Protein AF-0000000074022820 (afdb_homodimer)

Foldseek 3Di:
DDFFAAAAPVCVVCVVVLVVLVVVLVVLVVVLVVCVVVPDDQPQPQDPVRDRPQRDDPNSVSVVVSVVSVVVNVVSVVCLQVVLLPDPPRRRTLNSVLSNQLVVLVVVLVVVLVVLQVCLVPPPLSSLLNVDPLQSLLVSLQSSLVVLLCCCVPVVGSAQDDQLDAAPPFALNAARAARDPPDDPSGDGGLSLGAYRRRGRLRNLLSNQSNVLVVFLLVLLVLLLLLLLVQQLCCQQVPDPSVVVLLVVLVVLLPDDLVVVLVVLLDPVNVVVVVLLVLLLVSLCSVLVSQLLLLCLVCVVPVVVSVVSNCVPNVVSVLVSLLASQDPPDPSNDDDPVSNPDYDPPLSSSLSSSLSSNSNSVSNVLSSVQSNVQCPDPVNVVCVVVVRDPSCCRNVPRVVVCVLVNVLVSLLSSLVSLVVQLCCLLVPSGDHLSRSHLNSQLNSCVVCCVPRVSSNPSSVVSSVSNSSSSNSSSVSSNVSVVVD/DDFFAAAAPVCVVCVVVLVVLVVVLVVLVVVLVVCVVVPDPQPQPQDPVRDRPQRPDDNSVSVVVSVVSVVVNVVSVVCLQVVLCPDPPRRRTLNSVLSNQLVVLVVVLVVVLVVLQVCLVPPPLSSLLNVDPLQSLLVSLQSSLVVLLCCCVPVVGSAQDDQLDAAPPQALNAARAAGDPPDPPSGDGGLSLGAYRRRGRLRNLLSNQSNVLVVFLLVLLVLLLLLLLVQQLCCQQVPDVSVVVLLVVLVVLLPDDLVVVLVVLLDPVNVVVVVLLVLLLVSLCSVLVSQLLLLCLVCVVPVVVSVVSNCVPNVVSVLVSLLASQDPPDPSNDDDPVSNPDYDPPLSSSLSSSLSSNSNSVSNVLSSVQSNVQCPDPVNVVCVVVVRDPSCCRNPPRVVVCVLVNVLVSLLSSLVSLVVQLCCLLVPSGDHLSRSHLNSQLNSCVVVCVPRVSSNPSSVVSSVSNSSSSNSSSVSSNVSVVVD

pLDDT: mean 86.39, std 11.57, range [39.5, 98.5]

Radius of gyration: 30.37 Å; Cα contacts (8 Å, |Δi|>4): 1416; chains: 2; bounding box: 72×75×75 Å

Organism: NCBI:txid1655543

Structure (mmCIF, N/CA/C/O backbone):
data_AF-0000000074022820-model_v1
#
loop_
_entity.id
_entity.type
_entity.pdbx_description
1 polymer 'Glutathione transport system permease protein GsiD'
#
loop_
_atom_site.group_PDB
_atom_site.id
_atom_site.type_symbol
_atom_site.label_atom_id
_atom_site.label_alt_id
_atom_site.label_comp_id
_atom_site.label_asym_id
_atom_site.label_entity_id
_atom_site.label_seq_id
_atom_site.pdbx_PDB_ins_code
_atom_site.Cartn_x
_atom_site.Cartn_y
_atom_site.Cartn_z
_atom_site.occupancy
_atom_site.B_iso_or_equiv
_atom_site.auth_seq_id
_atom_site.auth_comp_id
_atom_site.auth_asym_id
_atom_site.auth_atom_id
_atom_site.pdbx_PDB_model_num
ATOM 1 N N . MET A 1 1 ? 23.984 32.781 24.828 1 78.06 1 MET A N 1
ATOM 2 C CA . MET A 1 1 ? 22.656 32.375 25.266 1 78.06 1 MET A CA 1
ATOM 3 C C . MET A 1 1 ? 22.672 30.922 25.766 1 78.06 1 MET A C 1
ATOM 5 O O . MET A 1 1 ? 23.5 30.125 25.312 1 78.06 1 MET A O 1
ATOM 9 N N . GLU A 1 2 ? 21.859 30.625 26.75 1 86.69 2 GLU A N 1
ATOM 10 C CA . GLU A 1 2 ? 21.797 29.297 27.359 1 86.69 2 GLU A CA 1
ATOM 11 C C . GLU A 1 2 ? 20.891 28.359 26.562 1 86.69 2 GLU A C 1
ATOM 13 O O . GLU A 1 2 ? 19.953 28.812 25.922 1 86.69 2 GLU A O 1
ATOM 18 N N . PRO A 1 3 ? 21.266 27.109 26.547 1 92.31 3 PRO A N 1
ATOM 19 C CA . PRO A 1 3 ? 20.391 26.141 25.891 1 92.31 3 PRO A CA 1
ATOM 20 C C . PRO A 1 3 ? 19 26.094 26.531 1 92.31 3 PRO A C 1
ATOM 22 O O . PRO A 1 3 ? 18.859 26.328 27.734 1 92.31 3 PRO A O 1
ATOM 25 N N . LEU A 1 4 ? 18.062 25.859 25.734 1 92 4 LEU A N 1
ATOM 26 C CA . LEU A 1 4 ? 16.688 25.766 26.219 1 92 4 LEU A CA 1
ATOM 27 C C . LEU A 1 4 ? 16.391 24.359 26.734 1 92 4 LEU A C 1
ATOM 29 O O . LEU A 1 4 ? 16.859 23.375 26.172 1 92 4 LEU A O 1
ATOM 33 N N . SER A 1 5 ? 15.547 24.359 27.797 1 88.88 5 SER A N 1
ATOM 34 C CA . SER A 1 5 ? 15 23.078 28.234 1 88.88 5 SER A CA 1
ATOM 35 C C . SER A 1 5 ? 13.727 22.734 27.469 1 88.88 5 SER A C 1
ATOM 37 O O . SER A 1 5 ? 13.156 23.578 26.781 1 88.88 5 SER A O 1
ATOM 39 N N . TRP A 1 6 ? 13.297 21.531 27.547 1 87.88 6 TRP A N 1
ATOM 40 C CA . TRP A 1 6 ? 12.141 21.094 26.766 1 87.88 6 TRP A CA 1
ATOM 41 C C . TRP A 1 6 ? 10.867 21.797 27.219 1 87.88 6 TRP A C 1
ATOM 43 O O . TRP A 1 6 ? 10.062 22.234 26.406 1 87.88 6 TRP A O 1
ATOM 53 N N . THR A 1 7 ? 10.656 21.938 28.562 1 84.38 7 THR A N 1
ATOM 54 C CA . THR A 1 7 ? 9.375 22.453 29.031 1 84.38 7 THR A CA 1
ATOM 55 C C . THR A 1 7 ? 9.57 23.766 29.812 1 84.38 7 THR A C 1
ATOM 57 O O . THR A 1 7 ? 8.609 24.328 30.312 1 84.38 7 THR A O 1
ATOM 60 N N . GLY A 1 8 ? 10.766 24.203 29.766 1 83.12 8 GLY A N 1
ATOM 61 C CA . GLY A 1 8 ? 11.031 25.484 30.422 1 83.12 8 GLY A CA 1
ATOM 62 C C . GLY A 1 8 ? 10.742 25.484 31.906 1 83.12 8 GLY A C 1
ATOM 63 O O . GLY A 1 8 ? 10.703 24.422 32.531 1 83.12 8 GLY A O 1
ATOM 64 N N . SER A 1 9 ? 10.617 26.562 32.438 1 76.81 9 SER A N 1
ATOM 65 C CA . SER A 1 9 ? 10.422 26.734 33.875 1 76.81 9 SER A CA 1
ATOM 66 C C . SER A 1 9 ? 9.055 26.219 34.312 1 76.81 9 SER A C 1
ATOM 68 O O . SER A 1 9 ? 8.93 25.578 35.344 1 76.81 9 SER A O 1
ATOM 70 N N . PHE A 1 10 ? 8.047 26.375 33.5 1 72 10 PHE A N 1
ATOM 71 C CA . PHE A 1 10 ? 6.688 25.953 33.844 1 72 10 PHE A CA 1
ATOM 72 C C . PHE A 1 10 ? 6.516 24.453 33.625 1 72 10 PHE A C 1
ATOM 74 O O . PHE A 1 10 ? 5.859 23.781 34.406 1 72 10 PHE A O 1
ATOM 81 N N . GLY A 1 11 ? 7.172 23.875 32.688 1 70.06 11 GLY A N 1
ATOM 82 C CA . GLY A 1 11 ? 7.027 22.469 32.312 1 70.06 11 GLY A CA 1
ATOM 83 C C . GLY A 1 11 ? 7.73 21.531 33.281 1 70.06 11 GLY A C 1
ATOM 84 O O . GLY A 1 11 ? 7.289 20.406 33.469 1 70.06 11 GLY A O 1
ATOM 85 N N . SER A 1 12 ? 8.68 22.094 33.906 1 72.12 12 SER A N 1
ATOM 86 C CA . SER A 1 12 ? 9.414 21.234 34.812 1 72.12 12 SER A CA 1
ATOM 87 C C . SER A 1 12 ? 8.547 20.828 36 1 72.12 12 SER A C 1
ATOM 89 O O . SER A 1 12 ? 8.719 19.75 36.562 1 72.12 12 SER A O 1
ATOM 91 N N . THR A 1 13 ? 7.535 21.609 36.188 1 73.88 13 THR A N 1
ATOM 92 C CA . THR A 1 13 ? 6.652 21.281 37.281 1 73.88 13 THR A CA 1
ATOM 93 C C . THR A 1 13 ? 5.527 20.359 36.844 1 73.88 13 THR A C 1
ATOM 95 O O . THR A 1 13 ? 5.109 19.469 37.594 1 73.88 13 THR A O 1
ATOM 98 N N . LEU A 1 14 ? 5.172 20.531 35.656 1 79.88 14 LEU A N 1
ATOM 99 C CA . LEU A 1 14 ? 3.984 19.828 35.188 1 79.88 14 LEU A CA 1
ATOM 100 C C . LEU A 1 14 ? 4.367 18.547 34.469 1 79.88 14 LEU A C 1
ATOM 102 O O . LEU A 1 14 ? 3.533 17.656 34.281 1 79.88 14 LEU A O 1
ATOM 106 N N . THR A 1 15 ? 5.617 18.375 34.094 1 80.12 15 THR A N 1
ATOM 107 C CA . THR A 1 15 ? 6.047 17.25 33.281 1 80.12 15 THR A CA 1
ATOM 108 C C . THR A 1 15 ? 5.934 15.945 34.062 1 80.12 15 THR A C 1
ATOM 110 O O . THR A 1 15 ? 5.441 14.945 33.531 1 80.12 15 THR A O 1
ATOM 113 N N . PRO A 1 16 ? 6.363 16.031 35.312 1 81 16 PRO A N 1
ATOM 114 C CA . PRO A 1 16 ? 6.203 14.781 36.062 1 81 16 PRO A CA 1
ATOM 115 C C . PRO A 1 16 ? 4.742 14.359 36.188 1 81 16 PRO A C 1
ATOM 117 O O . PRO A 1 16 ? 4.43 13.164 36.125 1 81 16 PRO A O 1
ATOM 120 N N . ALA A 1 17 ? 3.893 15.352 36.375 1 82.31 17 ALA A N 1
ATOM 121 C CA . ALA A 1 17 ? 2.467 15.047 36.469 1 82.31 17 ALA A CA 1
ATOM 122 C C . ALA A 1 17 ? 1.951 14.461 35.156 1 82.31 17 ALA A C 1
ATOM 124 O O . ALA A 1 17 ? 1.127 13.547 35.156 1 82.31 17 ALA A O 1
ATOM 125 N N . LEU A 1 18 ? 2.461 14.938 34.125 1 83.88 18 LEU A N 1
ATOM 126 C CA . LEU A 1 18 ? 2.055 14.461 32.812 1 83.88 18 LEU A CA 1
ATOM 127 C C . LEU A 1 18 ? 2.529 13.031 32.594 1 83.88 18 LEU A C 1
ATOM 129 O O . LEU A 1 18 ? 1.794 12.203 32.031 1 83.88 18 LEU A O 1
ATOM 133 N N . VAL A 1 19 ? 3.684 12.75 33 1 84.75 19 VAL A N 1
ATOM 134 C CA . VAL A 1 19 ? 4.246 11.422 32.812 1 84.75 19 VAL A CA 1
ATOM 135 C C . VAL A 1 19 ? 3.479 10.406 33.656 1 84.75 19 VAL A C 1
ATOM 137 O O . VAL A 1 19 ? 3.176 9.305 33.188 1 84.75 19 VAL A O 1
ATOM 140 N N . ILE A 1 20 ? 3.172 10.82 34.812 1 86.12 20 ILE A N 1
ATOM 141 C CA . ILE A 1 20 ? 2.426 9.938 35.719 1 86.12 20 ILE A CA 1
ATOM 142 C C . ILE A 1 20 ? 1.027 9.695 35.125 1 86.12 20 ILE A C 1
ATOM 144 O O . ILE A 1 20 ? 0.563 8.555 35.062 1 86.12 20 ILE A O 1
ATOM 148 N N . ALA A 1 21 ? 0.435 10.797 34.75 1 86.81 21 ALA A N 1
ATOM 149 C CA . ALA A 1 21 ? -0.905 10.68 34.156 1 86.81 21 ALA A CA 1
ATOM 150 C C . ALA A 1 21 ? -0.894 9.812 32.906 1 86.81 21 ALA A C 1
ATOM 152 O O . ALA A 1 21 ? -1.797 9 32.688 1 86.81 21 ALA A O 1
ATOM 153 N N . ALA A 1 22 ? 0.105 9.93 32.125 1 87.12 22 ALA A N 1
ATOM 154 C CA . ALA A 1 22 ? 0.21 9.156 30.891 1 87.12 22 ALA A CA 1
ATOM 155 C C . ALA A 1 22 ? 0.442 7.68 31.188 1 87.12 22 ALA A C 1
ATOM 157 O O . ALA A 1 22 ? -0.118 6.809 30.516 1 87.12 22 ALA A O 1
ATOM 158 N N . SER A 1 23 ? 1.219 7.426 32.188 1 88.56 23 SER A N 1
ATOM 159 C CA . SER A 1 23 ? 1.5 6.043 32.562 1 88.56 23 SER A CA 1
ATOM 160 C C . SER A 1 23 ? 0.258 5.355 33.125 1 88.56 23 SER A C 1
ATOM 162 O O . SER A 1 23 ? -0.018 4.199 32.781 1 88.56 23 SER A O 1
ATOM 164 N N . VAL A 1 24 ? -0.406 6.086 33.875 1 87.25 24 VAL A N 1
ATOM 165 C CA . VAL A 1 24 ? -1.632 5.547 34.469 1 87.25 24 VAL A CA 1
ATOM 166 C C . VAL A 1 24 ? -2.67 5.328 33.375 1 87.25 24 VAL A C 1
ATOM 168 O O . VAL A 1 24 ? -3.398 4.332 33.375 1 87.25 24 VAL A O 1
ATOM 171 N N . PHE A 1 25 ? -2.699 6.258 32.5 1 86.75 25 PHE A N 1
ATOM 172 C CA . PHE A 1 25 ? -3.625 6.145 31.359 1 86.75 25 PHE A CA 1
ATOM 173 C C . PHE A 1 25 ? -3.311 4.91 30.531 1 86.75 25 PHE A C 1
ATOM 175 O O . PHE A 1 25 ? -4.215 4.156 30.156 1 86.75 25 PHE A O 1
ATOM 182 N N . LEU A 1 26 ? -2.07 4.734 30.266 1 86.81 26 LEU A N 1
ATOM 183 C CA . LEU A 1 26 ? -1.658 3.588 29.453 1 86.81 26 LEU A CA 1
ATOM 184 C C . LEU A 1 26 ? -1.99 2.281 30.172 1 86.81 26 LEU A C 1
ATOM 186 O O . LEU A 1 26 ? -2.48 1.337 29.547 1 86.81 26 LEU A O 1
ATOM 190 N N . ALA A 1 27 ? -1.71 2.217 31.406 1 87.25 27 ALA A N 1
ATOM 191 C CA . ALA A 1 27 ? -2.041 1.038 32.219 1 87.25 27 ALA A CA 1
ATOM 192 C C . ALA A 1 27 ? -3.549 0.802 32.25 1 87.25 27 ALA A C 1
ATOM 194 O O . ALA A 1 27 ? -4.008 -0.341 32.156 1 87.25 27 ALA A O 1
ATOM 195 N N . GLY A 1 28 ? -4.246 1.897 32.375 1 83.5 28 GLY A N 1
ATOM 196 C CA . GLY A 1 28 ? -5.699 1.809 32.375 1 83.5 28 GLY A CA 1
ATOM 197 C C . GLY A 1 28 ? -6.246 1.283 31.047 1 83.5 28 GLY A C 1
ATOM 198 O O . GLY A 1 28 ? -7.176 0.473 31.047 1 83.5 28 GLY A O 1
ATOM 199 N N . VAL A 1 29 ? -5.629 1.701 30 1 83.56 29 VAL A N 1
ATOM 200 C CA . VAL A 1 29 ? -6.059 1.257 28.672 1 83.56 29 VAL A CA 1
ATOM 201 C C . VAL A 1 29 ? -5.789 -0.237 28.516 1 83.56 29 VAL A C 1
ATOM 203 O O . VAL A 1 29 ? -6.621 -0.974 27.984 1 83.56 29 VAL A O 1
ATOM 206 N N . ILE A 1 30 ? -4.688 -0.667 28.953 1 84.06 30 ILE A N 1
ATOM 207 C CA . ILE A 1 30 ? -4.324 -2.078 28.859 1 84.06 30 ILE A CA 1
ATOM 208 C C . ILE A 1 30 ? -5.301 -2.914 29.688 1 84.06 30 ILE A C 1
ATOM 210 O O . ILE A 1 30 ? -5.781 -3.951 29.219 1 84.06 30 ILE A O 1
ATOM 214 N N . LEU A 1 31 ? -5.566 -2.439 30.844 1 82 31 LEU A N 1
ATOM 215 C CA . LEU A 1 31 ? -6.512 -3.141 31.703 1 82 31 LEU A CA 1
ATOM 216 C C . LEU A 1 31 ? -7.902 -3.176 31.078 1 82 31 LEU A C 1
ATOM 218 O O . LEU A 1 31 ? -8.594 -4.195 31.141 1 82 31 LEU A O 1
ATOM 222 N N . GLN A 1 32 ? -8.258 -2.104 30.531 1 79.44 32 GLN A N 1
ATOM 223 C CA . GLN A 1 32 ? -9.547 -2.023 29.859 1 79.44 32 GLN A CA 1
ATOM 224 C C . GLN A 1 32 ? -9.625 -3 28.688 1 79.44 32 GLN A C 1
ATOM 226 O O . GLN A 1 32 ? -10.664 -3.611 28.453 1 79.44 32 GLN A O 1
ATOM 231 N N . LEU A 1 33 ? -8.594 -3.119 27.984 1 79 33 LEU A N 1
ATOM 232 C CA . LEU A 1 33 ? -8.547 -4.039 26.859 1 79 33 LEU A CA 1
ATOM 233 C C . LEU A 1 33 ? -8.672 -5.484 27.328 1 79 33 LEU A C 1
ATOM 235 O O . LEU A 1 33 ? -9.422 -6.273 26.734 1 79 33 LEU A O 1
ATOM 239 N N . ILE A 1 34 ? -8.023 -5.758 28.344 1 77.56 34 ILE A N 1
ATOM 240 C CA . ILE A 1 34 ? -8.039 -7.113 28.875 1 77.56 34 ILE A CA 1
ATOM 241 C C . ILE A 1 34 ? -9.438 -7.453 29.391 1 77.56 34 ILE A C 1
ATOM 243 O O . ILE A 1 34 ? -9.984 -8.508 29.062 1 77.56 34 ILE A O 1
ATOM 247 N N . VAL A 1 35 ? -10 -6.551 30.141 1 75 35 VAL A N 1
ATOM 248 C CA . VAL A 1 35 ? -11.32 -6.793 30.719 1 75 35 VAL A CA 1
ATOM 249 C C . VAL A 1 35 ? -12.375 -6.789 29.609 1 75 35 VAL A C 1
ATOM 251 O O . VAL A 1 35 ? -13.344 -7.547 29.672 1 75 35 VAL A O 1
ATOM 254 N N . GLY A 1 36 ? -12.188 -5.953 28.641 1 71.19 36 GLY A N 1
ATOM 255 C CA . GLY A 1 36 ? -13.125 -5.871 27.531 1 71.19 36 GLY A CA 1
ATOM 256 C C . GLY A 1 36 ? -13.25 -7.172 26.766 1 71.19 36 GLY A C 1
ATOM 257 O O . GLY A 1 36 ? -14.328 -7.496 26.25 1 71.19 36 GLY A O 1
ATOM 258 N N . PHE A 1 37 ? -12.148 -7.898 26.703 1 71.81 37 PHE A N 1
ATOM 259 C CA . PHE A 1 37 ? -12.148 -9.164 25.969 1 71.81 37 PHE A CA 1
ATOM 260 C C . PHE A 1 37 ? -12.945 -10.219 26.734 1 71.81 37 PHE A C 1
ATOM 262 O O . PHE A 1 37 ? -13.508 -11.133 26.125 1 71.81 37 PHE A O 1
ATOM 269 N N . PHE A 1 38 ? -12.984 -10.062 28.047 1 64.81 38 PHE A N 1
ATOM 270 C CA . PHE A 1 38 ? -13.594 -11.117 28.844 1 64.81 38 PHE A CA 1
ATOM 271 C C . PHE A 1 38 ? -14.914 -10.641 29.438 1 64.81 38 PHE A C 1
ATOM 273 O O . PHE A 1 38 ? -15.625 -11.422 30.078 1 64.81 38 PHE A O 1
ATOM 280 N N . ALA A 1 39 ? -15.227 -9.359 29.344 1 59.06 39 ALA A N 1
ATOM 281 C CA . ALA A 1 39 ? -16.391 -8.82 30.031 1 59.06 39 ALA A CA 1
ATOM 282 C C . ALA A 1 39 ? -17.688 -9.328 29.406 1 59.06 39 ALA A C 1
ATOM 284 O O . ALA A 1 39 ? -17.781 -9.453 28.188 1 59.06 39 ALA A O 1
ATOM 285 N N . PRO A 1 40 ? -18.516 -9.898 30.281 1 54.66 40 PRO A N 1
ATOM 286 C CA . PRO A 1 40 ? -19.844 -10.344 29.859 1 54.66 40 PRO A CA 1
ATOM 287 C C . PRO A 1 40 ? -20.641 -9.227 29.188 1 54.66 40 PRO A C 1
ATOM 289 O O . PRO A 1 40 ? -20.391 -8.047 29.422 1 54.66 40 PRO A O 1
ATOM 292 N N . GLU A 1 41 ? -21.344 -9.523 28.062 1 51.72 41 GLU A N 1
ATOM 293 C CA . GLU A 1 41 ? -22.25 -8.68 27.281 1 51.72 41 GLU A CA 1
ATOM 294 C C . GLU A 1 41 ? -23.078 -7.777 28.188 1 51.72 41 GLU A C 1
ATOM 296 O O . GLU A 1 41 ? -23.766 -8.258 29.094 1 51.72 41 GLU A O 1
ATOM 301 N N . VAL A 1 42 ? -22.641 -6.805 28.625 1 45.94 42 VAL A N 1
ATOM 302 C CA . VAL A 1 42 ? -23.625 -6.031 29.375 1 45.94 42 VAL A CA 1
ATOM 303 C C . VAL A 1 42 ? -24.781 -5.66 28.453 1 45.94 42 VAL A C 1
ATOM 305 O O . VAL A 1 42 ? -24.578 -5.043 27.406 1 45.94 42 VAL A O 1
ATOM 308 N N . LYS A 1 43 ? -25.906 -6.344 28.531 1 45.81 43 LYS A N 1
ATOM 309 C CA . LYS A 1 43 ? -27.141 -5.906 27.891 1 45.81 43 LYS A CA 1
ATOM 310 C C . LYS A 1 43 ? -27.359 -4.41 28.094 1 45.81 43 LYS A C 1
ATOM 312 O O . LYS A 1 43 ? -27.5 -3.936 29.219 1 45.81 43 LYS A O 1
ATOM 317 N N . LEU A 1 44 ? -26.75 -3.746 27.109 1 44.78 44 LEU A N 1
ATOM 318 C CA . LEU A 1 44 ? -27.078 -2.324 27.094 1 44.78 44 LEU A CA 1
ATOM 319 C C . LEU A 1 44 ? -28.578 -2.107 27.266 1 44.78 44 LEU A C 1
ATOM 321 O O . LEU A 1 44 ? -29.375 -2.631 26.484 1 44.78 44 LEU A O 1
ATOM 325 N N . GLN A 1 45 ? -29.203 -2.172 28.375 1 44.69 45 GLN A N 1
ATOM 326 C CA . GLN A 1 45 ? -30.594 -1.816 28.562 1 44.69 45 GLN A CA 1
ATOM 327 C C . GLN A 1 45 ? -30.844 -0.352 28.219 1 44.69 45 GLN A C 1
ATOM 329 O O . GLN A 1 45 ? -30.188 0.541 28.75 1 44.69 45 GLN A O 1
ATOM 334 N N . ALA A 1 46 ? -31.359 -0.221 27.062 1 43.22 46 ALA A N 1
ATOM 335 C CA . ALA A 1 46 ? -31.844 1.114 26.719 1 43.22 46 ALA A CA 1
ATOM 336 C C . ALA A 1 46 ? -32.812 1.635 27.781 1 43.22 46 ALA A C 1
ATOM 338 O O . ALA A 1 46 ? -33.781 0.942 28.141 1 43.22 46 ALA A O 1
ATOM 339 N N . ASN A 1 47 ? -32.438 2.584 28.438 1 41.97 47 ASN A N 1
ATOM 340 C CA . ASN A 1 47 ? -33.438 3.221 29.281 1 41.97 47 ASN A CA 1
ATOM 341 C C . ASN A 1 47 ? -34.594 3.752 28.453 1 41.97 47 ASN A C 1
ATOM 343 O O . ASN A 1 47 ? -34.469 3.93 27.234 1 41.97 47 ASN A O 1
ATOM 347 N N . ALA A 1 48 ? -35.719 3.908 29.031 1 46.34 48 ALA A N 1
ATOM 348 C CA . ALA A 1 48 ? -36.938 4.438 28.406 1 46.34 48 ALA A CA 1
ATOM 349 C C . ALA A 1 48 ? -36.656 5.742 27.672 1 46.34 48 ALA A C 1
ATOM 351 O O . ALA A 1 48 ? -37.375 6.133 26.781 1 46.34 48 ALA A O 1
ATOM 352 N N . ASP A 1 49 ? -35.719 6.516 28.141 1 39.5 49 ASP A N 1
ATOM 353 C CA . ASP A 1 49 ? -35.5 7.855 27.594 1 39.5 49 ASP A CA 1
ATOM 354 C C . ASP A 1 49 ? -34.469 7.824 26.453 1 39.5 49 ASP A C 1
ATOM 356 O O . ASP A 1 49 ? -34.031 8.875 25.984 1 39.5 49 ASP A O 1
ATOM 360 N N . GLY A 1 50 ? -34 6.781 25.828 1 44.03 50 GLY A N 1
ATOM 361 C CA . GLY A 1 50 ? -33.156 6.645 24.641 1 44.03 50 GLY A CA 1
ATOM 362 C C . GLY A 1 50 ? -31.672 6.629 24.969 1 44.03 50 GLY A C 1
ATOM 363 O O . GLY A 1 50 ? -30.844 6.496 24.078 1 44.03 50 GLY A O 1
ATOM 364 N N . THR A 1 51 ? -31.375 7.133 26.172 1 44.09 51 THR A N 1
ATOM 365 C CA . THR A 1 51 ? -29.969 7.191 26.516 1 44.09 51 THR A CA 1
ATOM 366 C C . THR A 1 51 ? -29.438 5.805 26.859 1 44.09 51 THR A C 1
ATOM 368 O O . THR A 1 51 ? -30.188 4.938 27.312 1 44.09 51 THR A O 1
ATOM 371 N N . ILE A 1 52 ? -28.359 5.41 26.188 1 46.56 52 ILE A N 1
ATOM 372 C CA . ILE A 1 52 ? -27.734 4.121 26.469 1 46.56 52 ILE A CA 1
ATOM 373 C C . ILE A 1 52 ? -27.094 4.145 27.859 1 46.56 52 ILE A C 1
ATOM 375 O O . ILE A 1 52 ? -26.328 5.062 28.172 1 46.56 52 ILE A O 1
ATOM 379 N N . GLN A 1 53 ? -27.625 3.568 28.797 1 46.34 53 GLN A N 1
ATOM 380 C CA . GLN A 1 53 ? -27.094 3.422 30.141 1 46.34 53 GLN A CA 1
ATOM 381 C C . GLN A 1 53 ? -25.656 2.922 30.125 1 46.34 53 GLN A C 1
ATOM 383 O O . GLN A 1 53 ? -25.312 2.012 29.375 1 46.34 53 GLN A O 1
ATOM 388 N N . SER A 1 54 ? -24.781 3.809 30.594 1 51.12 54 SER A N 1
ATOM 389 C CA . SER A 1 54 ? -23.391 3.457 30.797 1 51.12 54 SER A CA 1
ATOM 390 C C . SER A 1 54 ? -23.25 2.039 31.344 1 51.12 54 SER A C 1
ATOM 392 O O . SER A 1 54 ? -24.125 1.553 32.062 1 51.12 54 SER A O 1
ATOM 394 N N . ARG A 1 55 ? -22.422 1.299 30.719 1 55.69 55 ARG A N 1
ATOM 395 C CA . ARG A 1 55 ? -22.172 -0.076 31.141 1 55.69 55 ARG A CA 1
ATOM 396 C C . ARG A 1 55 ? -21.938 -0.154 32.656 1 55.69 55 ARG A C 1
ATOM 398 O O . ARG A 1 55 ? -21.156 0.611 33.188 1 55.69 55 ARG A O 1
ATOM 405 N N . GLY A 1 56 ? -22.812 -0.459 33.406 1 61.38 56 GLY A N 1
ATOM 406 C CA . GLY A 1 56 ? -22.609 -0.786 34.812 1 61.38 56 GLY A CA 1
ATOM 407 C C . GLY A 1 56 ? -21.531 -1.837 35.031 1 61.38 56 GLY A C 1
ATOM 408 O O . GLY A 1 56 ? -20.938 -2.322 34.062 1 61.38 56 GLY A O 1
ATOM 409 N N . GLY A 1 57 ? -20.672 -1.789 36.094 1 67.75 57 GLY A N 1
ATOM 410 C CA . GLY A 1 57 ? -19.703 -2.799 36.5 1 67.75 57 GLY A CA 1
ATOM 411 C C . GLY A 1 57 ? -18.281 -2.305 36.438 1 67.75 57 GLY A C 1
ATOM 412 O O . GLY A 1 57 ? -18.031 -1.098 36.375 1 67.75 57 GLY A O 1
ATOM 413 N N . LEU A 1 58 ? -17.375 -3.115 36.562 1 74.38 58 LEU A N 1
ATOM 414 C CA . LEU A 1 58 ? -15.953 -2.828 36.625 1 74.38 58 LEU A CA 1
ATOM 415 C C . LEU A 1 58 ? -15.477 -2.188 35.312 1 74.38 58 LEU A C 1
ATOM 417 O O . LEU A 1 58 ? -14.688 -1.24 35.344 1 74.38 58 LEU A O 1
ATOM 421 N N . LEU A 1 59 ? -16.047 -2.553 34.25 1 76.44 59 LEU A N 1
ATOM 422 C CA . LEU A 1 59 ? -15.617 -2.014 32.969 1 76.44 59 LEU A CA 1
ATOM 423 C C . LEU A 1 59 ? -16.125 -0.587 32.781 1 76.44 59 LEU A C 1
ATOM 425 O O . LEU A 1 59 ? -15.406 0.26 32.219 1 76.44 59 LEU A O 1
ATOM 429 N N . GLY A 1 60 ? -17.25 -0.36 33.25 1 77 60 GLY A N 1
ATOM 430 C CA . GLY A 1 60 ? -17.781 0.987 33.156 1 77 60 GLY A CA 1
ATOM 431 C C . GLY A 1 60 ? -17.016 1.995 34 1 77 60 GLY A C 1
ATOM 432 O O . GLY A 1 60 ? -16.75 3.109 33.531 1 77 60 GLY A O 1
ATOM 433 N N . GLN A 1 61 ? -16.641 1.525 35.156 1 80 61 GLN A N 1
ATOM 434 C CA . GLN A 1 61 ? -15.852 2.398 36.031 1 80 61 GLN A CA 1
ATOM 435 C C . GLN A 1 61 ? -14.469 2.652 35.469 1 80 61 GLN A C 1
ATOM 437 O O . GLN A 1 61 ? -13.953 3.773 35.531 1 80 61 GLN A O 1
ATOM 442 N N . LEU A 1 62 ? -13.969 1.66 34.875 1 82.06 62 LEU A N 1
ATOM 443 C CA . LEU A 1 62 ? -12.648 1.799 34.281 1 82.06 62 LEU A CA 1
ATOM 444 C C . LEU A 1 62 ? -12.703 2.74 33.062 1 82.06 62 LEU A C 1
ATOM 446 O O . LEU A 1 62 ? -11.789 3.537 32.875 1 82.06 62 LEU A O 1
ATOM 450 N N . GLU A 1 63 ? -13.773 2.617 32.438 1 80.19 63 GLU A N 1
ATOM 451 C CA . GLU A 1 63 ? -13.922 3.488 31.281 1 80.19 63 GLU A CA 1
ATOM 452 C C . GLU A 1 63 ? -14.078 4.945 31.703 1 80.19 63 GLU A C 1
ATOM 454 O O . GLU A 1 63 ? -13.523 5.844 31.062 1 80.19 63 GLU A O 1
ATOM 459 N N . ARG A 1 64 ? -14.758 5.152 32.781 1 80.12 64 ARG A N 1
ATOM 460 C CA . ARG A 1 64 ? -14.93 6.508 33.281 1 80.12 64 ARG A CA 1
ATOM 461 C C . ARG A 1 64 ? -13.617 7.07 33.812 1 80.12 64 ARG A C 1
ATOM 463 O O . ARG A 1 64 ? -13.273 8.227 33.562 1 80.12 64 ARG A O 1
ATOM 470 N N . LEU A 1 65 ? -12.93 6.27 34.438 1 84.56 65 LEU A N 1
ATOM 471 C CA . LEU A 1 65 ? -11.664 6.703 35.031 1 84.56 65 LEU A CA 1
ATOM 472 C C . LEU A 1 65 ? -10.641 6.996 33.938 1 84.56 65 LEU A C 1
ATOM 474 O O . LEU A 1 65 ? -9.938 8.008 34 1 84.56 65 LEU A O 1
ATOM 478 N N . ASN A 1 66 ? -10.578 6.141 33 1 85.81 66 ASN A N 1
ATOM 479 C CA . ASN A 1 66 ? -9.641 6.352 31.906 1 85.81 66 ASN A CA 1
ATOM 480 C C . ASN A 1 66 ? -10 7.59 31.078 1 85.81 66 ASN A C 1
ATOM 482 O O . ASN A 1 66 ? -9.125 8.297 30.594 1 85.81 66 ASN A O 1
ATOM 486 N N . GLY A 1 67 ? -11.25 7.82 31.016 1 82.5 67 GLY A N 1
ATOM 487 C CA . GLY A 1 67 ? -11.688 9.023 30.328 1 82.5 67 GLY A CA 1
ATOM 488 C C . GLY A 1 67 ? -11.305 10.297 31.062 1 82.5 67 GLY A C 1
ATOM 489 O O . GLY A 1 67 ? -10.867 11.273 30.438 1 82.5 67 GLY A O 1
ATOM 490 N N . GLN A 1 68 ? -11.422 10.242 32.344 1 86.31 68 GLN A N 1
ATOM 491 C CA . GLN A 1 68 ? -11.07 11.406 33.156 1 86.31 68 GLN A CA 1
ATOM 492 C C . GLN A 1 68 ? -9.562 11.648 33.125 1 86.31 68 GLN A C 1
ATOM 494 O O . GLN A 1 68 ? -9.117 12.797 33.062 1 86.31 68 GLN A O 1
ATOM 499 N N . ILE A 1 69 ? -8.867 10.594 33.188 1 87.88 69 ILE A N 1
ATOM 500 C CA . ILE A 1 69 ? -7.418 10.734 33.156 1 87.88 69 ILE A CA 1
ATOM 501 C C . ILE A 1 69 ? -6.969 11.273 31.797 1 87.88 69 ILE A C 1
ATOM 503 O O . ILE A 1 69 ? -6.055 12.102 31.734 1 87.88 69 ILE A O 1
ATOM 507 N N . PHE A 1 70 ? -7.586 10.805 30.828 1 85.25 70 PHE A N 1
ATOM 508 C CA . PHE A 1 70 ? -7.266 11.305 29.5 1 85.25 70 PHE A CA 1
ATOM 509 C C . PHE A 1 70 ? -7.559 12.797 29.391 1 85.25 70 PHE A C 1
ATOM 511 O O . PHE A 1 70 ? -6.758 13.555 28.844 1 85.25 70 PHE A O 1
ATOM 518 N N . MET A 1 71 ? -8.68 13.18 29.953 1 84.69 71 MET A N 1
ATOM 519 C CA . MET A 1 71 ? -9.039 14.602 29.922 1 84.69 71 MET A CA 1
ATOM 520 C C . MET A 1 71 ? -8.047 15.43 30.734 1 84.69 71 MET A C 1
ATOM 522 O O . MET A 1 71 ? -7.723 16.562 30.359 1 84.69 71 MET A O 1
ATOM 526 N N . LEU A 1 72 ? -7.617 14.852 31.75 1 86.19 72 LEU A N 1
ATOM 527 C CA . LEU A 1 72 ? -6.613 15.523 32.562 1 86.19 72 LEU A CA 1
ATOM 528 C C . LEU A 1 72 ? -5.316 15.711 31.781 1 86.19 72 LEU A C 1
ATOM 530 O O . LEU A 1 72 ? -4.695 16.781 31.859 1 86.19 72 LEU A O 1
ATOM 534 N N . ILE A 1 73 ? -4.957 14.742 31.078 1 86.75 73 ILE A N 1
ATOM 535 C CA . ILE A 1 73 ? -3.748 14.812 30.266 1 86.75 73 ILE A CA 1
ATOM 536 C C . ILE A 1 73 ? -3.898 15.906 29.203 1 86.75 73 ILE A C 1
ATOM 538 O O . ILE A 1 73 ? -2.994 16.719 29.016 1 86.75 73 ILE A O 1
ATOM 542 N N . VAL A 1 74 ? -5.039 15.938 28.641 1 83.19 74 VAL A N 1
ATOM 543 C CA . VAL A 1 74 ? -5.297 16.922 27.578 1 83.19 74 VAL A CA 1
ATOM 544 C C . VAL A 1 74 ? -5.285 18.328 28.172 1 83.19 74 VAL A C 1
ATOM 546 O O . VAL A 1 74 ? -4.73 19.25 27.578 1 83.19 74 VAL A O 1
ATOM 549 N N . LEU A 1 75 ? -5.824 18.422 29.328 1 84.94 75 LEU A N 1
ATOM 550 C CA . LEU A 1 75 ? -5.887 19.719 29.984 1 84.94 75 LEU A CA 1
ATOM 551 C C . LEU A 1 75 ? -4.496 20.188 30.391 1 84.94 75 LEU A C 1
ATOM 553 O O . LEU A 1 75 ? -4.168 21.375 30.234 1 84.94 75 LEU A O 1
ATOM 557 N N . ILE A 1 76 ? -3.715 19.297 30.906 1 82.25 76 ILE A N 1
ATOM 558 C CA . ILE A 1 76 ? -2.357 19.656 31.297 1 82.25 76 ILE A CA 1
ATOM 559 C C . ILE A 1 76 ? -1.545 20.062 30.078 1 82.25 76 ILE A C 1
ATOM 561 O O . ILE A 1 76 ? -0.824 21.062 30.109 1 82.25 76 ILE A O 1
ATOM 565 N N . PHE A 1 77 ? -1.71 19.328 29.047 1 81.88 77 PHE A N 1
ATOM 566 C CA . PHE A 1 77 ? -0.983 19.625 27.828 1 81.88 77 PHE A CA 1
ATOM 567 C C . PHE A 1 77 ? -1.436 20.953 27.234 1 81.88 77 PHE A C 1
ATOM 569 O O . PHE A 1 77 ? -0.612 21.734 26.766 1 81.88 77 PHE A O 1
ATOM 576 N N . ALA A 1 78 ? -2.711 21.203 27.25 1 82.75 78 ALA A N 1
ATOM 577 C CA . ALA A 1 78 ? -3.254 22.453 26.75 1 82.75 78 ALA A CA 1
ATOM 578 C C . ALA A 1 78 ? -2.77 23.641 27.594 1 82.75 78 ALA A C 1
ATOM 580 O O . ALA A 1 78 ? -2.479 24.703 27.062 1 82.75 78 ALA A O 1
ATOM 581 N N . ALA A 1 79 ? -2.668 23.391 28.812 1 81.94 79 ALA A N 1
ATOM 582 C CA . ALA A 1 79 ? -2.186 24.438 29.703 1 81.94 79 ALA A CA 1
ATOM 583 C C . ALA A 1 79 ? -0.724 24.781 29.422 1 81.94 79 ALA A C 1
ATOM 585 O O . ALA A 1 79 ? -0.34 25.953 29.391 1 81.94 79 ALA A O 1
ATOM 586 N N . ILE A 1 80 ? -0.003 23.797 29.219 1 78.25 80 ILE A N 1
ATOM 587 C CA . ILE A 1 80 ? 1.408 24 28.906 1 78.25 80 ILE A CA 1
ATOM 588 C C . ILE A 1 80 ? 1.546 24.797 27.609 1 78.25 80 ILE A C 1
ATOM 590 O O . ILE A 1 80 ? 2.357 25.719 27.531 1 78.25 80 ILE A O 1
ATOM 594 N N . ILE A 1 81 ? 0.696 24.5 26.703 1 81.88 81 ILE A N 1
ATOM 595 C CA . ILE A 1 81 ? 0.759 25.141 25.391 1 81.88 81 ILE A CA 1
ATOM 596 C C . ILE A 1 81 ? 0.264 26.578 25.5 1 81.88 81 ILE A C 1
ATOM 598 O O . ILE A 1 81 ? 0.937 27.516 25.047 1 81.88 81 ILE A O 1
ATOM 602 N N . VAL A 1 82 ? -0.795 26.828 26.203 1 85.94 82 VAL A N 1
ATOM 603 C CA . VAL A 1 82 ? -1.43 28.141 26.234 1 85.94 82 VAL A CA 1
ATOM 604 C C . VAL A 1 82 ? -0.616 29.094 27.109 1 85.94 82 VAL A C 1
ATOM 606 O O . VAL A 1 82 ? -0.411 30.25 26.766 1 85.94 82 VAL A O 1
ATOM 609 N N . VAL A 1 83 ? -0.123 28.594 28.156 1 85 83 VAL A N 1
ATOM 610 C CA . VAL A 1 83 ? 0.65 29.422 29.078 1 85 83 VAL A CA 1
ATOM 611 C C . VAL A 1 83 ? 1.943 29.875 28.391 1 85 83 VAL A C 1
ATOM 613 O O . VAL A 1 83 ? 2.412 31 28.609 1 85 83 VAL A O 1
ATOM 616 N N . SER A 1 84 ? 2.443 29.047 27.578 1 85.38 84 SER A N 1
ATOM 617 C CA . SER A 1 84 ? 3.699 29.344 26.891 1 85.38 84 SER A CA 1
ATOM 618 C C . SER A 1 84 ? 3.547 30.516 25.938 1 85.38 84 SER A C 1
ATOM 620 O O . SER A 1 84 ? 4.527 31.203 25.625 1 85.38 84 SER A O 1
ATOM 622 N N . TRP A 1 85 ? 2.342 30.75 25.469 1 88.06 85 TRP A N 1
ATOM 623 C CA . TRP A 1 85 ? 2.092 31.828 24.531 1 88.06 85 TRP A CA 1
ATOM 624 C C . TRP A 1 85 ? 2.361 33.188 25.172 1 88.06 85 TRP A C 1
ATOM 626 O O . TRP A 1 85 ? 2.67 34.156 24.469 1 88.06 85 TRP A O 1
ATOM 636 N N . PHE A 1 86 ? 2.336 33.25 26.484 1 88.25 86 PHE A N 1
ATOM 637 C CA . PHE A 1 86 ? 2.426 34.562 27.156 1 88.25 86 PHE A CA 1
ATOM 638 C C . PHE A 1 86 ? 3.73 34.656 27.938 1 88.25 86 PHE A C 1
ATOM 640 O O . PHE A 1 86 ? 3.984 35.656 28.594 1 88.25 86 PHE A O 1
ATOM 647 N N . MET A 1 87 ? 4.523 33.781 27.828 1 87.44 87 MET A N 1
ATOM 648 C CA . MET A 1 87 ? 5.801 33.812 28.531 1 87.44 87 MET A CA 1
ATOM 649 C C . MET A 1 87 ? 6.887 34.438 27.656 1 87.44 87 MET A C 1
ATOM 651 O O . MET A 1 87 ? 6.816 34.375 26.438 1 87.44 87 MET A O 1
ATOM 655 N N . PRO A 1 88 ? 7.844 35.125 28.297 1 88.5 88 PRO A N 1
ATOM 656 C CA . PRO A 1 88 ? 8.977 35.656 27.516 1 88.5 88 PRO A CA 1
ATOM 657 C C . PRO A 1 88 ? 9.773 34.531 26.828 1 88.5 88 PRO A C 1
ATOM 659 O O . PRO A 1 88 ? 9.703 33.375 27.234 1 88.5 88 PRO A O 1
ATOM 662 N N . TYR A 1 89 ? 10.391 34.938 25.812 1 88.38 89 TYR A N 1
ATOM 663 C CA . TYR A 1 89 ? 11.156 33.969 25.031 1 88.38 89 TYR A CA 1
ATOM 664 C C . TYR A 1 89 ? 12.164 33.219 25.906 1 88.38 89 TYR A C 1
ATOM 666 O O . TYR A 1 89 ? 12.812 33.844 26.75 1 88.38 89 TYR A O 1
ATOM 674 N N . GLY A 1 90 ? 12.234 31.953 25.719 1 86.5 90 GLY A N 1
ATOM 675 C CA . GLY A 1 90 ? 13.203 31.156 26.438 1 86.5 90 GLY A CA 1
ATOM 676 C C . GLY A 1 90 ? 12.625 30.469 27.656 1 86.5 90 GLY A C 1
ATOM 677 O O . GLY A 1 90 ? 13.031 29.359 28.016 1 86.5 90 GLY A O 1
ATOM 678 N N . LYS A 1 91 ? 11.703 31.094 28.266 1 86.44 91 LYS A N 1
ATOM 679 C CA . LYS A 1 91 ? 11.148 30.562 29.516 1 86.44 91 LYS A CA 1
ATOM 680 C C . LYS A 1 91 ? 10.133 29.469 29.25 1 86.44 91 LYS A C 1
ATOM 682 O O . LYS A 1 91 ? 9.844 28.641 30.125 1 86.44 91 LYS A O 1
ATOM 687 N N . ALA A 1 92 ? 9.609 29.484 28.125 1 86.25 92 ALA A N 1
ATOM 688 C CA . ALA A 1 92 ? 8.578 28.5 27.781 1 86.25 92 ALA A CA 1
ATOM 689 C C . ALA A 1 92 ? 9.203 27.188 27.344 1 86.25 92 ALA A C 1
ATOM 691 O O . ALA A 1 92 ? 8.508 26.188 27.203 1 86.25 92 ALA A O 1
ATOM 692 N N . GLY A 1 93 ? 10.516 27.203 27.203 1 89.81 93 GLY A N 1
ATOM 693 C CA . GLY A 1 93 ? 11.188 26 26.75 1 89.81 93 GLY A CA 1
ATOM 694 C C . GLY A 1 93 ? 10.984 25.719 25.281 1 89.81 93 GLY A C 1
ATOM 695 O O . GLY A 1 93 ? 10.398 26.531 24.562 1 89.81 93 GLY A O 1
ATOM 696 N N . ILE A 1 94 ? 11.461 24.656 24.812 1 92.5 94 ILE A N 1
ATOM 697 C CA . ILE A 1 94 ? 11.422 24.281 23.391 1 92.5 94 ILE A CA 1
ATOM 698 C C . ILE A 1 94 ? 9.969 24.094 22.953 1 92.5 94 ILE A C 1
ATOM 700 O O . ILE A 1 94 ? 9.547 24.656 21.938 1 92.5 94 ILE A O 1
ATOM 704 N N . VAL A 1 95 ? 9.188 23.359 23.75 1 90.25 95 VAL A N 1
ATOM 705 C CA . VAL A 1 95 ? 7.805 23.031 23.406 1 90.25 95 VAL A CA 1
ATOM 706 C C . VAL A 1 95 ? 6.977 24.312 23.359 1 90.25 95 VAL A C 1
ATOM 708 O O . VAL A 1 95 ? 6.164 24.5 22.453 1 90.25 95 VAL A O 1
ATOM 711 N N . GLY A 1 96 ? 7.203 25.125 24.297 1 89.38 96 GLY A N 1
ATOM 712 C CA . GLY A 1 96 ? 6.492 26.391 24.344 1 89.38 96 GLY A CA 1
ATOM 713 C C . GLY A 1 96 ? 6.844 27.312 23.188 1 89.38 96 GLY A C 1
ATOM 714 O O . GLY A 1 96 ? 5.961 27.953 22.594 1 89.38 96 GLY A O 1
ATOM 715 N N . GLU A 1 97 ? 8.109 27.438 22.906 1 92.44 97 GLU A N 1
ATOM 716 C CA . GLU A 1 97 ? 8.555 28.312 21.828 1 92.44 97 GLU A CA 1
ATOM 717 C C . GLU A 1 97 ? 8.055 27.812 20.469 1 92.44 97 GLU A C 1
ATOM 719 O O . GLU A 1 97 ? 7.727 28.594 19.578 1 92.44 97 GLU A O 1
ATOM 724 N N . ILE A 1 98 ? 8.062 26.5 20.328 1 94.56 98 ILE A N 1
ATOM 725 C CA . ILE A 1 98 ? 7.516 25.906 19.109 1 94.56 98 ILE A CA 1
ATOM 726 C C . ILE A 1 98 ? 6.027 26.234 19 1 94.56 98 ILE A C 1
ATOM 728 O O . ILE A 1 98 ? 5.543 26.609 17.938 1 94.56 98 ILE A O 1
ATOM 732 N N . SER A 1 99 ? 5.336 26.094 20.109 1 92.94 99 SER A N 1
ATOM 733 C CA . SER A 1 99 ? 3.904 26.375 20.125 1 92.94 99 SER A CA 1
ATOM 734 C C . SER A 1 99 ? 3.623 27.828 19.734 1 92.94 99 SER A C 1
ATOM 736 O O . SER A 1 99 ? 2.633 28.109 19.062 1 92.94 99 SER A O 1
ATOM 738 N N . LYS A 1 100 ? 4.484 28.688 20.141 1 93 100 LYS A N 1
ATOM 739 C CA . LYS A 1 100 ? 4.34 30.109 19.812 1 93 100 LYS A CA 1
ATOM 740 C C . LYS A 1 100 ? 4.496 30.344 18.312 1 93 100 LYS A C 1
ATOM 742 O O . LYS A 1 100 ? 3.783 31.156 17.734 1 93 100 LYS A O 1
ATOM 747 N N . ARG A 1 101 ? 5.402 29.625 17.75 1 93.88 101 ARG A N 1
ATOM 748 C CA . ARG A 1 101 ? 5.633 29.766 16.328 1 93.88 101 ARG A CA 1
ATOM 749 C C . ARG A 1 101 ? 4.406 29.328 15.531 1 93.88 101 ARG A C 1
ATOM 751 O O . ARG A 1 101 ? 4.168 29.828 14.422 1 93.88 101 ARG A O 1
ATOM 758 N N . PHE A 1 102 ? 3.576 28.484 16.141 1 96.62 102 PHE A N 1
ATOM 759 C CA . PHE A 1 102 ? 2.424 27.938 15.438 1 96.62 102 PHE A CA 1
ATOM 760 C C . PHE A 1 102 ? 1.16 28.719 15.773 1 96.62 102 PHE A C 1
ATOM 762 O O . PHE A 1 102 ? 0.05 28.266 15.492 1 96.62 102 PHE A O 1
ATOM 769 N N . ILE A 1 103 ? 1.219 29.828 16.375 1 95.06 103 ILE A N 1
ATOM 770 C CA . ILE A 1 103 ? 0.062 30.625 16.781 1 95.06 103 ILE A CA 1
ATOM 771 C C . ILE A 1 103 ? -0.856 30.859 15.586 1 95.06 103 ILE A C 1
ATOM 773 O O . ILE A 1 103 ? -2.072 30.672 15.688 1 95.06 103 ILE A O 1
ATOM 777 N N . PRO A 1 104 ? -0.294 31.25 14.406 1 96.69 104 PRO A N 1
ATOM 778 C CA . PRO A 1 104 ? -1.201 31.422 13.266 1 96.69 104 PRO A CA 1
ATOM 779 C C . PRO A 1 104 ? -1.96 30.141 12.922 1 96.69 104 PRO A C 1
ATOM 781 O O . PRO A 1 104 ? -3.121 30.188 12.508 1 96.69 104 PRO A O 1
ATOM 784 N N . VAL A 1 105 ? -1.351 29 13.039 1 97.25 105 VAL A N 1
ATOM 785 C CA . VAL A 1 105 ? -1.981 27.703 12.75 1 97.25 105 VAL A CA 1
ATOM 786 C C . VAL A 1 105 ? -3.068 27.422 13.781 1 97.25 105 VAL A C 1
ATOM 788 O O . VAL A 1 105 ? -4.164 26.984 13.43 1 97.25 105 VAL A O 1
ATOM 791 N N . TRP A 1 106 ? -2.775 27.719 15.109 1 94.94 106 TRP A N 1
ATOM 792 C CA . TRP A 1 106 ? -3.76 27.5 16.172 1 94.94 106 TRP A CA 1
ATOM 793 C C . TRP A 1 106 ? -4.992 28.375 15.938 1 94.94 106 TRP A C 1
ATOM 795 O O . TRP A 1 106 ? -6.125 27.906 16.094 1 94.94 106 TRP A O 1
ATOM 805 N N . ILE A 1 107 ? -4.773 29.594 15.594 1 95.81 107 ILE A N 1
ATOM 806 C CA . ILE A 1 107 ? -5.871 30.516 15.344 1 95.81 107 ILE A CA 1
ATOM 807 C C . ILE A 1 107 ? -6.707 30.016 14.164 1 95.81 107 ILE A C 1
ATOM 809 O O . ILE A 1 107 ? -7.938 29.984 14.242 1 95.81 107 ILE A O 1
ATOM 813 N N . ALA A 1 108 ? -6.031 29.625 13.117 1 97.69 108 ALA A N 1
ATOM 814 C CA . ALA A 1 108 ? -6.734 29.125 11.945 1 97.69 108 ALA A CA 1
ATOM 815 C C . ALA A 1 108 ? -7.547 27.875 12.289 1 97.69 108 ALA A C 1
ATOM 817 O O . ALA A 1 108 ? -8.664 27.703 11.797 1 97.69 108 ALA A O 1
ATOM 818 N N . LEU A 1 109 ? -6.996 27.016 13.086 1 96.75 109 LEU A N 1
ATOM 819 C CA . LEU A 1 109 ? -7.695 25.812 13.492 1 96.75 109 LEU A CA 1
ATOM 820 C C . LEU A 1 109 ? -8.938 26.141 14.312 1 96.75 109 LEU A C 1
ATOM 822 O O . LEU A 1 109 ? -10.016 25.594 14.078 1 96.75 109 LEU A O 1
ATOM 826 N N . ILE A 1 110 ? -8.789 27.031 15.281 1 94.88 110 ILE A N 1
ATOM 827 C CA . ILE A 1 110 ? -9.906 27.422 16.141 1 94.88 110 ILE A CA 1
ATOM 828 C C . ILE A 1 110 ? -11.016 28.047 15.305 1 94.88 110 ILE A C 1
ATOM 830 O O . ILE A 1 110 ? -12.188 27.719 15.477 1 94.88 110 ILE A O 1
ATOM 834 N N . VAL A 1 111 ? -10.664 28.906 14.391 1 97 111 VAL A N 1
ATOM 835 C CA . VAL A 1 111 ? -11.633 29.562 13.523 1 97 111 VAL A CA 1
ATOM 836 C C . VAL A 1 111 ? -12.344 28.531 12.656 1 97 111 VAL A C 1
ATOM 838 O O . VAL A 1 111 ? -13.57 28.547 12.531 1 97 111 VAL A O 1
ATOM 841 N N . THR A 1 112 ? -11.555 27.625 12.062 1 96.56 112 THR A N 1
ATOM 842 C CA . THR A 1 112 ? -12.125 26.609 11.18 1 96.56 112 THR A CA 1
ATOM 843 C C . THR A 1 112 ? -13.07 25.703 11.953 1 96.56 112 THR A C 1
ATOM 845 O O . THR A 1 112 ? -14.164 25.375 11.477 1 96.56 112 THR A O 1
ATOM 848 N N . PHE A 1 113 ? -12.664 25.281 13.125 1 95.38 113 PHE A N 1
ATOM 849 C CA . PHE A 1 113 ? -13.5 24.406 13.93 1 95.38 113 PHE A CA 1
ATOM 850 C C . PHE A 1 113 ? -14.766 25.125 14.383 1 95.38 113 PHE A C 1
ATOM 852 O O . PHE A 1 113 ? -15.859 24.547 14.336 1 95.38 113 PHE A O 1
ATOM 859 N N . THR A 1 114 ? -14.641 26.391 14.852 1 95.44 114 THR A N 1
ATOM 860 C CA . THR A 1 114 ? -15.789 27.156 15.312 1 95.44 114 THR A CA 1
ATOM 861 C C . THR A 1 114 ? -16.797 27.359 14.188 1 95.44 114 THR A C 1
ATOM 863 O O . THR A 1 114 ? -18 27.156 14.375 1 95.44 114 THR A O 1
ATOM 866 N N . LEU A 1 115 ? -16.297 27.672 13.016 1 95.12 115 LEU A N 1
ATOM 867 C CA . LEU A 1 115 ? -17.172 27.875 11.867 1 95.12 115 LEU A CA 1
ATOM 868 C C . LEU A 1 115 ? -17.812 26.562 11.43 1 95.12 115 LEU A C 1
ATOM 870 O O . LEU A 1 115 ? -18.984 26.531 11.062 1 95.12 115 LEU A O 1
ATOM 874 N N . SER A 1 116 ? -17.047 25.531 11.43 1 94.56 116 SER A N 1
ATOM 875 C CA . SER A 1 116 ? -17.547 24.234 11.008 1 94.56 116 SER A CA 1
ATOM 876 C C . SER A 1 116 ? -18.609 23.703 11.961 1 94.56 116 SER A C 1
ATOM 878 O O . SER A 1 116 ? -19.609 23.141 11.531 1 94.56 116 SER A O 1
ATOM 880 N N . ILE A 1 117 ? -18.422 23.906 13.266 1 92.88 117 ILE A N 1
ATOM 881 C CA . ILE A 1 117 ? -19.375 23.422 14.266 1 92.88 117 ILE A CA 1
ATOM 882 C C . ILE A 1 117 ? -20.625 24.281 14.234 1 92.88 117 ILE A C 1
ATOM 884 O O . ILE A 1 117 ? -21.75 23.766 14.367 1 92.88 117 ILE A O 1
ATOM 888 N N . THR A 1 118 ? -20.484 25.578 14.008 1 92.81 118 THR A N 1
ATOM 889 C CA . THR A 1 118 ? -21.609 26.5 13.977 1 92.81 118 THR A CA 1
ATOM 890 C C . THR A 1 118 ? -22.5 26.219 12.758 1 92.81 118 THR A C 1
ATOM 892 O O . THR A 1 118 ? -23.719 26.281 12.852 1 92.81 118 THR A O 1
ATOM 895 N N . PHE A 1 119 ? -21.891 25.812 11.648 1 92.75 119 PHE A N 1
ATOM 896 C CA . PHE A 1 119 ? -22.656 25.641 10.414 1 92.75 119 PHE A CA 1
ATOM 897 C C . PHE A 1 119 ? -22.75 24.156 10.047 1 92.75 119 PHE A C 1
ATOM 899 O O . PHE A 1 119 ? -22.984 23.828 8.883 1 92.75 119 PHE A O 1
ATOM 906 N N . LYS A 1 120 ? -22.469 23.266 10.93 1 89.81 120 LYS A N 1
ATOM 907 C CA . LYS A 1 120 ? -22.344 21.844 10.617 1 89.81 120 LYS A CA 1
ATOM 908 C C . LYS A 1 120 ? -23.656 21.297 10.031 1 89.81 120 LYS A C 1
ATOM 910 O O . LYS A 1 120 ? -23.625 20.422 9.164 1 89.81 120 LYS A O 1
ATOM 915 N N . ARG A 1 121 ? -24.828 21.797 10.32 1 88.69 121 ARG A N 1
ATOM 916 C CA . ARG A 1 121 ? -26.109 21.297 9.859 1 88.69 121 ARG A CA 1
ATOM 917 C C . ARG A 1 121 ? -26.312 21.594 8.375 1 88.69 121 ARG A C 1
ATOM 919 O O . ARG A 1 121 ? -27.062 20.875 7.695 1 88.69 121 ARG A O 1
ATOM 926 N N . LYS A 1 122 ? -25.516 22.562 7.879 1 90.25 122 LYS A N 1
ATOM 927 C CA . LYS A 1 122 ? -25.703 22.984 6.492 1 90.25 122 LYS A CA 1
ATOM 928 C C . LYS A 1 122 ? -24.609 22.406 5.598 1 90.25 122 LYS A C 1
ATOM 930 O O . LYS A 1 122 ? -24.609 22.641 4.383 1 90.25 122 LYS A O 1
ATOM 935 N N . LEU A 1 123 ? -23.75 21.672 6.113 1 88.62 123 LEU A N 1
ATOM 936 C CA . LEU A 1 123 ? -22.562 21.312 5.352 1 88.62 123 LEU A CA 1
ATOM 937 C C . LEU A 1 123 ? -22.594 19.828 4.965 1 88.62 123 LEU A C 1
ATOM 939 O O . LEU A 1 123 ? -21.562 19.266 4.59 1 88.62 123 LEU A O 1
ATOM 943 N N . GLY A 1 124 ? -23.672 19.188 5.078 1 83.06 124 GLY A N 1
ATOM 944 C CA . GLY A 1 124 ? -23.844 17.812 4.617 1 83.06 124 GLY A CA 1
ATOM 945 C C . GLY A 1 124 ? -22.891 16.828 5.289 1 83.06 124 GLY A C 1
ATOM 946 O O . GLY A 1 124 ? -22.812 16.797 6.516 1 83.06 124 GLY A O 1
ATOM 947 N N . LEU A 1 125 ? -22.156 16.125 4.504 1 82.06 125 LEU A N 1
ATOM 948 C CA . LEU A 1 125 ? -21.25 15.086 5 1 82.06 125 LEU A CA 1
ATOM 949 C C . LEU A 1 125 ? -20.094 15.703 5.789 1 82.06 125 LEU A C 1
ATOM 951 O O . LEU A 1 125 ? -19.656 15.133 6.789 1 82.06 125 LEU A O 1
ATOM 955 N N . TYR A 1 126 ? -19.625 16.859 5.336 1 88.12 126 TYR A N 1
ATOM 956 C CA . TYR A 1 126 ? -18.578 17.562 6.059 1 88.12 126 TYR A CA 1
ATOM 957 C C . TYR A 1 126 ? -19.031 17.953 7.461 1 88.12 126 TYR A C 1
ATOM 959 O O . TYR A 1 126 ? -18.281 17.844 8.422 1 88.12 126 TYR A O 1
ATOM 967 N N . GLY A 1 127 ? -20.234 18.359 7.516 1 89.38 127 GLY A N 1
ATOM 968 C CA . GLY A 1 127 ? -20.797 18.734 8.805 1 89.38 127 GLY A CA 1
ATOM 969 C C . GLY A 1 127 ? -20.922 17.578 9.766 1 89.38 127 GLY A C 1
ATOM 970 O O . GLY A 1 127 ? -20.703 17.734 10.969 1 89.38 127 GLY A O 1
ATOM 971 N N . LYS A 1 128 ? -21.203 16.422 9.234 1 88 128 LYS A N 1
ATOM 972 C CA . LYS A 1 128 ? -21.406 15.234 10.055 1 88 128 LYS A CA 1
ATOM 973 C C . LYS A 1 128 ? -20.094 14.758 10.664 1 88 128 LYS A C 1
ATOM 975 O O . LYS A 1 128 ? -20.078 14.047 11.672 1 88 128 LYS A O 1
ATOM 980 N N . LEU A 1 129 ? -19.047 15.125 10.078 1 89.44 129 LEU A N 1
ATOM 981 C CA . LEU A 1 129 ? -17.734 14.789 10.594 1 89.44 129 LEU A CA 1
ATOM 982 C C . LEU A 1 129 ? -17.547 15.312 12.016 1 89.44 129 LEU A C 1
ATOM 984 O O . LEU A 1 129 ? -16.859 14.688 12.82 1 89.44 129 LEU A O 1
ATOM 988 N N . PHE A 1 130 ? -18.203 16.406 12.359 1 90.94 130 PHE A N 1
ATOM 989 C CA . PHE A 1 130 ? -18 17.078 13.633 1 90.94 130 PHE A CA 1
ATOM 990 C C . PHE A 1 130 ? -18.922 16.484 14.703 1 90.94 130 PHE A C 1
ATOM 992 O O . PHE A 1 130 ? -18.953 16.969 15.836 1 90.94 130 PHE A O 1
ATOM 999 N N . ASP A 1 131 ? -19.547 15.391 14.305 1 86.69 131 ASP A N 1
ATOM 1000 C CA . ASP A 1 131 ? -20.297 14.602 15.281 1 86.69 131 ASP A CA 1
ATOM 1001 C C . ASP A 1 131 ? -19.469 13.398 15.758 1 86.69 131 ASP A C 1
ATOM 1003 O O . ASP A 1 131 ? -19.844 12.734 16.734 1 86.69 131 ASP A O 1
ATOM 1007 N N . SER A 1 132 ? -18.375 13.18 15.109 1 86.44 132 SER A N 1
ATOM 1008 C CA . SER A 1 132 ? -17.484 12.062 15.445 1 86.44 132 SER A CA 1
ATOM 1009 C C . SER A 1 132 ? -16.188 12.562 16.094 1 86.44 132 SER A C 1
ATOM 1011 O O . SER A 1 132 ? -15.453 13.336 15.484 1 86.44 132 SER A O 1
ATOM 1013 N N . THR A 1 133 ? -15.906 12.109 17.281 1 85.25 133 THR A N 1
ATOM 1014 C CA . THR A 1 133 ? -14.688 12.516 17.969 1 85.25 133 THR A CA 1
ATOM 1015 C C . THR A 1 133 ? -13.453 12.086 17.188 1 85.25 133 THR A C 1
ATOM 1017 O O . THR A 1 133 ? -12.484 12.836 17.078 1 85.25 133 THR A O 1
ATOM 1020 N N . VAL A 1 134 ? -13.539 10.867 16.641 1 87.69 134 VAL A N 1
ATOM 1021 C CA . VAL A 1 134 ? -12.43 10.344 15.852 1 87.69 134 VAL A CA 1
ATOM 1022 C C . VAL A 1 134 ? -12.227 11.188 14.602 1 87.69 134 VAL A C 1
ATOM 1024 O O . VAL A 1 134 ? -11.102 11.508 14.234 1 87.69 134 VAL A O 1
ATOM 1027 N N . GLY A 1 135 ? -13.336 11.539 13.977 1 91.06 135 GLY A N 1
ATOM 1028 C CA . GLY A 1 135 ? -13.266 12.383 12.797 1 91.06 135 GLY A CA 1
ATOM 1029 C C . GLY A 1 135 ? -12.711 13.766 13.086 1 91.06 135 GLY A C 1
ATOM 1030 O O . GLY A 1 135 ? -11.93 14.305 12.297 1 91.06 135 GLY A O 1
ATOM 1031 N N . MET A 1 136 ? -13.031 14.305 14.242 1 93.69 136 MET A N 1
ATOM 1032 C CA . MET A 1 136 ? -12.57 15.648 14.609 1 93.69 136 MET A CA 1
ATOM 1033 C C . MET A 1 136 ? -11.07 15.648 14.891 1 93.69 136 MET A C 1
ATOM 1035 O O . MET A 1 136 ? -10.367 16.594 14.508 1 93.69 136 MET A O 1
ATOM 1039 N N . ILE A 1 137 ? -10.633 14.617 15.547 1 92.38 137 ILE A N 1
ATOM 1040 C CA . ILE A 1 137 ? -9.203 14.508 15.82 1 92.38 137 ILE A CA 1
ATOM 1041 C C . ILE A 1 137 ? -8.43 14.391 14.508 1 92.38 137 ILE A C 1
ATOM 1043 O O . ILE A 1 137 ? -7.402 15.047 14.32 1 92.38 137 ILE A O 1
ATOM 1047 N N . GLY A 1 138 ? -8.945 13.5 13.648 1 95.75 138 GLY A N 1
ATOM 1048 C CA . GLY A 1 138 ? -8.328 13.367 12.336 1 95.75 138 GLY A CA 1
ATOM 1049 C C . GLY A 1 138 ? -8.312 14.664 11.547 1 95.75 138 GLY A C 1
ATOM 1050 O O . GLY A 1 138 ? -7.293 15.023 10.961 1 95.75 138 GLY A O 1
ATOM 1051 N N . PHE A 1 139 ? -9.422 15.367 11.609 1 96.44 139 PHE A N 1
ATOM 1052 C CA . PHE A 1 139 ? -9.531 16.641 10.914 1 96.44 139 PHE A CA 1
ATOM 1053 C C . PHE A 1 139 ? -8.539 17.656 11.477 1 96.44 139 PHE A C 1
ATOM 1055 O O . PHE A 1 139 ? -7.898 18.391 10.727 1 96.44 139 PHE A O 1
ATOM 1062 N N . ALA A 1 140 ? -8.398 17.703 12.727 1 96.81 140 ALA A N 1
ATOM 1063 C CA . ALA A 1 140 ? -7.484 18.625 13.383 1 96.81 140 ALA A CA 1
ATOM 1064 C C . ALA A 1 140 ? -6.039 18.359 12.969 1 96.81 140 ALA A C 1
ATOM 1066 O O . ALA A 1 140 ? -5.285 19.297 12.68 1 96.81 140 ALA A O 1
ATOM 1067 N N . LEU A 1 141 ? -5.66 17.094 12.984 1 97.19 141 LEU A N 1
ATOM 1068 C CA . LEU A 1 141 ? -4.293 16.719 12.633 1 97.19 141 LEU A CA 1
ATOM 1069 C C . LEU A 1 141 ? -3.988 17.078 11.18 1 97.19 141 LEU A C 1
ATOM 1071 O O . LEU A 1 141 ? -2.916 17.609 10.875 1 97.19 141 LEU A O 1
ATOM 1075 N N . VAL A 1 142 ? -4.91 16.781 10.289 1 97.94 142 VAL A N 1
ATOM 1076 C CA . VAL A 1 142 ? -4.723 17.047 8.875 1 97.94 142 VAL A CA 1
ATOM 1077 C C . VAL A 1 142 ? -4.648 18.562 8.641 1 97.94 142 VAL A C 1
ATOM 1079 O O . VAL A 1 142 ? -3.732 19.047 7.977 1 97.94 142 VAL A O 1
ATOM 1082 N N . MET A 1 143 ? -5.609 19.328 9.25 1 98.06 143 MET A N 1
ATOM 1083 C CA . MET A 1 143 ? -5.664 20.766 9.031 1 98.06 143 MET A CA 1
ATOM 1084 C C . MET A 1 143 ? -4.469 21.469 9.672 1 98.06 143 MET A C 1
ATOM 1086 O O . MET A 1 143 ? -4.02 22.516 9.203 1 98.06 143 MET A O 1
ATOM 1090 N N . PHE A 1 144 ? -3.957 20.859 10.734 1 98 144 PHE A N 1
ATOM 1091 C CA . PHE A 1 144 ? -2.742 21.406 11.328 1 98 144 PHE A CA 1
ATOM 1092 C C . PHE A 1 144 ? -1.625 21.5 10.297 1 98 144 PHE A C 1
ATOM 1094 O O . PHE A 1 144 ? -0.984 22.547 10.164 1 98 144 PHE A O 1
ATOM 1101 N N . TRP A 1 145 ? -1.419 20.453 9.555 1 98.38 145 TRP A N 1
ATOM 1102 C CA . TRP A 1 145 ? -0.318 20.422 8.602 1 98.38 145 TRP A CA 1
ATOM 1103 C C . TRP A 1 145 ? -0.673 21.203 7.336 1 98.38 145 TRP A C 1
ATOM 1105 O O . TRP A 1 145 ? 0.2 21.797 6.699 1 98.38 145 TRP A O 1
ATOM 1115 N N . VAL A 1 146 ? -1.943 21.219 6.957 1 98.06 146 VAL A N 1
ATOM 1116 C CA . VAL A 1 146 ? -2.373 22.031 5.82 1 98.06 146 VAL A CA 1
ATOM 1117 C C . VAL A 1 146 ? -2.098 23.5 6.105 1 98.06 146 VAL A C 1
ATOM 1119 O O . VAL A 1 146 ? -1.497 24.203 5.285 1 98.06 146 VAL A O 1
ATOM 1122 N N . PHE A 1 147 ? -2.525 23.984 7.289 1 98.44 147 PHE A N 1
ATOM 1123 C CA . PHE A 1 147 ? -2.312 25.375 7.652 1 98.44 147 PHE A CA 1
ATOM 1124 C C . PHE A 1 147 ? -0.827 25.672 7.828 1 98.44 147 PHE A C 1
ATOM 1126 O O . PHE A 1 147 ? -0.356 26.75 7.473 1 98.44 147 PHE A O 1
ATOM 1133 N N . THR A 1 148 ? -0.092 24.703 8.438 1 98.44 148 THR A N 1
ATOM 1134 C CA . THR A 1 148 ? 1.352 24.875 8.547 1 98.44 148 THR A CA 1
ATOM 1135 C C . THR A 1 148 ? 1.978 25.109 7.172 1 98.44 148 THR A C 1
ATOM 1137 O O . THR A 1 148 ? 2.777 26.031 6.992 1 98.44 148 THR A O 1
ATOM 1140 N N . SER A 1 149 ? 1.586 24.266 6.242 1 97.94 149 SER A N 1
ATOM 1141 C CA . SER A 1 149 ? 2.113 24.391 4.887 1 97.94 149 SER A CA 1
ATOM 1142 C C . SER A 1 149 ? 1.771 25.734 4.27 1 97.94 149 SER A C 1
ATOM 1144 O O . SER A 1 149 ? 2.602 26.344 3.586 1 97.94 149 SER A O 1
ATOM 1146 N N . ILE A 1 150 ? 0.604 26.266 4.48 1 97.5 150 ILE A N 1
ATOM 1147 C CA . ILE A 1 150 ? 0.159 27.531 3.908 1 97.5 150 ILE A CA 1
ATOM 1148 C C . ILE A 1 150 ? 0.926 28.688 4.547 1 97.5 150 ILE A C 1
ATOM 1150 O O . ILE A 1 150 ? 1.446 29.562 3.848 1 97.5 150 ILE A O 1
ATOM 1154 N N . PHE A 1 151 ? 1.046 28.703 5.871 1 98.12 151 PHE A N 1
ATOM 1155 C CA . PHE A 1 151 ? 1.673 29.812 6.566 1 98.12 151 PHE A CA 1
ATOM 1156 C C . PHE A 1 151 ? 3.18 29.812 6.332 1 98.12 151 PHE A C 1
ATOM 1158 O O . PHE A 1 151 ? 3.805 30.875 6.316 1 98.12 151 PHE A O 1
ATOM 1165 N N . VAL A 1 152 ? 3.783 28.656 6.16 1 97.19 152 VAL A N 1
ATOM 1166 C CA . VAL A 1 152 ? 5.207 28.578 5.848 1 97.19 152 VAL A CA 1
ATOM 1167 C C . VAL A 1 152 ? 5.43 28.922 4.375 1 97.19 152 VAL A C 1
ATOM 1169 O O . VAL A 1 152 ? 6.266 29.766 4.051 1 97.19 152 VAL A O 1
ATOM 1172 N N . GLY A 1 153 ? 4.688 28.297 3.506 1 94.94 153 GLY A N 1
ATOM 1173 C CA . GLY A 1 153 ? 4.902 28.391 2.07 1 94.94 153 GLY A CA 1
ATOM 1174 C C . GLY A 1 153 ? 4.441 29.703 1.473 1 94.94 153 GLY A C 1
ATOM 1175 O O . GLY A 1 153 ? 5.098 30.25 0.583 1 94.94 153 GLY A O 1
ATOM 1176 N N . VAL A 1 154 ? 3.375 30.266 1.945 1 94.38 154 VAL A N 1
ATOM 1177 C CA . VAL A 1 154 ? 2.775 31.438 1.314 1 94.38 154 VAL A CA 1
ATOM 1178 C C . VAL A 1 154 ? 3.156 32.688 2.094 1 94.38 154 VAL A C 1
ATOM 1180 O O . VAL A 1 154 ? 3.492 33.719 1.5 1 94.38 154 VAL A O 1
ATOM 1183 N N . PHE A 1 155 ? 3.234 32.625 3.43 1 95.5 155 PHE A N 1
ATOM 1184 C CA . PHE A 1 155 ? 3.383 33.844 4.23 1 95.5 155 PHE A CA 1
ATOM 1185 C C . PHE A 1 155 ? 4.766 33.906 4.871 1 95.5 155 PHE A C 1
ATOM 1187 O O . PHE A 1 155 ? 5.094 34.875 5.57 1 95.5 155 PHE A O 1
ATOM 1194 N N . ASP A 1 156 ? 5.586 32.844 4.66 1 93.81 156 ASP A N 1
ATOM 1195 C CA . ASP A 1 156 ? 6.934 32.781 5.219 1 93.81 156 ASP A CA 1
ATOM 1196 C C . ASP A 1 156 ? 6.914 33.031 6.727 1 93.81 156 ASP A C 1
ATOM 1198 O O . ASP A 1 156 ? 7.668 33.875 7.238 1 93.81 156 ASP A O 1
ATOM 1202 N N . MET A 1 157 ? 5.938 32.344 7.297 1 94.31 157 MET A N 1
ATOM 1203 C CA . MET A 1 157 ? 5.797 32.406 8.75 1 94.31 157 MET A CA 1
ATOM 1204 C C . MET A 1 157 ? 6.172 31.094 9.398 1 94.31 157 MET A C 1
ATOM 1206 O O . MET A 1 157 ? 6.367 30.094 8.703 1 94.31 157 MET A O 1
ATOM 1210 N N . ILE A 1 158 ? 6.5 30.984 10.719 1 95.81 158 ILE A N 1
ATOM 1211 C CA . ILE A 1 158 ? 6.641 29.812 11.57 1 95.81 158 ILE A CA 1
ATOM 1212 C C . ILE A 1 158 ? 8.094 29.344 11.578 1 95.81 158 ILE A C 1
ATOM 1214 O O . ILE A 1 158 ? 8.672 29.094 12.641 1 95.81 158 ILE A O 1
ATOM 1218 N N . ALA A 1 159 ? 8.672 29.188 10.219 1 96.44 159 ALA A N 1
ATOM 1219 C CA . ALA A 1 159 ? 10.055 28.719 10.148 1 96.44 159 ALA A CA 1
ATOM 1220 C C . ALA A 1 159 ? 11 29.703 10.812 1 96.44 159 ALA A C 1
ATOM 1222 O O . ALA A 1 159 ? 10.82 30.922 10.695 1 96.44 159 ALA A O 1
ATOM 1223 N N . THR A 1 160 ? 11.969 29.234 11.445 1 94.81 160 THR A N 1
ATOM 1224 C CA . THR A 1 160 ? 12.883 30.078 12.195 1 94.81 160 THR A CA 1
ATOM 1225 C C . THR A 1 160 ? 14.109 30.438 11.352 1 94.81 160 THR A C 1
ATOM 1227 O O . THR A 1 160 ? 14.727 31.484 11.547 1 94.81 160 THR A O 1
ATOM 1230 N N . HIS A 1 161 ? 14.516 29.547 10.516 1 94.12 161 HIS A N 1
ATOM 1231 C CA . HIS A 1 161 ? 15.688 29.719 9.664 1 94.12 161 HIS A CA 1
ATOM 1232 C C . HIS A 1 161 ? 15.414 29.234 8.242 1 94.12 161 HIS A C 1
ATOM 1234 O O . HIS A 1 161 ? 14.383 28.609 7.98 1 94.12 161 HIS A O 1
ATOM 1240 N N . ASP A 1 162 ? 16.281 29.641 7.391 1 93.56 162 ASP A N 1
ATOM 1241 C CA . ASP A 1 162 ? 16.234 29.047 6.055 1 93.56 162 ASP A CA 1
ATOM 1242 C C . ASP A 1 162 ? 16.562 27.562 6.102 1 93.56 162 ASP A C 1
ATOM 1244 O O . ASP A 1 162 ? 17.547 27.156 6.719 1 93.56 162 ASP A O 1
ATOM 1248 N N . PRO A 1 163 ? 15.711 26.766 5.488 1 94.19 163 PRO A N 1
ATOM 1249 C CA . PRO A 1 163 ? 15.891 25.312 5.602 1 94.19 163 PRO A CA 1
ATOM 1250 C C . PRO A 1 163 ? 17.203 24.828 4.992 1 94.19 163 PRO A C 1
ATOM 1252 O O . PRO A 1 163 ? 17.641 23.703 5.273 1 94.19 163 PRO A O 1
ATOM 1255 N N . LEU A 1 164 ? 17.906 25.641 4.223 1 93.44 164 LEU A N 1
ATOM 1256 C CA . LEU A 1 164 ? 19.141 25.234 3.578 1 93.44 164 LEU A CA 1
ATOM 1257 C C . LEU A 1 164 ? 20.344 25.922 4.23 1 93.44 164 LEU A C 1
ATOM 1259 O O . LEU A 1 164 ? 21.5 25.594 3.924 1 93.44 164 LEU A O 1
ATOM 1263 N N . GLN A 1 165 ? 20.047 26.781 5.094 1 92.06 165 GLN A N 1
ATOM 1264 C CA . GLN A 1 165 ? 21.125 27.547 5.723 1 92.06 165 GLN A CA 1
ATOM 1265 C C . GLN A 1 165 ? 21.953 26.656 6.641 1 92.06 165 GLN A C 1
ATOM 1267 O O . GLN A 1 165 ? 21.406 25.891 7.445 1 92.06 165 GLN A O 1
ATOM 1272 N N . GLN A 1 166 ? 23.234 26.734 6.469 1 93.12 166 GLN A N 1
ATOM 1273 C CA . GLN A 1 166 ? 24.188 25.969 7.277 1 93.12 166 GLN A CA 1
ATOM 1274 C C . GLN A 1 166 ? 24.984 26.891 8.195 1 93.12 166 GLN A C 1
ATOM 1276 O O . GLN A 1 166 ? 25.672 27.797 7.723 1 93.12 166 GLN A O 1
ATOM 1281 N N . ILE A 1 167 ? 24.844 26.781 9.43 1 90.88 167 ILE A N 1
ATOM 1282 C CA . ILE A 1 167 ? 25.562 27.609 10.383 1 90.88 167 ILE A CA 1
ATOM 1283 C C . ILE A 1 167 ? 26.703 26.812 11.016 1 90.88 167 ILE A C 1
ATOM 1285 O O . ILE A 1 167 ? 26.469 25.812 11.688 1 90.88 167 ILE A O 1
ATOM 1289 N N . SER A 1 168 ? 27.859 27.312 10.859 1 89.88 168 SER A N 1
ATOM 1290 C CA . SER A 1 168 ? 29.062 26.625 11.352 1 89.88 168 SER A CA 1
ATOM 1291 C C . SER A 1 168 ? 28.969 26.391 12.852 1 89.88 168 SER A C 1
ATOM 1293 O O . SER A 1 168 ? 28.547 27.266 13.602 1 89.88 168 SER A O 1
ATOM 1295 N N . GLY A 1 169 ? 29.266 25.125 13.281 1 90.81 169 GLY A N 1
ATOM 1296 C CA . GLY A 1 169 ? 29.312 24.812 14.695 1 90.81 169 GLY A CA 1
ATOM 1297 C C . GLY A 1 169 ? 28.047 24.141 15.203 1 90.81 169 GLY A C 1
ATOM 1298 O O . GLY A 1 169 ? 27.984 23.703 16.359 1 90.81 169 GLY A O 1
ATOM 1299 N N . LEU A 1 170 ? 27.109 24.047 14.375 1 93.44 170 LEU A N 1
ATOM 1300 C CA . LEU A 1 170 ? 25.828 23.516 14.844 1 93.44 170 LEU A CA 1
ATOM 1301 C C . LEU A 1 170 ? 25.547 22.156 14.227 1 93.44 170 LEU A C 1
ATOM 1303 O O . LEU A 1 170 ? 24.391 21.734 14.156 1 93.44 170 LEU A O 1
ATOM 1307 N N . LYS A 1 171 ? 26.594 21.422 13.852 1 93.94 171 LYS A N 1
ATOM 1308 C CA . LYS A 1 171 ? 26.453 20.078 13.289 1 93.94 171 LYS A CA 1
ATOM 1309 C C . LYS A 1 171 ? 26 19.078 14.344 1 93.94 171 LYS A C 1
ATOM 1311 O O . LYS A 1 171 ? 26.625 18.969 15.406 1 93.94 171 LYS A O 1
ATOM 1316 N N . ILE A 1 172 ? 24.891 18.422 14.109 1 94.06 172 ILE A N 1
ATOM 1317 C CA . ILE A 1 172 ? 24.359 17.344 14.938 1 94.06 172 ILE A CA 1
ATOM 1318 C C . ILE A 1 172 ? 24.172 17.828 16.375 1 94.06 172 ILE A C 1
ATOM 1320 O O . ILE A 1 172 ? 24.484 17.109 17.328 1 94.06 172 ILE A O 1
ATOM 1324 N N . LYS A 1 173 ? 23.891 19.078 16.484 1 94.06 173 LYS A N 1
ATOM 1325 C CA . LYS A 1 173 ? 23.672 19.625 17.828 1 94.06 173 LYS A CA 1
ATOM 1326 C C . LYS A 1 173 ? 22.266 19.312 18.328 1 94.06 173 LYS A C 1
ATOM 1328 O O . LYS A 1 173 ? 21.312 19.25 17.531 1 94.06 173 LYS A O 1
ATOM 1333 N N . VAL A 1 174 ? 22.078 19.188 19.578 1 93.88 174 VAL A N 1
ATOM 1334 C CA . VAL A 1 174 ? 20.844 18.766 20.219 1 93.88 174 VAL A CA 1
ATOM 1335 C C . VAL A 1 174 ? 19.844 19.906 20.203 1 93.88 174 VAL A C 1
ATOM 1337 O O . VAL A 1 174 ? 20.203 21.062 19.969 1 93.88 174 VAL A O 1
ATOM 1340 N N . PRO A 1 175 ? 18.609 19.656 20.5 1 95.88 175 PRO A N 1
ATOM 1341 C CA . PRO A 1 175 ? 17.562 20.672 20.516 1 95.88 175 PRO A CA 1
ATOM 1342 C C . PRO A 1 175 ? 17.797 21.75 21.578 1 95.88 175 PRO A C 1
ATOM 1344 O O . PRO A 1 175 ? 18.234 21.438 22.688 1 95.88 175 PRO A O 1
ATOM 1347 N N . GLY A 1 176 ? 17.469 22.922 21.25 1 95.25 176 GLY A N 1
ATOM 1348 C CA . GLY A 1 176 ? 17.516 24.031 22.203 1 95.25 176 GLY A CA 1
ATOM 1349 C C . GLY A 1 176 ? 18.875 24.703 22.266 1 95.25 176 GLY A C 1
ATOM 1350 O O . GLY A 1 176 ? 19.125 25.516 23.156 1 95.25 176 GLY A O 1
ATOM 1351 N N . ILE A 1 177 ? 19.688 24.438 21.297 1 94.31 177 ILE A N 1
ATOM 1352 C CA . ILE A 1 177 ? 21.031 25 21.312 1 94.31 177 ILE A CA 1
ATOM 1353 C C . ILE A 1 177 ? 21.016 26.406 20.75 1 94.31 177 ILE A C 1
ATOM 1355 O O . ILE A 1 177 ? 20.281 26.688 19.797 1 94.31 177 ILE A O 1
ATOM 1359 N N . PRO A 1 178 ? 21.766 27.266 21.375 1 93.25 178 PRO A N 1
ATOM 1360 C CA . PRO A 1 178 ? 21.812 28.641 20.875 1 93.25 178 PRO A CA 1
ATOM 1361 C C . PRO A 1 178 ? 22.641 28.781 19.609 1 93.25 178 PRO A C 1
ATOM 1363 O O . PRO A 1 178 ? 23.672 28.109 19.453 1 93.25 178 PRO A O 1
ATOM 1366 N N . VAL A 1 179 ? 22.188 29.625 18.75 1 91.81 179 VAL A N 1
ATOM 1367 C CA . VAL A 1 179 ? 22.938 29.984 17.562 1 91.81 179 VAL A CA 1
ATOM 1368 C C . VAL A 1 179 ? 24.125 30.875 17.922 1 91.81 179 VAL A C 1
ATOM 1370 O O . VAL A 1 179 ? 23.984 31.781 18.75 1 91.81 179 VAL A O 1
ATOM 1373 N N . PRO A 1 180 ? 25.234 30.469 17.391 1 86.5 180 PRO A N 1
ATOM 1374 C CA . PRO A 1 180 ? 26.422 31.25 17.734 1 86.5 180 PRO A CA 1
ATOM 1375 C C . PRO A 1 180 ? 26.266 32.75 17.406 1 86.5 180 PRO A C 1
ATOM 1377 O O . PRO A 1 180 ? 25.547 33.094 16.469 1 86.5 180 PRO A O 1
ATOM 1380 N N . ASP A 1 181 ? 27.016 33.5 18.203 1 73.88 181 ASP A N 1
ATOM 1381 C CA . ASP A 1 181 ? 27 34.938 18.109 1 73.88 181 ASP A CA 1
ATOM 1382 C C . ASP A 1 181 ? 27.547 35.406 16.75 1 73.88 181 ASP A C 1
ATOM 1384 O O . ASP A 1 181 ? 28.344 34.719 16.125 1 73.88 181 ASP A O 1
ATOM 1388 N N . GLY A 1 182 ? 27.141 36.531 16.125 1 65.25 182 GLY A N 1
ATOM 1389 C CA . GLY A 1 182 ? 27.656 37.062 14.875 1 65.25 182 GLY A CA 1
ATOM 1390 C C . GLY A 1 182 ? 26.734 36.844 13.695 1 65.25 182 GLY A C 1
ATOM 1391 O O . GLY A 1 182 ? 27.047 37.25 12.578 1 65.25 182 GLY A O 1
ATOM 1392 N N . GLN A 1 183 ? 25.828 36.031 13.992 1 63.78 183 GLN A N 1
ATOM 1393 C CA . GLN A 1 183 ? 24.922 35.844 12.875 1 63.78 183 GLN A CA 1
ATOM 1394 C C . GLN A 1 183 ? 23.984 37.031 12.711 1 63.78 183 GLN A C 1
ATOM 1396 O O . GLN A 1 183 ? 23.922 37.906 13.578 1 63.78 183 GLN A O 1
ATOM 1401 N N . ASP A 1 184 ? 23.469 37.281 11.594 1 61.72 184 ASP A N 1
ATOM 1402 C CA . ASP A 1 184 ? 22.609 38.406 11.281 1 61.72 184 ASP A CA 1
ATOM 1403 C C . ASP A 1 184 ? 21.516 38.562 12.336 1 61.72 184 ASP A C 1
ATOM 1405 O O . ASP A 1 184 ? 21.094 37.562 12.953 1 61.72 184 ASP A O 1
ATOM 1409 N N . ALA A 1 185 ? 21.297 39.812 12.844 1 56.56 185 ALA A N 1
ATOM 1410 C CA . ALA A 1 185 ? 20.344 40.219 13.875 1 56.56 185 ALA A CA 1
ATOM 1411 C C . ALA A 1 185 ? 18.984 39.562 13.672 1 56.56 185 ALA A C 1
ATOM 1413 O O . ALA A 1 185 ? 18.219 39.406 14.617 1 56.56 185 ALA A O 1
ATOM 1414 N N . ASP A 1 186 ? 18.734 38.938 12.484 1 66.88 186 ASP A N 1
ATOM 1415 C CA . ASP A 1 186 ? 17.406 38.469 12.133 1 66.88 186 ASP A CA 1
ATOM 1416 C C . ASP A 1 186 ? 17.266 36.938 12.344 1 66.88 186 ASP A C 1
ATOM 1418 O O . ASP A 1 186 ? 16.203 36.375 12.125 1 66.88 186 ASP A O 1
ATOM 1422 N N . PHE A 1 187 ? 18.281 36.469 12.992 1 76.25 187 PHE A N 1
ATOM 1423 C CA . PHE A 1 187 ? 18.25 35.031 13.18 1 76.25 187 PHE A CA 1
ATOM 1424 C C . PHE A 1 187 ? 17.5 34.656 14.453 1 76.25 187 PHE A C 1
ATOM 1426 O O . PHE A 1 187 ? 17.547 35.406 15.445 1 76.25 187 PHE A O 1
ATOM 1433 N N . PHE A 1 188 ? 16.719 33.719 14.383 1 89.38 188 PHE A N 1
ATOM 1434 C CA . PHE A 1 188 ? 16.125 33.125 15.586 1 89.38 188 PHE A CA 1
ATOM 1435 C C . PHE A 1 188 ? 17.203 32.625 16.547 1 89.38 188 PHE A C 1
ATOM 1437 O O . PHE A 1 188 ? 18.188 32.031 16.109 1 89.38 188 PHE A O 1
ATOM 1444 N N . PRO A 1 189 ? 17.156 32.906 17.656 1 91.44 189 PRO A N 1
ATOM 1445 C CA . PRO A 1 189 ? 18.266 32.75 18.609 1 91.44 189 PRO A CA 1
ATOM 1446 C C . PRO A 1 189 ? 18.625 31.297 18.844 1 91.44 189 PRO A C 1
ATOM 1448 O O . PRO A 1 189 ? 19.75 31 19.266 1 91.44 189 PRO A O 1
ATOM 1451 N N . HIS A 1 190 ? 17.734 30.328 18.688 1 94.88 190 HIS A N 1
ATOM 1452 C CA . HIS A 1 190 ? 18.016 28.922 18.984 1 94.88 190 HIS A CA 1
ATOM 1453 C C . HIS A 1 190 ? 17.578 28.031 17.828 1 94.88 190 HIS A C 1
ATOM 1455 O O . HIS A 1 190 ? 16.688 28.391 17.062 1 94.88 190 HIS A O 1
ATOM 1461 N N . TYR A 1 191 ? 18.297 26.891 17.656 1 95.94 191 TYR A N 1
ATOM 1462 C CA . TYR A 1 191 ? 17.75 25.75 16.938 1 95.94 191 TYR A CA 1
ATOM 1463 C C . TYR A 1 191 ? 16.781 24.969 17.812 1 95.94 191 TYR A C 1
ATOM 1465 O O . TYR A 1 191 ? 17.203 24.188 18.672 1 95.94 191 TYR A O 1
ATOM 1473 N N . LEU A 1 192 ? 15.578 25.078 17.594 1 96.06 192 LEU A N 1
ATOM 1474 C CA . LEU A 1 192 ? 14.562 24.547 18.484 1 96.06 192 LEU A CA 1
ATOM 1475 C C . LEU A 1 192 ? 14.617 23.016 18.531 1 96.06 192 LEU A C 1
ATOM 1477 O O . LEU A 1 192 ? 14.484 22.406 19.594 1 96.06 192 LEU A O 1
ATOM 1481 N N . LEU A 1 193 ? 14.82 22.406 17.359 1 96.81 193 LEU A N 1
ATOM 1482 C CA . LEU A 1 193 ? 14.852 20.953 17.312 1 96.81 193 LEU A CA 1
ATOM 1483 C C . LEU A 1 193 ? 16.25 20.453 16.953 1 96.81 193 LEU A C 1
ATOM 1485 O O . LEU A 1 193 ? 16.422 19.297 16.547 1 96.81 193 LEU A O 1
ATOM 1489 N N . GLY A 1 194 ? 17.219 21.406 16.984 1 95.5 194 GLY A N 1
ATOM 1490 C CA . GLY A 1 194 ? 18.609 21 16.797 1 95.5 194 GLY A CA 1
ATOM 1491 C C . GLY A 1 194 ? 19.078 21.141 15.352 1 95.5 194 GLY A C 1
ATOM 1492 O O . GLY A 1 194 ? 18.344 21.656 14.508 1 95.5 194 GLY A O 1
ATOM 1493 N N . GLY A 1 195 ? 20.375 20.766 15.195 1 94.62 195 GLY A N 1
ATOM 1494 C CA . GLY A 1 195 ? 21.016 20.828 13.891 1 94.62 195 GLY A CA 1
ATOM 1495 C C . GLY A 1 195 ? 21.281 19.453 13.289 1 94.62 195 GLY A C 1
ATOM 1496 O O . GLY A 1 195 ? 21.594 18.516 14.008 1 94.62 195 GLY A O 1
ATOM 1497 N N . ASP A 1 196 ? 21.109 19.391 12 1 93.06 196 ASP A N 1
ATOM 1498 C CA . ASP A 1 196 ? 21.328 18.109 11.344 1 93.06 196 ASP A CA 1
ATOM 1499 C C . ASP A 1 196 ? 22.797 17.922 10.961 1 93.06 196 ASP A C 1
ATOM 1501 O O . ASP A 1 196 ? 23.656 18.641 11.469 1 93.06 196 ASP A O 1
ATOM 1505 N N . ASN A 1 197 ? 23.156 16.953 10.164 1 91.25 197 ASN A N 1
ATOM 1506 C CA . ASN A 1 197 ? 24.531 16.578 9.82 1 91.25 197 ASN A CA 1
ATOM 1507 C C . ASN A 1 197 ? 25.234 17.688 9.039 1 91.25 197 ASN A C 1
ATOM 1509 O O . ASN A 1 197 ? 26.453 17.719 8.961 1 91.25 197 ASN A O 1
ATOM 1513 N N . LEU A 1 198 ? 24.484 18.609 8.461 1 92.69 198 LEU A N 1
ATOM 1514 C CA . LEU A 1 198 ? 25.047 19.719 7.703 1 92.69 198 LEU A CA 1
ATOM 1515 C C . LEU A 1 198 ? 24.875 21.031 8.453 1 92.69 198 LEU A C 1
ATOM 1517 O O . LEU A 1 198 ? 25.031 22.109 7.871 1 92.69 198 LEU A O 1
ATOM 1521 N N . ALA A 1 199 ? 24.391 20.953 9.664 1 94.31 199 ALA A N 1
ATOM 1522 C CA . ALA A 1 199 ? 24.203 22.109 10.531 1 94.31 199 ALA A CA 1
ATOM 1523 C C . ALA A 1 199 ? 23 22.938 10.078 1 94.31 199 ALA A C 1
ATOM 1525 O O . ALA A 1 199 ? 23.016 24.172 10.172 1 94.31 199 ALA A O 1
ATOM 1526 N N . ARG A 1 200 ? 22.031 22.297 9.539 1 95.06 200 ARG A N 1
ATOM 1527 C CA . ARG A 1 200 ? 20.781 22.953 9.172 1 95.06 200 ARG A CA 1
ATOM 1528 C C . ARG A 1 200 ? 19.734 22.812 10.273 1 95.06 200 ARG A C 1
ATOM 1530 O O . ARG A 1 200 ? 19.766 21.859 11.047 1 95.06 200 ARG A O 1
ATOM 1537 N N . ASP A 1 201 ? 18.859 23.75 10.375 1 95.62 201 ASP A N 1
ATOM 1538 C CA . ASP A 1 201 ? 17.844 23.766 11.414 1 95.62 201 ASP A CA 1
ATOM 1539 C C . ASP A 1 201 ? 16.75 22.734 11.133 1 95.62 201 ASP A C 1
ATOM 1541 O O . ASP A 1 201 ? 15.992 22.859 10.172 1 95.62 201 ASP A O 1
ATOM 1545 N N . ILE A 1 202 ? 16.594 21.781 12.008 1 96 202 ILE A N 1
ATOM 1546 C CA . ILE A 1 202 ? 15.68 20.672 11.797 1 96 202 ILE A CA 1
ATOM 1547 C C . ILE A 1 202 ? 14.242 21.172 11.852 1 96 202 ILE A C 1
ATOM 1549 O O . ILE A 1 202 ? 13.391 20.734 11.078 1 96 202 ILE A O 1
ATOM 1553 N N . PHE A 1 203 ? 13.938 22.094 12.758 1 97.06 203 PHE A N 1
ATOM 1554 C CA . PHE A 1 203 ? 12.586 22.625 12.891 1 97.06 203 PHE A CA 1
ATOM 1555 C C . PHE A 1 203 ? 12.109 23.234 11.578 1 97.06 203 PHE A C 1
ATOM 1557 O O . PHE A 1 203 ? 11.016 22.922 11.102 1 97.06 203 PHE A O 1
ATOM 1564 N N . SER A 1 204 ? 12.906 24.062 11.023 1 96.94 204 SER A N 1
ATOM 1565 C CA . SER A 1 204 ? 12.57 24.734 9.766 1 96.94 204 SER A CA 1
ATOM 1566 C C . SER A 1 204 ? 12.422 23.734 8.625 1 96.94 204 SER A C 1
ATOM 1568 O O . SER A 1 204 ? 11.539 23.891 7.777 1 96.94 204 SER A O 1
ATOM 1570 N N . ARG A 1 205 ? 13.219 22.734 8.641 1 96.06 205 ARG A N 1
ATOM 1571 C CA . ARG A 1 205 ? 13.133 21.719 7.594 1 96.06 205 ARG A CA 1
ATOM 1572 C C . ARG A 1 205 ? 11.859 20.891 7.727 1 96.06 205 ARG A C 1
ATOM 1574 O O . ARG A 1 205 ? 11.234 20.547 6.723 1 96.06 205 ARG A O 1
ATOM 1581 N N . VAL A 1 206 ? 11.445 20.641 8.914 1 97.12 206 VAL A N 1
ATOM 1582 C CA . VAL A 1 206 ? 10.234 19.859 9.148 1 97.12 206 VAL A CA 1
ATOM 1583 C C . VAL A 1 206 ? 9.016 20.641 8.664 1 97.12 206 VAL A C 1
ATOM 1585 O O . VAL A 1 206 ? 8.164 20.094 7.957 1 97.12 206 VAL A O 1
ATOM 1588 N N . VAL A 1 207 ? 8.945 21.906 9.008 1 98.06 207 VAL A N 1
ATOM 1589 C CA . VAL A 1 207 ? 7.766 22.688 8.641 1 98.06 207 VAL A CA 1
ATOM 1590 C C . VAL A 1 207 ? 7.766 22.938 7.133 1 98.06 207 VAL A C 1
ATOM 1592 O O . VAL A 1 207 ? 6.707 22.938 6.496 1 98.06 207 VAL A O 1
ATOM 1595 N N . HIS A 1 208 ? 8.953 23.125 6.539 1 97.06 208 HIS A N 1
ATOM 1596 C CA . HIS A 1 208 ? 9.023 23.281 5.09 1 97.06 208 HIS A CA 1
ATOM 1597 C C . HIS A 1 208 ? 8.695 21.969 4.383 1 97.06 208 HIS A C 1
ATOM 1599 O O . HIS A 1 208 ? 8.219 21.984 3.246 1 97.06 208 HIS A O 1
ATOM 1605 N N . GLY A 1 209 ? 8.969 20.859 5.008 1 96.25 209 GLY A N 1
ATOM 1606 C CA . GLY A 1 209 ? 8.602 19.562 4.465 1 96.25 209 GLY A CA 1
ATOM 1607 C C . GLY A 1 209 ? 7.109 19.406 4.238 1 96.25 209 GLY A C 1
ATOM 1608 O O . GLY A 1 209 ? 6.684 18.734 3.301 1 96.25 209 GLY A O 1
ATOM 1609 N N . SER A 1 210 ? 6.32 20.047 5.066 1 97.12 210 SER A N 1
ATOM 1610 C CA . SER A 1 210 ? 4.871 20 4.91 1 97.12 210 SER A CA 1
ATOM 1611 C C . SER A 1 210 ? 4.43 20.641 3.602 1 97.12 210 SER A C 1
ATOM 1613 O O . SER A 1 210 ? 3.449 20.219 2.99 1 97.12 210 SER A O 1
ATOM 1615 N N . VAL A 1 211 ? 5.148 21.641 3.18 1 95.81 211 VAL A N 1
ATOM 1616 C CA . VAL A 1 211 ? 4.832 22.328 1.932 1 95.81 211 VAL A CA 1
ATOM 1617 C C . VAL A 1 211 ? 5.016 21.375 0.754 1 95.81 211 VAL A C 1
ATOM 1619 O O . VAL A 1 211 ? 4.16 21.297 -0.132 1 95.81 211 VAL A O 1
ATOM 1622 N N . ILE A 1 212 ? 6.059 20.641 0.801 1 92.44 212 ILE A N 1
ATOM 1623 C CA . ILE A 1 212 ? 6.371 19.703 -0.274 1 92.44 212 ILE A CA 1
ATOM 1624 C C . ILE A 1 212 ? 5.289 18.625 -0.351 1 92.44 212 ILE A C 1
ATOM 16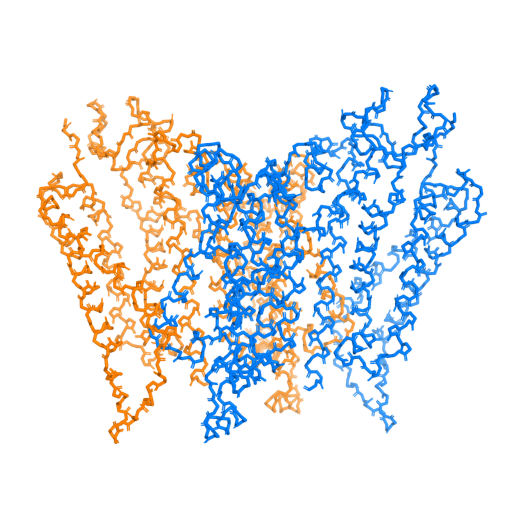26 O O . ILE A 1 212 ? 4.805 18.297 -1.437 1 92.44 212 ILE A O 1
ATOM 1630 N N . VAL A 1 213 ? 4.914 18.078 0.762 1 94.06 213 VAL A N 1
ATOM 1631 C CA . VAL A 1 213 ? 3.908 17.031 0.816 1 94.06 213 VAL A CA 1
ATOM 1632 C C . VAL A 1 213 ? 2.57 17.562 0.314 1 94.06 213 VAL A C 1
ATOM 1634 O O . VAL A 1 213 ? 1.885 16.906 -0.469 1 94.06 213 VAL A O 1
ATOM 1637 N N . MET A 1 214 ? 2.248 18.797 0.718 1 94.31 214 MET A N 1
ATOM 1638 C CA . MET A 1 214 ? 0.938 19.344 0.39 1 94.31 214 MET A CA 1
ATOM 1639 C C . MET A 1 214 ? 0.857 19.719 -1.088 1 94.31 214 MET A C 1
ATOM 1641 O O . MET A 1 214 ? -0.229 19.719 -1.671 1 94.31 214 MET A O 1
ATOM 1645 N N . ILE A 1 215 ? 1.925 19.969 -1.716 1 90.12 215 ILE A N 1
ATOM 1646 C CA . ILE A 1 215 ? 1.927 20.328 -3.127 1 90.12 215 ILE A CA 1
ATOM 1647 C C . ILE A 1 215 ? 1.818 19.078 -3.988 1 90.12 215 ILE A C 1
ATOM 1649 O O . ILE A 1 215 ? 1.178 19.094 -5.043 1 90.12 215 ILE A O 1
ATOM 1653 N N . ILE A 1 216 ? 2.289 17.969 -3.531 1 92.12 216 ILE A N 1
ATOM 1654 C CA . ILE A 1 216 ? 2.412 16.797 -4.387 1 92.12 216 ILE A CA 1
ATOM 1655 C C . ILE A 1 216 ? 1.277 15.82 -4.086 1 92.12 216 ILE A C 1
ATOM 1657 O O . ILE A 1 216 ? 0.511 15.453 -4.98 1 92.12 216 ILE A O 1
ATOM 1661 N N . ALA A 1 217 ? 1.114 15.438 -2.834 1 95.56 217 ALA A N 1
ATOM 1662 C CA . ALA A 1 217 ? 0.272 14.297 -2.471 1 95.56 217 ALA A CA 1
ATOM 1663 C C . ALA A 1 217 ? -1.189 14.562 -2.82 1 95.56 217 ALA A C 1
ATOM 1665 O O . ALA A 1 217 ? -1.813 13.789 -3.545 1 95.56 217 ALA A O 1
ATOM 1666 N N . PRO A 1 218 ? -1.82 15.727 -2.35 1 96.19 218 PRO A N 1
ATOM 1667 C CA . PRO A 1 218 ? -3.227 15.953 -2.693 1 96.19 218 PRO A CA 1
ATOM 1668 C C . PRO A 1 218 ? -3.438 16.188 -4.188 1 96.19 218 PRO A C 1
ATOM 1670 O O . PRO A 1 218 ? -4.418 15.703 -4.762 1 96.19 218 PRO A O 1
ATOM 1673 N N . VAL A 1 219 ? -2.545 16.891 -4.848 1 93.69 219 VAL A N 1
ATOM 1674 C CA . VAL A 1 219 ? -2.695 17.219 -6.258 1 93.69 219 VAL A CA 1
ATOM 1675 C C . VAL A 1 219 ? -2.566 15.961 -7.105 1 93.69 219 VAL A C 1
ATOM 1677 O O . VAL A 1 219 ? -3.367 15.727 -8.016 1 93.69 219 VAL A O 1
ATOM 1680 N N . ALA A 1 220 ? -1.557 15.188 -6.832 1 94.88 220 ALA A N 1
ATOM 1681 C CA . ALA A 1 220 ? -1.382 13.938 -7.562 1 94.88 220 ALA A CA 1
ATOM 1682 C C . ALA A 1 220 ? -2.59 13.023 -7.379 1 94.88 220 ALA A C 1
ATOM 1684 O O . ALA A 1 220 ? -2.996 12.32 -8.312 1 94.88 220 ALA A O 1
ATOM 1685 N N . THR A 1 221 ? -3.123 12.992 -6.18 1 96.56 221 THR A N 1
ATOM 1686 C CA . THR A 1 221 ? -4.297 12.18 -5.902 1 96.56 221 THR A CA 1
ATOM 1687 C C . THR A 1 221 ? -5.492 12.648 -6.727 1 96.56 221 THR A C 1
ATOM 1689 O O . THR A 1 221 ? -6.258 11.828 -7.242 1 96.56 221 THR A O 1
ATOM 1692 N N . VAL A 1 222 ? -5.656 13.969 -6.883 1 96.5 222 VAL A N 1
ATOM 1693 C CA . VAL A 1 222 ? -6.738 14.516 -7.695 1 96.5 222 VAL A CA 1
ATOM 1694 C C . VAL A 1 222 ? -6.59 14.047 -9.141 1 96.5 222 VAL A C 1
ATOM 1696 O O . VAL A 1 222 ? -7.57 13.633 -9.773 1 96.5 222 VAL A O 1
ATOM 1699 N N . PHE A 1 223 ? -5.402 14.078 -9.633 1 95.94 223 PHE A N 1
ATOM 1700 C CA . PHE A 1 223 ? -5.152 13.609 -10.992 1 95.94 223 PHE A CA 1
ATOM 1701 C C . PHE A 1 223 ? -5.488 12.125 -11.125 1 95.94 223 PHE A C 1
ATOM 1703 O O . PHE A 1 223 ? -6.109 11.711 -12.109 1 95.94 223 PHE A O 1
ATOM 1710 N N . ALA A 1 224 ? -5.074 11.375 -10.164 1 97.25 224 ALA A N 1
ATOM 1711 C CA . ALA A 1 224 ? -5.355 9.938 -10.18 1 97.25 224 ALA A CA 1
ATOM 1712 C C . ALA A 1 224 ? -6.859 9.68 -10.156 1 97.25 224 ALA A C 1
ATOM 1714 O O . ALA A 1 224 ? -7.344 8.758 -10.812 1 97.25 224 ALA A O 1
ATOM 1715 N N . PHE A 1 225 ? -7.566 10.469 -9.375 1 97.5 225 PHE A N 1
ATOM 1716 C CA . PHE A 1 225 ? -9.016 10.328 -9.297 1 97.5 225 PHE A CA 1
ATOM 1717 C C . PHE A 1 225 ? -9.664 10.664 -10.641 1 97.5 225 PHE A C 1
ATOM 1719 O O . PHE A 1 225 ? -10.586 9.977 -11.078 1 97.5 225 PHE A O 1
ATOM 1726 N N . MET A 1 226 ? -9.203 11.695 -11.266 1 97.06 226 MET A N 1
ATOM 1727 C CA . MET A 1 226 ? -9.766 12.07 -12.562 1 97.06 226 MET A CA 1
ATOM 1728 C C . MET A 1 226 ? -9.531 10.969 -13.594 1 97.06 226 MET A C 1
ATOM 1730 O O . MET A 1 226 ? -10.43 10.633 -14.359 1 97.06 226 MET A O 1
ATOM 1734 N N . LEU A 1 227 ? -8.359 10.406 -13.539 1 97 227 LEU A N 1
ATOM 1735 C CA . LEU A 1 227 ? -8.039 9.305 -14.445 1 97 227 LEU A CA 1
ATOM 1736 C C . LEU A 1 227 ? -8.852 8.062 -14.094 1 97 227 LEU A C 1
ATOM 1738 O O . LEU A 1 227 ? -9.469 7.453 -14.977 1 97 227 LEU A O 1
ATOM 1742 N N . GLY A 1 228 ? -8.898 7.715 -12.852 1 97.12 228 GLY A N 1
ATOM 1743 C CA . GLY A 1 228 ? -9.625 6.535 -12.406 1 97.12 228 GLY A CA 1
ATOM 1744 C C . GLY A 1 228 ? -11.117 6.621 -12.656 1 97.12 228 GLY A C 1
ATOM 1745 O O . GLY A 1 228 ? -11.742 5.629 -13.031 1 97.12 228 GLY A O 1
ATOM 1746 N N . ILE A 1 229 ? -11.68 7.785 -12.43 1 97 229 ILE A N 1
ATOM 1747 C CA . ILE A 1 229 ? -13.102 7.996 -12.656 1 97 229 ILE A CA 1
ATOM 1748 C C . ILE A 1 229 ? -13.406 7.906 -14.148 1 97 229 ILE A C 1
ATOM 1750 O O . ILE A 1 229 ? -14.367 7.25 -14.555 1 97 229 ILE A O 1
ATOM 1754 N N . THR A 1 230 ? -12.594 8.531 -14.961 1 95.56 230 THR A N 1
ATOM 1755 C CA . THR A 1 230 ? -12.805 8.578 -16.406 1 95.56 230 THR A CA 1
ATOM 1756 C C . THR A 1 230 ? -12.773 7.176 -17 1 95.56 230 THR A C 1
ATOM 1758 O O . THR A 1 230 ? -13.531 6.871 -17.922 1 95.56 230 THR A O 1
ATOM 1761 N N . LEU A 1 231 ? -11.984 6.312 -16.484 1 95.25 231 LEU A N 1
ATOM 1762 C CA . LEU A 1 231 ? -11.859 4.969 -17.031 1 95.25 231 LEU A CA 1
ATOM 1763 C C . LEU A 1 231 ? -12.711 3.977 -16.266 1 95.25 231 LEU A C 1
ATOM 1765 O O . LEU A 1 231 ? -13.203 2.996 -16.828 1 95.25 231 LEU A O 1
ATOM 1769 N N . GLY A 1 232 ? -12.859 4.227 -14.984 1 95.94 232 GLY A N 1
ATOM 1770 C CA . GLY A 1 232 ? -13.555 3.283 -14.125 1 95.94 232 GLY A CA 1
ATOM 1771 C C . GLY A 1 232 ? -15.062 3.295 -14.32 1 95.94 232 GLY A C 1
ATOM 1772 O O . GLY A 1 232 ? -15.711 2.248 -14.258 1 95.94 232 GLY A O 1
ATOM 1773 N N . LEU A 1 233 ? -15.648 4.445 -14.516 1 95.5 233 LEU A N 1
ATOM 1774 C CA . LEU A 1 233 ? -17.094 4.555 -14.68 1 95.5 233 LEU A CA 1
ATOM 1775 C C . LEU A 1 233 ? -17.562 3.773 -15.906 1 95.5 233 LEU A C 1
ATOM 1777 O O . LEU A 1 233 ? -18.453 2.924 -15.812 1 95.5 233 LEU A O 1
ATOM 1781 N N . PRO A 1 234 ? -16.969 4.012 -17.078 1 92.94 234 PRO A N 1
ATOM 1782 C CA . PRO A 1 234 ? -17.406 3.258 -18.266 1 92.94 234 PRO A CA 1
ATOM 1783 C C . PRO A 1 234 ? -17.141 1.761 -18.141 1 92.94 234 PRO A C 1
ATOM 1785 O O . PRO A 1 234 ? -17.906 0.946 -18.641 1 92.94 234 PRO A O 1
ATOM 1788 N N . ALA A 1 235 ? -16.078 1.421 -17.531 1 93.25 235 ALA A N 1
ATOM 1789 C CA . ALA A 1 235 ? -15.781 0.002 -17.344 1 93.25 235 ALA A CA 1
ATOM 1790 C C . ALA A 1 235 ? -16.859 -0.678 -16.516 1 93.25 235 ALA A C 1
ATOM 1792 O O . ALA A 1 235 ? -17.312 -1.78 -16.844 1 93.25 235 ALA A O 1
ATOM 1793 N N . GLY A 1 236 ? -17.281 0.009 -15.438 1 91.62 236 GLY A N 1
ATOM 1794 C CA . GLY A 1 236 ? -18.328 -0.537 -14.602 1 91.62 236 GLY A CA 1
ATOM 1795 C C . GLY A 1 236 ? -19.703 -0.464 -15.242 1 91.62 236 GLY A C 1
ATOM 1796 O O . GLY A 1 236 ? -20.516 -1.379 -15.094 1 91.62 236 GLY A O 1
ATOM 1797 N N . TYR A 1 237 ? -19.938 0.581 -15.977 1 92.25 237 TYR A N 1
ATOM 1798 C CA . TYR A 1 237 ? -21.25 0.843 -16.531 1 92.25 237 TYR A CA 1
ATOM 1799 C C . TYR A 1 237 ? -21.516 -0.053 -17.734 1 92.25 237 TYR A C 1
ATOM 1801 O O . TYR A 1 237 ? -22.578 -0.673 -17.844 1 92.25 237 TYR A O 1
ATOM 1809 N N . TYR A 1 238 ? -20.547 -0.116 -18.672 1 86.88 238 TYR A N 1
ATOM 1810 C CA . TYR A 1 238 ? -20.734 -0.891 -19.906 1 86.88 238 TYR A CA 1
ATOM 1811 C C . TYR A 1 238 ? -20.438 -2.367 -19.656 1 86.88 238 TYR A C 1
ATOM 1813 O O . TYR A 1 238 ? -21.094 -3.24 -20.219 1 86.88 238 TYR A O 1
ATOM 1821 N N . GLY A 1 239 ? -19.438 -2.576 -18.859 1 85.88 239 GLY A N 1
ATOM 1822 C CA . GLY A 1 239 ? -19.016 -3.953 -18.672 1 85.88 239 GLY A CA 1
ATOM 1823 C C . GLY A 1 239 ? -18.391 -4.57 -19.906 1 85.88 239 GLY A C 1
ATOM 1824 O O . GLY A 1 239 ? -17.688 -3.889 -20.656 1 85.88 239 GLY A O 1
ATOM 1825 N N . GLY A 1 240 ? -18.406 -5.883 -20.047 1 80.81 240 GLY A N 1
ATOM 1826 C CA . GLY A 1 240 ? -17.969 -6.598 -21.234 1 80.81 240 GLY A CA 1
ATOM 1827 C C . GLY A 1 240 ? -16.469 -6.578 -21.438 1 80.81 240 GLY A C 1
ATOM 1828 O O . GLY A 1 240 ? -15.711 -6.695 -20.469 1 80.81 240 GLY A O 1
ATOM 1829 N N . LYS A 1 241 ? -16.062 -6.426 -22.672 1 81.94 241 LYS A N 1
ATOM 1830 C CA . LYS A 1 241 ? -14.641 -6.535 -23.016 1 81.94 241 LYS A CA 1
ATOM 1831 C C . LYS A 1 241 ? -13.875 -5.285 -22.594 1 81.94 241 LYS A C 1
ATOM 1833 O O . LYS A 1 241 ? -12.703 -5.363 -22.219 1 81.94 241 LYS A O 1
ATOM 1838 N N . LEU A 1 242 ? -14.594 -4.195 -22.641 1 83.62 242 LEU A N 1
ATOM 1839 C CA . LEU A 1 242 ? -13.953 -2.975 -22.172 1 83.62 242 LEU A CA 1
ATOM 1840 C C . LEU A 1 242 ? -13.531 -3.115 -20.703 1 83.62 242 LEU A C 1
ATOM 1842 O O . LEU A 1 242 ? -12.406 -2.781 -20.344 1 83.62 242 LEU A O 1
ATOM 1846 N N . ASP A 1 243 ? -14.406 -3.619 -20 1 89 243 ASP A N 1
ATOM 1847 C CA . ASP A 1 243 ? -14.148 -3.844 -18.578 1 89 243 ASP A CA 1
ATOM 1848 C C . ASP A 1 243 ? -13 -4.832 -18.391 1 89 243 ASP A C 1
ATOM 1850 O O . ASP A 1 243 ? -12.102 -4.59 -17.578 1 89 243 ASP A O 1
ATOM 1854 N N . THR A 1 244 ? -13.031 -5.836 -19.219 1 85.56 244 THR A N 1
ATOM 1855 C CA . THR A 1 244 ? -12.047 -6.898 -19.078 1 85.56 244 THR A CA 1
ATOM 1856 C C . THR A 1 244 ? -10.648 -6.379 -19.391 1 85.56 244 THR A C 1
ATOM 1858 O O . THR A 1 244 ? -9.695 -6.656 -18.656 1 85.56 244 THR A O 1
ATOM 1861 N N . ILE A 1 245 ? -10.5 -5.629 -20.375 1 86.88 245 ILE A N 1
ATOM 1862 C CA . ILE A 1 245 ? -9.203 -5.125 -20.812 1 86.88 245 ILE A CA 1
ATOM 1863 C C . ILE A 1 245 ? -8.688 -4.098 -19.812 1 86.88 245 ILE A C 1
ATOM 1865 O O . ILE A 1 245 ? -7.531 -4.168 -19.375 1 86.88 245 ILE A O 1
ATOM 1869 N N . LEU A 1 246 ? -9.547 -3.172 -19.453 1 92.12 246 LEU A N 1
ATOM 1870 C CA . LEU A 1 246 ? -9.125 -2.127 -18.516 1 92.12 246 LEU A CA 1
ATOM 1871 C C . LEU A 1 246 ? -8.773 -2.719 -17.156 1 92.12 246 LEU A C 1
ATOM 1873 O O . LEU A 1 246 ? -7.812 -2.283 -16.516 1 92.12 246 LEU A O 1
ATOM 1877 N N . SER A 1 247 ? -9.531 -3.715 -16.766 1 92.12 247 SER A N 1
ATOM 1878 C CA . SER A 1 247 ? -9.25 -4.375 -15.492 1 92.12 247 SER A CA 1
ATOM 1879 C C . SER A 1 247 ? -7.93 -5.133 -15.539 1 92.12 247 SER A C 1
ATOM 1881 O O . SER A 1 247 ? -7.176 -5.145 -14.562 1 92.12 247 SER A O 1
ATOM 1883 N N . PHE A 1 248 ? -7.703 -5.699 -16.703 1 89.31 248 PHE A N 1
ATOM 1884 C CA . PHE A 1 248 ? -6.438 -6.41 -16.859 1 89.31 248 PHE A CA 1
ATOM 1885 C C . PHE A 1 248 ? -5.262 -5.445 -16.781 1 89.31 248 PHE A C 1
ATOM 1887 O O . PHE A 1 248 ? -4.266 -5.727 -16.109 1 89.31 248 PHE A O 1
ATOM 1894 N N . VAL A 1 249 ? -5.363 -4.387 -17.438 1 90.88 249 VAL A N 1
ATOM 1895 C CA . VAL A 1 249 ? -4.301 -3.389 -17.438 1 90.88 249 VAL A CA 1
ATOM 1896 C C . VAL A 1 249 ? -4.094 -2.859 -16.016 1 90.88 249 VAL A C 1
ATOM 1898 O O . VAL A 1 249 ? -2.957 -2.699 -15.57 1 90.88 249 VAL A O 1
ATOM 1901 N N . ALA A 1 250 ? -5.172 -2.572 -15.359 1 94.44 250 ALA A N 1
ATOM 1902 C CA . ALA A 1 250 ? -5.09 -2.094 -13.984 1 94.44 250 ALA A CA 1
ATOM 1903 C C . ALA A 1 250 ? -4.395 -3.115 -13.086 1 94.44 250 ALA A C 1
ATOM 1905 O O . ALA A 1 250 ? -3.533 -2.758 -12.281 1 94.44 250 ALA A O 1
ATOM 1906 N N . ASN A 1 251 ? -4.684 -4.367 -13.266 1 92.81 251 ASN A N 1
ATOM 1907 C CA . ASN A 1 251 ? -4.082 -5.426 -12.461 1 92.81 251 ASN A CA 1
ATOM 1908 C C . ASN A 1 251 ? -2.598 -5.594 -12.781 1 92.81 251 ASN A C 1
ATOM 1910 O O . ASN A 1 251 ? -1.802 -5.918 -11.898 1 92.81 251 ASN A O 1
ATOM 1914 N N . LEU A 1 252 ? -2.322 -5.41 -14.008 1 91.06 252 LEU A N 1
ATOM 1915 C CA . LEU A 1 252 ? -0.924 -5.488 -14.414 1 91.06 252 LEU A CA 1
ATOM 1916 C C . LEU A 1 252 ? -0.099 -4.398 -13.734 1 91.06 252 LEU A C 1
ATOM 1918 O O . LEU A 1 252 ? 1.005 -4.66 -13.258 1 91.06 252 LEU A O 1
ATOM 1922 N N . ILE A 1 253 ? -0.608 -3.229 -13.703 1 92.31 253 ILE A N 1
ATOM 1923 C CA . ILE A 1 253 ? 0.088 -2.107 -13.086 1 92.31 253 ILE A CA 1
ATOM 1924 C C . ILE A 1 253 ? 0.208 -2.342 -11.578 1 92.31 253 ILE A C 1
ATOM 1926 O O . ILE A 1 253 ? 1.265 -2.104 -10.992 1 92.31 253 ILE A O 1
ATOM 1930 N N . LEU A 1 254 ? -0.818 -2.812 -10.977 1 91.5 254 LEU A N 1
ATOM 1931 C CA . LEU A 1 254 ? -0.839 -3.029 -9.539 1 91.5 254 LEU A CA 1
ATOM 1932 C C . LEU A 1 254 ? 0.1 -4.168 -9.148 1 91.5 254 LEU A C 1
ATOM 1934 O O . LEU A 1 254 ? 0.518 -4.262 -7.988 1 91.5 254 LEU A O 1
ATOM 1938 N N . ALA A 1 255 ? 0.378 -5.008 -10.125 1 90.62 255 ALA A N 1
ATOM 1939 C CA . ALA A 1 255 ? 1.26 -6.145 -9.867 1 90.62 255 ALA A CA 1
ATOM 1940 C C . ALA A 1 255 ? 2.725 -5.719 -9.891 1 90.62 255 ALA A C 1
ATOM 1942 O O . ALA A 1 255 ? 3.592 -6.426 -9.375 1 90.62 255 ALA A O 1
ATOM 1943 N N . PHE A 1 256 ? 2.934 -4.637 -10.469 1 85.94 256 PHE A N 1
ATOM 1944 C CA . PHE A 1 256 ? 4.297 -4.137 -10.594 1 85.94 256 PHE A CA 1
ATOM 1945 C C . PHE A 1 256 ? 4.762 -3.484 -9.305 1 85.94 256 PHE A C 1
ATOM 1947 O O . PHE A 1 256 ? 4.039 -2.676 -8.711 1 85.94 256 PHE A O 1
ATOM 1954 N N . PRO A 1 257 ? 5.91 -3.816 -8.828 1 82.44 257 PRO A N 1
ATOM 1955 C CA . PRO A 1 257 ? 6.426 -3.158 -7.625 1 82.44 257 PRO A CA 1
ATOM 1956 C C . PRO A 1 257 ? 6.676 -1.665 -7.828 1 82.44 257 PRO A C 1
ATOM 1958 O O . PRO A 1 257 ? 7.492 -1.281 -8.672 1 82.44 257 PRO A O 1
ATOM 1961 N N . VAL A 1 258 ? 6.023 -0.92 -7.035 1 83.19 258 VAL A N 1
ATOM 1962 C CA . VAL A 1 258 ? 6.012 0.532 -7.184 1 83.19 258 VAL A CA 1
ATOM 1963 C C . VAL A 1 258 ? 7.426 1.08 -7.031 1 83.19 258 VAL A C 1
ATOM 1965 O O . VAL A 1 258 ? 7.836 1.974 -7.773 1 83.19 258 VAL A O 1
ATOM 1968 N N . ILE A 1 259 ? 8.164 0.562 -6.176 1 78.38 259 ILE A N 1
ATOM 1969 C CA . ILE A 1 259 ? 9.5 1.08 -5.887 1 78.38 259 ILE A CA 1
ATOM 1970 C C . ILE A 1 259 ? 10.414 0.838 -7.082 1 78.38 259 ILE A C 1
ATOM 1972 O O . ILE A 1 259 ? 11.297 1.651 -7.367 1 78.38 259 ILE A O 1
ATOM 1976 N N . LEU A 1 260 ? 10.242 -0.337 -7.703 1 79.19 260 LEU A N 1
ATOM 1977 C CA . LEU A 1 260 ? 11.031 -0.623 -8.898 1 79.19 260 LEU A CA 1
ATOM 1978 C C . LEU A 1 260 ? 10.688 0.353 -10.023 1 79.19 260 LEU A C 1
ATOM 1980 O O . LEU A 1 260 ? 11.57 0.785 -10.766 1 79.19 260 LEU A O 1
ATOM 1984 N N . LEU A 1 261 ? 9.445 0.594 -10.094 1 82.31 261 LEU A N 1
ATOM 1985 C CA . LEU A 1 261 ? 9.016 1.568 -11.094 1 82.31 261 LEU A CA 1
ATOM 1986 C C . LEU A 1 261 ? 9.688 2.918 -10.852 1 82.31 261 LEU A C 1
ATOM 1988 O O . LEU A 1 261 ? 10.188 3.541 -11.797 1 82.31 261 LEU A O 1
ATOM 1992 N N . PHE A 1 262 ? 9.727 3.383 -9.609 1 80.81 262 PHE A N 1
ATOM 1993 C CA . PHE A 1 262 ? 10.344 4.66 -9.273 1 80.81 262 PHE A CA 1
ATOM 1994 C C . PHE A 1 262 ? 11.836 4.641 -9.602 1 80.81 262 PHE A C 1
ATOM 1996 O O . PHE A 1 262 ? 12.367 5.605 -10.148 1 80.81 262 PHE A O 1
ATOM 2003 N N . PHE A 1 263 ? 12.445 3.592 -9.266 1 78.62 263 PHE A N 1
ATOM 2004 C CA . PHE A 1 263 ? 13.875 3.473 -9.531 1 78.62 263 PHE A CA 1
ATOM 2005 C C . PHE A 1 263 ? 14.156 3.586 -11.023 1 78.62 263 PHE A C 1
ATOM 2007 O O . PHE A 1 263 ? 15.094 4.277 -11.43 1 78.62 263 PHE A O 1
ATOM 2014 N N . LEU A 1 264 ? 13.312 2.895 -11.781 1 79 264 LEU A N 1
ATOM 2015 C CA . LEU A 1 264 ? 13.492 2.918 -13.227 1 79 264 LEU A CA 1
ATOM 2016 C C . LEU A 1 264 ? 13.281 4.324 -13.781 1 79 264 LEU A C 1
ATOM 2018 O O . LEU A 1 264 ? 14.031 4.773 -14.648 1 79 264 LEU A O 1
ATOM 2022 N N . LEU A 1 265 ? 12.391 5.02 -13.242 1 83.12 265 LEU A N 1
ATOM 2023 C CA . LEU A 1 265 ? 12.016 6.32 -13.781 1 83.12 265 LEU A CA 1
ATOM 2024 C C . LEU A 1 265 ? 13.016 7.391 -13.367 1 83.12 265 LEU A C 1
ATOM 2026 O O . LEU A 1 265 ? 13.086 8.453 -13.984 1 83.12 265 LEU A O 1
ATOM 2030 N N . VAL A 1 266 ? 13.812 7.137 -12.281 1 79.38 266 VAL A N 1
ATOM 2031 C CA . VAL A 1 266 ? 14.789 8.125 -11.812 1 79.38 266 VAL A CA 1
ATOM 2032 C C . VAL A 1 266 ? 16.156 7.824 -12.43 1 79.38 266 VAL A C 1
ATOM 2034 O O . VAL A 1 266 ? 17.078 8.633 -12.305 1 79.38 266 VAL A O 1
ATOM 2037 N N . THR A 1 267 ? 16.281 6.691 -13.086 1 78.19 267 THR A N 1
ATOM 2038 C CA . THR A 1 267 ? 17.547 6.367 -13.75 1 78.19 267 THR A CA 1
ATOM 2039 C C . THR A 1 267 ? 17.859 7.383 -14.836 1 78.19 267 THR A C 1
ATOM 2041 O O . THR A 1 267 ? 17 7.715 -15.656 1 78.19 267 THR A O 1
ATOM 2044 N N . PRO A 1 268 ? 19.062 7.844 -14.844 1 76.81 268 PRO A N 1
ATOM 2045 C CA . PRO A 1 268 ? 19.453 8.883 -15.805 1 76.81 268 PRO A CA 1
ATOM 2046 C C . PRO A 1 268 ? 19.188 8.477 -17.25 1 76.81 268 PRO A C 1
ATOM 2048 O O . PRO A 1 268 ? 18.781 9.32 -18.062 1 76.81 268 PRO A O 1
ATOM 2051 N N . GLU A 1 269 ? 19.344 7.23 -17.594 1 76.25 269 GLU A N 1
ATOM 2052 C CA . GLU A 1 269 ? 19.125 6.766 -18.953 1 76.25 269 GLU A CA 1
ATOM 2053 C C . GLU A 1 269 ? 17.672 6.941 -19.375 1 76.25 269 GLU A C 1
ATOM 2055 O O . GLU A 1 269 ? 17.391 7.371 -20.5 1 76.25 269 GLU A O 1
ATOM 2060 N N . LEU A 1 270 ? 16.797 6.641 -18.5 1 78.5 270 LEU A N 1
ATOM 2061 C CA . LEU A 1 270 ? 15.383 6.75 -18.812 1 78.5 270 LEU A CA 1
ATOM 2062 C C . LEU A 1 270 ? 14.938 8.211 -18.812 1 78.5 270 LEU A C 1
ATOM 2064 O O . LEU A 1 270 ? 14.055 8.602 -19.578 1 78.5 270 LEU A O 1
ATOM 2068 N N . ILE A 1 271 ? 15.539 8.961 -17.953 1 78.75 271 ILE A N 1
ATOM 2069 C CA . ILE A 1 271 ? 15.258 10.391 -17.953 1 78.75 271 ILE A CA 1
ATOM 2070 C C . ILE A 1 271 ? 15.695 11.016 -19.266 1 78.75 271 ILE A C 1
ATOM 2072 O O . ILE A 1 271 ? 14.969 11.812 -19.859 1 78.75 271 ILE A O 1
ATOM 2076 N N . ASP A 1 272 ? 16.828 10.539 -19.734 1 78.19 272 ASP A N 1
ATOM 2077 C CA . ASP A 1 272 ? 17.375 11.07 -20.969 1 78.19 272 ASP A CA 1
ATOM 2078 C C . ASP A 1 272 ? 16.516 10.648 -22.172 1 78.19 272 ASP A C 1
ATOM 2080 O O . ASP A 1 272 ? 16.391 11.398 -23.141 1 78.19 272 ASP A O 1
ATOM 2084 N N . LEU A 1 273 ? 15.891 9.461 -22.078 1 78.88 273 LEU A N 1
ATOM 2085 C CA . LEU A 1 273 ? 15.008 8.977 -23.125 1 78.88 273 LEU A CA 1
ATOM 2086 C C . LEU A 1 273 ? 13.672 9.711 -23.094 1 78.88 273 LEU A C 1
ATOM 2088 O O . LEU A 1 273 ? 12.891 9.633 -24.047 1 78.88 273 LEU A O 1
ATOM 2092 N N . GLY A 1 274 ? 13.398 10.438 -22.016 1 80.56 274 GLY A N 1
ATOM 2093 C CA . GLY A 1 274 ? 12.188 11.227 -21.891 1 80.56 274 GLY A CA 1
ATOM 2094 C C . GLY A 1 274 ? 10.992 10.414 -21.438 1 80.56 274 GLY A C 1
ATOM 2095 O O . GLY A 1 274 ? 9.844 10.812 -21.656 1 80.56 274 GLY A O 1
ATOM 2096 N N . VAL A 1 275 ? 11.195 9.32 -20.828 1 84.25 275 VAL A N 1
ATOM 2097 C CA . VAL A 1 275 ? 10.109 8.422 -20.453 1 84.25 275 VAL A CA 1
ATOM 2098 C C . VAL A 1 275 ? 9.172 9.133 -19.469 1 84.25 275 VAL A C 1
ATOM 2100 O O . VAL A 1 275 ? 7.953 9.102 -19.641 1 84.25 275 VAL A O 1
ATOM 2103 N N . PRO A 1 276 ? 9.68 9.844 -18.453 1 85.06 276 PRO A N 1
ATOM 2104 C CA . PRO A 1 276 ? 8.766 10.555 -17.562 1 85.06 276 PRO A CA 1
ATOM 2105 C C . PRO A 1 276 ? 7.93 11.609 -18.281 1 85.06 276 PRO A C 1
ATOM 2107 O O . PRO A 1 276 ? 6.762 11.812 -17.938 1 85.06 276 PRO A O 1
ATOM 2110 N N . ASN A 1 277 ? 8.5 12.203 -19.25 1 84.19 277 ASN A N 1
ATOM 2111 C CA . ASN A 1 277 ? 7.781 13.227 -20 1 84.19 277 ASN A CA 1
ATOM 2112 C C . ASN A 1 277 ? 6.668 12.617 -20.859 1 84.19 277 ASN A C 1
ATOM 2114 O O . ASN A 1 277 ? 5.582 13.195 -20.969 1 84.19 277 ASN A O 1
ATOM 2118 N N . TYR A 1 278 ? 6.969 11.516 -21.438 1 86.44 278 TYR A N 1
ATOM 2119 C CA . TYR A 1 278 ? 5.945 10.836 -22.219 1 86.44 278 TYR A CA 1
ATOM 2120 C C . TYR A 1 278 ? 4.809 10.352 -21.328 1 86.44 278 TYR A C 1
ATOM 2122 O O . TYR A 1 278 ? 3.637 10.43 -21.703 1 86.44 278 TYR A O 1
ATOM 2130 N N . MET A 1 279 ? 5.176 9.875 -20.203 1 88.56 279 MET A N 1
ATOM 2131 C CA . MET A 1 279 ? 4.152 9.453 -19.25 1 88.56 279 MET A CA 1
ATOM 2132 C C . MET A 1 279 ? 3.297 10.633 -18.812 1 88.56 279 MET A C 1
ATOM 2134 O O . MET A 1 279 ? 2.076 10.516 -18.703 1 88.56 279 MET A O 1
ATOM 2138 N N . ALA A 1 280 ? 3.945 11.711 -18.516 1 88.88 280 ALA A N 1
ATOM 2139 C CA . ALA A 1 280 ? 3.223 12.922 -18.125 1 88.88 280 ALA A CA 1
ATOM 2140 C C . ALA A 1 280 ? 2.254 13.367 -19.219 1 88.88 280 ALA A C 1
ATOM 2142 O O . ALA A 1 280 ? 1.121 13.758 -18.922 1 88.88 280 ALA A O 1
ATOM 2143 N N . ALA A 1 281 ? 2.729 13.289 -20.453 1 88 281 ALA A N 1
ATOM 2144 C CA . ALA A 1 281 ? 1.899 13.695 -21.594 1 88 281 ALA A CA 1
ATOM 2145 C C . ALA A 1 281 ? 0.615 12.867 -21.641 1 88 281 ALA A C 1
ATOM 2147 O O . ALA A 1 281 ? -0.46 13.406 -21.922 1 88 281 ALA A O 1
ATOM 2148 N N . VAL A 1 282 ? 0.703 11.664 -21.312 1 89.44 282 VAL A N 1
ATOM 2149 C CA . VAL A 1 282 ? -0.454 10.773 -21.375 1 89.44 282 VAL A CA 1
ATOM 2150 C C . VAL A 1 282 ? -1.324 10.953 -20.141 1 89.44 282 VAL A C 1
ATOM 2152 O O . VAL A 1 282 ? -2.537 11.148 -20.25 1 89.44 282 VAL A O 1
ATOM 2155 N N . LEU A 1 283 ? -0.748 10.969 -19 1 91.69 283 LEU A N 1
ATOM 2156 C CA . LEU A 1 283 ? -1.476 10.984 -17.734 1 91.69 283 LEU A CA 1
ATOM 2157 C C . LEU A 1 283 ? -2.143 12.336 -17.5 1 91.69 283 LEU A C 1
ATOM 2159 O O . LEU A 1 283 ? -3.254 12.398 -16.969 1 91.69 283 LEU A O 1
ATOM 2163 N N . PHE A 1 284 ? -1.462 13.391 -17.922 1 90.12 284 PHE A N 1
ATOM 2164 C CA . PHE A 1 284 ? -1.975 14.727 -17.641 1 90.12 284 PHE A CA 1
ATOM 2165 C C . PHE A 1 284 ? -3.035 15.117 -18.656 1 90.12 284 PHE A C 1
ATOM 2167 O O . PHE A 1 284 ? -3.668 16.172 -18.531 1 90.12 284 PHE A O 1
ATOM 2174 N N . LEU A 1 285 ? -3.27 14.281 -19.641 1 91.56 285 LEU A N 1
ATOM 2175 C CA . LEU A 1 285 ? -4.355 14.492 -20.594 1 91.56 285 LEU A CA 1
ATOM 2176 C C . LEU A 1 285 ? -5.707 14.18 -19.953 1 91.56 285 LEU A C 1
ATOM 2178 O O . LEU A 1 285 ? -6.738 14.68 -20.406 1 91.56 285 LEU A O 1
ATOM 2182 N N . PHE A 1 286 ? -5.691 13.453 -18.922 1 92.19 286 PHE A N 1
ATOM 2183 C CA . PHE A 1 286 ? -6.926 12.914 -18.375 1 92.19 286 PHE A CA 1
ATOM 2184 C C . PHE A 1 286 ? -7.715 14.008 -17.656 1 92.19 286 PHE A C 1
ATOM 2186 O O . PHE A 1 286 ? -8.945 14.023 -17.703 1 92.19 286 PHE A O 1
ATOM 2193 N N . PRO A 1 287 ? -7.043 14.922 -16.984 1 93.62 287 PRO A N 1
ATOM 2194 C CA . PRO A 1 287 ? -7.832 16.031 -16.453 1 93.62 287 PRO A CA 1
ATOM 2195 C C . PRO A 1 287 ? -8.586 16.797 -17.531 1 93.62 287 PRO A C 1
ATOM 2197 O O . PRO A 1 287 ? -9.734 17.203 -17.328 1 93.62 287 PRO A O 1
ATOM 2200 N N . LEU A 1 288 ? -7.984 16.953 -18.672 1 93.19 288 LEU A N 1
ATOM 2201 C CA . LEU A 1 288 ? -8.641 17.625 -19.797 1 93.19 288 LEU A CA 1
ATOM 2202 C C . LEU A 1 288 ? -9.836 16.812 -20.281 1 93.19 288 LEU A C 1
ATOM 2204 O O . LEU A 1 288 ? -10.914 17.359 -20.5 1 93.19 288 LEU A O 1
ATOM 2208 N N . ILE A 1 289 ? -9.602 15.578 -20.406 1 92.44 289 ILE A N 1
ATOM 2209 C CA . ILE A 1 289 ? -10.672 14.688 -20.844 1 92.44 289 ILE A CA 1
ATOM 2210 C C . ILE A 1 289 ? -11.797 14.672 -19.812 1 92.44 289 ILE A C 1
ATOM 2212 O O . ILE A 1 289 ? -12.969 14.773 -20.172 1 92.44 289 ILE A O 1
ATOM 2216 N N . PHE A 1 290 ? -11.43 14.602 -18.594 1 94.81 290 PHE A N 1
ATOM 2217 C CA . PHE A 1 290 ? -12.406 14.516 -17.516 1 94.81 290 PHE A CA 1
ATOM 2218 C C . PHE A 1 290 ? -13.297 15.75 -17.5 1 94.81 290 PHE A C 1
ATOM 2220 O O . PHE A 1 290 ? -14.523 15.633 -17.516 1 94.81 290 PHE A O 1
ATOM 2227 N N . PHE A 1 291 ? -12.703 16.906 -17.5 1 94.88 291 PHE A N 1
ATOM 2228 C CA . PHE A 1 291 ? -13.484 18.141 -17.438 1 94.88 291 PHE A CA 1
ATOM 2229 C C . PHE A 1 291 ? -14.258 18.344 -18.734 1 94.88 291 PHE A C 1
ATOM 2231 O O . PHE A 1 291 ? -15.367 18.891 -18.719 1 94.88 291 PHE A O 1
ATOM 2238 N N . GLY A 1 292 ? -13.695 17.984 -19.844 1 93.44 292 GLY A N 1
ATOM 2239 C CA . GLY A 1 292 ? -14.406 18.062 -21.109 1 93.44 292 GLY A CA 1
ATOM 2240 C C . GLY A 1 292 ? -15.672 17.234 -21.141 1 93.44 292 GLY A C 1
ATOM 2241 O O . GLY A 1 292 ? -16.75 17.734 -21.5 1 93.44 292 GLY A O 1
ATOM 2242 N N . VAL A 1 293 ? -15.555 16 -20.703 1 91.81 293 VAL A N 1
ATOM 2243 C CA . VAL A 1 293 ? -16.688 15.086 -20.703 1 91.81 293 VAL A CA 1
ATOM 2244 C C . VAL A 1 293 ? -17.703 15.516 -19.641 1 91.81 293 VAL A C 1
ATOM 2246 O O . VAL A 1 293 ? -18.922 15.43 -19.875 1 91.81 293 VAL A O 1
ATOM 2249 N N . LEU A 1 294 ? -17.203 15.961 -18.531 1 93.25 294 LEU A N 1
ATOM 2250 C CA . LEU A 1 294 ? -18.078 16.406 -17.438 1 93.25 294 LEU A CA 1
ATOM 2251 C C . LEU A 1 294 ? -18.969 17.562 -17.891 1 93.25 294 LEU A C 1
ATOM 2253 O O . LEU A 1 294 ? -20.172 17.531 -17.672 1 93.25 294 LEU A O 1
ATOM 2257 N N . ILE A 1 295 ? -18.422 18.531 -18.578 1 93.75 295 ILE A N 1
ATOM 2258 C CA . ILE A 1 295 ? -19.141 19.719 -18.984 1 93.75 295 ILE A CA 1
ATOM 2259 C C . ILE A 1 295 ? -20.016 19.406 -20.203 1 93.75 295 ILE A C 1
ATOM 2261 O O . ILE A 1 295 ? -21.203 19.766 -20.234 1 93.75 295 ILE A O 1
ATOM 2265 N N . ASN A 1 296 ? -19.5 18.672 -21.125 1 91.25 296 ASN A N 1
ATOM 2266 C CA . ASN A 1 296 ? -20.234 18.359 -22.344 1 91.25 296 ASN A CA 1
ATOM 2267 C C . ASN A 1 296 ? -21.438 17.469 -22.062 1 91.25 296 ASN A C 1
ATOM 2269 O O . ASN A 1 296 ? -22.453 17.562 -22.734 1 91.25 296 ASN A O 1
ATOM 2273 N N . SER A 1 297 ? -21.312 16.594 -21.109 1 91.25 297 SER A N 1
ATOM 2274 C CA . SER A 1 297 ? -22.406 15.688 -20.812 1 91.25 297 SER A CA 1
ATOM 2275 C C . SER A 1 297 ? -23.594 16.422 -20.188 1 91.25 297 SER A C 1
ATOM 2277 O O . SER A 1 297 ? -24.75 16.031 -20.375 1 91.25 297 SER A O 1
ATOM 2279 N N . ARG A 1 298 ? -23.281 17.453 -19.516 1 90.5 298 ARG A N 1
ATOM 2280 C CA . ARG A 1 298 ? -24.344 18.203 -18.844 1 90.5 298 ARG A CA 1
ATOM 2281 C C . ARG A 1 298 ? -24.969 19.234 -19.781 1 90.5 298 ARG A C 1
ATOM 2283 O O . ARG A 1 298 ? -26.188 19.422 -19.766 1 90.5 298 ARG A O 1
ATOM 2290 N N . TYR A 1 299 ? -24.203 19.906 -20.656 1 90.62 299 TYR A N 1
ATOM 2291 C CA . TYR A 1 299 ? -24.688 21.094 -21.359 1 90.62 299 TYR A CA 1
ATOM 2292 C C . TYR A 1 299 ? -24.734 20.859 -22.859 1 90.62 299 TYR A C 1
ATOM 2294 O O . TYR A 1 299 ? -24.859 21.812 -23.641 1 90.62 299 TYR A O 1
ATOM 2302 N N . HIS A 1 300 ? -24.562 19.656 -23.281 1 86.94 300 HIS A N 1
ATOM 2303 C CA . HIS A 1 300 ? -24.516 19.375 -24.703 1 86.94 300 HIS A CA 1
ATOM 2304 C C . HIS A 1 300 ? -25.781 19.859 -25.406 1 86.94 300 HIS A C 1
ATOM 2306 O O . HIS A 1 300 ? -25.75 20.172 -26.609 1 86.94 300 HIS A O 1
ATOM 2312 N N . THR A 1 301 ? -26.875 19.984 -24.672 1 86.31 301 THR A N 1
ATOM 2313 C CA . THR A 1 301 ? -28.141 20.406 -25.25 1 86.31 301 THR A CA 1
ATOM 2314 C C . THR A 1 301 ? -28.203 21.938 -25.375 1 86.31 301 THR A C 1
ATOM 2316 O O . THR A 1 301 ? -29.078 22.484 -26.031 1 86.31 301 THR A O 1
ATOM 2319 N N . GLN A 1 302 ? -27.312 22.656 -24.703 1 92.69 302 GLN A N 1
ATOM 2320 C CA . GLN A 1 302 ? -27.188 24.109 -24.797 1 92.69 302 GLN A CA 1
ATOM 2321 C C . GLN A 1 302 ? -25.828 24.5 -25.375 1 92.69 302 GLN A C 1
ATOM 2323 O O . GLN A 1 302 ? -24.906 24.828 -24.625 1 92.69 302 GLN A O 1
ATOM 2328 N N . PRO A 1 303 ? -25.719 24.562 -26.625 1 90.12 303 PRO A N 1
ATOM 2329 C CA . PRO A 1 303 ? -24.422 24.672 -27.281 1 90.12 303 PRO A CA 1
ATOM 2330 C C . PRO A 1 303 ? -23.656 25.938 -26.875 1 90.12 303 PRO A C 1
ATOM 2332 O O . PRO A 1 303 ? -22.438 25.891 -26.703 1 90.12 303 PRO A O 1
ATOM 2335 N N . SER A 1 304 ? -24.391 27.062 -26.766 1 92.12 304 SER A N 1
ATOM 2336 C CA . SER A 1 304 ? -23.688 28.297 -26.391 1 92.12 304 SER A CA 1
ATOM 2337 C C . SER A 1 304 ? -23.094 28.188 -25 1 92.12 304 SER A C 1
ATOM 2339 O O . SER A 1 304 ? -21.953 28.578 -24.781 1 92.12 304 SER A O 1
ATOM 2341 N N . LYS A 1 305 ? -23.844 27.75 -24.062 1 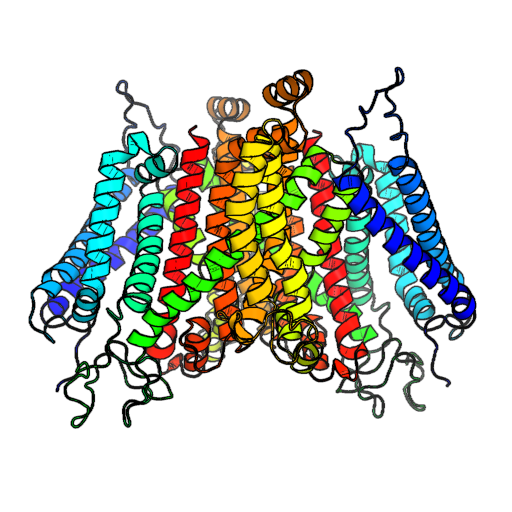92.44 305 LYS A N 1
ATOM 2342 C CA . LYS A 1 305 ? -23.375 27.594 -22.703 1 92.44 305 LYS A CA 1
ATOM 2343 C C . LYS A 1 305 ? -22.281 26.516 -22.625 1 92.44 305 LYS A C 1
ATOM 2345 O O . LYS A 1 305 ? -21.312 26.656 -21.875 1 92.44 305 LYS A O 1
ATOM 2350 N N . ASN A 1 306 ? -22.484 25.484 -23.359 1 93.31 306 ASN A N 1
ATOM 2351 C CA . ASN A 1 306 ? -21.516 24.406 -23.406 1 93.31 306 ASN A CA 1
ATOM 2352 C C . ASN A 1 306 ? -20.156 24.891 -23.891 1 93.31 306 ASN A C 1
ATOM 2354 O O . ASN A 1 306 ? -19.125 24.609 -23.266 1 93.31 306 ASN A O 1
ATOM 2358 N N . ALA A 1 307 ? -20.203 25.672 -24.953 1 92.62 307 ALA A N 1
ATOM 2359 C CA . ALA A 1 307 ? -18.953 26.188 -25.516 1 92.62 307 ALA A CA 1
ATOM 2360 C C . ALA A 1 307 ? -18.266 27.141 -24.562 1 92.62 307 ALA A C 1
ATOM 2362 O O . ALA A 1 307 ? -17.031 27.141 -24.453 1 92.62 307 ALA A O 1
ATOM 2363 N N . LEU A 1 308 ? -19.047 27.938 -23.922 1 92.94 308 LEU A N 1
ATOM 2364 C CA . LEU A 1 308 ? -18.5 28.906 -22.984 1 92.94 308 LEU A CA 1
ATOM 2365 C C . LEU A 1 308 ? -17.844 28.203 -21.797 1 92.94 308 LEU A C 1
ATOM 2367 O O . LEU A 1 308 ? -16.734 28.547 -21.406 1 92.94 308 LEU A O 1
ATOM 2371 N N . TYR A 1 309 ? -18.578 27.281 -21.25 1 93.62 309 TYR A N 1
ATOM 2372 C CA . TYR A 1 309 ? -18.047 26.562 -20.094 1 93.62 309 TYR A CA 1
ATOM 2373 C C . TYR A 1 309 ? -16.844 25.719 -20.469 1 93.62 309 TYR A C 1
ATOM 2375 O O . TYR A 1 309 ? -15.875 25.625 -19.703 1 93.62 309 TYR A O 1
ATOM 2383 N N . LEU A 1 310 ? -16.891 25.094 -21.562 1 93.56 310 LEU A N 1
ATOM 2384 C CA . LEU A 1 310 ? -15.75 24.312 -22.031 1 93.56 310 LEU A CA 1
ATOM 2385 C C . LEU A 1 310 ? -14.523 25.203 -22.219 1 93.56 310 LEU A C 1
ATOM 2387 O O . LEU A 1 310 ? -13.422 24.844 -21.781 1 93.56 310 LEU A O 1
ATOM 2391 N N . ALA A 1 311 ? -14.734 26.344 -22.844 1 93.62 311 ALA A N 1
ATOM 2392 C CA . ALA A 1 311 ? -13.609 27.25 -23.078 1 93.62 311 ALA A CA 1
ATOM 2393 C C . ALA A 1 311 ? -13.055 27.766 -21.75 1 93.62 311 ALA A C 1
ATOM 2395 O O . ALA A 1 311 ? -11.836 27.859 -21.578 1 93.62 311 ALA A O 1
ATOM 2396 N N . PHE A 1 312 ? -13.891 28.094 -20.875 1 93.12 312 PHE A N 1
ATOM 2397 C CA . PHE A 1 312 ? -13.492 28.688 -19.609 1 93.12 312 PHE A CA 1
ATOM 2398 C C . PHE A 1 312 ? -12.688 27.688 -18.781 1 93.12 312 PHE A C 1
ATOM 2400 O O . PHE A 1 312 ? -11.766 28.078 -18.047 1 93.12 312 PHE A O 1
ATOM 2407 N N . VAL A 1 313 ? -12.984 26.438 -18.891 1 92.5 313 VAL A N 1
ATOM 2408 C CA . VAL A 1 313 ? -12.328 25.453 -18.031 1 92.5 313 VAL A CA 1
ATOM 2409 C C . VAL A 1 313 ? -11.18 24.797 -18.797 1 92.5 313 VAL A C 1
ATOM 2411 O O . VAL A 1 313 ? -10.078 24.641 -18.25 1 92.5 313 VAL A O 1
ATOM 2414 N N . LEU A 1 314 ? -11.328 24.469 -20.047 1 92.69 314 LEU A N 1
ATOM 2415 C CA . LEU A 1 314 ? -10.344 23.688 -20.797 1 92.69 314 LEU A CA 1
ATOM 2416 C C . LEU A 1 314 ? -9.172 24.547 -21.234 1 92.69 314 LEU A C 1
ATOM 2418 O O . LEU A 1 314 ? -8.055 24.047 -21.406 1 92.69 314 LEU A O 1
ATOM 2422 N N . ILE A 1 315 ? -9.398 25.797 -21.406 1 91 315 ILE A N 1
ATOM 2423 C CA . ILE A 1 315 ? -8.305 26.656 -21.844 1 91 315 ILE A CA 1
ATOM 2424 C C . ILE A 1 315 ? -7.262 26.766 -20.734 1 91 315 ILE A C 1
ATOM 2426 O O . ILE A 1 315 ? -6.078 26.484 -20.953 1 91 315 ILE A O 1
ATOM 2430 N N . PRO A 1 316 ? -7.676 27.141 -19.547 1 90 316 PRO A N 1
ATOM 2431 C CA . PRO A 1 316 ? -6.668 27.172 -18.5 1 90 316 PRO A CA 1
ATOM 2432 C C . PRO A 1 316 ? -6.062 25.797 -18.203 1 90 316 PRO A C 1
ATOM 2434 O O . PRO A 1 316 ? -4.859 25.703 -17.953 1 90 316 PRO A O 1
ATOM 2437 N N . VAL A 1 317 ? -6.812 24.766 -18.172 1 89.38 317 VAL A N 1
ATOM 2438 C CA . VAL A 1 317 ? -6.32 23.422 -17.906 1 89.38 317 VAL A CA 1
ATOM 2439 C C . VAL A 1 317 ? -5.406 22.969 -19.047 1 89.38 317 VAL A C 1
ATOM 2441 O O . VAL A 1 317 ? -4.387 22.312 -18.812 1 89.38 317 VAL A O 1
ATOM 2444 N N . GLY A 1 318 ? -5.832 23.312 -20.25 1 88.38 318 GLY A N 1
ATOM 2445 C CA . GLY A 1 318 ? -4.992 23.031 -21.406 1 88.38 318 GLY A CA 1
ATOM 2446 C C . GLY A 1 318 ? -3.654 23.734 -21.375 1 88.38 318 GLY A C 1
ATOM 2447 O O . GLY A 1 318 ? -2.621 23.156 -21.703 1 88.38 318 GLY A O 1
ATOM 2448 N N . TYR A 1 319 ? -3.691 24.938 -20.953 1 85.06 319 TYR A N 1
ATOM 2449 C CA . TYR A 1 319 ? -2.455 25.688 -20.797 1 85.06 319 TYR A CA 1
ATOM 2450 C C . TYR A 1 319 ? -1.554 25.047 -19.75 1 85.06 319 TYR A C 1
ATOM 2452 O O . TYR A 1 319 ? -0.347 24.906 -19.953 1 85.06 319 TYR A O 1
ATOM 2460 N N . ALA A 1 320 ? -2.15 24.688 -18.625 1 82.81 320 ALA A N 1
ATOM 2461 C CA . ALA A 1 320 ? -1.391 24.031 -17.562 1 82.81 320 ALA A CA 1
ATOM 2462 C C . ALA A 1 320 ? -0.783 22.719 -18.062 1 82.81 320 ALA A C 1
ATOM 2464 O O . ALA A 1 320 ? 0.33 22.359 -17.672 1 82.81 320 ALA A O 1
ATOM 2465 N N . TYR A 1 321 ? -1.52 22.016 -18.875 1 83.94 321 TYR A N 1
ATOM 2466 C CA . TYR A 1 321 ? -1.065 20.766 -19.469 1 83.94 321 TYR A CA 1
ATOM 2467 C C . TYR A 1 321 ? 0.162 20.984 -20.344 1 83.94 321 TYR A C 1
ATOM 2469 O O . TYR A 1 321 ? 1.186 20.312 -20.156 1 83.94 321 TYR A O 1
ATOM 2477 N N . VAL A 1 322 ? 0.081 21.953 -21.188 1 80.44 322 VAL A N 1
ATOM 2478 C CA . VAL A 1 322 ? 1.17 22.203 -22.125 1 80.44 322 VAL A CA 1
ATOM 2479 C C . VAL A 1 322 ? 2.379 22.75 -21.375 1 80.44 322 VAL A C 1
ATOM 2481 O O . VAL A 1 322 ? 3.52 22.375 -21.656 1 80.44 322 VAL A O 1
ATOM 2484 N N . ALA A 1 323 ? 2.135 23.562 -20.422 1 76.31 323 ALA A N 1
ATOM 2485 C CA . ALA A 1 323 ? 3.215 24.125 -19.625 1 76.31 323 ALA A CA 1
ATOM 2486 C C . ALA A 1 323 ? 3.9 23.062 -18.781 1 76.31 323 ALA A C 1
ATOM 2488 O O . ALA A 1 323 ? 5.105 23.125 -18.547 1 76.31 323 ALA A O 1
ATOM 2489 N N . GLY A 1 324 ? 3.16 22.156 -18.297 1 74.75 324 GLY A N 1
ATOM 2490 C CA . GLY A 1 324 ? 3.695 21.109 -17.438 1 74.75 324 GLY A CA 1
ATOM 2491 C C . GLY A 1 324 ? 4.562 20.109 -18.188 1 74.75 324 GLY A C 1
ATOM 2492 O O . GLY A 1 324 ? 5.547 19.609 -17.641 1 74.75 324 GLY A O 1
ATOM 2493 N N . ILE A 1 325 ? 4.242 19.891 -19.453 1 73.94 325 ILE A N 1
ATOM 2494 C CA . ILE A 1 325 ? 4.934 18.828 -20.172 1 73.94 325 ILE A CA 1
ATOM 2495 C C . ILE A 1 325 ? 6.059 19.438 -21.016 1 73.94 325 ILE A C 1
ATOM 2497 O O . ILE A 1 325 ? 6.98 18.734 -21.438 1 73.94 325 ILE A O 1
ATOM 2501 N N . SER A 1 326 ? 5.961 20.75 -21.219 1 71.38 326 SER A N 1
ATOM 2502 C CA . SER A 1 326 ? 6.922 21.391 -22.094 1 71.38 326 SER A CA 1
ATOM 2503 C C . SER A 1 326 ? 8.289 21.531 -21.422 1 71.38 326 SER A C 1
ATOM 2505 O O . SER A 1 326 ? 8.398 22.109 -20.344 1 71.38 326 SER A O 1
ATOM 2507 N N . GLU A 1 327 ? 9.133 20.734 -21.734 1 69.38 327 GLU A N 1
ATOM 2508 C CA . GLU A 1 327 ? 10.508 20.812 -21.234 1 69.38 327 GLU A CA 1
ATOM 2509 C C . GLU A 1 327 ? 11.484 21.172 -22.359 1 69.38 327 GLU A C 1
ATOM 2511 O O . GLU A 1 327 ? 11.438 20.594 -23.438 1 69.38 327 GLU A O 1
ATOM 2516 N N . LYS A 1 328 ? 12.336 22.156 -21.828 1 61.22 328 LYS A N 1
ATOM 2517 C CA . LYS A 1 328 ? 13.359 22.562 -22.781 1 61.22 328 LYS A CA 1
ATOM 2518 C C . LYS A 1 328 ? 14.289 21.406 -23.141 1 61.22 328 LYS A C 1
ATOM 2520 O O . LYS A 1 328 ? 14.625 20.594 -22.281 1 61.22 328 LYS A O 1
ATOM 2525 N N . ASP A 1 329 ? 14.453 21.125 -24.266 1 60.22 329 ASP A N 1
ATOM 2526 C CA . ASP A 1 329 ? 15.453 20.188 -24.781 1 60.22 329 ASP A CA 1
ATOM 2527 C C . ASP A 1 329 ? 14.836 18.812 -25.016 1 60.22 329 ASP A C 1
ATOM 2529 O O . ASP A 1 329 ? 15.555 17.812 -25.141 1 60.22 329 ASP A O 1
ATOM 2533 N N . THR A 1 330 ? 13.516 18.797 -24.688 1 61.81 330 THR A N 1
ATOM 2534 C CA . THR A 1 330 ? 12.891 17.516 -25.016 1 61.81 330 THR A CA 1
ATOM 2535 C C . THR A 1 330 ? 12.039 17.641 -26.281 1 61.81 330 THR A C 1
ATOM 2537 O O . THR A 1 330 ? 11.766 18.75 -26.75 1 61.81 330 THR A O 1
ATOM 2540 N N . VAL A 1 331 ? 11.703 16.562 -26.828 1 60.12 331 VAL A N 1
ATOM 2541 C CA . VAL A 1 331 ? 10.898 16.5 -28.047 1 60.12 331 VAL A CA 1
ATOM 2542 C C . VAL A 1 331 ? 9.523 17.094 -27.781 1 60.12 331 VAL A C 1
ATOM 2544 O O . VAL A 1 331 ? 8.812 17.469 -28.719 1 60.12 331 VAL A O 1
ATOM 2547 N N . LEU A 1 332 ? 9.273 17.359 -26.531 1 62.47 332 LEU A N 1
ATOM 2548 C CA . LEU A 1 332 ? 7.938 17.859 -26.203 1 62.47 332 LEU A CA 1
ATOM 2549 C C . LEU A 1 332 ? 7.957 19.359 -25.953 1 62.47 332 LEU A C 1
ATOM 2551 O O . LEU A 1 332 ? 7.109 19.875 -25.234 1 62.47 332 LEU A O 1
ATOM 2555 N N . TYR A 1 333 ? 8.859 20.031 -26.422 1 60.5 333 TYR A N 1
ATOM 2556 C CA . TYR A 1 333 ? 8.938 21.469 -26.219 1 60.5 333 TYR A CA 1
ATOM 2557 C C . TYR A 1 333 ? 8 22.203 -27.172 1 60.5 333 TYR A C 1
ATOM 2559 O O . TYR A 1 333 ? 8.289 22.328 -28.359 1 60.5 333 TYR A O 1
ATOM 2567 N N . PHE A 1 334 ? 6.77 22.453 -26.656 1 63.53 334 PHE A N 1
ATOM 2568 C CA . PHE A 1 334 ? 5.746 23.047 -27.516 1 63.53 334 PHE A CA 1
ATOM 2569 C C . PHE A 1 334 ? 5.574 24.531 -27.203 1 63.53 334 PHE A C 1
ATOM 2571 O O . PHE A 1 334 ? 5.16 25.297 -28.078 1 63.53 334 PHE A O 1
ATOM 2578 N N . LEU A 1 335 ? 5.863 24.891 -25.953 1 63.81 335 LEU A N 1
ATOM 2579 C CA . LEU A 1 335 ? 5.453 26.234 -25.562 1 63.81 335 LEU A CA 1
ATOM 2580 C C . LEU A 1 335 ? 6.602 27.219 -25.719 1 63.81 335 LEU A C 1
ATOM 2582 O O . LEU A 1 335 ? 7.738 26.922 -25.344 1 63.81 335 LEU A O 1
ATOM 2586 N N . PRO A 1 336 ? 6.273 28.297 -26.484 1 62.47 336 PRO A N 1
ATOM 2587 C CA . PRO A 1 336 ? 7.273 29.359 -26.531 1 62.47 336 PRO A CA 1
ATOM 2588 C C . PRO A 1 336 ? 7.688 29.828 -25.141 1 62.47 336 PRO A C 1
ATOM 2590 O O . PRO A 1 336 ? 6.93 29.672 -24.172 1 62.47 336 PRO A O 1
ATOM 2593 N N . GLU A 1 337 ? 8.961 30.172 -25 1 61.09 337 GLU A N 1
ATOM 2594 C CA . GLU A 1 337 ? 9.594 30.594 -23.75 1 61.09 337 GLU A CA 1
ATOM 2595 C C . GLU A 1 337 ? 8.719 31.594 -23 1 61.09 337 GLU A C 1
ATOM 2597 O O . GLU A 1 337 ? 8.648 31.562 -21.766 1 61.09 337 GLU A O 1
ATOM 2602 N N . ALA A 1 338 ? 8.031 32.438 -23.781 1 59.28 338 ALA A N 1
ATOM 2603 C CA . ALA A 1 338 ? 7.23 33.5 -23.156 1 59.28 338 ALA A CA 1
ATOM 2604 C C . ALA A 1 338 ? 6.039 32.906 -22.406 1 59.28 338 ALA A C 1
ATOM 2606 O O . ALA A 1 338 ? 5.555 33.5 -21.438 1 59.28 338 ALA A O 1
ATOM 2607 N N . LEU A 1 339 ? 5.641 31.766 -22.766 1 62.44 339 LEU A N 1
ATOM 2608 C CA . LEU A 1 339 ? 4.445 31.172 -22.188 1 62.44 339 LEU A CA 1
ATOM 2609 C C . LEU A 1 339 ? 4.816 30.078 -21.203 1 62.44 339 LEU A C 1
ATOM 2611 O O . LEU A 1 339 ? 3.957 29.578 -20.469 1 62.44 339 LEU A O 1
ATOM 2615 N N . ASP A 1 340 ? 5.996 29.766 -21.172 1 62.03 340 ASP A N 1
ATOM 2616 C CA . ASP A 1 340 ? 6.465 28.703 -20.297 1 62.03 340 ASP A CA 1
ATOM 2617 C C . ASP A 1 340 ? 6.723 29.219 -18.875 1 62.03 340 ASP A C 1
ATOM 2619 O O . ASP A 1 340 ? 7.875 29.328 -18.453 1 62.03 340 ASP A O 1
ATOM 2623 N N . LYS A 1 341 ? 5.785 29.734 -18.266 1 61.28 341 LYS A N 1
ATOM 2624 C CA . LYS A 1 341 ? 5.879 30.375 -16.953 1 61.28 341 LYS A CA 1
ATOM 2625 C C . LYS A 1 341 ? 5.957 29.344 -15.836 1 61.28 341 LYS A C 1
ATOM 2627 O O . LYS A 1 341 ? 6.289 29.688 -14.703 1 61.28 341 LYS A O 1
ATOM 2632 N N . PHE A 1 342 ? 5.648 28.188 -16.156 1 64.81 342 PHE A N 1
ATOM 2633 C CA . PHE A 1 342 ? 5.609 27.188 -15.078 1 64.81 342 PHE A CA 1
ATOM 2634 C C . PHE A 1 342 ? 6.434 25.969 -15.453 1 64.81 342 PHE A C 1
ATOM 2636 O O . PHE A 1 342 ? 6.242 25.375 -16.516 1 64.81 342 PHE A O 1
ATOM 2643 N N . THR A 1 343 ? 7.664 25.953 -14.914 1 64.25 343 THR A N 1
ATOM 2644 C CA . THR A 1 343 ? 8.445 24.75 -15.164 1 64.25 343 THR A CA 1
ATOM 2645 C C . THR A 1 343 ? 8.523 23.891 -13.906 1 64.25 343 THR A C 1
ATOM 2647 O O . THR A 1 343 ? 8.891 24.375 -12.828 1 64.25 343 THR A O 1
ATOM 2650 N N . LEU A 1 344 ? 8.016 22.75 -14.039 1 72.5 344 LEU A N 1
ATOM 2651 C CA . LEU A 1 344 ? 8.156 21.781 -12.953 1 72.5 344 LEU A CA 1
ATOM 2652 C C . LEU A 1 344 ? 9.547 21.156 -12.953 1 72.5 344 LEU A C 1
ATOM 2654 O O . LEU A 1 344 ? 10 20.641 -13.977 1 72.5 344 LEU A O 1
ATOM 2658 N N . PRO A 1 345 ? 10.211 21.359 -11.828 1 77.31 345 PRO A N 1
ATOM 2659 C CA . PRO A 1 345 ? 11.508 20.672 -11.773 1 77.31 345 PRO A CA 1
ATOM 2660 C C . PRO A 1 345 ? 11.406 19.188 -12.125 1 77.31 345 PRO A C 1
ATOM 2662 O O . PRO A 1 345 ? 10.414 18.531 -11.789 1 77.31 345 PRO A O 1
ATOM 2665 N N . LYS A 1 346 ? 12.406 18.703 -12.805 1 77.75 346 LYS A N 1
ATOM 2666 C CA . LYS A 1 346 ? 12.438 17.344 -13.344 1 77.75 346 LYS A CA 1
ATOM 2667 C C . LYS A 1 346 ? 12.203 16.312 -12.242 1 77.75 346 LYS A C 1
ATOM 2669 O O . LYS A 1 346 ? 11.484 15.328 -12.445 1 77.75 346 LYS A O 1
ATOM 2674 N N . GLU A 1 347 ? 12.766 16.547 -11.055 1 80.19 347 GLU A N 1
ATOM 2675 C CA . GLU A 1 347 ? 12.648 15.609 -9.945 1 80.19 347 GLU A CA 1
ATOM 2676 C C . GLU A 1 347 ? 11.211 15.523 -9.445 1 80.19 347 GLU A C 1
ATOM 2678 O O . GLU A 1 347 ? 10.727 14.438 -9.102 1 80.19 347 GLU A O 1
ATOM 2683 N N . ILE A 1 348 ? 10.57 16.672 -9.492 1 82.94 348 ILE A N 1
ATOM 2684 C CA . ILE A 1 348 ? 9.188 16.719 -9.031 1 82.94 348 ILE A CA 1
ATOM 2685 C C . ILE A 1 348 ? 8.281 16.031 -10.055 1 82.94 348 ILE A C 1
ATOM 2687 O O . ILE A 1 348 ? 7.336 15.336 -9.688 1 82.94 348 ILE A O 1
ATOM 2691 N N . LEU A 1 349 ? 8.609 16.234 -11.328 1 84.5 349 LEU A N 1
ATOM 2692 C CA . LEU A 1 349 ? 7.812 15.633 -12.391 1 84.5 349 LEU A CA 1
ATOM 2693 C C . LEU A 1 349 ? 7.84 14.109 -12.305 1 84.5 349 LEU A C 1
ATOM 2695 O O . LEU A 1 349 ? 6.805 13.461 -12.445 1 84.5 349 LEU A O 1
ATOM 2699 N N . VAL A 1 350 ? 9.039 13.578 -12.078 1 85.88 350 VAL A N 1
ATOM 2700 C CA . VAL A 1 350 ? 9.203 12.125 -12.016 1 85.88 350 VAL A CA 1
ATOM 2701 C C . VAL A 1 350 ? 8.375 11.562 -10.859 1 85.88 350 VAL A C 1
ATOM 2703 O O . VAL A 1 350 ? 7.676 10.562 -11.023 1 85.88 350 VAL A O 1
ATOM 2706 N N . VAL A 1 351 ? 8.461 12.25 -9.742 1 87 351 VAL A N 1
ATOM 2707 C CA . VAL A 1 351 ? 7.734 11.805 -8.562 1 87 351 VAL A CA 1
ATOM 2708 C C . VAL A 1 351 ? 6.23 11.93 -8.797 1 87 351 VAL A C 1
ATOM 2710 O O . VAL A 1 351 ? 5.469 11.008 -8.492 1 87 351 VAL A O 1
ATOM 2713 N N . PHE A 1 352 ? 5.844 13.023 -9.359 1 89.56 352 PHE A N 1
ATOM 2714 C CA . PHE A 1 352 ? 4.434 13.32 -9.57 1 89.56 352 PHE A CA 1
ATOM 2715 C C . PHE A 1 352 ? 3.809 12.312 -10.531 1 89.56 352 PHE A C 1
ATOM 2717 O O . PHE A 1 352 ? 2.76 11.734 -10.234 1 89.56 352 PHE A O 1
ATOM 2724 N N . VAL A 1 353 ? 4.426 12.055 -11.625 1 90.06 353 VAL A N 1
ATOM 2725 C CA . VAL A 1 353 ? 3.914 11.148 -12.648 1 90.06 353 VAL A CA 1
ATOM 2726 C C . VAL A 1 353 ? 3.867 9.727 -12.102 1 90.06 353 VAL A C 1
ATOM 2728 O O . VAL A 1 353 ? 2.92 8.977 -12.367 1 90.06 353 VAL A O 1
ATOM 2731 N N . SER A 1 354 ? 4.871 9.367 -11.367 1 89.81 354 SER A N 1
ATOM 2732 C CA . SER A 1 354 ? 4.918 8.031 -10.789 1 89.81 354 SER A CA 1
ATOM 2733 C C . SER A 1 354 ? 3.766 7.809 -9.812 1 89.81 354 SER A C 1
ATOM 2735 O O . SER A 1 354 ? 3.127 6.758 -9.828 1 89.81 354 SER A O 1
ATOM 2737 N N . VAL A 1 355 ? 3.521 8.789 -9.008 1 90.69 355 VAL A N 1
ATOM 2738 C CA . VAL A 1 355 ? 2.469 8.688 -8 1 90.69 355 VAL A CA 1
ATOM 2739 C C . VAL A 1 355 ? 1.106 8.602 -8.688 1 90.69 355 VAL A C 1
ATOM 2741 O O . VAL A 1 355 ? 0.26 7.793 -8.297 1 90.69 355 VAL A O 1
ATOM 2744 N N . VAL A 1 356 ? 0.893 9.414 -9.688 1 94.06 356 VAL A N 1
ATOM 2745 C CA . VAL A 1 356 ? -0.371 9.391 -10.414 1 94.06 356 VAL A CA 1
ATOM 2746 C C . VAL A 1 356 ? -0.551 8.023 -11.086 1 94.06 356 VAL A C 1
ATOM 2748 O O . VAL A 1 356 ? -1.633 7.438 -11.023 1 94.06 356 VAL A O 1
ATOM 2751 N N . PHE A 1 357 ? 0.485 7.535 -11.656 1 93.56 357 PHE A N 1
ATOM 2752 C CA . PHE A 1 357 ? 0.467 6.27 -12.383 1 93.56 357 PHE A CA 1
ATOM 2753 C C . PHE A 1 357 ? 0.113 5.113 -11.453 1 93.56 357 PHE A C 1
ATOM 2755 O O . PHE A 1 357 ? -0.677 4.238 -11.812 1 93.56 357 PHE A O 1
ATOM 2762 N N . VAL A 1 358 ? 0.63 5.152 -10.305 1 90.94 358 VAL A N 1
ATOM 2763 C CA . VAL A 1 358 ? 0.481 4.027 -9.383 1 90.94 358 VAL A CA 1
ATOM 2764 C C . VAL A 1 358 ? -0.877 4.105 -8.688 1 90.94 358 VAL A C 1
ATOM 2766 O O . VAL A 1 358 ? -1.488 3.074 -8.398 1 90.94 358 VAL A O 1
ATOM 2769 N N . ASN A 1 359 ? -1.395 5.246 -8.422 1 94.5 359 ASN A N 1
ATOM 2770 C CA . ASN A 1 359 ? -2.645 5.414 -7.688 1 94.5 359 ASN A CA 1
ATOM 2771 C C . ASN A 1 359 ? -3.857 5.246 -8.602 1 94.5 359 ASN A C 1
ATOM 2773 O O . ASN A 1 359 ? -4.934 4.855 -8.141 1 94.5 359 ASN A O 1
ATOM 2777 N N . SER A 1 360 ? -3.725 5.453 -9.867 1 96.31 360 SER A N 1
ATOM 2778 C CA . SER A 1 360 ? -4.84 5.504 -10.805 1 96.31 360 SER A CA 1
ATOM 2779 C C . SER A 1 360 ? -5.551 4.156 -10.891 1 96.31 360 SER A C 1
ATOM 2781 O O . SER A 1 360 ? -6.781 4.098 -10.875 1 96.31 360 SER A O 1
ATOM 2783 N N . PRO A 1 361 ? -4.809 3.049 -10.961 1 96 361 PRO A N 1
ATOM 2784 C CA . PRO A 1 361 ? -5.5 1.76 -11.055 1 96 361 PRO A CA 1
ATOM 2785 C C . PRO A 1 361 ? -6.348 1.449 -9.828 1 96 361 PRO A C 1
ATOM 2787 O O . PRO A 1 361 ? -7.398 0.815 -9.938 1 96 361 PRO A O 1
ATOM 2790 N N . THR A 1 362 ? -5.93 1.868 -8.703 1 94.25 362 THR A N 1
ATOM 2791 C CA . THR A 1 362 ? -6.707 1.633 -7.492 1 94.25 362 THR A CA 1
ATOM 2792 C C . THR A 1 362 ? -7.988 2.459 -7.504 1 94.25 362 THR A C 1
ATOM 2794 O O . THR A 1 362 ? -9.047 1.982 -7.078 1 94.25 362 THR A O 1
ATOM 2797 N N . VAL A 1 363 ? -7.848 3.684 -7.945 1 96.81 363 VAL A N 1
ATOM 2798 C CA . VAL A 1 363 ? -9.039 4.512 -8.078 1 96.81 363 VAL A CA 1
ATOM 2799 C C . VAL A 1 363 ? -9.984 3.91 -9.117 1 96.81 363 VAL A C 1
ATOM 2801 O O . VAL A 1 363 ? -11.195 3.859 -8.906 1 96.81 363 VAL A O 1
ATOM 2804 N N . PHE A 1 364 ? -9.414 3.424 -10.211 1 96.88 364 PHE A N 1
ATOM 2805 C CA . PHE A 1 364 ? -10.18 2.734 -11.25 1 96.88 364 PHE A CA 1
ATOM 2806 C C . PHE A 1 364 ? -11 1.601 -10.648 1 96.88 364 PHE A C 1
ATOM 2808 O O . PHE A 1 364 ? -12.195 1.482 -10.922 1 96.88 364 PHE A O 1
ATOM 2815 N N . ARG A 1 365 ? -10.406 0.899 -9.789 1 92.62 365 ARG A N 1
ATOM 2816 C CA . ARG A 1 365 ? -11.039 -0.285 -9.211 1 92.62 365 ARG A CA 1
ATOM 2817 C C . ARG A 1 365 ? -12.203 0.101 -8.305 1 92.62 365 ARG A C 1
ATOM 2819 O O . ARG A 1 365 ? -13.266 -0.527 -8.352 1 92.62 365 ARG A O 1
ATOM 2826 N N . ILE A 1 366 ? -12.008 1.028 -7.523 1 93.31 366 ILE A N 1
ATOM 2827 C CA . ILE A 1 366 ? -13.07 1.409 -6.598 1 93.31 366 ILE A CA 1
ATOM 2828 C C . ILE A 1 366 ? -14.227 2.039 -7.367 1 93.31 366 ILE A C 1
ATOM 2830 O O . ILE A 1 366 ? -15.391 1.739 -7.105 1 93.31 366 ILE A O 1
ATOM 2834 N N . VAL A 1 367 ? -13.922 2.844 -8.359 1 96.44 367 VAL A N 1
ATOM 2835 C CA . VAL A 1 367 ? -14.961 3.492 -9.148 1 96.44 367 VAL A CA 1
ATOM 2836 C C . VAL A 1 367 ? -15.727 2.445 -9.953 1 96.44 367 VAL A C 1
ATOM 2838 O O . VAL A 1 367 ? -16.953 2.48 -10.016 1 96.44 367 VAL A O 1
ATOM 2841 N N . ARG A 1 368 ? -14.969 1.567 -10.547 1 94.75 368 ARG A N 1
ATOM 2842 C CA . ARG A 1 368 ? -15.586 0.474 -11.289 1 94.75 368 ARG A CA 1
ATOM 2843 C C . ARG A 1 368 ? -16.531 -0.334 -10.391 1 94.75 368 ARG A C 1
ATOM 2845 O O . ARG A 1 368 ? -17.656 -0.635 -10.781 1 94.75 368 ARG A O 1
ATOM 2852 N N . GLY A 1 369 ? -16.062 -0.682 -9.227 1 90 369 GLY A N 1
ATOM 2853 C CA . GLY A 1 369 ? -16.875 -1.45 -8.297 1 90 369 GLY A CA 1
ATOM 2854 C C . GLY A 1 369 ? -18.141 -0.732 -7.883 1 90 369 GLY A C 1
ATOM 2855 O O . GLY A 1 369 ? -19.219 -1.337 -7.832 1 90 369 GLY A O 1
ATOM 2856 N N . LEU A 1 370 ? -18.062 0.513 -7.609 1 92.62 370 LEU A N 1
ATOM 2857 C CA . LEU A 1 370 ? -19.219 1.314 -7.234 1 92.62 370 LEU A CA 1
ATOM 2858 C C . LEU A 1 370 ? -20.203 1.433 -8.398 1 92.62 370 LEU A C 1
ATOM 2860 O O . LEU A 1 370 ? -21.422 1.365 -8.203 1 92.62 370 LEU A O 1
ATOM 2864 N N . ALA A 1 371 ? -19.641 1.613 -9.586 1 94.44 371 ALA A N 1
ATOM 2865 C CA . ALA A 1 371 ? -20.484 1.72 -10.773 1 94.44 371 ALA A CA 1
ATOM 2866 C C . ALA A 1 371 ? -21.25 0.423 -11.016 1 94.44 371 ALA A C 1
ATOM 2868 O O . ALA A 1 371 ? -22.422 0.451 -11.398 1 94.44 371 ALA A O 1
ATOM 2869 N N . LEU A 1 372 ? -20.672 -0.693 -10.867 1 89.56 372 LEU A N 1
ATOM 2870 C CA . LEU A 1 372 ? -21.297 -1.999 -11.031 1 89.56 372 LEU A CA 1
ATOM 2871 C C . LEU A 1 372 ? -22.453 -2.168 -10.062 1 89.56 372 LEU A C 1
ATOM 2873 O O . LEU A 1 372 ? -23.469 -2.781 -10.406 1 89.56 372 LEU A O 1
ATOM 2877 N N . ASP A 1 373 ? -22.297 -1.606 -8.891 1 87.88 373 ASP A N 1
ATOM 2878 C CA . ASP A 1 373 ? -23.328 -1.727 -7.859 1 87.88 373 ASP A CA 1
ATOM 2879 C C . ASP A 1 373 ? -24.469 -0.75 -8.102 1 87.88 373 ASP A C 1
ATOM 2881 O O . ASP A 1 373 ? -25.641 -1.132 -8.047 1 87.88 373 ASP A O 1
ATOM 2885 N N . ILE A 1 374 ? -24.172 0.431 -8.438 1 93 374 ILE A N 1
ATOM 2886 C CA . ILE A 1 374 ? -25.141 1.517 -8.484 1 93 374 ILE A CA 1
ATOM 2887 C C . ILE A 1 374 ? -25.922 1.452 -9.797 1 93 374 ILE A C 1
ATOM 2889 O O . ILE A 1 374 ? -27.078 1.858 -9.852 1 93 374 ILE A O 1
ATOM 2893 N N . LYS A 1 375 ? -25.328 0.901 -10.828 1 92.81 375 LYS A N 1
ATOM 2894 C CA . LYS A 1 375 ? -25.953 0.899 -12.141 1 92.81 375 LYS A CA 1
ATOM 2895 C C . LYS A 1 375 ? -27.25 0.091 -12.125 1 92.81 375 LYS A C 1
ATOM 2897 O O . LYS A 1 375 ? -28.109 0.261 -12.992 1 92.81 375 LYS A O 1
ATOM 2902 N N . THR A 1 376 ? -27.453 -0.728 -11.086 1 91.19 376 THR A N 1
ATOM 2903 C CA . THR A 1 376 ? -28.625 -1.601 -11.016 1 91.19 376 THR A CA 1
ATOM 2904 C C . THR A 1 376 ? -29.75 -0.923 -10.25 1 91.19 376 THR A C 1
ATOM 2906 O O . THR A 1 376 ? -30.844 -1.48 -10.133 1 91.19 376 THR A O 1
ATOM 2909 N N . ARG A 1 377 ? -29.547 0.241 -9.844 1 93.19 377 ARG A N 1
ATOM 2910 C CA . ARG A 1 377 ? -30.547 0.947 -9.055 1 93.19 377 ARG A CA 1
ATOM 2911 C C . ARG A 1 377 ? -31.656 1.489 -9.953 1 93.19 377 ARG A C 1
ATOM 2913 O O . ARG A 1 377 ? -31.438 1.755 -11.133 1 93.19 377 ARG A O 1
ATOM 2920 N N . ASP A 1 378 ? -32.812 1.739 -9.43 1 92.75 378 ASP A N 1
ATOM 2921 C CA . ASP A 1 378 ? -34.031 2.121 -10.164 1 92.75 378 ASP A CA 1
ATOM 2922 C C . ASP A 1 378 ? -33.875 3.498 -10.805 1 92.75 378 ASP A C 1
ATOM 2924 O O . ASP A 1 378 ? -34.375 3.74 -11.898 1 92.75 378 ASP A O 1
A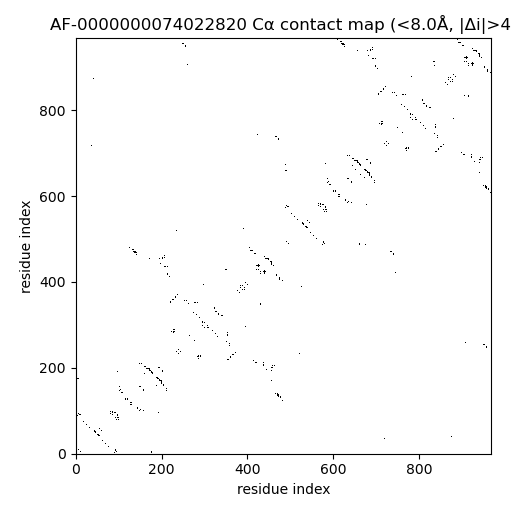TOM 2928 N N . TYR A 1 379 ? -33.219 4.395 -10.172 1 92.44 379 TYR A N 1
ATOM 2929 C CA . TYR A 1 379 ? -33.125 5.742 -10.719 1 92.44 379 TYR A CA 1
ATOM 2930 C C . TYR A 1 379 ? -32.25 5.75 -11.969 1 92.44 379 TYR A C 1
ATOM 2932 O O . TYR A 1 379 ? -32.406 6.617 -12.836 1 92.44 379 TYR A O 1
ATOM 2940 N N . VAL A 1 380 ? -31.375 4.824 -12.07 1 93.31 380 VAL A N 1
ATOM 2941 C CA . VAL A 1 380 ? -30.547 4.715 -13.266 1 93.31 380 VAL A CA 1
ATOM 2942 C C . VAL A 1 380 ? -31.391 4.207 -14.438 1 93.31 380 VAL A C 1
ATOM 2944 O O . VAL A 1 380 ? -31.297 4.723 -15.555 1 93.31 380 VAL A O 1
ATOM 2947 N N . ALA A 1 381 ? -32.219 3.236 -14.195 1 92.69 381 ALA A N 1
ATOM 2948 C CA . ALA A 1 381 ? -33.156 2.727 -15.211 1 92.69 381 ALA A CA 1
ATOM 2949 C C . ALA A 1 381 ? -34.094 3.824 -15.703 1 92.69 381 ALA A C 1
ATOM 2951 O O . ALA A 1 381 ? -34.406 3.906 -16.891 1 92.69 381 ALA A O 1
ATOM 2952 N N . ALA A 1 382 ? -34.531 4.555 -14.781 1 94.25 382 ALA A N 1
ATOM 2953 C CA . ALA A 1 382 ? -35.406 5.664 -15.117 1 94.25 382 ALA A CA 1
ATOM 2954 C C . ALA A 1 382 ? -34.719 6.668 -16.031 1 94.25 382 ALA A C 1
ATOM 2956 O O . ALA A 1 382 ? -35.312 7.188 -16.969 1 94.25 382 ALA A O 1
ATOM 2957 N N . ALA A 1 383 ? -33.5 6.949 -15.742 1 93.06 383 ALA A N 1
ATOM 2958 C CA . ALA A 1 383 ? -32.719 7.887 -16.562 1 93.06 383 ALA A CA 1
ATOM 2959 C C . ALA A 1 383 ? -32.5 7.336 -17.969 1 93.06 383 ALA A C 1
ATOM 2961 O O . ALA A 1 383 ? -32.531 8.094 -18.953 1 93.06 383 ALA A O 1
ATOM 2962 N N . GLN A 1 384 ? -32.28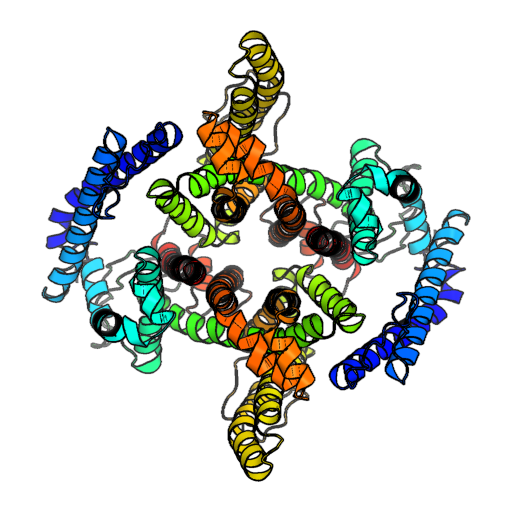1 6.086 -18.078 1 91.31 384 GLN A N 1
ATOM 2963 C CA . GLN A 1 384 ? -32.125 5.434 -19.375 1 91.31 384 GLN A CA 1
ATOM 2964 C C . GLN A 1 384 ? -33.406 5.5 -20.203 1 91.31 384 GLN A C 1
ATOM 2966 O O . GLN A 1 384 ? -33.375 5.754 -21.406 1 91.31 384 GLN A O 1
ATOM 2971 N N . THR A 1 385 ? -34.469 5.34 -19.531 1 91.5 385 THR A N 1
ATOM 2972 C CA . THR A 1 385 ? -35.781 5.375 -20.203 1 91.5 385 THR A CA 1
ATOM 2973 C C . THR A 1 385 ? -36.094 6.785 -20.688 1 91.5 385 THR A C 1
ATOM 2975 O O . THR A 1 385 ? -36.75 6.953 -21.719 1 91.5 385 THR A O 1
ATOM 2978 N N . ARG A 1 386 ? -35.594 7.734 -19.984 1 92.75 386 ARG A N 1
ATOM 2979 C CA . ARG A 1 386 ? -35.781 9.125 -20.375 1 92.75 386 ARG A CA 1
ATOM 2980 C C . ARG A 1 386 ? -34.875 9.5 -21.562 1 92.75 386 ARG A C 1
ATOM 2982 O O . ARG A 1 386 ? -35.031 10.57 -22.141 1 92.75 386 ARG A O 1
ATOM 2989 N N . GLY A 1 387 ? -33.938 8.672 -21.875 1 88.56 387 GLY A N 1
ATOM 2990 C CA . GLY A 1 387 ? -33.062 8.891 -23.031 1 88.56 387 GLY A CA 1
ATOM 2991 C C . GLY A 1 387 ? -31.844 9.734 -22.719 1 88.56 387 GLY A C 1
ATOM 2992 O O . GLY A 1 387 ? -31.297 10.391 -23.594 1 88.56 387 GLY A O 1
ATOM 2993 N N . GLU A 1 388 ? -31.5 9.781 -21.516 1 90.44 388 GLU A N 1
ATOM 2994 C CA . GLU A 1 388 ? -30.312 10.547 -21.125 1 90.44 388 GLU A CA 1
ATOM 2995 C C . GLU A 1 388 ? -29.047 9.906 -21.672 1 90.44 388 GLU A C 1
ATOM 2997 O O . GLU A 1 388 ? -28.969 8.688 -21.828 1 90.44 388 GLU A O 1
ATOM 3002 N N . GLY A 1 389 ? -28.062 10.75 -21.953 1 90.06 389 GLY A N 1
ATOM 3003 C CA . GLY A 1 389 ? -26.781 10.25 -22.438 1 90.06 389 GLY A CA 1
ATOM 3004 C C . GLY A 1 389 ? -26.047 9.391 -21.422 1 90.06 389 GLY A C 1
ATOM 3005 O O . GLY A 1 389 ? -26.172 9.609 -20.219 1 90.06 389 GLY A O 1
ATOM 3006 N N . THR A 1 390 ? -25.25 8.492 -21.844 1 90.81 390 THR A N 1
ATOM 3007 C CA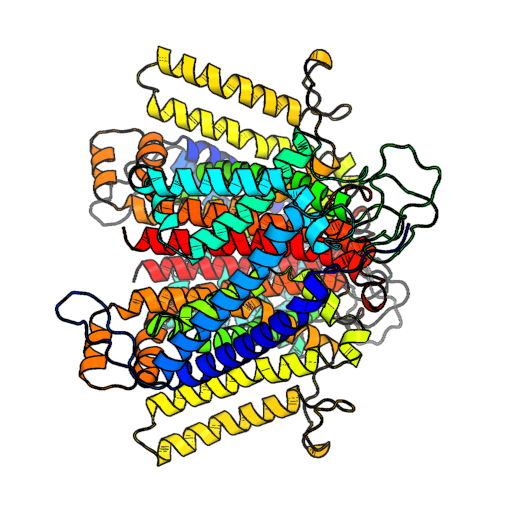 . THR A 1 390 ? -24.562 7.555 -20.969 1 90.81 390 THR A CA 1
ATOM 3008 C C . THR A 1 390 ? -23.578 8.289 -20.062 1 90.81 390 THR A C 1
ATOM 3010 O O . THR A 1 390 ? -23.469 7.973 -18.875 1 90.81 390 THR A O 1
ATOM 3013 N N . TRP A 1 391 ? -22.922 9.25 -20.594 1 92.69 391 TRP A N 1
ATOM 3014 C CA . TRP A 1 391 ? -21.953 10 -19.797 1 92.69 391 TRP A CA 1
ATOM 3015 C C . TRP A 1 391 ? -22.672 10.859 -18.75 1 92.69 391 TRP A C 1
ATOM 3017 O O . TRP A 1 391 ? -22.156 11.062 -17.656 1 92.69 391 TRP A O 1
ATOM 3027 N N . TYR A 1 392 ? -23.828 11.32 -19.141 1 93.75 392 TYR A N 1
ATOM 3028 C CA . TYR A 1 392 ? -24.625 12.062 -18.172 1 93.75 392 TYR A CA 1
ATOM 3029 C C . TYR A 1 392 ? -25.031 11.164 -17 1 93.75 392 TYR A C 1
ATOM 3031 O O . TYR A 1 392 ? -24.906 11.547 -15.836 1 93.75 392 TYR A O 1
ATOM 3039 N N . ILE A 1 393 ? -25.484 9.969 -17.344 1 95 393 ILE A N 1
ATOM 3040 C CA . ILE A 1 393 ? -25.906 9.016 -16.328 1 95 393 ILE A CA 1
ATOM 3041 C C . ILE A 1 393 ? -24.734 8.664 -15.422 1 95 393 ILE A C 1
ATOM 3043 O O . ILE A 1 393 ? -24.875 8.656 -14.195 1 95 393 ILE A O 1
ATOM 3047 N N . MET A 1 394 ? -23.609 8.438 -15.992 1 95.56 394 MET A N 1
ATOM 3048 C CA . MET A 1 394 ? -22.438 8.008 -15.234 1 95.56 394 MET A CA 1
ATOM 3049 C C . MET A 1 394 ? -21.938 9.133 -14.336 1 95.56 394 MET A C 1
ATOM 3051 O O . MET A 1 394 ? -21.719 8.93 -13.141 1 95.56 394 MET A O 1
ATOM 3055 N N . LEU A 1 395 ? -21.844 10.391 -14.836 1 95.81 395 LEU A N 1
ATOM 3056 C CA . LEU A 1 395 ? -21.156 11.469 -14.141 1 95.81 395 LEU A CA 1
ATOM 3057 C C . LEU A 1 395 ? -22.109 12.25 -13.25 1 95.81 395 LEU A C 1
ATOM 3059 O O . LEU A 1 395 ? -21.703 12.797 -12.227 1 95.81 395 LEU A O 1
ATOM 3063 N N . TRP A 1 396 ? -23.359 12.242 -13.602 1 95.25 396 TRP A N 1
ATOM 3064 C CA . TRP A 1 396 ? -24.266 13.148 -12.883 1 95.25 396 TRP A CA 1
ATOM 3065 C C . TRP A 1 396 ? -25.328 12.359 -12.125 1 95.25 396 TRP A C 1
ATOM 3067 O O . TRP A 1 396 ? -26.047 12.922 -11.289 1 95.25 396 TRP A O 1
ATOM 3077 N N . GLU A 1 397 ? -25.453 11.086 -12.297 1 94.5 397 GLU A N 1
ATOM 3078 C CA . GLU A 1 397 ? -26.375 10.25 -11.547 1 94.5 397 GLU A CA 1
ATOM 3079 C C . GLU A 1 397 ? -25.625 9.227 -10.695 1 94.5 397 GLU A C 1
ATOM 3081 O O . GLU A 1 397 ? -25.766 9.203 -9.469 1 94.5 397 GLU A O 1
ATOM 3086 N N . ILE A 1 398 ? -24.703 8.547 -11.305 1 95.88 398 ILE A N 1
ATOM 3087 C CA . ILE A 1 398 ? -24.016 7.465 -10.609 1 95.88 398 ILE A CA 1
ATOM 3088 C C . ILE A 1 398 ? -22.938 8.039 -9.703 1 95.88 398 ILE A C 1
ATOM 3090 O O . ILE A 1 398 ? -22.891 7.738 -8.508 1 95.88 398 ILE A O 1
ATOM 3094 N N . LEU A 1 399 ? -22.062 8.883 -10.219 1 95.81 399 LEU A N 1
ATOM 3095 C CA . LEU A 1 399 ? -20.875 9.359 -9.516 1 95.81 399 LEU A CA 1
ATOM 3096 C C . LEU A 1 399 ? -21.25 10.109 -8.242 1 95.81 399 LEU A C 1
ATOM 3098 O O . LEU A 1 399 ? -20.672 9.867 -7.184 1 95.81 399 LEU A O 1
ATOM 3102 N N . PRO A 1 400 ? -22.281 10.992 -8.305 1 93.56 400 PRO A N 1
ATOM 3103 C CA . PRO A 1 400 ? -22.641 11.711 -7.082 1 93.56 400 PRO A CA 1
ATOM 3104 C C . PRO A 1 400 ? -23.141 10.781 -5.977 1 93.56 400 PRO A C 1
ATOM 3106 O O . PRO A 1 400 ? -23 11.094 -4.793 1 93.56 400 PRO A O 1
ATOM 3109 N N . ASN A 1 401 ? -23.703 9.703 -6.34 1 91.75 401 ASN A N 1
ATOM 3110 C CA . ASN A 1 401 ? -24.203 8.75 -5.352 1 91.75 401 ASN A CA 1
ATOM 3111 C C . ASN A 1 401 ? -23.078 7.879 -4.801 1 91.75 401 ASN A C 1
ATOM 3113 O O . ASN A 1 401 ? -23.281 7.137 -3.838 1 91.75 401 ASN A O 1
ATOM 3117 N N . ALA A 1 402 ? -21.938 7.977 -5.402 1 92.88 402 ALA A N 1
ATOM 3118 C CA . ALA A 1 402 ? -20.766 7.238 -4.938 1 92.88 402 ALA A CA 1
ATOM 3119 C C . ALA A 1 402 ? -19.812 8.148 -4.176 1 92.88 402 ALA A C 1
ATOM 3121 O O . ALA A 1 402 ? -18.672 7.773 -3.906 1 92.88 402 ALA A O 1
ATOM 3122 N N . ARG A 1 403 ? -20.234 9.305 -3.787 1 91 403 ARG A N 1
ATOM 3123 C CA . ARG A 1 403 ? -19.344 10.305 -3.201 1 91 403 ARG A CA 1
ATOM 3124 C C . ARG A 1 403 ? -18.812 9.852 -1.848 1 91 403 ARG A C 1
ATOM 3126 O O . ARG A 1 403 ? -17.656 10.109 -1.509 1 91 403 ARG A O 1
ATOM 3133 N N . GLY A 1 404 ? -19.641 9.273 -0.971 1 88.38 404 GLY A N 1
ATOM 3134 C CA . GLY A 1 404 ? -19.219 8.828 0.351 1 88.38 404 GLY A CA 1
ATOM 3135 C C . GLY A 1 404 ? -17.969 7.98 0.331 1 88.38 404 GLY A C 1
ATOM 3136 O O . GLY A 1 404 ? -16.906 8.406 0.81 1 88.38 404 GLY A O 1
ATOM 3137 N N . PRO A 1 405 ? -18.078 6.824 -0.371 1 90.25 405 PRO A N 1
ATOM 3138 C CA . PRO A 1 405 ? -16.906 5.945 -0.435 1 90.25 405 PRO A CA 1
ATOM 3139 C C . PRO A 1 405 ? -15.727 6.586 -1.153 1 90.25 405 PRO A C 1
ATOM 3141 O O . PRO A 1 405 ? -14.57 6.305 -0.823 1 90.25 405 PRO A O 1
ATOM 3144 N N . LEU A 1 406 ? -15.969 7.414 -2.092 1 94.62 406 LEU A N 1
ATOM 3145 C CA . LEU A 1 406 ? -14.898 8.016 -2.869 1 94.62 406 LEU A CA 1
ATOM 3146 C C . LEU A 1 406 ? -14.133 9.047 -2.041 1 94.62 406 LEU A C 1
ATOM 3148 O O . LEU A 1 406 ? -12.914 9.172 -2.164 1 94.62 406 LEU A O 1
ATOM 3152 N N . ILE A 1 407 ? -14.852 9.805 -1.204 1 93.25 407 ILE A N 1
ATOM 3153 C CA . ILE A 1 407 ? -14.195 10.781 -0.348 1 93.25 407 ILE A CA 1
ATOM 3154 C C . ILE A 1 407 ? -13.32 10.062 0.681 1 93.25 407 ILE A C 1
ATOM 3156 O O . ILE A 1 407 ? -12.211 10.508 0.986 1 93.25 407 ILE A O 1
ATOM 3160 N N . VAL A 1 408 ? -13.867 8.969 1.217 1 92.31 408 VAL A N 1
ATOM 3161 C CA . VAL A 1 408 ? -13.102 8.156 2.156 1 92.31 408 VAL A CA 1
ATOM 3162 C C . VAL A 1 408 ? -11.82 7.66 1.487 1 92.31 408 VAL A C 1
ATOM 3164 O O . VAL A 1 408 ? -10.734 7.785 2.049 1 92.31 408 VAL A O 1
ATOM 3167 N N . ASP A 1 409 ? -11.977 7.16 0.266 1 95.06 409 ASP A N 1
ATOM 3168 C CA . ASP A 1 409 ? -10.812 6.656 -0.463 1 95.06 409 ASP A CA 1
ATOM 3169 C C . ASP A 1 409 ? -9.836 7.781 -0.778 1 95.06 409 ASP A C 1
ATOM 3171 O O . ASP A 1 409 ? -8.617 7.574 -0.776 1 95.06 409 ASP A O 1
ATOM 3175 N N . PHE A 1 410 ? -10.336 8.938 -1.109 1 95.81 410 PHE A N 1
ATOM 3176 C CA . PHE A 1 410 ? -9.5 10.094 -1.407 1 95.81 410 PHE A CA 1
ATOM 3177 C C . PHE A 1 410 ? -8.586 10.422 -0.232 1 95.81 410 PHE A C 1
ATOM 3179 O O . PHE A 1 410 ? -7.391 10.648 -0.414 1 95.81 410 PHE A O 1
ATOM 3186 N N . CYS A 1 411 ? -9.109 10.414 1.009 1 94.75 411 CYS A N 1
ATOM 3187 C CA . CYS A 1 411 ? -8.336 10.688 2.217 1 94.75 411 CYS A CA 1
ATOM 3188 C C . CYS A 1 411 ? -7.273 9.625 2.439 1 94.75 411 CYS A C 1
ATOM 3190 O O . CYS A 1 411 ? -6.113 9.945 2.697 1 94.75 411 CYS A O 1
ATOM 3192 N N . LEU A 1 412 ? -7.668 8.453 2.293 1 94.25 412 LEU A N 1
ATOM 3193 C CA . LEU A 1 412 ? -6.742 7.348 2.516 1 94.25 412 LEU A CA 1
ATOM 3194 C C . LEU A 1 412 ? -5.621 7.359 1.482 1 94.25 412 LEU A C 1
ATOM 3196 O O . LEU A 1 412 ? -4.465 7.082 1.811 1 94.25 412 LEU A O 1
ATOM 3200 N N . ARG A 1 413 ? -5.984 7.707 0.29 1 96.25 413 ARG A N 1
ATOM 3201 C CA . ARG A 1 413 ? -5.008 7.711 -0.795 1 96.25 413 ARG A CA 1
ATOM 3202 C C . ARG A 1 413 ? -3.961 8.805 -0.584 1 96.25 413 ARG A C 1
ATOM 3204 O O . ARG A 1 413 ? -2.787 8.617 -0.917 1 96.25 413 ARG A O 1
ATOM 3211 N N . ILE A 1 414 ? -4.355 9.898 -0.091 1 96.94 414 ILE A N 1
ATOM 3212 C CA . ILE A 1 414 ? -3.391 10.945 0.245 1 96.94 414 ILE A CA 1
ATOM 3213 C C . ILE A 1 414 ? -2.408 10.422 1.291 1 96.94 414 ILE A C 1
ATOM 3215 O O . ILE A 1 414 ? -1.209 10.695 1.22 1 96.94 414 ILE A O 1
ATOM 3219 N N . GLY A 1 415 ? -2.959 9.75 2.277 1 96.06 415 GLY A N 1
ATOM 3220 C CA . GLY A 1 415 ? -2.096 9.133 3.275 1 96.06 415 GLY A CA 1
ATOM 3221 C C . GLY A 1 415 ? -1.079 8.18 2.68 1 96.06 415 GLY A C 1
ATOM 3222 O O . GLY A 1 415 ? 0.114 8.266 2.979 1 96.06 415 GLY A O 1
ATOM 3223 N N . TYR A 1 416 ? -1.544 7.309 1.786 1 92.25 416 TYR A N 1
ATOM 3224 C CA . TYR A 1 416 ? -0.659 6.355 1.127 1 92.25 416 TYR A CA 1
ATOM 3225 C C . TYR A 1 416 ? 0.393 7.074 0.29 1 92.25 416 TYR A C 1
ATOM 3227 O O . TYR A 1 416 ? 1.554 6.66 0.252 1 92.25 416 TYR A O 1
ATOM 3235 N N . THR A 1 417 ? -0.035 8.047 -0.363 1 94.31 417 THR A N 1
ATOM 3236 C CA . THR A 1 417 ? 0.879 8.82 -1.191 1 94.31 417 THR A CA 1
ATOM 3237 C C . THR A 1 417 ? 1.939 9.508 -0.333 1 94.31 417 THR A C 1
ATOM 3239 O O . THR A 1 417 ? 3.105 9.586 -0.725 1 94.31 417 THR A O 1
ATOM 3242 N N . THR A 1 418 ? 1.491 10.016 0.781 1 95.44 418 THR A N 1
ATOM 3243 C CA . THR A 1 418 ? 2.424 10.648 1.707 1 95.44 418 THR A CA 1
ATOM 3244 C C . THR A 1 418 ? 3.471 9.641 2.188 1 95.44 418 THR A C 1
ATOM 3246 O O . THR A 1 418 ? 4.66 9.961 2.238 1 95.44 418 THR A O 1
ATOM 3249 N N . ILE A 1 419 ? 3.068 8.508 2.492 1 92.62 419 ILE A N 1
ATOM 3250 C CA . ILE A 1 419 ? 3.982 7.449 2.904 1 92.62 419 ILE A CA 1
ATOM 3251 C C . ILE A 1 419 ? 4.934 7.113 1.758 1 92.62 419 ILE A C 1
ATOM 3253 O O . ILE A 1 419 ? 6.137 6.941 1.97 1 92.62 419 ILE A O 1
ATOM 3257 N N . LEU A 1 420 ? 4.367 7.023 0.598 1 90.5 420 LEU A N 1
ATOM 3258 C CA . LEU A 1 420 ? 5.172 6.719 -0.58 1 90.5 420 LEU A CA 1
ATOM 3259 C C . LEU A 1 420 ? 6.238 7.789 -0.799 1 90.5 420 LEU A C 1
ATOM 3261 O O . LEU A 1 420 ? 7.395 7.473 -1.088 1 90.5 420 LEU A O 1
ATOM 3265 N N . LEU A 1 421 ? 5.836 9.039 -0.652 1 90.88 421 LEU A N 1
ATOM 3266 C CA . LEU A 1 421 ? 6.781 10.141 -0.782 1 90.88 421 LEU A CA 1
ATOM 3267 C C . LEU A 1 421 ? 7.879 10.039 0.27 1 90.88 421 LEU A C 1
ATOM 3269 O O . LEU A 1 421 ? 9.055 10.273 -0.028 1 90.88 421 LEU A O 1
ATOM 3273 N N . GLY A 1 422 ? 7.445 9.797 1.468 1 90.44 422 GLY A N 1
ATOM 3274 C CA . GLY A 1 422 ? 8.414 9.594 2.533 1 90.44 422 GLY A CA 1
ATOM 3275 C C . GLY A 1 422 ? 9.375 8.453 2.252 1 90.44 422 GLY A C 1
ATOM 3276 O O . GLY A 1 422 ? 10.578 8.578 2.504 1 90.44 422 GLY A O 1
ATOM 3277 N N . THR A 1 423 ? 8.875 7.41 1.698 1 87.44 423 THR A N 1
ATOM 3278 C CA . THR A 1 423 ? 9.688 6.234 1.392 1 87.44 423 THR A CA 1
ATOM 3279 C C . THR A 1 423 ? 10.688 6.539 0.283 1 87.44 423 THR A C 1
ATOM 3281 O O . THR A 1 423 ? 11.859 6.164 0.375 1 87.44 423 THR A O 1
ATOM 3284 N N . LEU A 1 424 ? 10.25 7.148 -0.714 1 86 424 LEU A N 1
ATOM 3285 C CA . LEU A 1 424 ? 11.125 7.523 -1.814 1 86 424 LEU A CA 1
ATOM 3286 C C . LEU A 1 424 ? 12.234 8.453 -1.331 1 86 424 LEU A C 1
ATOM 3288 O O . LEU A 1 424 ? 13.398 8.281 -1.689 1 86 424 LEU A O 1
ATOM 3292 N N . GLY A 1 425 ? 11.828 9.461 -0.562 1 87.06 425 GLY A N 1
ATOM 3293 C CA . GLY A 1 425 ? 12.82 10.344 0.019 1 87.06 425 GLY A CA 1
ATOM 3294 C C . GLY A 1 425 ? 13.812 9.633 0.923 1 87.06 425 GLY A C 1
ATOM 3295 O O . GLY A 1 425 ? 15 9.938 0.918 1 87.06 425 GLY A O 1
ATOM 3296 N N . PHE A 1 426 ? 13.312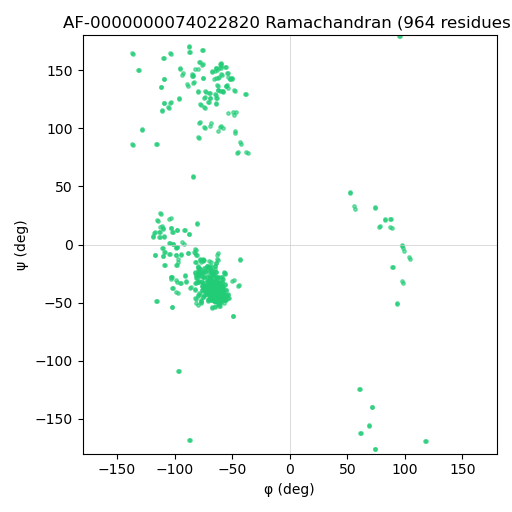 8.703 1.638 1 86.19 426 PHE A N 1
ATOM 3297 C CA . PHE A 1 426 ? 14.133 7.922 2.555 1 86.19 426 PHE A CA 1
ATOM 3298 C C . PHE A 1 426 ? 15.211 7.148 1.798 1 86.19 426 PHE A C 1
ATOM 3300 O O . PHE A 1 426 ? 16.328 6.973 2.297 1 86.19 426 PHE A O 1
ATOM 3307 N N . PHE A 1 427 ? 14.953 6.812 0.576 1 81.5 427 PHE A N 1
ATOM 3308 C CA . PHE A 1 427 ? 15.906 6.023 -0.197 1 81.5 427 PHE A CA 1
ATOM 3309 C C . PHE A 1 427 ? 16.688 6.91 -1.168 1 81.5 427 PHE A C 1
ATOM 3311 O O . PHE A 1 427 ? 17.453 6.414 -1.99 1 81.5 427 PHE A O 1
ATOM 3318 N N . GLY A 1 428 ? 16.375 8.164 -1.118 1 80.75 428 GLY A N 1
ATOM 3319 C CA . GLY A 1 428 ? 17.078 9.094 -1.977 1 80.75 428 GLY A CA 1
ATOM 3320 C C . GLY A 1 428 ? 16.594 9.07 -3.414 1 80.75 428 GLY A C 1
ATOM 3321 O O . GLY A 1 428 ? 17.344 9.422 -4.332 1 80.75 428 GLY A O 1
ATOM 3322 N N . LEU A 1 429 ? 15.438 8.5 -3.717 1 77.56 429 LEU A N 1
ATOM 3323 C CA . LEU A 1 429 ? 14.898 8.367 -5.062 1 77.56 429 LEU A CA 1
ATOM 3324 C C . LEU A 1 429 ? 13.891 9.477 -5.359 1 77.56 429 LEU A C 1
ATOM 3326 O O . LEU A 1 429 ? 13.359 9.562 -6.473 1 77.56 429 LEU A O 1
ATOM 3330 N N . GLY A 1 430 ? 13.641 10.273 -4.484 1 75.62 430 GLY A N 1
ATOM 3331 C CA . GLY A 1 430 ? 12.625 11.289 -4.664 1 75.62 430 GLY A CA 1
ATOM 3332 C C . GLY A 1 430 ? 13.188 12.633 -5.086 1 75.62 430 GLY A C 1
ATOM 3333 O O . GLY A 1 430 ? 13.719 12.773 -6.191 1 75.62 430 GLY A O 1
ATOM 3334 N N . LEU A 1 431 ? 13.164 13.461 -4.289 1 81.62 431 LEU A N 1
ATOM 3335 C CA . LEU A 1 431 ? 13.539 14.852 -4.52 1 81.62 431 LEU A CA 1
ATOM 3336 C C . LEU A 1 431 ? 15.031 15.055 -4.301 1 81.62 431 LEU A C 1
ATOM 3338 O O . LEU A 1 431 ? 15.75 14.109 -3.961 1 81.62 431 LEU A O 1
ATOM 3342 N N . ALA A 1 432 ? 15.484 16.203 -4.664 1 84.12 432 ALA A N 1
ATOM 3343 C CA . ALA A 1 432 ? 16.891 16.516 -4.5 1 84.12 432 ALA A CA 1
ATOM 3344 C C . ALA A 1 432 ? 17.344 16.312 -3.053 1 84.12 432 ALA A C 1
ATOM 3346 O O . ALA A 1 432 ? 16.531 16.438 -2.129 1 84.12 432 ALA A O 1
ATOM 3347 N N . SER A 1 433 ? 18.516 15.945 -2.896 1 81.56 433 SER A N 1
ATOM 3348 C CA . SER A 1 433 ? 19.078 15.633 -1.586 1 81.56 433 SER A CA 1
ATOM 3349 C C . SER A 1 433 ? 18.938 16.797 -0.624 1 81.56 433 SER A C 1
ATOM 3351 O O . SER A 1 433 ? 18.844 16.609 0.591 1 81.56 433 SER A O 1
ATOM 3353 N N . GLU A 1 434 ? 18.844 17.969 -1.162 1 87.75 434 GLU A N 1
ATOM 3354 C CA . GLU A 1 434 ? 18.766 19.156 -0.312 1 87.75 434 GLU A CA 1
ATOM 3355 C C . GLU A 1 434 ? 17.328 19.484 0.061 1 87.75 434 GLU A C 1
ATOM 3357 O O . GLU A 1 434 ? 17.078 20.312 0.939 1 87.75 434 GLU A O 1
ATOM 3362 N N . SER A 1 435 ? 16.484 18.781 -0.539 1 89.5 435 SER A N 1
ATOM 3363 C CA . SER A 1 435 ? 15.078 19.047 -0.287 1 89.5 435 SER A CA 1
ATOM 3364 C C . SER A 1 435 ? 14.719 18.797 1.173 1 89.5 435 SER A C 1
ATOM 3366 O O . SER A 1 435 ? 15.18 17.812 1.77 1 89.5 435 SER A O 1
ATOM 3368 N N . PRO A 1 436 ? 13.93 19.703 1.783 1 92.94 436 PRO A N 1
ATOM 3369 C CA . PRO A 1 436 ? 13.547 19.531 3.186 1 92.94 436 PRO A CA 1
ATOM 3370 C C . PRO A 1 436 ? 12.391 18.547 3.363 1 92.94 436 PRO A C 1
ATOM 3372 O O . PRO A 1 436 ? 11.711 18.562 4.391 1 92.94 436 PRO A O 1
ATOM 3375 N N . ASP A 1 437 ? 12.148 17.719 2.336 1 92 437 ASP A N 1
ATOM 3376 C CA . ASP A 1 437 ? 11.062 16.75 2.473 1 92 437 ASP A CA 1
ATOM 3377 C C . ASP A 1 437 ? 11.328 15.797 3.639 1 92 437 ASP A C 1
ATOM 3379 O O . ASP A 1 437 ? 12.477 15.57 4.02 1 92 437 ASP A O 1
ATOM 3383 N N . TRP A 1 438 ? 10.32 15.297 4.215 1 94.06 438 TRP A N 1
ATOM 3384 C CA . TRP A 1 438 ? 10.398 14.531 5.449 1 94.06 438 TRP A CA 1
ATOM 3385 C C . TRP A 1 438 ? 11.195 13.242 5.238 1 94.06 438 TRP A C 1
ATOM 3387 O O . TRP A 1 438 ? 12.008 12.867 6.086 1 94.06 438 TRP A O 1
ATOM 3397 N N . GLY A 1 439 ? 10.984 12.602 4.102 1 89.69 439 GLY A N 1
ATOM 3398 C CA . GLY A 1 439 ? 11.688 11.359 3.832 1 89.69 439 GLY A CA 1
ATOM 3399 C C . GLY A 1 439 ? 13.195 11.523 3.754 1 89.69 439 GLY A C 1
ATOM 3400 O O . GLY A 1 439 ? 13.938 10.766 4.379 1 89.69 439 GLY A O 1
ATOM 3401 N N . SER A 1 440 ? 13.688 12.5 3.037 1 89.31 440 SER A N 1
ATOM 3402 C CA . SER A 1 440 ? 15.117 12.766 2.902 1 89.31 440 SER A CA 1
ATOM 3403 C C . SER A 1 440 ? 15.727 13.195 4.234 1 89.31 440 SER A C 1
ATOM 3405 O O . SER A 1 440 ? 16.875 12.875 4.523 1 89.31 440 SER A O 1
ATOM 3407 N N . THR A 1 441 ? 14.922 13.906 4.996 1 90.25 441 THR A N 1
ATOM 3408 C CA . THR A 1 441 ? 15.391 14.344 6.305 1 90.25 441 THR A CA 1
ATOM 3409 C C . THR A 1 441 ? 15.547 13.156 7.25 1 90.25 441 THR A C 1
ATOM 3411 O O . THR A 1 441 ? 16.484 13.117 8.047 1 90.25 441 THR A O 1
ATOM 3414 N N . ILE A 1 442 ? 14.68 12.25 7.152 1 88.31 442 ILE A N 1
ATOM 3415 C CA . ILE A 1 442 ? 14.781 11.031 7.945 1 88.31 442 ILE A CA 1
ATOM 3416 C C . ILE A 1 442 ? 16.016 10.234 7.508 1 88.31 442 ILE A C 1
ATOM 3418 O O . ILE A 1 442 ? 16.734 9.695 8.344 1 88.31 442 ILE A O 1
ATOM 3422 N N . ASN A 1 443 ? 16.234 10.156 6.223 1 84.75 443 ASN A N 1
ATOM 3423 C CA . ASN A 1 443 ? 17.375 9.438 5.672 1 84.75 443 ASN A CA 1
ATOM 3424 C C . ASN A 1 443 ? 18.703 10 6.191 1 84.75 443 ASN A C 1
ATOM 3426 O O . ASN A 1 443 ? 19.609 9.25 6.516 1 84.75 443 ASN A O 1
ATOM 3430 N N . ALA A 1 444 ? 18.781 11.258 6.258 1 82.31 444 ALA A N 1
ATOM 3431 C CA . ALA A 1 444 ? 20 11.93 6.703 1 82.31 444 ALA A CA 1
ATOM 3432 C C . ALA A 1 444 ? 20.297 11.602 8.164 1 82.31 444 ALA A C 1
ATOM 3434 O O . ALA A 1 444 ? 21.469 11.547 8.57 1 82.31 444 ALA A O 1
ATOM 3435 N N . GLY A 1 445 ? 19.281 11.344 8.914 1 81.25 445 GLY A N 1
ATOM 3436 C CA . GLY A 1 445 ? 19.453 11.117 10.344 1 81.25 445 GLY A CA 1
ATOM 3437 C C . GLY A 1 445 ? 19.484 9.641 10.711 1 81.25 445 GLY A C 1
ATOM 3438 O O . GLY A 1 445 ? 19.781 9.289 11.852 1 81.25 445 GLY A O 1
ATOM 3439 N N . ARG A 1 446 ? 19.297 8.758 9.758 1 76.12 446 ARG A N 1
ATOM 3440 C CA . ARG A 1 446 ? 19.062 7.352 10.086 1 76.12 446 ARG A CA 1
ATOM 3441 C C . ARG A 1 446 ? 20.344 6.688 10.578 1 76.12 446 ARG A C 1
ATOM 3443 O O . ARG A 1 446 ? 20.297 5.824 11.461 1 76.12 446 ARG A O 1
ATOM 3450 N N . LYS A 1 447 ? 21.438 7.059 10.055 1 74.5 447 LYS A N 1
ATOM 3451 C CA . LYS A 1 447 ? 22.703 6.418 10.414 1 74.5 447 LYS A CA 1
ATOM 3452 C C . LYS A 1 447 ? 23.109 6.773 11.844 1 74.5 447 LYS A C 1
ATOM 3454 O O . LYS A 1 447 ? 23.891 6.051 12.469 1 74.5 447 LYS A O 1
ATOM 3459 N N . LEU A 1 448 ? 22.516 7.844 12.336 1 79 448 LEU A N 1
ATOM 3460 C CA . LEU A 1 448 ? 22.922 8.32 13.656 1 79 448 LEU A CA 1
ATOM 3461 C C . LEU A 1 448 ? 21.766 8.188 14.648 1 79 448 LEU A C 1
ATOM 3463 O O . LEU A 1 448 ? 21.766 8.859 15.688 1 79 448 LEU A O 1
ATOM 3467 N N . LEU A 1 449 ? 20.828 7.363 14.344 1 73.5 449 LEU A N 1
ATOM 3468 C CA . LEU A 1 449 ? 19.594 7.293 15.125 1 73.5 449 LEU A CA 1
ATOM 3469 C C . LEU A 1 449 ? 19.891 6.883 16.562 1 73.5 449 LEU A C 1
ATOM 3471 O O . LEU A 1 449 ? 19.234 7.359 17.484 1 73.5 449 LEU A O 1
ATOM 3475 N N . LEU A 1 450 ? 20.828 6.098 16.75 1 70.75 450 LEU A N 1
ATOM 3476 C CA . LEU A 1 450 ? 21.094 5.59 18.094 1 70.75 450 LEU A CA 1
ATOM 3477 C C . LEU A 1 450 ? 21.766 6.648 18.953 1 70.75 450 LEU A C 1
ATOM 3479 O O . LEU A 1 450 ? 21.594 6.668 20.172 1 70.75 450 LEU A O 1
ATOM 3483 N N . PHE A 1 451 ? 22.469 7.508 18.281 1 79.25 451 PHE A N 1
ATOM 3484 C CA . PHE A 1 451 ? 23.234 8.492 19.031 1 79.25 451 PHE A CA 1
ATOM 3485 C C . PHE A 1 451 ? 22.547 9.852 19 1 79.25 451 PHE A C 1
ATOM 3487 O O . PHE A 1 451 ? 22.703 10.656 19.922 1 79.25 451 PHE A O 1
ATOM 3494 N N . ALA A 1 452 ? 21.812 10.062 17.922 1 87.31 452 ALA A N 1
ATOM 3495 C CA . ALA A 1 452 ? 21.172 11.352 17.703 1 87.31 452 ALA A CA 1
ATOM 3496 C C . ALA A 1 452 ? 19.75 11.172 17.203 1 87.31 452 ALA A C 1
ATOM 3498 O O . ALA A 1 452 ? 19.469 11.398 16.016 1 87.31 452 ALA A O 1
ATOM 3499 N N . GLN A 1 453 ? 18.859 11.023 18.141 1 84.75 453 GLN A N 1
ATOM 3500 C CA . GLN A 1 453 ? 17.469 10.695 17.812 1 84.75 453 GLN A CA 1
ATOM 3501 C C . GLN A 1 453 ? 16.734 11.914 17.266 1 84.75 453 GLN A C 1
ATOM 3503 O O . GLN A 1 453 ? 15.75 11.781 16.531 1 84.75 453 GLN A O 1
ATOM 3508 N N . HIS A 1 454 ? 17.219 13.094 17.594 1 90.62 454 HIS A N 1
ATOM 3509 C CA . HIS A 1 454 ? 16.516 14.312 17.188 1 90.62 454 HIS A CA 1
ATOM 3510 C C . HIS A 1 454 ? 16.609 14.523 15.688 1 90.62 454 HIS A C 1
ATOM 3512 O O . HIS A 1 454 ? 15.867 15.328 15.125 1 90.62 454 HIS A O 1
ATOM 3518 N N . LEU A 1 455 ? 17.5 13.812 15.039 1 89.44 455 LEU A N 1
ATOM 3519 C CA . LEU A 1 455 ? 17.688 13.977 13.602 1 89.44 455 LEU A CA 1
ATOM 3520 C C . LEU A 1 455 ? 16.516 13.383 12.828 1 89.44 455 LEU A C 1
ATOM 3522 O O . LEU A 1 455 ? 16.031 13.992 11.875 1 89.44 455 LEU A O 1
ATOM 3526 N N . ALA A 1 456 ? 16.016 12.227 13.273 1 89.12 456 ALA A N 1
ATOM 3527 C CA . ALA A 1 456 ? 15.031 11.508 12.461 1 89.12 456 ALA A CA 1
ATOM 3528 C C . ALA A 1 456 ? 13.641 11.578 13.086 1 89.12 456 ALA A C 1
ATOM 3530 O O . ALA A 1 456 ? 12.633 11.43 12.391 1 89.12 456 ALA A O 1
ATOM 3531 N N . LEU A 1 457 ? 13.516 11.898 14.305 1 90.38 457 LEU A N 1
ATOM 3532 C CA . LEU A 1 457 ? 12.258 11.766 15.023 1 90.38 457 LEU A CA 1
ATOM 3533 C C . LEU A 1 457 ? 11.281 12.867 14.617 1 90.38 457 LEU A C 1
ATOM 3535 O O . LEU A 1 457 ? 10.109 12.594 14.352 1 90.38 457 LEU A O 1
ATOM 3539 N N . PRO A 1 458 ? 11.734 14.109 14.539 1 94.25 458 PRO A N 1
ATOM 3540 C CA . PRO A 1 458 ? 10.773 15.164 14.219 1 94.25 458 PRO A CA 1
ATOM 3541 C C . PRO A 1 458 ? 10.109 14.969 12.852 1 94.25 458 PRO A C 1
ATOM 3543 O O . PRO A 1 458 ? 8.883 15 12.75 1 94.25 458 PRO A O 1
ATOM 3546 N N . PRO A 1 459 ? 10.891 14.742 11.812 1 94.06 459 PRO A N 1
ATOM 3547 C CA . PRO A 1 459 ? 10.227 14.508 10.523 1 94.06 459 PRO A CA 1
ATOM 3548 C C . PRO A 1 459 ? 9.375 13.242 10.516 1 94.06 459 PRO A C 1
ATOM 3550 O O . PRO A 1 459 ? 8.336 13.195 9.852 1 94.06 459 PRO A O 1
ATOM 3553 N N . ALA A 1 460 ? 9.82 12.227 11.203 1 91.38 460 ALA A N 1
ATOM 3554 C CA . ALA A 1 460 ? 9.039 10.992 11.297 1 91.38 460 ALA A CA 1
ATOM 3555 C C . ALA A 1 460 ? 7.695 11.25 11.977 1 91.38 460 ALA A C 1
ATOM 3557 O O . ALA A 1 460 ? 6.66 10.742 11.531 1 91.38 460 ALA A O 1
ATOM 3558 N N . ILE A 1 461 ? 7.699 12.023 13.008 1 93.62 461 ILE A N 1
ATOM 3559 C CA . ILE A 1 461 ? 6.484 12.336 13.75 1 93.62 461 ILE A CA 1
ATOM 3560 C C . ILE A 1 461 ? 5.551 13.172 12.875 1 93.62 461 ILE A C 1
ATOM 3562 O O . ILE A 1 461 ? 4.332 12.992 12.906 1 93.62 461 ILE A O 1
ATOM 3566 N N . ALA A 1 462 ? 6.152 14.086 12.125 1 96.44 462 ALA A N 1
ATOM 3567 C CA . ALA A 1 462 ? 5.352 14.898 11.211 1 96.44 462 ALA A CA 1
ATOM 3568 C C . ALA A 1 462 ? 4.641 14.016 10.188 1 96.44 462 ALA A C 1
ATOM 3570 O O . ALA A 1 462 ? 3.428 14.141 9.992 1 96.44 462 ALA A O 1
ATOM 3571 N N . LEU A 1 463 ? 5.352 13.133 9.625 1 95.88 463 LEU A N 1
ATOM 3572 C CA . LEU A 1 463 ? 4.805 12.219 8.633 1 95.88 463 LEU A CA 1
ATOM 3573 C C . LEU A 1 463 ? 3.727 11.328 9.242 1 95.88 463 LEU A C 1
ATOM 3575 O O . LEU A 1 463 ? 2.627 11.219 8.695 1 95.88 463 LEU A O 1
ATOM 3579 N N . LEU A 1 464 ? 4.031 10.82 10.383 1 94.69 464 LEU A N 1
ATOM 3580 C CA . LEU A 1 464 ? 3.123 9.898 11.062 1 94.69 464 LEU A CA 1
ATOM 3581 C C . LEU A 1 464 ? 1.837 10.609 11.477 1 94.69 464 LEU A C 1
ATOM 3583 O O . LEU A 1 464 ? 0.745 10.062 11.336 1 94.69 464 LEU A O 1
ATOM 3587 N N . SER A 1 465 ? 1.965 11.758 11.992 1 96.31 465 SER A N 1
ATOM 3588 C CA . SER A 1 465 ? 0.795 12.484 12.477 1 96.31 465 SER A CA 1
ATOM 3589 C C . SER A 1 465 ? -0.135 12.867 11.328 1 96.31 465 SER A C 1
ATOM 3591 O O . SER A 1 465 ? -1.358 12.797 11.469 1 96.31 465 SER A O 1
ATOM 3593 N N . LEU A 1 466 ? 0.431 13.234 10.203 1 97.69 466 LEU A N 1
ATOM 3594 C CA . LEU A 1 466 ? -0.401 13.562 9.047 1 97.69 466 LEU A CA 1
ATOM 3595 C C . LEU A 1 466 ? -1.143 12.328 8.547 1 97.69 466 LEU A C 1
ATOM 3597 O O . LEU A 1 466 ? -2.354 12.375 8.32 1 97.69 466 LEU A O 1
ATOM 3601 N N . VAL A 1 467 ? -0.431 11.258 8.422 1 97 467 VAL A N 1
ATOM 3602 C CA . VAL A 1 467 ? -1.035 10.031 7.906 1 97 467 VAL A CA 1
ATOM 3603 C C . VAL A 1 467 ? -2.064 9.508 8.906 1 97 467 VAL A C 1
ATOM 3605 O O . VAL A 1 467 ? -3.143 9.055 8.508 1 97 467 VAL A O 1
ATOM 3608 N N . LEU A 1 468 ? -1.721 9.578 10.164 1 96.19 468 LEU A N 1
ATOM 3609 C CA . LEU A 1 468 ? -2.691 9.195 11.188 1 96.19 468 LEU A CA 1
ATOM 3610 C C . LEU A 1 468 ? -3.949 10.055 11.086 1 96.19 468 LEU A C 1
ATOM 3612 O O . LEU A 1 468 ? -5.066 9.539 11.18 1 96.19 468 LEU A O 1
ATOM 3616 N N . GLY A 1 469 ? -3.76 11.328 10.961 1 97.5 469 GLY A N 1
ATOM 3617 C CA . GLY A 1 469 ? -4.891 12.219 10.781 1 97.5 469 GLY A CA 1
ATOM 3618 C C . GLY A 1 469 ? -5.773 11.844 9.609 1 97.5 469 GLY A C 1
ATOM 3619 O O . GLY A 1 469 ? -7 11.836 9.727 1 97.5 469 GLY A O 1
ATOM 3620 N N . LEU A 1 470 ? -5.168 11.523 8.539 1 97.56 470 LEU A N 1
ATOM 3621 C CA . LEU A 1 470 ? -5.914 11.148 7.34 1 97.56 470 LEU A CA 1
ATOM 3622 C C . LEU A 1 470 ? -6.664 9.836 7.551 1 97.56 470 LEU A C 1
ATOM 3624 O O . LEU A 1 470 ? -7.805 9.695 7.102 1 97.56 470 LEU A O 1
ATOM 3628 N N . ASN A 1 471 ? -6.07 8.906 8.219 1 95.19 471 ASN A N 1
ATOM 3629 C CA . ASN A 1 471 ? -6.738 7.648 8.531 1 95.19 471 ASN A CA 1
ATOM 3630 C C . ASN A 1 471 ? -7.945 7.859 9.438 1 95.19 471 ASN A C 1
ATOM 3632 O O . ASN A 1 471 ? -9.016 7.293 9.195 1 95.19 471 ASN A O 1
ATOM 3636 N N . LEU A 1 472 ? -7.773 8.641 10.438 1 94 472 LEU A N 1
ATOM 3637 C CA . LEU A 1 472 ? -8.867 8.914 11.375 1 94 472 LEU A CA 1
ATOM 3638 C C . LEU A 1 472 ? -9.984 9.695 10.688 1 94 472 LEU A C 1
ATOM 3640 O O . LEU A 1 472 ? -11.164 9.453 10.953 1 94 472 LEU A O 1
ATOM 3644 N N . LEU A 1 473 ? -9.547 10.586 9.883 1 95 473 LEU A N 1
ATOM 3645 C CA . LEU A 1 473 ? -10.531 11.344 9.109 1 95 473 LEU A CA 1
ATOM 3646 C C . LEU A 1 473 ? -11.359 10.414 8.227 1 95 473 LEU A C 1
ATOM 3648 O O . LEU A 1 473 ? -12.586 10.539 8.164 1 95 473 LEU A O 1
ATOM 3652 N N . ALA A 1 474 ? -10.711 9.539 7.559 1 93.19 474 ALA A N 1
ATOM 3653 C CA . ALA A 1 474 ? -11.391 8.578 6.699 1 93.19 474 ALA A CA 1
ATOM 3654 C C . ALA A 1 474 ? -12.336 7.691 7.504 1 93.19 474 ALA A C 1
ATOM 3656 O O . ALA A 1 474 ? -13.453 7.41 7.07 1 93.19 474 ALA A O 1
ATOM 3657 N N . ASP A 1 475 ? -11.914 7.277 8.641 1 89.12 475 ASP A N 1
ATOM 3658 C CA . ASP A 1 475 ? -12.75 6.453 9.508 1 89.12 475 ASP A CA 1
ATOM 3659 C C . ASP A 1 475 ? -13.984 7.227 9.977 1 89.12 475 ASP A C 1
ATOM 3661 O O . ASP A 1 475 ? -15.086 6.68 10.016 1 89.12 475 ASP A O 1
ATOM 3665 N N . GLY A 1 476 ? -13.766 8.453 10.383 1 88.5 476 GLY A N 1
ATOM 3666 C CA . GLY A 1 476 ? -14.891 9.281 10.781 1 88.5 476 GLY A CA 1
ATOM 3667 C C . GLY A 1 476 ? -15.914 9.484 9.68 1 88.5 476 GLY A C 1
ATOM 3668 O O . GLY A 1 476 ? -17.125 9.406 9.914 1 88.5 476 GLY A O 1
ATOM 3669 N N . LEU A 1 477 ? -15.445 9.648 8.508 1 89 477 LEU A N 1
ATOM 3670 C CA . LEU A 1 477 ? -16.328 9.852 7.355 1 89 477 LEU A CA 1
ATOM 3671 C C . LEU A 1 477 ? -17.062 8.562 7 1 89 477 LEU A C 1
ATOM 3673 O O . LEU A 1 477 ? -18.234 8.602 6.633 1 89 477 LEU A O 1
ATOM 3677 N N . ARG A 1 478 ? -16.344 7.508 7.074 1 85.44 478 ARG A N 1
ATOM 3678 C CA . ARG A 1 478 ? -16.938 6.215 6.781 1 85.44 478 ARG A CA 1
ATOM 3679 C C . ARG A 1 478 ? -18.078 5.91 7.75 1 85.44 478 ARG A C 1
ATOM 3681 O O . ARG A 1 478 ? -19.141 5.434 7.344 1 85.44 478 ARG A O 1
ATOM 3688 N N . GLU A 1 479 ? -17.859 6.152 8.992 1 80.38 479 GLU A N 1
ATOM 3689 C CA . GLU A 1 479 ? -18.859 5.895 10.016 1 80.38 479 GLU A CA 1
ATOM 3690 C C . GLU A 1 479 ? -20.109 6.742 9.789 1 80.38 479 GLU A C 1
ATOM 3692 O O . GLU A 1 479 ? -21.234 6.25 9.922 1 80.38 479 GLU A O 1
ATOM 3697 N N . GLU A 1 480 ? -19.891 7.926 9.414 1 79.5 480 GLU A N 1
ATOM 3698 C CA . GLU A 1 480 ? -21.016 8.844 9.25 1 79.5 480 GLU A CA 1
ATOM 3699 C C . GLU A 1 480 ? -21.75 8.594 7.938 1 79.5 480 GLU A C 1
ATOM 3701 O O . GLU A 1 480 ? -22.953 8.859 7.832 1 79.5 480 GLU A O 1
ATOM 3706 N N . SER A 1 481 ? -21.047 8.031 6.957 1 76.75 481 SER A N 1
ATOM 3707 C CA . SER A 1 481 ? -21.672 7.73 5.672 1 76.75 481 SER A CA 1
ATOM 3708 C C . SER A 1 481 ? -22.594 6.516 5.773 1 76.75 481 SER A C 1
ATOM 3710 O O . SER A 1 481 ? -23.562 6.398 5.023 1 76.75 481 SER A O 1
ATOM 3712 N N . LEU A 1 482 ? -22.266 5.641 6.707 1 66.75 482 LEU A N 1
ATOM 3713 C CA . LEU A 1 482 ? -23.062 4.434 6.891 1 66.75 482 LEU A CA 1
ATOM 3714 C C . LEU A 1 482 ? -24.344 4.738 7.66 1 66.75 482 LEU A C 1
ATOM 3716 O O . LEU A 1 482 ? -25.328 3.988 7.574 1 66.75 482 LEU A O 1
ATOM 3720 N N . LYS A 1 483 ? -24.391 5.871 8.43 1 63.81 483 LYS A N 1
ATOM 3721 C CA . LYS A 1 483 ? -25.594 6.258 9.18 1 63.81 483 LYS A CA 1
ATOM 3722 C C . LYS A 1 483 ? -26.641 6.891 8.266 1 63.81 483 LYS A C 1
ATOM 3724 O O . LYS A 1 483 ? -27.797 7.023 8.641 1 63.81 483 LYS A O 1
ATOM 3729 N N . ASP A 1 484 ? -26.188 7.246 6.988 1 54.69 484 ASP A N 1
ATOM 3730 C CA . ASP A 1 484 ? -27.188 7.809 6.07 1 54.69 484 ASP A CA 1
ATOM 3731 C C . ASP A 1 484 ? -27.906 6.703 5.301 1 54.69 484 ASP A C 1
ATOM 3733 O O . ASP A 1 484 ? -27.297 5.699 4.93 1 54.69 484 ASP A O 1
ATOM 3737 N N . MET B 1 1 ? 30.25 -26.688 -26.578 1 78.56 1 MET B N 1
ATOM 3738 C CA . MET B 1 1 ? 28.828 -26.625 -26.953 1 78.56 1 MET B CA 1
ATOM 3739 C C . MET B 1 1 ? 28.453 -25.234 -27.438 1 78.56 1 MET B C 1
ATOM 3741 O O . MET B 1 1 ? 29.047 -24.25 -27.031 1 78.56 1 MET B O 1
ATOM 3745 N N . GLU B 1 2 ? 27.531 -25.156 -28.375 1 86.75 2 GLU B N 1
ATOM 3746 C CA . GLU B 1 2 ? 27.109 -23.891 -28.969 1 86.75 2 GLU B CA 1
ATOM 3747 C C . GLU B 1 2 ? 26.031 -23.219 -28.109 1 86.75 2 GLU B C 1
ATOM 3749 O O . GLU B 1 2 ? 25.281 -23.891 -27.422 1 86.75 2 GLU B O 1
ATOM 3754 N N . PRO B 1 3 ? 26.078 -21.906 -28.109 1 92.44 3 PRO B N 1
ATOM 3755 C CA . PRO B 1 3 ? 25.016 -21.188 -27.406 1 92.44 3 PRO B CA 1
ATOM 3756 C C . PRO B 1 3 ? 23.625 -21.5 -27.953 1 92.44 3 PRO B C 1
ATOM 3758 O O . PRO B 1 3 ? 23.484 -21.781 -29.156 1 92.44 3 PRO B O 1
ATOM 3761 N N . LEU B 1 4 ? 22.703 -21.516 -27.109 1 92.06 4 LEU B N 1
ATOM 3762 C CA . LEU B 1 4 ? 21.328 -21.781 -27.516 1 92.06 4 LEU B CA 1
ATOM 3763 C C . LEU B 1 4 ? 20.656 -20.516 -28 1 92.06 4 LEU B C 1
ATOM 3765 O O . LEU B 1 4 ? 20.891 -19.422 -27.469 1 92.06 4 LEU B O 1
ATOM 3769 N N . SER B 1 5 ? 19.781 -20.719 -29.016 1 88.81 5 SER B N 1
ATOM 3770 C CA . SER B 1 5 ? 18.906 -19.625 -29.406 1 88.81 5 SER B CA 1
ATOM 3771 C C . SER B 1 5 ? 17.625 -19.625 -28.578 1 88.81 5 SER B C 1
ATOM 3773 O O . SER B 1 5 ? 17.328 -20.578 -27.875 1 88.81 5 SER B O 1
ATOM 3775 N N . TRP B 1 6 ? 16.891 -18.578 -28.609 1 87.88 6 TRP B N 1
ATOM 3776 C CA . TRP B 1 6 ? 15.711 -18.438 -27.766 1 87.88 6 TRP B CA 1
ATOM 3777 C C . TRP B 1 6 ? 14.641 -19.453 -28.156 1 87.88 6 TRP B C 1
ATOM 3779 O O . TRP B 1 6 ? 14.023 -20.078 -27.297 1 87.88 6 TRP B O 1
ATOM 3789 N N . THR B 1 7 ? 14.383 -19.656 -29.484 1 84.38 7 THR B N 1
ATOM 3790 C CA . THR B 1 7 ? 13.258 -20.484 -29.891 1 84.38 7 THR B CA 1
ATOM 3791 C C . THR B 1 7 ? 13.742 -21.703 -30.688 1 84.38 7 THR B C 1
ATOM 3793 O O . THR B 1 7 ? 12.93 -22.516 -31.125 1 84.38 7 THR B O 1
ATOM 3796 N N . GLY B 1 8 ? 15.008 -21.812 -30.719 1 82.88 8 GLY B N 1
ATOM 3797 C CA . GLY B 1 8 ? 15.555 -22.984 -31.375 1 82.88 8 GLY B CA 1
ATOM 3798 C C . GLY B 1 8 ? 15.188 -23.062 -32.844 1 82.88 8 GLY B C 1
ATOM 3799 O O . GLY B 1 8 ? 14.852 -22.062 -33.469 1 82.88 8 GLY B O 1
ATOM 3800 N N . SER B 1 9 ? 15.32 -24.156 -33.375 1 76.75 9 SER B N 1
ATOM 3801 C CA . SER B 1 9 ? 15.102 -24.375 -34.812 1 76.75 9 SER B CA 1
ATOM 3802 C C . SER B 1 9 ? 13.625 -24.234 -35.156 1 76.75 9 SER B C 1
ATOM 3804 O O . SER B 1 9 ? 13.281 -23.641 -36.188 1 76.75 9 SER B O 1
ATOM 3806 N N . PHE B 1 10 ? 12.742 -24.641 -34.312 1 72.19 10 PHE B N 1
ATOM 3807 C CA . PHE B 1 10 ? 11.305 -24.578 -34.562 1 72.19 10 PHE B CA 1
ATOM 3808 C C . PHE B 1 10 ? 10.766 -23.188 -34.312 1 72.19 10 PHE B C 1
ATOM 3810 O O . PHE B 1 10 ? 9.914 -22.688 -35.062 1 72.19 10 PHE B O 1
ATOM 3817 N N . GLY B 1 11 ? 11.289 -22.453 -33.406 1 70.12 11 GLY B N 1
ATOM 3818 C CA . GLY B 1 11 ? 10.812 -21.141 -33.031 1 70.12 11 GLY B CA 1
ATOM 3819 C C . GLY B 1 11 ? 11.195 -20.047 -34.031 1 70.12 11 GLY B C 1
ATOM 3820 O O . GLY B 1 11 ? 10.461 -19.078 -34.188 1 70.12 11 GLY B O 1
ATOM 3821 N N . SER B 1 12 ? 12.219 -20.344 -34.688 1 72.06 12 SER B N 1
ATOM 3822 C CA . SER B 1 12 ? 12.648 -19.328 -35.625 1 72.06 12 SER B CA 1
ATOM 3823 C C . SER B 1 12 ? 11.648 -19.172 -36.781 1 72.06 12 SER B C 1
ATOM 3825 O O . SER B 1 12 ? 11.508 -18.078 -37.344 1 72.06 12 SER B O 1
ATOM 3827 N N . THR B 1 13 ? 10.867 -20.188 -36.906 1 73.94 13 THR B N 1
ATOM 3828 C CA . THR B 1 13 ? 9.867 -20.125 -37.969 1 73.94 13 THR B CA 1
ATOM 3829 C C . THR B 1 13 ? 8.57 -19.5 -37.438 1 73.94 13 THR B C 1
ATOM 3831 O O . THR B 1 13 ? 7.906 -18.75 -38.156 1 73.94 13 THR B O 1
ATOM 3834 N N . LEU B 1 14 ? 8.344 -19.75 -36.25 1 79.75 14 LEU B N 1
ATOM 3835 C CA . LEU B 1 14 ? 7.043 -19.359 -35.719 1 79.75 14 LEU B CA 1
ATOM 3836 C C . LEU B 1 14 ? 7.129 -18.016 -35 1 79.75 14 LEU B C 1
ATOM 3838 O O . LEU B 1 14 ? 6.109 -17.359 -34.781 1 79.75 14 LEU B O 1
ATOM 3842 N N . THR B 1 15 ? 8.32 -17.516 -34.719 1 79.94 15 THR B N 1
ATOM 3843 C CA . THR B 1 15 ? 8.492 -16.312 -33.906 1 79.94 15 THR B CA 1
ATOM 3844 C C . THR B 1 15 ? 8 -15.086 -34.688 1 79.94 15 THR B C 1
ATOM 3846 O O . THR B 1 15 ? 7.301 -14.234 -34.156 1 79.94 15 THR B O 1
ATOM 3849 N N . PRO B 1 16 ? 8.367 -15.07 -35.969 1 80.88 16 PRO B N 1
ATOM 3850 C CA . PRO B 1 16 ? 7.844 -13.914 -36.688 1 80.88 16 PRO B CA 1
ATOM 3851 C C . PRO B 1 16 ? 6.32 -13.883 -36.75 1 80.88 16 PRO B C 1
ATOM 3853 O O . PRO B 1 16 ? 5.715 -12.812 -36.656 1 80.88 16 PRO B O 1
ATOM 3856 N N . ALA B 1 17 ? 5.746 -15.055 -36.875 1 82.38 17 ALA B N 1
ATOM 3857 C CA . ALA B 1 17 ? 4.285 -15.133 -36.875 1 82.38 17 ALA B CA 1
ATOM 3858 C C . ALA B 1 17 ? 3.717 -14.68 -35.531 1 82.38 17 ALA B C 1
ATOM 3860 O O . ALA B 1 17 ? 2.688 -14.008 -35.469 1 82.38 17 ALA B O 1
ATOM 3861 N N . LEU B 1 18 ? 4.387 -15.008 -34.531 1 83.75 18 LEU B N 1
ATOM 3862 C CA . LEU B 1 18 ? 3.951 -14.633 -33.188 1 83.75 18 LEU B CA 1
ATOM 3863 C C . LEU B 1 18 ? 4.055 -13.125 -32.969 1 83.75 18 LEU B C 1
ATOM 3865 O O . LEU B 1 18 ? 3.166 -12.516 -32.375 1 83.75 18 LEU B O 1
ATOM 3869 N N . VAL B 1 19 ? 5.074 -12.562 -33.5 1 84.69 19 VAL B N 1
ATOM 3870 C CA . VAL B 1 19 ? 5.289 -11.125 -33.312 1 84.69 19 VAL B CA 1
ATOM 3871 C C . VAL B 1 19 ? 4.234 -10.352 -34.094 1 84.69 19 VAL B C 1
ATOM 3873 O O . VAL B 1 19 ? 3.689 -9.359 -33.625 1 84.69 19 VAL B O 1
ATOM 3876 N N . ILE B 1 20 ? 3.975 -10.852 -35.25 1 86.06 20 ILE B N 1
ATOM 3877 C CA . ILE B 1 20 ? 2.973 -10.195 -36.094 1 86.06 20 ILE B CA 1
ATOM 3878 C C . ILE B 1 20 ? 1.598 -10.312 -35.438 1 86.06 20 ILE B C 1
ATOM 3880 O O . ILE B 1 20 ? 0.862 -9.328 -35.312 1 86.06 20 ILE B O 1
ATOM 3884 N N . ALA B 1 21 ? 1.336 -11.523 -35 1 86.75 21 ALA B N 1
ATOM 3885 C CA . ALA B 1 21 ? 0.047 -11.75 -34.344 1 86.75 21 ALA B CA 1
ATOM 3886 C C . ALA B 1 21 ? -0.091 -10.898 -33.094 1 86.75 21 ALA B C 1
ATOM 3888 O O . ALA B 1 21 ? -1.158 -10.344 -32.812 1 86.75 21 ALA B O 1
ATOM 3889 N N . ALA B 1 22 ? 0.946 -10.758 -32.375 1 87.12 22 ALA B N 1
ATOM 3890 C CA . ALA B 1 22 ? 0.923 -9.969 -31.141 1 87.12 22 ALA B CA 1
ATOM 3891 C C . ALA B 1 22 ? 0.747 -8.484 -31.438 1 87.12 22 ALA B C 1
ATOM 3893 O O . ALA B 1 22 ? 0.02 -7.785 -30.734 1 87.12 22 ALA B O 1
ATOM 3894 N N . SER B 1 23 ? 1.372 -8.039 -32.469 1 88.44 23 SER B N 1
ATOM 3895 C CA . SER B 1 23 ? 1.264 -6.633 -32.844 1 88.44 23 SER B CA 1
ATOM 3896 C C . SER B 1 23 ? -0.144 -6.297 -33.312 1 88.44 23 SER B C 1
ATOM 3898 O O . SER B 1 23 ? -0.689 -5.246 -32.969 1 88.44 23 SER B O 1
ATOM 3900 N N . VAL B 1 24 ? -0.644 -7.18 -34.062 1 87.38 24 VAL B N 1
ATOM 3901 C CA . VAL B 1 24 ? -1.999 -6.98 -34.562 1 87.38 24 VAL B CA 1
ATOM 3902 C C . VAL B 1 24 ? -2.992 -7.031 -33.406 1 87.38 24 VAL B C 1
ATOM 3904 O O . VAL B 1 24 ? -3.951 -6.254 -33.375 1 87.38 24 VAL B O 1
ATOM 3907 N N . PHE B 1 25 ? -2.721 -7.922 -32.531 1 86.62 25 PHE B N 1
ATOM 3908 C CA . PHE B 1 25 ? -3.576 -8.039 -31.359 1 86.62 25 PHE B CA 1
ATOM 3909 C C . PHE B 1 25 ? -3.543 -6.762 -30.531 1 86.62 25 PHE B C 1
ATOM 3911 O O . PHE B 1 25 ? -4.59 -6.266 -30.094 1 86.62 25 PHE B O 1
ATOM 3918 N N . LEU B 1 26 ? -2.383 -6.266 -30.344 1 86.81 26 LEU B N 1
ATOM 3919 C CA . LEU B 1 26 ? -2.234 -5.043 -29.562 1 86.81 26 LEU B CA 1
ATOM 3920 C C . LEU B 1 26 ? -2.936 -3.873 -30.234 1 86.81 26 LEU B C 1
ATOM 3922 O O . LEU B 1 26 ? -3.615 -3.084 -29.578 1 86.81 26 LEU B O 1
ATOM 3926 N N . ALA B 1 27 ? -2.75 -3.752 -31.5 1 87.25 27 ALA B N 1
ATOM 3927 C CA . ALA B 1 27 ? -3.422 -2.705 -32.25 1 87.25 27 ALA B CA 1
ATOM 3928 C C . ALA B 1 27 ? -4.938 -2.865 -32.188 1 87.25 27 ALA B C 1
ATOM 3930 O O . ALA B 1 27 ? -5.672 -1.879 -32.094 1 87.25 27 ALA B O 1
ATOM 3931 N N . GLY B 1 28 ? -5.34 -4.102 -32.312 1 83.69 28 GLY B N 1
ATOM 3932 C CA . GLY B 1 28 ? -6.762 -4.391 -32.188 1 83.69 28 GLY B CA 1
ATOM 3933 C C . GLY B 1 28 ? -7.348 -4.012 -30.859 1 83.69 28 GLY B C 1
ATOM 3934 O O . GLY B 1 28 ? -8.453 -3.469 -30.781 1 83.69 28 GLY B O 1
ATOM 3935 N N . VAL B 1 29 ? -6.582 -4.25 -29.844 1 83.62 29 VAL B N 1
ATOM 3936 C CA . VAL B 1 29 ? -7.031 -3.924 -28.5 1 83.62 29 VAL B CA 1
ATOM 3937 C C . VAL B 1 29 ? -7.148 -2.408 -28.344 1 83.62 29 VAL B C 1
ATOM 3939 O O . VAL B 1 29 ? -8.109 -1.907 -27.75 1 83.62 29 VAL B O 1
ATOM 3942 N N . ILE B 1 30 ? -6.227 -1.704 -28.828 1 84.25 30 ILE B N 1
ATOM 3943 C CA . ILE B 1 30 ? -6.234 -0.247 -28.75 1 84.25 30 ILE B CA 1
ATOM 3944 C C . ILE B 1 30 ? -7.441 0.302 -29.516 1 84.25 30 ILE B C 1
ATOM 3946 O O . ILE B 1 30 ? -8.141 1.186 -29.016 1 84.25 30 ILE B O 1
ATOM 3950 N N . LEU B 1 31 ? -7.641 -0.234 -30.656 1 81.94 31 LEU B N 1
ATOM 3951 C CA . LEU B 1 31 ? -8.789 0.192 -31.453 1 81.94 31 LEU B CA 1
ATOM 3952 C C . LEU B 1 31 ? -10.094 -0.127 -30.734 1 81.94 31 LEU B C 1
ATOM 3954 O O . LEU B 1 31 ? -11.031 0.676 -30.766 1 81.94 31 LEU B O 1
ATOM 3958 N N . GLN B 1 32 ? -10.133 -1.251 -30.188 1 79.81 32 GLN B N 1
ATOM 3959 C CA . GLN B 1 32 ? -11.312 -1.659 -29.438 1 79.81 32 GLN B CA 1
ATOM 3960 C C . GLN B 1 32 ? -11.57 -0.723 -28.25 1 79.81 32 GLN B C 1
ATOM 3962 O O . GLN B 1 32 ? -12.719 -0.402 -27.953 1 79.81 32 GLN B O 1
ATOM 3967 N N . LEU B 1 33 ? -10.562 -0.336 -27.625 1 79.25 33 LEU B N 1
ATOM 3968 C CA . LEU B 1 33 ? -10.688 0.573 -26.484 1 79.25 33 LEU B CA 1
ATOM 3969 C C . LEU B 1 33 ? -11.211 1.934 -26.938 1 79.25 33 LEU B C 1
ATOM 3971 O O . LEU B 1 33 ? -12.102 2.504 -26.312 1 79.25 33 LEU B O 1
ATOM 3975 N N . ILE B 1 34 ? -10.711 2.352 -27.984 1 77.69 34 ILE B N 1
ATOM 3976 C CA . ILE B 1 34 ? -11.109 3.654 -28.516 1 77.69 34 ILE B CA 1
ATOM 3977 C C . ILE B 1 34 ? -12.578 3.613 -28.938 1 77.69 34 ILE B C 1
ATOM 3979 O O . ILE B 1 34 ? -13.359 4.492 -28.562 1 77.69 34 ILE B O 1
ATOM 3983 N N . VAL B 1 35 ? -12.938 2.6 -29.672 1 75.31 35 VAL B N 1
ATOM 3984 C CA . VAL B 1 35 ? -14.305 2.484 -30.156 1 75.31 35 VAL B CA 1
ATOM 3985 C C . VAL B 1 35 ? -15.258 2.213 -29 1 75.31 35 VAL B C 1
ATOM 3987 O O . VAL B 1 35 ? -16.391 2.691 -29 1 75.31 35 VAL B O 1
ATOM 3990 N N . GLY B 1 36 ? -14.805 1.467 -28.047 1 71.5 36 GLY B N 1
ATOM 3991 C CA . GLY B 1 36 ? -15.625 1.148 -26.891 1 71.5 36 GLY B CA 1
ATOM 3992 C C . GLY B 1 36 ? -16.031 2.373 -26.094 1 71.5 36 GLY B C 1
ATOM 3993 O O . GLY B 1 36 ? -17.125 2.41 -25.516 1 71.5 36 GLY B O 1
ATOM 3994 N N . PHE B 1 37 ? -15.148 3.357 -26.094 1 72 37 PHE B N 1
ATOM 3995 C CA . PHE B 1 37 ? -15.43 4.582 -25.344 1 72 37 PHE B CA 1
ATOM 3996 C C . PHE B 1 37 ? -16.516 5.395 -26.047 1 72 37 PHE B C 1
ATOM 3998 O O . PHE B 1 37 ? -17.266 6.129 -25.391 1 72 37 PHE B O 1
ATOM 4005 N N . PHE B 1 38 ? -16.578 5.223 -27.344 1 64.94 38 PHE B N 1
ATOM 4006 C CA . PHE B 1 38 ? -17.5 6.082 -28.109 1 64.94 38 PHE B CA 1
ATOM 4007 C C . PHE B 1 38 ? -18.672 5.281 -28.625 1 64.94 38 PHE B C 1
ATOM 4009 O O . PHE B 1 38 ? -19.594 5.844 -29.234 1 64.94 38 PHE B O 1
ATOM 4016 N N . ALA B 1 39 ? -18.641 3.965 -28.531 1 59.03 39 ALA B N 1
ATOM 4017 C CA . ALA B 1 39 ? -19.672 3.143 -29.172 1 59.03 39 ALA B CA 1
ATOM 4018 C C . ALA B 1 39 ? -21.016 3.311 -28.469 1 59.03 39 ALA B C 1
ATOM 4020 O O . ALA B 1 39 ? -21.078 3.412 -27.234 1 59.03 39 ALA B O 1
ATOM 4021 N N . PRO B 1 40 ? -22 3.654 -29.297 1 54.66 40 PRO B N 1
ATOM 4022 C CA . PRO B 1 40 ? -23.375 3.746 -28.797 1 54.66 40 PRO B CA 1
ATOM 4023 C C . PRO B 1 40 ? -23.828 2.475 -28.094 1 54.66 40 PRO B C 1
ATOM 4025 O O . PRO B 1 40 ? -23.297 1.39 -28.359 1 54.66 40 PRO B O 1
ATOM 4028 N N . GLU B 1 41 ? -24.469 2.594 -26.922 1 51.69 41 GLU B N 1
ATOM 4029 C CA . GLU B 1 41 ? -25.078 1.553 -26.094 1 51.69 41 GLU B CA 1
ATOM 4030 C C . GLU B 1 41 ? -25.719 0.469 -26.969 1 51.69 41 GLU B C 1
ATOM 4032 O O . GLU B 1 41 ? -26.578 0.759 -27.797 1 51.69 41 GLU B O 1
ATOM 4037 N N . VAL B 1 42 ? -25.062 -0.33 -27.453 1 45.78 42 VAL B N 1
ATOM 4038 C CA . VAL B 1 42 ? -25.859 -1.331 -28.141 1 45.78 42 VAL B CA 1
ATOM 4039 C C . VAL B 1 42 ? -26.828 -1.987 -27.156 1 45.78 42 VAL B C 1
ATOM 4041 O O . VAL B 1 42 ? -26.406 -2.539 -26.141 1 45.78 42 VAL B O 1
ATOM 4044 N N . LYS B 1 43 ? -28.078 -1.603 -27.141 1 46 43 LYS B N 1
ATOM 4045 C CA . LYS B 1 43 ? -29.125 -2.336 -26.422 1 46 43 LYS B CA 1
ATOM 4046 C C . LYS B 1 43 ? -28.953 -3.842 -26.625 1 46 43 LYS B C 1
ATOM 4048 O O . LYS B 1 43 ? -29.047 -4.34 -27.75 1 46 43 LYS B O 1
ATOM 4053 N N . LEU B 1 44 ? -28.109 -4.305 -25.703 1 44.69 44 LEU B N 1
ATOM 4054 C CA . LEU B 1 44 ? -28.062 -5.762 -25.688 1 44.69 44 LEU B CA 1
ATOM 4055 C C . LEU B 1 44 ? -29.469 -6.352 -25.766 1 44.69 44 LEU B C 1
ATOM 4057 O O . LEU B 1 44 ? -30.328 -6.043 -24.938 1 44.69 44 LEU B O 1
ATOM 4061 N N . GLN B 1 45 ? -30.109 -6.445 -26.844 1 44.12 45 GLN B N 1
ATOM 4062 C CA . GLN B 1 45 ? -31.391 -7.141 -26.938 1 44.12 45 GLN B CA 1
ATOM 4063 C C . GLN B 1 45 ? -31.25 -8.617 -26.594 1 44.12 45 GLN B C 1
ATOM 4065 O O . GLN B 1 45 ? -30.422 -9.328 -27.188 1 44.12 45 GLN B O 1
ATOM 4070 N N . ALA B 1 46 ? -31.562 -8.867 -25.391 1 44.84 46 ALA B N 1
ATOM 4071 C CA . ALA B 1 46 ? -31.688 -10.273 -25.031 1 44.84 46 ALA B CA 1
ATOM 4072 C C . ALA B 1 46 ? -32.531 -11.031 -26.031 1 44.84 46 ALA B C 1
ATOM 4074 O O . ALA B 1 46 ? -33.656 -10.602 -26.359 1 44.84 46 ALA B O 1
ATOM 4075 N N . ASN B 1 47 ? -31.938 -11.859 -26.734 1 41.72 47 ASN B N 1
ATOM 4076 C CA . ASN B 1 47 ? -32.75 -12.742 -27.531 1 41.72 47 ASN B CA 1
ATOM 4077 C C . ASN B 1 47 ? -33.688 -13.578 -26.656 1 41.72 47 ASN B C 1
ATOM 4079 O O . ASN B 1 47 ? -33.5 -13.695 -25.453 1 41.72 47 ASN B O 1
ATOM 4083 N N . ALA B 1 48 ? -34.812 -14.016 -27.188 1 47.91 48 ALA B N 1
ATOM 4084 C CA . ALA B 1 48 ? -35.812 -14.805 -26.5 1 47.91 48 ALA B CA 1
ATOM 4085 C C . ALA B 1 48 ? -35.188 -15.984 -25.766 1 47.91 48 ALA B C 1
ATOM 4087 O O . ALA B 1 48 ? -35.75 -16.484 -24.781 1 47.91 48 ALA B O 1
ATOM 4088 N N . ASP B 1 49 ? -34.094 -16.484 -26.297 1 42.75 49 ASP B N 1
ATOM 4089 C CA . ASP B 1 49 ? -33.531 -17.719 -25.75 1 42.75 49 ASP B CA 1
ATOM 4090 C C . ASP B 1 49 ? -32.5 -17.422 -24.656 1 42.75 49 ASP B C 1
ATOM 4092 O O . ASP B 1 49 ? -31.828 -18.328 -24.188 1 42.75 49 ASP B O 1
ATOM 4096 N N . GLY B 1 50 ? -32.312 -16.266 -24.078 1 44.94 50 GLY B N 1
ATOM 4097 C CA . GLY B 1 50 ? -31.469 -15.898 -22.953 1 44.94 50 GLY B CA 1
ATOM 4098 C C . GLY B 1 50 ? -30.062 -15.516 -23.375 1 44.94 50 GLY B C 1
ATOM 4099 O O . GLY B 1 50 ? -29.234 -15.172 -22.531 1 44.94 50 GLY B O 1
ATOM 4100 N N . THR B 1 51 ? -29.719 -15.961 -24.609 1 45.25 51 THR B N 1
ATOM 4101 C CA . THR B 1 51 ? -28.359 -15.664 -25.047 1 45.25 51 THR B CA 1
ATOM 4102 C C . THR B 1 51 ? -28.219 -14.195 -25.406 1 45.25 51 THR B C 1
ATOM 4104 O O . THR B 1 51 ? -29.188 -13.547 -25.812 1 45.25 51 THR B O 1
ATOM 4107 N N . ILE B 1 52 ? -27.25 -13.547 -24.828 1 46.69 52 ILE B N 1
ATOM 4108 C CA . ILE B 1 52 ? -26.984 -12.148 -25.141 1 46.69 52 ILE B CA 1
ATOM 4109 C C . ILE B 1 52 ? -26.438 -12.023 -26.562 1 46.69 52 ILE B C 1
ATOM 4111 O O . ILE B 1 52 ? -25.5 -12.727 -26.922 1 46.69 52 ILE B O 1
ATOM 4115 N N . GLN B 1 53 ? -27.172 -11.648 -27.469 1 46.06 53 GLN B N 1
ATOM 4116 C CA . GLN B 1 53 ? -26.781 -11.383 -28.844 1 46.06 53 GLN B CA 1
ATOM 4117 C C . GLN B 1 53 ? -25.516 -10.531 -28.906 1 46.06 53 GLN B C 1
ATOM 4119 O O . GLN B 1 53 ? -25.391 -9.562 -28.156 1 46.06 53 GLN B O 1
ATOM 4124 N N . SER B 1 54 ? -24.469 -11.188 -29.422 1 51.38 54 SER B N 1
ATOM 4125 C CA . SER B 1 54 ? -23.219 -10.484 -29.703 1 51.38 54 SER B CA 1
ATOM 4126 C C . SER B 1 54 ? -23.5 -9.078 -30.25 1 51.38 54 SER B C 1
ATOM 4128 O O . SER B 1 54 ? -24.516 -8.844 -30.906 1 51.38 54 SER B O 1
ATOM 4130 N N . ARG B 1 55 ? -22.875 -8.172 -29.672 1 55.69 55 ARG B N 1
ATOM 4131 C CA . ARG B 1 55 ? -23.016 -6.777 -30.094 1 55.69 55 ARG B CA 1
ATOM 4132 C C . ARG B 1 55 ? -22.891 -6.648 -31.609 1 55.69 55 ARG B C 1
ATOM 4134 O O . ARG B 1 55 ? -21.953 -7.176 -32.219 1 55.69 55 ARG B O 1
ATOM 4141 N N . GLY B 1 56 ? -23.891 -6.617 -32.312 1 61.31 56 GLY B N 1
ATOM 4142 C CA . GLY B 1 56 ? -23.844 -6.242 -33.719 1 61.31 56 GLY B CA 1
ATOM 4143 C C . GLY B 1 56 ? -23.094 -4.945 -33.969 1 61.31 56 GLY B C 1
ATOM 4144 O O . GLY B 1 56 ? -22.594 -4.32 -33.031 1 61.31 56 GLY B O 1
ATOM 4145 N N . GLY B 1 57 ? -22.312 -4.766 -35.062 1 67.69 57 GLY B N 1
ATOM 4146 C CA . GLY B 1 57 ? -21.672 -3.541 -35.5 1 67.69 57 GLY B CA 1
ATOM 4147 C C . GLY B 1 57 ? -20.156 -3.646 -35.531 1 67.69 57 GLY B C 1
ATOM 4148 O O . GLY B 1 57 ? -19.594 -4.75 -35.5 1 67.69 57 GLY B O 1
ATOM 4149 N N . LEU B 1 58 ? -19.516 -2.635 -35.688 1 74.44 58 LEU B N 1
ATOM 4150 C CA . LEU B 1 58 ? -18.078 -2.545 -35.812 1 74.44 58 LEU B CA 1
ATOM 4151 C C . LEU B 1 58 ? -17.375 -3.037 -34.562 1 74.44 58 LEU B C 1
ATOM 4153 O O . LEU B 1 58 ? -16.375 -3.752 -34.625 1 74.44 58 LEU B O 1
ATOM 4157 N N . LEU B 1 59 ? -17.953 -2.824 -33.438 1 76.44 59 LEU B N 1
ATOM 4158 C CA . LEU B 1 59 ? -17.328 -3.234 -32.188 1 76.44 59 LEU B CA 1
ATOM 4159 C C . LEU B 1 59 ? -17.438 -4.742 -32 1 76.44 59 LEU B C 1
ATOM 4161 O O . LEU B 1 59 ? -16.5 -5.379 -31.516 1 76.44 59 LEU B O 1
ATOM 4165 N N . GLY B 1 60 ? -18.5 -5.25 -32.406 1 77.12 60 GLY B N 1
ATOM 4166 C CA . GLY B 1 60 ? -18.672 -6.691 -32.312 1 77.12 60 GLY B CA 1
ATOM 4167 C C . GLY B 1 60 ? -17.719 -7.469 -33.188 1 77.12 60 GLY B C 1
ATOM 4168 O O . GLY B 1 60 ? -17.156 -8.477 -32.781 1 77.12 60 GLY B O 1
ATOM 4169 N N . GLN B 1 61 ? -17.531 -6.918 -34.375 1 79.94 61 GLN B N 1
ATOM 4170 C CA . GLN B 1 61 ? -16.609 -7.562 -35.312 1 79.94 61 GLN B CA 1
ATOM 4171 C C . GLN B 1 61 ? -15.172 -7.453 -34.812 1 79.94 61 GLN B C 1
ATOM 4173 O O . GLN B 1 61 ? -14.398 -8.406 -34.906 1 79.94 61 GLN B O 1
ATOM 4178 N N . LEU B 1 62 ? -14.906 -6.367 -34.25 1 82.06 62 LEU B N 1
ATOM 4179 C CA . LEU B 1 62 ? -13.57 -6.16 -33.719 1 82.06 62 LEU B CA 1
ATOM 4180 C C . LEU B 1 62 ? -13.312 -7.078 -32.531 1 82.06 62 LEU B C 1
ATOM 4182 O O . LEU B 1 62 ? -12.211 -7.613 -32.375 1 82.06 62 LEU B O 1
ATOM 4186 N N . GLU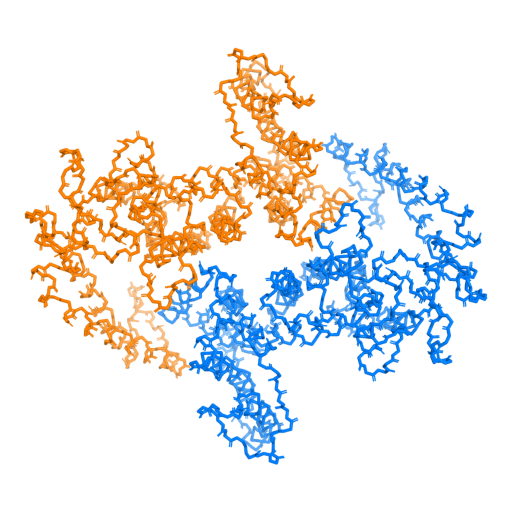 B 1 63 ? -14.344 -7.234 -31.828 1 80.25 63 GLU B N 1
ATOM 4187 C CA . GLU B 1 63 ? -14.203 -8.109 -30.672 1 80.25 63 GLU B CA 1
ATOM 4188 C C . GLU B 1 63 ? -14 -9.562 -31.094 1 80.25 63 GLU B C 1
ATOM 4190 O O . GLU B 1 63 ? -13.203 -10.281 -30.5 1 80.25 63 GLU B O 1
ATOM 4195 N N . ARG B 1 64 ? -14.656 -9.953 -32.125 1 80.12 64 ARG B N 1
ATOM 4196 C CA . ARG B 1 64 ? -14.508 -11.305 -32.656 1 80.12 64 ARG B CA 1
ATOM 4197 C C . ARG B 1 64 ? -13.125 -11.516 -33.25 1 80.12 64 ARG B C 1
ATOM 4199 O O . ARG B 1 64 ? -12.484 -12.539 -33.031 1 80.12 64 ARG B O 1
ATOM 4206 N N . LEU B 1 65 ? -12.703 -10.562 -33.938 1 84.38 65 LEU B N 1
ATOM 4207 C CA . LEU B 1 65 ? -11.398 -10.656 -34.594 1 84.38 65 LEU B CA 1
ATOM 4208 C C . LEU B 1 65 ? -10.273 -10.672 -33.562 1 84.38 65 LEU B C 1
ATOM 4210 O O . LEU B 1 65 ? -9.336 -11.469 -33.656 1 84.38 65 LEU B O 1
ATOM 4214 N N . ASN B 1 66 ? -10.383 -9.828 -32.594 1 85.81 66 ASN B N 1
ATOM 4215 C CA . ASN B 1 66 ? -9.359 -9.781 -31.562 1 85.81 66 ASN B CA 1
ATOM 4216 C C . ASN B 1 66 ? -9.352 -11.062 -30.734 1 85.81 66 ASN B C 1
ATOM 4218 O O . ASN B 1 66 ? -8.289 -11.516 -30.297 1 85.81 66 ASN B O 1
ATOM 4222 N N . GLY B 1 67 ? -10.492 -11.609 -30.609 1 82.5 67 GLY B N 1
ATOM 4223 C CA . GLY B 1 67 ? -10.555 -12.875 -29.906 1 82.5 67 GLY B CA 1
ATOM 4224 C C . GLY B 1 67 ? -9.898 -14.016 -30.656 1 82.5 67 GLY B C 1
ATOM 4225 O O . GLY B 1 67 ? -9.195 -14.836 -30.078 1 82.5 67 GLY B O 1
ATOM 4226 N N . GLN B 1 68 ? -10.102 -14.008 -31.922 1 86.19 68 GLN B N 1
ATOM 4227 C CA . GLN B 1 68 ? -9.508 -15.039 -32.75 1 86.19 68 GLN B CA 1
ATOM 4228 C C . GLN B 1 68 ? -7.996 -14.891 -32.844 1 86.19 68 GLN B C 1
ATOM 4230 O O . GLN B 1 68 ? -7.262 -15.883 -32.812 1 86.19 68 GLN B O 1
ATOM 4235 N N . ILE B 1 69 ? -7.598 -13.695 -32.906 1 87.88 69 ILE B N 1
ATOM 4236 C CA . ILE B 1 69 ? -6.16 -13.453 -32.969 1 87.88 69 ILE B CA 1
ATOM 4237 C C . ILE B 1 69 ? -5.508 -13.852 -31.641 1 87.88 69 ILE B C 1
ATOM 4239 O O . ILE B 1 69 ? -4.41 -14.406 -31.625 1 87.88 69 ILE B O 1
ATOM 4243 N N . PHE B 1 70 ? -6.172 -13.547 -30.641 1 85.06 70 PHE B N 1
ATOM 4244 C CA . PHE B 1 70 ? -5.66 -13.938 -29.328 1 85.06 70 PHE B CA 1
ATOM 4245 C C . PHE B 1 70 ? -5.559 -15.453 -29.219 1 85.06 70 PHE B C 1
ATOM 4247 O O . PHE B 1 70 ? -4.559 -15.977 -28.719 1 85.06 70 PHE B O 1
ATOM 4254 N N . MET B 1 71 ? -6.562 -16.125 -29.703 1 84.5 71 MET B N 1
ATOM 4255 C CA . MET B 1 71 ? -6.547 -17.578 -29.672 1 84.5 71 MET B CA 1
ATOM 4256 C C . MET B 1 71 ? -5.426 -18.141 -30.531 1 84.5 71 MET B C 1
ATOM 4258 O O . MET B 1 71 ? -4.809 -19.141 -30.188 1 84.5 71 MET B O 1
ATOM 4262 N N . LEU B 1 72 ? -5.211 -17.469 -31.578 1 86.19 72 LEU B N 1
ATOM 4263 C CA . LEU B 1 72 ? -4.117 -17.875 -32.469 1 86.19 72 LEU B CA 1
ATOM 4264 C C . LEU B 1 72 ? -2.773 -17.719 -31.75 1 86.19 72 LEU B C 1
ATOM 4266 O O . LEU B 1 72 ? -1.906 -18.594 -31.859 1 86.19 72 LEU B O 1
ATOM 4270 N N . ILE B 1 73 ? -2.645 -16.688 -31.062 1 86.81 73 ILE B N 1
ATOM 4271 C CA . ILE B 1 73 ? -1.413 -16.438 -30.328 1 86.81 73 ILE B CA 1
ATOM 4272 C C . ILE B 1 73 ? -1.222 -17.531 -29.266 1 86.81 73 ILE B C 1
ATOM 4274 O O . ILE B 1 73 ? -0.129 -18.078 -29.125 1 86.81 73 ILE B O 1
ATOM 4278 N N . VAL B 1 74 ? -2.275 -17.859 -28.625 1 83.19 74 VAL B N 1
ATOM 4279 C CA . VAL B 1 74 ? -2.219 -18.859 -27.562 1 83.19 74 VAL B CA 1
ATOM 4280 C C . VAL B 1 74 ? -1.88 -20.219 -28.172 1 83.19 74 VAL B C 1
ATOM 4282 O O . VAL B 1 74 ? -1.071 -20.969 -27.609 1 83.19 74 VAL B O 1
ATOM 4285 N N . LEU B 1 75 ? -2.434 -20.453 -29.297 1 85 75 LEU B N 1
ATOM 4286 C CA . LEU B 1 75 ? -2.199 -21.734 -29.953 1 85 75 LEU B CA 1
ATOM 4287 C C . LEU B 1 75 ? -0.757 -21.844 -30.438 1 85 75 LEU B C 1
ATOM 4289 O O . LEU B 1 75 ? -0.132 -22.891 -30.312 1 85 75 LEU B O 1
ATOM 4293 N N . ILE B 1 76 ? -0.261 -20.781 -30.984 1 82.25 76 ILE B N 1
ATOM 4294 C CA . ILE B 1 76 ? 1.116 -20.781 -31.469 1 82.25 76 ILE B CA 1
ATOM 4295 C C . ILE B 1 76 ? 2.072 -20.953 -30.281 1 82.25 76 ILE B C 1
ATOM 4297 O O . ILE B 1 76 ? 3.02 -21.75 -30.359 1 82.25 76 ILE B O 1
ATOM 4301 N N . PHE B 1 77 ? 1.779 -20.281 -29.25 1 81.69 77 PHE B N 1
ATOM 4302 C CA . PHE B 1 77 ? 2.623 -20.375 -28.062 1 81.69 77 PHE B CA 1
ATOM 4303 C C . PHE B 1 77 ? 2.557 -21.766 -27.453 1 81.69 77 PHE B C 1
ATOM 4305 O O . PHE B 1 77 ? 3.58 -22.328 -27.047 1 81.69 77 PHE B O 1
ATOM 4312 N N . ALA B 1 78 ? 1.399 -22.344 -27.422 1 82.62 78 ALA B N 1
ATOM 4313 C CA . ALA B 1 78 ? 1.222 -23.703 -26.906 1 82.62 78 ALA B CA 1
ATOM 4314 C C . ALA B 1 78 ? 1.946 -24.719 -27.781 1 82.62 78 ALA B C 1
ATOM 4316 O O . ALA B 1 78 ? 2.533 -25.672 -27.266 1 82.62 78 ALA B O 1
ATOM 4317 N N . ALA B 1 79 ? 1.909 -24.453 -28.984 1 81.94 79 ALA B N 1
ATOM 4318 C CA . ALA B 1 79 ? 2.594 -25.359 -29.906 1 81.94 79 ALA B CA 1
ATOM 4319 C C . ALA B 1 79 ? 4.105 -25.297 -29.703 1 81.94 79 ALA B C 1
ATOM 4321 O O . ALA B 1 79 ? 4.773 -26.344 -29.719 1 81.94 79 ALA B O 1
ATOM 4322 N N . ILE B 1 80 ? 4.57 -24.172 -29.547 1 78.12 80 ILE B N 1
ATOM 4323 C CA . ILE B 1 80 ? 6.004 -24 -29.312 1 78.12 80 ILE B CA 1
ATOM 4324 C C . ILE B 1 80 ? 6.406 -24.734 -28.031 1 78.12 80 ILE B C 1
ATOM 4326 O O . ILE B 1 80 ? 7.43 -25.422 -28 1 78.12 80 ILE B O 1
ATOM 4330 N N . ILE B 1 81 ? 5.555 -24.672 -27.078 1 81.75 81 ILE B N 1
ATOM 4331 C CA . ILE B 1 81 ? 5.844 -25.266 -25.766 1 81.75 81 ILE B CA 1
ATOM 4332 C C . ILE B 1 81 ? 5.727 -26.781 -25.859 1 81.75 81 ILE B C 1
ATOM 4334 O O . ILE B 1 81 ? 6.637 -27.5 -25.453 1 81.75 81 ILE B O 1
ATOM 4338 N N . VAL B 1 82 ? 4.73 -27.297 -26.516 1 85.81 82 VAL B N 1
ATOM 4339 C CA . VAL B 1 82 ? 4.453 -28.734 -26.531 1 85.81 82 VAL B CA 1
ATOM 4340 C C . VAL B 1 82 ? 5.434 -29.438 -27.453 1 85.81 82 VAL B C 1
ATOM 4342 O O . VAL B 1 82 ? 5.949 -30.5 -27.125 1 85.81 82 VAL B O 1
ATOM 4345 N N . VAL B 1 83 ? 5.723 -28.828 -28.531 1 84.94 83 VAL B N 1
ATOM 4346 C CA . VAL B 1 83 ? 6.637 -29.453 -29.484 1 84.94 83 VAL B CA 1
ATOM 4347 C C . VAL B 1 83 ? 8.039 -29.547 -28.875 1 84.94 83 VAL B C 1
ATOM 4349 O O . VAL B 1 83 ? 8.766 -30.516 -29.125 1 84.94 83 VAL B O 1
ATOM 4352 N N . SER B 1 84 ? 8.352 -28.609 -28.062 1 85.25 84 SER B N 1
ATOM 4353 C CA . SER B 1 84 ? 9.672 -28.562 -27.453 1 85.25 84 SER B CA 1
ATOM 4354 C C . SER B 1 84 ? 9.883 -29.734 -26.5 1 85.25 84 SER B C 1
ATOM 4356 O O . SER B 1 84 ? 11.016 -30.156 -26.25 1 85.25 84 SER B O 1
ATOM 4358 N N . TRP B 1 85 ? 8.805 -30.281 -25.984 1 87.94 85 TRP B N 1
ATOM 4359 C CA . TRP B 1 85 ? 8.883 -31.391 -25.031 1 87.94 85 TRP B CA 1
ATOM 4360 C C . TRP B 1 85 ? 9.461 -32.625 -25.703 1 87.94 85 TRP B C 1
ATOM 4362 O O . TRP B 1 85 ? 10.047 -33.469 -25.031 1 87.94 85 TRP B O 1
ATOM 4372 N N . PHE B 1 86 ? 9.375 -32.719 -27.016 1 88.25 86 PHE B N 1
ATOM 4373 C CA . PHE B 1 86 ? 9.758 -33.938 -27.703 1 88.25 86 PHE B CA 1
ATOM 4374 C C . PHE B 1 86 ? 11 -33.719 -28.562 1 88.25 86 PHE B C 1
ATOM 4376 O O . PHE B 1 86 ? 11.469 -34.625 -29.234 1 88.25 86 PHE B O 1
ATOM 4383 N N . MET B 1 87 ? 11.555 -32.688 -28.484 1 87.31 87 MET B N 1
ATOM 4384 C CA . MET B 1 87 ? 12.758 -32.375 -29.25 1 87.31 87 MET B CA 1
ATOM 4385 C C . MET B 1 87 ? 14.016 -32.688 -28.453 1 87.31 87 MET B C 1
ATOM 4387 O O . MET B 1 87 ? 14 -32.656 -27.219 1 87.31 87 MET B O 1
ATOM 4391 N N . PRO B 1 88 ? 15.07 -33.125 -29.141 1 88.5 88 PRO B N 1
ATOM 4392 C CA . PRO B 1 88 ? 16.344 -33.344 -28.438 1 88.5 88 PRO B CA 1
ATOM 4393 C C . PRO B 1 88 ? 16.859 -32.062 -27.781 1 88.5 88 PRO B C 1
ATOM 4395 O O . PRO B 1 88 ? 16.484 -30.953 -28.172 1 88.5 88 PRO B O 1
ATOM 4398 N N . TYR B 1 89 ? 17.625 -32.281 -26.812 1 88.38 89 TYR B N 1
ATOM 4399 C CA . TYR B 1 89 ? 18.156 -31.125 -26.078 1 88.38 89 TYR B CA 1
ATOM 4400 C C . TYR B 1 89 ? 18.875 -30.172 -27 1 88.38 89 TYR B C 1
ATOM 4402 O O . TYR B 1 89 ? 19.625 -30.594 -27.891 1 88.38 89 TYR B O 1
ATOM 4410 N N . GLY B 1 90 ? 18.625 -28.922 -26.812 1 86.56 90 GLY B N 1
ATOM 4411 C CA . GLY B 1 90 ? 19.312 -27.891 -27.578 1 86.56 90 GLY B CA 1
ATOM 4412 C C . GLY B 1 90 ? 18.516 -27.406 -28.75 1 86.56 90 GLY B C 1
ATOM 4413 O O . GLY B 1 90 ? 18.609 -26.234 -29.141 1 86.56 90 GLY B O 1
ATOM 4414 N N . LYS B 1 91 ? 17.75 -28.234 -29.312 1 86.44 91 LYS B N 1
ATOM 4415 C CA . LYS B 1 91 ? 17.016 -27.891 -30.516 1 86.44 91 LYS B CA 1
ATOM 4416 C C . LYS B 1 91 ? 15.766 -27.078 -30.188 1 86.44 91 LYS B C 1
ATOM 4418 O O . LYS B 1 91 ? 15.234 -26.359 -31.031 1 86.44 91 LYS B O 1
ATOM 4423 N N . ALA B 1 92 ? 15.328 -27.219 -29.031 1 86.25 92 ALA B N 1
ATOM 4424 C CA . ALA B 1 92 ? 14.102 -26.531 -28.641 1 86.25 92 ALA B CA 1
ATOM 4425 C C . ALA B 1 92 ? 14.398 -25.094 -28.219 1 86.25 92 ALA B C 1
ATOM 4427 O O . ALA B 1 92 ? 13.477 -24.297 -28.016 1 86.25 92 ALA B O 1
ATOM 4428 N N . GLY B 1 93 ? 15.68 -24.766 -28.156 1 89.75 93 GLY B N 1
ATOM 4429 C CA . GLY B 1 93 ? 16.047 -23.422 -27.734 1 89.75 93 GLY B CA 1
ATOM 4430 C C . GLY B 1 93 ? 15.859 -23.203 -26.25 1 89.75 93 GLY B C 1
ATOM 4431 O O . GLY B 1 93 ? 15.531 -24.125 -25.516 1 89.75 93 GLY B O 1
ATOM 4432 N N . ILE B 1 94 ? 16.078 -22.047 -25.812 1 92.56 94 ILE B N 1
ATOM 4433 C CA . ILE B 1 94 ? 16.031 -21.688 -24.391 1 92.56 94 ILE B CA 1
ATOM 4434 C C . ILE B 1 94 ? 14.602 -21.875 -23.875 1 92.56 94 ILE B C 1
ATOM 4436 O O . ILE B 1 94 ? 14.398 -22.5 -22.828 1 92.56 94 ILE B O 1
ATOM 4440 N N . VAL B 1 95 ? 13.609 -21.359 -24.609 1 90.19 95 VAL B N 1
ATOM 4441 C CA . VAL B 1 95 ? 12.211 -21.406 -24.188 1 90.19 95 VAL B CA 1
ATOM 4442 C C . VAL B 1 95 ? 11.742 -22.859 -24.109 1 90.19 95 VAL B C 1
ATOM 4444 O O . VAL B 1 95 ? 11.062 -23.234 -23.156 1 90.19 95 VAL B O 1
ATOM 4447 N N . GLY B 1 96 ? 12.125 -23.578 -25.062 1 89.38 96 GLY B N 1
ATOM 4448 C CA . GLY B 1 96 ? 11.758 -24.984 -25.062 1 89.38 96 GLY B CA 1
ATOM 4449 C C . GLY B 1 96 ? 12.398 -25.781 -23.938 1 89.38 96 GLY B C 1
ATOM 4450 O O . GLY B 1 96 ? 11.742 -26.609 -23.312 1 89.38 96 GLY B O 1
ATOM 4451 N N . GLU B 1 97 ? 13.664 -25.578 -23.734 1 92.5 97 GLU B N 1
ATOM 4452 C CA . GLU B 1 97 ? 14.367 -26.297 -22.688 1 92.5 97 GLU B CA 1
ATOM 4453 C C . GLU B 1 97 ? 13.836 -25.922 -21.312 1 92.5 97 GLU B C 1
ATOM 4455 O O . GLU B 1 97 ? 13.766 -26.781 -20.406 1 92.5 97 GLU B O 1
ATOM 4460 N N . ILE B 1 98 ? 13.516 -24.656 -21.156 1 94.56 98 ILE B N 1
ATOM 4461 C CA . ILE B 1 98 ? 12.914 -24.234 -19.906 1 94.56 98 ILE B CA 1
ATOM 4462 C C . ILE B 1 98 ? 11.562 -24.922 -19.719 1 94.56 98 ILE B C 1
ATOM 4464 O O . ILE B 1 98 ? 11.25 -25.406 -18.625 1 94.56 98 ILE B O 1
ATOM 4468 N N . SER B 1 99 ? 10.789 -24.969 -20.781 1 92.88 99 SER B N 1
ATOM 4469 C CA . SER B 1 99 ? 9.484 -25.609 -20.719 1 92.88 99 SER B CA 1
ATOM 4470 C C . SER B 1 99 ? 9.602 -27.078 -20.328 1 92.88 99 SER B C 1
ATOM 4472 O O . SER B 1 99 ? 8.766 -27.609 -19.609 1 92.88 99 SER B O 1
ATOM 4474 N N . LYS B 1 100 ? 10.641 -27.703 -20.781 1 93 100 LYS B N 1
ATOM 4475 C CA . LYS B 1 100 ? 10.883 -29.109 -20.453 1 93 100 LYS B CA 1
ATOM 4476 C C . LYS B 1 100 ? 11.18 -29.281 -18.969 1 93 100 LYS B C 1
ATOM 4478 O O . LYS B 1 100 ? 10.734 -30.25 -18.344 1 93 100 LYS B O 1
ATOM 4483 N N . ARG B 1 101 ? 11.898 -28.359 -18.453 1 93.88 101 ARG B N 1
ATOM 4484 C CA . ARG B 1 101 ? 12.234 -28.422 -17.047 1 93.88 101 ARG B CA 1
ATOM 4485 C C . ARG B 1 101 ? 10.984 -28.312 -16.172 1 93.88 101 ARG B C 1
ATOM 4487 O O . ARG B 1 101 ? 10.945 -28.844 -15.062 1 93.88 101 ARG B O 1
ATOM 4494 N N . PHE B 1 102 ? 9.938 -27.703 -16.734 1 96.56 102 PHE B N 1
ATOM 4495 C CA . PHE B 1 102 ? 8.727 -27.469 -15.961 1 96.56 102 PHE B CA 1
ATOM 4496 C C . PHE B 1 102 ? 7.688 -28.547 -16.234 1 96.56 102 PHE B C 1
ATOM 4498 O O . PHE B 1 102 ? 6.516 -28.391 -15.891 1 96.56 102 PHE B O 1
ATOM 4505 N N . ILE B 1 103 ? 7.992 -29.609 -16.844 1 95 103 ILE B N 1
ATOM 4506 C CA . ILE B 1 103 ? 7.055 -30.672 -17.203 1 95 103 ILE B CA 1
ATOM 4507 C C . ILE B 1 103 ? 6.293 -31.125 -15.953 1 95 103 ILE B C 1
ATOM 4509 O O . ILE B 1 103 ? 5.07 -31.25 -15.977 1 95 103 ILE B O 1
ATOM 4513 N N . PRO B 1 104 ? 7.016 -31.344 -14.805 1 96.69 104 PRO B N 1
ATOM 4514 C CA . PRO B 1 104 ? 6.246 -31.734 -13.625 1 96.69 104 PRO B CA 1
ATOM 4515 C C . PRO B 1 104 ? 5.203 -30.688 -13.227 1 96.69 104 PRO B C 1
ATOM 4517 O O . PRO B 1 104 ? 4.125 -31.047 -12.75 1 96.69 104 PRO B O 1
ATOM 4520 N N . VAL B 1 105 ? 5.484 -29.438 -13.367 1 97.19 105 VAL B N 1
ATOM 4521 C CA . VAL B 1 105 ? 4.562 -28.359 -13.031 1 97.19 105 VAL B CA 1
ATOM 4522 C C . VAL B 1 105 ? 3.385 -28.359 -14 1 97.19 105 VAL B C 1
ATOM 4524 O O . VAL B 1 105 ? 2.23 -28.219 -13.586 1 97.19 105 VAL B O 1
ATOM 4527 N N . TRP B 1 106 ? 3.664 -28.578 -15.344 1 94.88 106 TRP B N 1
ATOM 4528 C CA . TRP B 1 106 ? 2.6 -28.641 -16.344 1 94.88 106 TRP B CA 1
ATOM 4529 C C . TRP B 1 106 ? 1.645 -29.781 -16.047 1 94.88 106 TRP B C 1
ATOM 4531 O O . TRP B 1 106 ? 0.425 -29.625 -16.125 1 94.88 106 TRP B O 1
ATOM 4541 N N . ILE B 1 107 ? 2.191 -30.906 -15.727 1 95.75 107 ILE B N 1
ATOM 4542 C CA . ILE B 1 107 ? 1.382 -32.062 -15.422 1 95.75 107 ILE B CA 1
ATOM 4543 C C . ILE B 1 107 ? 0.517 -31.797 -14.195 1 95.75 107 ILE B C 1
ATOM 4545 O O . ILE B 1 107 ? -0.684 -32.094 -14.195 1 95.75 107 ILE B O 1
ATOM 4549 N N . ALA B 1 108 ? 1.124 -31.25 -13.188 1 97.69 108 ALA B N 1
ATOM 4550 C CA . ALA B 1 108 ? 0.382 -30.922 -11.977 1 97.69 108 ALA B CA 1
ATOM 4551 C C . ALA B 1 108 ? -0.744 -29.938 -12.258 1 97.69 108 ALA B C 1
ATOM 4553 O O . ALA B 1 108 ? -1.84 -30.062 -11.703 1 97.69 108 ALA B O 1
ATOM 4554 N N . LEU B 1 109 ? -0.465 -28.969 -13.078 1 96.69 109 LEU B N 1
ATOM 4555 C CA . LEU B 1 109 ? -1.475 -27.984 -13.438 1 96.69 109 LEU B CA 1
ATOM 4556 C C . LEU B 1 109 ? -2.631 -28.641 -14.188 1 96.69 109 LEU B C 1
ATOM 4558 O O . LEU B 1 109 ? -3.799 -28.375 -13.891 1 96.69 109 LEU B O 1
ATOM 4562 N N . ILE B 1 110 ? -2.316 -29.469 -15.156 1 94.88 110 ILE B N 1
ATOM 4563 C CA . ILE B 1 110 ? -3.338 -30.141 -15.961 1 94.88 110 ILE B CA 1
ATOM 4564 C C . ILE B 1 110 ? -4.199 -31.031 -15.062 1 94.88 110 ILE B C 1
ATOM 4566 O O . ILE B 1 110 ? -5.43 -31 -15.156 1 94.88 110 ILE B O 1
ATOM 4570 N N . VAL B 1 111 ? -3.596 -31.75 -14.172 1 97 111 VAL B N 1
ATOM 4571 C CA . VAL B 1 111 ? -4.316 -32.625 -13.25 1 97 111 VAL B CA 1
ATOM 4572 C C . VAL B 1 111 ? -5.215 -31.797 -12.336 1 97 111 VAL B C 1
ATOM 4574 O O . VAL B 1 111 ? -6.387 -32.125 -12.141 1 97 111 VAL B O 1
ATOM 4577 N N . THR B 1 112 ? -4.652 -30.719 -11.797 1 96.56 112 THR B N 1
ATOM 4578 C CA . THR B 1 112 ? -5.41 -29.875 -10.875 1 96.56 112 THR B CA 1
ATOM 4579 C C . THR B 1 112 ? -6.602 -29.234 -11.586 1 96.56 112 THR B C 1
ATOM 4581 O O . THR B 1 112 ? -7.711 -29.219 -11.055 1 96.56 112 THR B O 1
ATOM 4584 N N . PHE B 1 113 ? -6.375 -28.75 -12.773 1 95.44 113 PHE B N 1
ATOM 4585 C CA . PHE B 1 113 ? -7.453 -28.125 -13.531 1 95.44 113 PHE B CA 1
ATOM 4586 C C . PHE B 1 113 ? -8.516 -29.141 -13.914 1 95.44 113 PHE B C 1
ATOM 4588 O O . PHE B 1 113 ? -9.711 -28.875 -13.805 1 95.44 113 PHE B O 1
ATOM 4595 N N . THR B 1 114 ? -8.094 -30.344 -14.383 1 95.38 114 THR B N 1
ATOM 4596 C CA . THR B 1 114 ? -9.031 -31.391 -14.781 1 95.38 114 THR B CA 1
ATOM 4597 C C . THR B 1 114 ? -9.891 -31.828 -13.594 1 95.38 114 THR B C 1
ATOM 4599 O O . THR B 1 114 ? -11.117 -31.938 -13.711 1 95.38 114 THR B O 1
ATOM 4602 N N . LEU B 1 115 ? -9.266 -32 -12.461 1 95.12 115 LEU B N 1
ATOM 4603 C CA . LEU B 1 115 ? -10 -32.406 -11.266 1 95.12 115 LEU B CA 1
ATOM 4604 C C . LEU B 1 115 ? -10.922 -31.281 -10.789 1 95.12 115 LEU B C 1
ATOM 4606 O O . LEU B 1 115 ? -12.047 -31.547 -10.359 1 95.12 115 LEU B O 1
ATOM 4610 N N . SER B 1 116 ? -10.453 -30.094 -10.844 1 94.56 116 SER B N 1
ATOM 4611 C CA . SER B 1 116 ? -11.242 -28.953 -10.383 1 94.56 116 SER B CA 1
ATOM 4612 C C . SER B 1 116 ? -12.461 -28.719 -11.273 1 94.56 116 SER B C 1
ATOM 4614 O O . SER B 1 116 ? -13.555 -28.438 -10.781 1 94.56 116 SER B O 1
ATOM 4616 N N . ILE B 1 117 ? -12.289 -28.891 -12.586 1 92.81 117 ILE B N 1
ATOM 4617 C CA . ILE B 1 117 ? -13.383 -28.672 -13.523 1 92.81 117 ILE B CA 1
ATOM 4618 C C . ILE B 1 117 ? -14.383 -29.828 -13.43 1 92.81 117 ILE B C 1
ATOM 4620 O O . ILE B 1 117 ? -15.602 -29.609 -13.484 1 92.81 117 ILE B O 1
ATOM 4624 N N . THR B 1 118 ? -13.883 -31.047 -13.211 1 92.81 118 THR B N 1
ATOM 4625 C CA . THR B 1 118 ? -14.742 -32.219 -13.109 1 92.81 118 THR B CA 1
ATOM 4626 C C . THR B 1 118 ? -15.594 -32.188 -11.844 1 92.81 118 THR B C 1
ATOM 4628 O O . THR B 1 118 ? -16.766 -32.531 -11.867 1 92.81 118 THR B O 1
ATOM 4631 N N . PHE B 1 119 ? -15.078 -31.609 -10.773 1 92.62 119 PHE B N 1
ATOM 4632 C CA . PHE B 1 119 ? -15.781 -31.625 -9.5 1 92.62 119 PHE B CA 1
ATOM 4633 C C . PHE B 1 119 ? -16.234 -30.234 -9.117 1 92.62 119 PHE B C 1
ATOM 4635 O O . PHE B 1 119 ? -16.484 -29.953 -7.945 1 92.62 119 PHE B O 1
ATOM 4642 N N . LYS B 1 120 ? -16.234 -29.297 -10.016 1 89.75 120 LYS B N 1
ATOM 4643 C CA . LYS B 1 120 ? -16.469 -27.891 -9.703 1 89.75 120 LYS B CA 1
ATOM 4644 C C . LYS B 1 120 ? -17.844 -27.688 -9.047 1 89.75 120 LYS B C 1
ATOM 4646 O O . LYS B 1 120 ? -18 -26.828 -8.18 1 89.75 120 LYS B O 1
ATOM 4651 N N . ARG B 1 121 ? -18.859 -28.469 -9.273 1 88.62 121 ARG B N 1
ATOM 4652 C CA . ARG B 1 121 ? -20.203 -28.312 -8.734 1 88.62 121 ARG B CA 1
ATOM 4653 C C . ARG B 1 121 ? -20.234 -28.641 -7.246 1 88.62 121 ARG B C 1
ATOM 4655 O O . ARG B 1 121 ? -21.094 -28.141 -6.52 1 88.62 121 ARG B O 1
ATOM 4662 N N . LYS B 1 122 ? -19.188 -29.359 -6.793 1 90.12 122 LYS B N 1
ATOM 4663 C CA . LYS B 1 122 ? -19.188 -29.812 -5.402 1 90.12 122 LYS B CA 1
ATOM 4664 C C . LYS B 1 122 ? -18.219 -28.969 -4.566 1 90.12 122 LYS B C 1
ATOM 4666 O O . LYS B 1 122 ? -18.109 -29.172 -3.354 1 90.12 122 LYS B O 1
ATOM 4671 N N . LEU B 1 123 ? -17.609 -28.031 -5.137 1 88.44 123 LEU B N 1
ATOM 4672 C CA . LEU B 1 123 ? -16.516 -27.375 -4.438 1 88.44 123 LEU B CA 1
ATOM 4673 C C . LEU B 1 123 ? -16.906 -25.953 -4.043 1 88.44 123 LEU B C 1
ATOM 4675 O O . LEU B 1 123 ? -16.031 -25.141 -3.729 1 88.44 123 LEU B O 1
ATOM 4679 N N . GLY B 1 124 ? -18.109 -25.594 -4.105 1 83.06 124 GLY B N 1
ATOM 4680 C CA . GLY B 1 124 ? -18.594 -24.312 -3.629 1 83.06 124 GLY B CA 1
ATOM 4681 C C . GLY B 1 124 ? -17.969 -23.125 -4.348 1 83.06 124 GLY B C 1
ATOM 4682 O O . GLY B 1 124 ? -17.969 -23.078 -5.578 1 83.06 124 GLY B O 1
ATOM 4683 N N . LEU B 1 125 ? -17.391 -22.25 -3.594 1 82 125 LEU B N 1
ATOM 4684 C CA . LEU B 1 125 ? -16.812 -21.016 -4.129 1 82 125 LEU B CA 1
ATOM 4685 C C . LEU B 1 125 ? -15.594 -21.328 -4.988 1 82 125 LEU B C 1
ATOM 4687 O O . LEU B 1 125 ? -15.367 -20.672 -6.012 1 82 125 LEU B O 1
ATOM 4691 N N . TYR B 1 126 ? -14.82 -22.312 -4.57 1 88 126 TYR B N 1
ATOM 4692 C CA . TYR B 1 126 ? -13.664 -22.75 -5.359 1 88 126 TYR B CA 1
ATOM 4693 C C . TYR B 1 126 ? -14.102 -23.25 -6.73 1 88 126 TYR B C 1
ATOM 4695 O O . TYR B 1 126 ? -13.445 -22.953 -7.738 1 88 126 TYR B O 1
ATOM 4703 N N . GLY B 1 127 ? -15.148 -23.953 -6.723 1 89.31 127 GLY B N 1
ATOM 4704 C CA . GLY B 1 127 ? -15.664 -24.469 -7.977 1 89.31 127 GLY B CA 1
ATOM 4705 C C . GLY B 1 127 ? -16.156 -23.391 -8.922 1 89.31 127 GLY B C 1
ATOM 4706 O O . GLY B 1 127 ? -15.969 -23.484 -10.141 1 89.31 127 GLY B O 1
ATOM 4707 N N . LYS B 1 128 ? -16.672 -22.344 -8.375 1 87.94 128 LYS B N 1
ATOM 4708 C CA . LYS B 1 128 ? -17.219 -21.25 -9.172 1 87.94 128 LYS B CA 1
ATOM 4709 C C . LYS B 1 128 ? -16.109 -20.453 -9.852 1 87.94 128 LYS B C 1
ATOM 4711 O O . LYS B 1 128 ? -16.344 -19.781 -10.852 1 87.94 128 LYS B O 1
ATOM 4716 N N . LEU B 1 129 ? -14.984 -20.547 -9.328 1 89.5 129 LEU B N 1
ATOM 4717 C CA . LEU B 1 129 ? -13.82 -19.875 -9.914 1 89.5 129 LEU B CA 1
ATOM 4718 C C . LEU B 1 129 ? -13.594 -20.344 -11.344 1 89.5 129 LEU B C 1
ATOM 4720 O O . LEU B 1 129 ? -13.133 -19.578 -12.188 1 89.5 129 LEU B O 1
ATOM 4724 N N . PHE B 1 130 ? -13.961 -21.562 -11.656 1 90.94 130 PHE B N 1
ATOM 4725 C CA . PHE B 1 130 ? -13.672 -22.172 -12.953 1 90.94 130 PHE B CA 1
ATOM 4726 C C . PHE B 1 130 ? -14.773 -21.844 -13.961 1 90.94 130 PHE B C 1
ATOM 4728 O O . PHE B 1 130 ? -14.742 -22.328 -15.094 1 90.94 130 PHE B O 1
ATOM 4735 N N . ASP B 1 131 ? -15.625 -20.938 -13.516 1 86.69 131 ASP B N 1
ATOM 4736 C CA . ASP B 1 131 ? -16.609 -20.375 -14.438 1 86.69 131 ASP B CA 1
ATOM 4737 C C . ASP B 1 131 ? -16.141 -19.016 -14.953 1 86.69 131 ASP B C 1
ATOM 4739 O O . ASP B 1 131 ? -16.719 -18.469 -15.898 1 86.69 131 ASP B O 1
ATOM 4743 N N . SER B 1 132 ? -15.102 -18.516 -14.375 1 86.62 132 SER B N 1
ATOM 4744 C CA . SER B 1 132 ? -14.547 -17.219 -14.75 1 86.62 132 SER B CA 1
ATOM 4745 C C . SER B 1 132 ? -13.211 -17.375 -15.469 1 86.62 132 SER B C 1
ATOM 4747 O O . SER B 1 132 ? -12.258 -17.922 -14.906 1 86.62 132 SER B O 1
ATOM 4749 N N . THR B 1 133 ? -13.117 -16.875 -16.672 1 85.56 133 THR B N 1
ATOM 4750 C CA . THR B 1 133 ? -11.875 -16.969 -17.422 1 85.56 133 THR B CA 1
ATOM 4751 C C . THR B 1 133 ? -10.75 -16.234 -16.703 1 85.56 133 THR B C 1
ATOM 4753 O O . THR B 1 133 ? -9.617 -16.703 -16.656 1 85.56 133 THR B O 1
ATOM 4756 N N . VAL B 1 134 ? -11.117 -15.07 -16.156 1 87.94 134 VAL B N 1
ATOM 4757 C CA . VAL B 1 134 ? -10.133 -14.273 -15.43 1 87.94 134 VAL B CA 1
ATOM 4758 C C . VAL B 1 134 ? -9.656 -15.031 -14.195 1 87.94 134 VAL B C 1
ATOM 4760 O O . VAL B 1 134 ? -8.461 -15.047 -13.891 1 87.94 134 VAL B O 1
ATOM 4763 N N . GLY B 1 135 ? -10.594 -15.641 -13.516 1 91.31 135 GLY B N 1
ATOM 4764 C CA . GLY B 1 135 ? -10.25 -16.438 -12.344 1 91.31 135 GLY B CA 1
ATOM 4765 C C . GLY B 1 135 ? -9.375 -17.625 -12.672 1 91.31 135 GLY B C 1
ATOM 4766 O O . GLY B 1 135 ? -8.445 -17.953 -11.922 1 91.31 135 GLY B O 1
ATOM 4767 N N . MET B 1 136 ? -9.609 -18.25 -13.812 1 93.88 136 MET B N 1
ATOM 4768 C CA . MET B 1 136 ? -8.852 -19.422 -14.211 1 93.88 136 MET B CA 1
ATOM 4769 C C . MET B 1 136 ? -7.414 -19.047 -14.57 1 93.88 136 MET B C 1
ATOM 4771 O O . MET B 1 136 ? -6.477 -19.766 -14.227 1 93.88 136 MET B O 1
ATOM 4775 N N . ILE B 1 137 ? -7.285 -17.938 -15.242 1 92.5 137 ILE B N 1
ATOM 4776 C CA . ILE B 1 137 ? -5.945 -17.469 -15.594 1 92.5 137 ILE B CA 1
ATOM 4777 C C . ILE B 1 137 ? -5.16 -17.156 -14.328 1 92.5 137 ILE B C 1
ATOM 4779 O O . ILE B 1 137 ? -3.992 -17.531 -14.203 1 92.5 137 ILE B O 1
ATOM 4783 N N . GLY B 1 138 ? -5.844 -16.422 -13.438 1 95.88 138 GLY B N 1
ATOM 4784 C CA . GLY B 1 138 ? -5.211 -16.125 -12.164 1 95.88 138 GLY B CA 1
ATOM 4785 C C . GLY B 1 138 ? -4.82 -17.359 -11.391 1 95.88 138 GLY B C 1
ATOM 4786 O O . GLY B 1 138 ? -3.709 -17.453 -10.859 1 95.88 138 GLY B O 1
ATOM 4787 N N . PHE B 1 139 ? -5.703 -18.328 -11.391 1 96.44 139 PHE B N 1
ATOM 4788 C CA . PHE B 1 139 ? -5.441 -19.578 -10.695 1 96.44 139 PHE B CA 1
ATOM 4789 C C . PHE B 1 139 ? -4.262 -20.312 -11.32 1 96.44 139 PHE B C 1
ATOM 4791 O O . PHE B 1 139 ? -3.406 -20.844 -10.609 1 96.44 139 PHE B O 1
ATOM 4798 N N . ALA B 1 140 ? -4.188 -20.328 -12.562 1 96.88 140 ALA B N 1
ATOM 4799 C CA . ALA B 1 140 ? -3.105 -21 -13.281 1 96.88 140 ALA B CA 1
ATOM 4800 C C . ALA B 1 140 ? -1.756 -20.375 -12.953 1 96.88 140 ALA B C 1
ATOM 4802 O O . ALA B 1 140 ? -0.775 -21.078 -12.703 1 96.88 140 ALA B O 1
ATOM 4803 N N . LEU B 1 141 ? -1.709 -19.047 -12.984 1 97.19 141 LEU B N 1
ATOM 4804 C CA . LEU B 1 141 ? -0.468 -18.344 -12.703 1 97.19 141 LEU B CA 1
ATOM 4805 C C . LEU B 1 141 ? -0.004 -18.594 -11.273 1 97.19 141 LEU B C 1
ATOM 4807 O O . LEU B 1 141 ? 1.184 -18.828 -11.031 1 97.19 141 LEU B O 1
ATOM 4811 N N . VAL B 1 142 ? -0.92 -18.531 -10.336 1 98 142 VAL B N 1
ATOM 4812 C CA . VAL B 1 142 ? -0.589 -18.734 -8.93 1 98 142 VAL B CA 1
ATOM 4813 C C . VAL B 1 142 ? -0.115 -20.172 -8.711 1 98 142 VAL B C 1
ATOM 4815 O O . VAL B 1 142 ? 0.931 -20.406 -8.102 1 98 142 VAL B O 1
ATOM 4818 N N . MET B 1 143 ? -0.889 -21.172 -9.266 1 98.06 143 MET B N 1
ATOM 4819 C CA . MET B 1 143 ? -0.557 -22.578 -9.055 1 98.06 143 MET B CA 1
ATOM 4820 C C . MET B 1 143 ? 0.739 -22.938 -9.773 1 98.06 143 MET B C 1
ATOM 4822 O O . MET B 1 143 ? 1.466 -23.828 -9.336 1 98.06 143 MET B O 1
ATOM 4826 N N . PHE B 1 144 ? 1.027 -22.234 -10.852 1 98 144 PHE B N 1
ATOM 4827 C CA . PHE B 1 144 ? 2.305 -22.453 -11.523 1 98 144 PHE B CA 1
ATOM 4828 C C . PHE B 1 144 ? 3.465 -22.25 -10.555 1 98 144 PHE B C 1
ATOM 4830 O O . PHE B 1 144 ? 4.359 -23.094 -10.469 1 98 144 PHE B O 1
ATOM 4837 N N . TRP B 1 145 ? 3.439 -21.172 -9.82 1 98.38 145 TRP B N 1
ATOM 4838 C CA . TRP B 1 145 ? 4.551 -20.859 -8.922 1 98.38 145 TRP B CA 1
ATOM 4839 C C . TRP B 1 145 ? 4.477 -21.688 -7.648 1 98.38 145 TRP B C 1
ATOM 4841 O O . TRP B 1 145 ? 5.504 -22.031 -7.066 1 98.38 145 TRP B O 1
ATOM 4851 N N . VAL B 1 146 ? 3.27 -22.031 -7.199 1 98.12 146 VAL B N 1
ATOM 4852 C CA . VAL B 1 146 ? 3.129 -22.906 -6.047 1 98.12 146 VAL B CA 1
ATOM 4853 C C . VAL B 1 146 ? 3.754 -24.266 -6.359 1 98.12 146 VAL B C 1
ATOM 4855 O O . VAL B 1 146 ? 4.559 -24.781 -5.578 1 98.12 146 VAL B O 1
ATOM 4858 N N . PHE B 1 147 ? 3.395 -24.859 -7.523 1 98.44 147 PHE B N 1
ATOM 4859 C CA . PHE B 1 147 ? 3.936 -26.156 -7.906 1 98.44 147 PHE B CA 1
ATOM 4860 C C . PHE B 1 147 ? 5.434 -26.062 -8.164 1 98.44 147 PHE B C 1
ATOM 4862 O O . PHE B 1 147 ? 6.184 -26.984 -7.848 1 98.44 147 PHE B O 1
ATOM 4869 N N . THR B 1 148 ? 5.867 -24.938 -8.805 1 98.5 148 THR B N 1
ATOM 4870 C CA . THR B 1 148 ? 7.301 -24.734 -9 1 98.5 148 THR B CA 1
ATOM 4871 C C . THR B 1 148 ? 8.039 -24.781 -7.664 1 98.5 148 THR B C 1
ATOM 4873 O O . THR B 1 148 ? 9.055 -25.469 -7.535 1 98.5 148 THR B O 1
ATOM 4876 N N . SER B 1 149 ? 7.504 -24.078 -6.699 1 97.94 149 SER B N 1
ATOM 4877 C CA . SER B 1 149 ? 8.117 -24.031 -5.375 1 97.94 149 SER B CA 1
ATOM 4878 C C . SER B 1 149 ? 8.164 -25.422 -4.75 1 97.94 149 SER B C 1
ATOM 4880 O O . SER B 1 149 ? 9.156 -25.797 -4.121 1 97.94 149 SER B O 1
ATOM 4882 N N . ILE B 1 150 ? 7.16 -26.25 -4.906 1 97.5 150 ILE B N 1
ATOM 4883 C CA . ILE B 1 150 ? 7.086 -27.578 -4.316 1 97.5 150 ILE B CA 1
ATOM 4884 C C . ILE B 1 150 ? 8.086 -28.5 -5.008 1 97.5 150 ILE B C 1
ATOM 4886 O O . ILE B 1 150 ? 8.852 -29.203 -4.344 1 97.5 150 ILE B O 1
ATOM 4890 N N . PHE B 1 151 ? 8.125 -28.484 -6.34 1 98.12 151 PHE B N 1
ATOM 4891 C CA . PHE B 1 151 ? 8.977 -29.406 -7.082 1 98.12 151 PHE B CA 1
ATOM 4892 C C . PHE B 1 151 ? 10.445 -29.031 -6.93 1 98.12 151 PHE B C 1
ATOM 4894 O O . PHE B 1 151 ? 11.32 -29.891 -6.961 1 98.12 151 PHE B O 1
ATOM 4901 N N . VAL B 1 152 ? 10.758 -27.75 -6.777 1 97.19 152 VAL B N 1
ATOM 4902 C CA . VAL B 1 152 ? 12.125 -27.312 -6.547 1 97.19 152 VAL B CA 1
ATOM 4903 C C . VAL B 1 152 ? 12.516 -27.578 -5.09 1 97.19 152 VAL B C 1
ATOM 4905 O O . VAL B 1 152 ? 13.555 -28.188 -4.82 1 97.19 152 VAL B O 1
ATOM 4908 N N . GLY B 1 153 ? 11.68 -27.156 -4.176 1 95 153 GLY B N 1
ATOM 4909 C CA . GLY B 1 153 ? 11.992 -27.156 -2.756 1 95 153 GLY B CA 1
ATOM 4910 C C . GLY B 1 153 ? 11.914 -28.547 -2.141 1 95 153 GLY B C 1
ATOM 4911 O O . GLY B 1 153 ? 12.734 -28.891 -1.287 1 95 153 GLY B O 1
ATOM 4912 N N . VAL B 1 154 ? 11.008 -29.375 -2.562 1 94.5 154 VAL B N 1
ATOM 4913 C CA . VAL B 1 154 ? 10.766 -30.656 -1.907 1 94.5 154 VAL B CA 1
ATOM 4914 C C . VAL B 1 154 ? 11.406 -31.781 -2.717 1 94.5 154 VAL B C 1
ATOM 4916 O O . VAL B 1 154 ? 12.031 -32.688 -2.152 1 94.5 154 VAL B O 1
ATOM 4919 N N . PHE B 1 155 ? 11.375 -31.719 -4.051 1 95.5 155 PHE B N 1
ATOM 4920 C CA . PHE B 1 155 ? 11.781 -32.844 -4.867 1 95.5 155 PHE B CA 1
ATOM 4921 C C . PHE B 1 155 ? 13.094 -32.562 -5.586 1 95.5 155 PHE B C 1
ATOM 4923 O O . PHE B 1 155 ? 13.609 -33.406 -6.312 1 95.5 155 PHE B O 1
ATOM 4930 N N . ASP B 1 156 ? 13.641 -31.344 -5.418 1 93.81 156 ASP B N 1
ATOM 4931 C CA . ASP B 1 156 ? 14.891 -30.938 -6.047 1 93.81 156 ASP B CA 1
ATOM 4932 C C . ASP B 1 156 ? 14.852 -31.188 -7.555 1 93.81 156 ASP B C 1
ATOM 4934 O O . ASP B 1 156 ? 15.766 -31.812 -8.109 1 93.81 156 ASP B O 1
ATOM 4938 N N . MET B 1 157 ? 13.695 -30.781 -8.062 1 94.12 157 MET B N 1
ATOM 4939 C CA . MET B 1 157 ? 13.5 -30.891 -9.508 1 94.12 157 MET B CA 1
ATOM 4940 C C . MET B 1 157 ? 13.492 -29.516 -10.164 1 94.12 157 MET B C 1
ATOM 4942 O O . MET B 1 157 ? 13.469 -28.5 -9.477 1 94.12 157 MET B O 1
ATOM 4946 N N . ILE B 1 158 ? 13.711 -29.344 -11.508 1 95.81 158 ILE B N 1
ATOM 4947 C CA . ILE B 1 158 ? 13.5 -28.172 -12.359 1 95.81 158 ILE B CA 1
ATOM 4948 C C . ILE B 1 158 ? 14.781 -27.359 -12.438 1 95.81 158 ILE B C 1
ATOM 4950 O O . ILE B 1 158 ? 15.211 -26.969 -13.531 1 95.81 158 ILE B O 1
ATOM 4954 N N . ALA B 1 159 ? 15.375 -27.047 -11.109 1 96.5 159 ALA B N 1
ATOM 4955 C CA . ALA B 1 159 ? 16.594 -26.25 -11.109 1 96.5 159 ALA B CA 1
ATOM 4956 C C . ALA B 1 159 ? 17.719 -26.969 -11.852 1 96.5 159 ALA B C 1
ATOM 4958 O O . ALA B 1 159 ? 17.859 -28.188 -11.742 1 96.5 159 ALA B O 1
ATOM 4959 N N . THR B 1 160 ? 18.5 -26.25 -12.523 1 94.88 160 THR B N 1
ATOM 4960 C CA . THR B 1 160 ? 19.562 -26.844 -13.336 1 94.88 160 THR B CA 1
ATOM 4961 C C . THR B 1 160 ? 20.875 -26.875 -12.578 1 94.88 160 THR B C 1
ATOM 4963 O O . THR B 1 160 ? 21.734 -27.719 -12.82 1 94.88 160 THR B O 1
ATOM 4966 N N . HIS B 1 161 ? 21.094 -25.891 -11.75 1 94.12 161 HIS B N 1
ATOM 4967 C CA . HIS B 1 161 ? 22.328 -25.75 -10.969 1 94.12 161 HIS B CA 1
ATOM 4968 C C . HIS B 1 161 ? 22.016 -25.359 -9.523 1 94.12 161 HIS B C 1
ATOM 4970 O O . HIS B 1 161 ? 20.875 -25.016 -9.203 1 94.12 161 HIS B O 1
ATOM 4976 N N . ASP B 1 162 ? 23 -25.531 -8.727 1 93.62 162 ASP B N 1
ATOM 4977 C CA . ASP B 1 162 ? 22.891 -24.969 -7.387 1 93.62 162 ASP B CA 1
ATOM 4978 C C . ASP B 1 162 ? 22.812 -23.438 -7.438 1 93.62 162 ASP B C 1
ATOM 4980 O O . ASP B 1 162 ? 23.625 -22.797 -8.102 1 93.62 162 ASP B O 1
ATOM 4984 N N . PRO B 1 163 ? 21.828 -22.891 -6.777 1 94.25 163 PRO B N 1
ATOM 4985 C CA . PRO B 1 163 ? 21.625 -21.438 -6.883 1 94.25 163 PRO B CA 1
ATOM 4986 C C . PRO B 1 163 ? 22.812 -20.625 -6.352 1 94.25 163 PRO B C 1
ATOM 4988 O O . PRO B 1 163 ? 22.922 -19.438 -6.648 1 94.25 163 PRO B O 1
ATOM 4991 N N . LEU B 1 164 ? 23.734 -21.234 -5.629 1 93.56 164 LEU B N 1
ATOM 4992 C CA . LEU B 1 164 ? 24.875 -20.516 -5.055 1 93.56 164 LEU B CA 1
ATOM 4993 C C . LEU B 1 164 ? 26.156 -20.875 -5.785 1 93.56 164 LEU B C 1
ATOM 4995 O O . LEU B 1 164 ? 27.203 -20.266 -5.543 1 93.56 164 LEU B O 1
ATOM 4999 N N . GLN B 1 165 ? 26.047 -21.797 -6.645 1 92.12 165 GLN B N 1
ATOM 5000 C CA . GLN B 1 165 ? 27.234 -22.25 -7.352 1 92.12 165 GLN B CA 1
ATOM 5001 C C . GLN B 1 165 ? 27.75 -21.188 -8.297 1 92.12 165 GLN B C 1
ATOM 5003 O O . GLN B 1 165 ? 26.984 -20.594 -9.055 1 92.12 165 GLN B O 1
ATOM 5008 N N . GLN B 1 166 ? 29.016 -20.938 -8.195 1 93.19 166 GLN B N 1
ATOM 5009 C CA . GLN B 1 166 ? 29.688 -19.969 -9.055 1 93.19 166 GLN B CA 1
ATOM 5010 C C . GLN B 1 166 ? 30.641 -20.656 -10.023 1 93.19 166 GLN B C 1
ATOM 5012 O O . GLN B 1 166 ? 31.578 -21.344 -9.602 1 93.19 166 GLN B O 1
ATOM 5017 N N . ILE B 1 167 ? 30.406 -20.594 -11.258 1 91 167 ILE B N 1
ATOM 5018 C CA . ILE B 1 167 ? 31.266 -21.203 -12.258 1 91 167 ILE B CA 1
ATOM 5019 C C . ILE B 1 167 ? 32.125 -20.141 -12.945 1 91 167 ILE B C 1
ATOM 5021 O O . ILE B 1 167 ? 31.594 -19.234 -13.594 1 91 167 ILE B O 1
ATOM 5025 N N . SER B 1 168 ? 33.375 -20.328 -12.867 1 90.06 168 SER B N 1
ATOM 5026 C CA . SER B 1 168 ? 34.312 -19.359 -13.414 1 90.06 168 SER B CA 1
ATOM 5027 C C . SER B 1 168 ? 34.094 -19.156 -14.914 1 90.06 168 SER B C 1
ATOM 5029 O O . SER B 1 168 ? 33.875 -20.125 -15.648 1 90.06 168 SER B O 1
ATOM 5031 N N . GLY B 1 169 ? 34.031 -17.875 -15.336 1 91 169 GLY B N 1
ATOM 5032 C CA . GLY B 1 169 ? 33.906 -17.547 -16.75 1 91 169 GLY B CA 1
ATOM 5033 C C . GLY B 1 169 ? 32.469 -17.25 -17.172 1 91 169 GLY B C 1
ATOM 5034 O O . GLY B 1 169 ? 32.25 -16.844 -18.312 1 91 169 GLY B O 1
ATOM 5035 N N . LEU B 1 170 ? 31.609 -17.391 -16.281 1 93.62 170 LEU B N 1
ATOM 5036 C CA . LEU B 1 170 ? 30.219 -17.219 -16.672 1 93.62 170 LEU B CA 1
ATOM 5037 C C . LEU B 1 170 ? 29.625 -15.961 -16.016 1 93.62 170 LEU B C 1
ATOM 5039 O O . LEU B 1 170 ? 28.406 -15.852 -15.883 1 93.62 170 LEU B O 1
ATOM 5043 N N . LYS B 1 171 ? 30.484 -14.977 -15.703 1 94.06 171 LYS B N 1
ATOM 5044 C CA . LYS B 1 171 ? 30.031 -13.711 -15.117 1 94.06 171 LYS B CA 1
ATOM 5045 C C . LYS B 1 171 ? 29.281 -12.867 -16.141 1 94.06 171 LYS B C 1
ATOM 5047 O O . LYS B 1 171 ? 29.781 -12.609 -17.234 1 94.06 171 LYS B O 1
ATOM 5052 N N . ILE B 1 172 ? 28.062 -12.516 -15.836 1 94.25 172 ILE B N 1
ATOM 5053 C CA . ILE B 1 172 ? 27.219 -11.617 -16.625 1 94.25 172 ILE B CA 1
ATOM 5054 C C . ILE B 1 172 ? 27.094 -12.141 -18.047 1 94.25 172 ILE B C 1
ATOM 5056 O O . ILE B 1 172 ? 27.156 -11.375 -19 1 94.25 172 ILE B O 1
ATOM 5060 N N . LYS B 1 173 ? 27.109 -13.43 -18.156 1 94.19 173 LYS B N 1
ATOM 5061 C CA . LYS B 1 173 ? 26.969 -14.016 -19.484 1 94.19 173 LYS B CA 1
ATOM 5062 C C . LYS B 1 173 ? 25.5 -14.078 -19.891 1 94.19 173 LYS B C 1
ATOM 5064 O O . LYS B 1 173 ? 24.609 -14.266 -19.062 1 94.19 173 LYS B O 1
ATOM 5069 N N . VAL B 1 174 ? 25.234 -14.008 -21.125 1 94 174 VAL B N 1
ATOM 5070 C CA . VAL B 1 174 ? 23.891 -13.922 -21.703 1 94 174 VAL B CA 1
ATOM 5071 C C . VAL B 1 174 ? 23.203 -15.289 -21.641 1 94 174 VAL B C 1
ATOM 5073 O O . VAL B 1 174 ? 23.875 -16.312 -21.438 1 94 174 VAL B O 1
ATOM 5076 N N . PRO B 1 175 ? 21.938 -15.359 -21.875 1 96.06 175 PRO B N 1
ATOM 5077 C CA . PRO B 1 175 ? 21.188 -16.609 -21.828 1 96.06 175 PRO B CA 1
ATOM 5078 C C . PRO B 1 175 ? 21.625 -17.594 -22.922 1 96.06 175 PRO B C 1
ATOM 5080 O O . PRO B 1 175 ? 21.922 -17.203 -24.047 1 96.06 175 PRO B O 1
ATOM 5083 N N . GLY B 1 176 ? 21.641 -18.812 -22.578 1 95.31 176 GLY B N 1
ATOM 5084 C CA . GLY B 1 176 ? 21.906 -19.875 -23.531 1 95.31 176 GLY B CA 1
ATOM 5085 C C . GLY B 1 176 ? 23.391 -20.188 -23.672 1 95.31 176 GLY B C 1
ATOM 5086 O O . GLY B 1 176 ? 23.797 -20.906 -24.578 1 95.31 176 GLY B O 1
ATOM 5087 N N . ILE B 1 177 ? 24.172 -19.703 -22.766 1 94.44 177 ILE B N 1
ATOM 5088 C CA . ILE B 1 177 ? 25.625 -19.891 -22.859 1 94.44 177 ILE B CA 1
ATOM 5089 C C . ILE B 1 177 ? 25.984 -21.266 -22.297 1 94.44 177 ILE B C 1
ATOM 5091 O O . ILE B 1 177 ? 25.422 -21.719 -21.312 1 94.44 177 ILE B O 1
ATOM 5095 N N . PRO B 1 178 ? 26.906 -21.906 -22.984 1 93.31 178 PRO B N 1
ATOM 5096 C CA . PRO B 1 178 ? 27.328 -23.234 -22.5 1 93.31 178 PRO B CA 1
ATOM 5097 C C . PRO B 1 178 ? 28.234 -23.141 -21.281 1 93.31 178 PRO B C 1
ATOM 5099 O O . PRO B 1 178 ? 29.062 -22.234 -21.172 1 93.31 178 PRO B O 1
ATOM 5102 N N . VAL B 1 179 ? 28.062 -24.062 -20.422 1 92 179 VAL B N 1
ATOM 5103 C CA . VAL B 1 179 ? 28.938 -24.203 -19.266 1 92 179 VAL B CA 1
ATOM 5104 C C . VAL B 1 179 ? 30.281 -24.766 -19.703 1 92 179 VAL B C 1
ATOM 5106 O O . VAL B 1 179 ? 30.344 -25.672 -20.547 1 92 179 VAL B O 1
ATOM 5109 N N . PRO B 1 180 ? 31.281 -24.094 -19.219 1 86.69 180 PRO B N 1
ATOM 5110 C CA . PRO B 1 180 ? 32.625 -24.547 -19.641 1 86.69 180 PRO B CA 1
ATOM 5111 C C . PRO B 1 180 ? 32.875 -26.016 -19.328 1 86.69 180 PRO B C 1
ATOM 5113 O O . PRO B 1 180 ? 32.312 -26.531 -18.344 1 86.69 180 PRO B O 1
ATOM 5116 N N . ASP B 1 181 ? 33.75 -26.547 -20.172 1 74.06 181 ASP B N 1
ATOM 5117 C CA . ASP B 1 181 ? 34.125 -27.953 -20.078 1 74.06 181 ASP B CA 1
ATOM 5118 C C . ASP B 1 181 ? 34.812 -28.25 -18.766 1 74.06 181 ASP B C 1
ATOM 5120 O O . ASP B 1 181 ? 35.469 -27.375 -18.172 1 74.06 181 ASP B O 1
ATOM 5124 N N . GLY B 1 182 ? 34.781 -29.422 -18.125 1 65.62 182 GLY B N 1
ATOM 5125 C CA . GLY B 1 182 ? 35.469 -29.812 -16.922 1 65.62 182 GLY B CA 1
ATOM 5126 C C . GLY B 1 182 ? 34.594 -29.844 -15.695 1 65.62 182 GLY B C 1
ATOM 5127 O O . GLY B 1 182 ? 35.031 -30.141 -14.594 1 65.62 182 GLY B O 1
ATOM 5128 N N . GLN B 1 183 ? 33.5 -29.312 -15.938 1 64.19 183 GLN B N 1
ATOM 5129 C CA . GLN B 1 183 ? 32.625 -29.344 -14.773 1 64.19 183 GLN B CA 1
ATOM 5130 C C . GLN B 1 183 ? 32.031 -30.734 -14.57 1 64.19 183 GLN B C 1
ATOM 5132 O O . GLN B 1 183 ? 32.156 -31.594 -15.445 1 64.19 183 GLN B O 1
ATOM 5137 N N . ASP B 1 184 ? 31.672 -31.078 -13.414 1 62 184 ASP B N 1
ATOM 5138 C CA . ASP B 1 184 ? 31.141 -32.406 -13.07 1 62 184 ASP B CA 1
ATOM 5139 C C . ASP B 1 184 ? 30.062 -32.812 -14.062 1 62 184 ASP B C 1
ATOM 5141 O O . ASP B 1 184 ? 29.375 -31.984 -14.648 1 62 184 ASP B O 1
ATOM 5145 N N . ALA B 1 185 ? 30.156 -34.094 -14.57 1 56.59 185 ALA B N 1
ATOM 5146 C CA . ALA B 1 185 ? 29.281 -34.75 -15.547 1 56.59 185 ALA B CA 1
ATOM 5147 C C . ALA B 1 185 ? 27.812 -34.469 -15.25 1 56.59 185 ALA B C 1
ATOM 5149 O O . ALA B 1 185 ? 26.969 -34.5 -16.156 1 56.59 185 ALA B O 1
ATOM 5150 N N . ASP B 1 186 ? 27.469 -33.906 -14.055 1 66.56 186 ASP B N 1
ATOM 5151 C CA . ASP B 1 186 ? 26.078 -33.781 -13.617 1 66.56 186 ASP B CA 1
ATOM 5152 C C . ASP B 1 186 ? 25.547 -32.375 -13.805 1 66.56 186 ASP B C 1
ATOM 5154 O O . ASP B 1 186 ? 24.391 -32.094 -13.508 1 66.56 186 ASP B O 1
ATOM 5158 N N . PHE B 1 187 ? 26.359 -31.656 -14.516 1 76.38 187 PHE B N 1
ATOM 5159 C CA . PHE B 1 187 ? 25.953 -30.266 -14.68 1 76.38 187 PHE B CA 1
ATOM 5160 C C . PHE B 1 187 ? 25.062 -30.109 -15.906 1 76.38 187 PHE B C 1
ATOM 5162 O O . PHE B 1 187 ? 25.25 -30.812 -16.906 1 76.38 187 PHE B O 1
ATOM 5169 N N . PHE B 1 188 ? 24.078 -29.375 -15.789 1 89.38 188 PHE B N 1
ATOM 5170 C CA . PHE B 1 188 ? 23.281 -28.984 -16.953 1 89.38 188 PHE B CA 1
ATOM 5171 C C . PHE B 1 188 ? 24.141 -28.219 -17.953 1 89.38 188 PHE B C 1
ATOM 5173 O O . PHE B 1 188 ? 24.953 -27.375 -17.578 1 89.38 188 PHE B O 1
ATOM 5180 N N . PRO B 1 189 ? 24.094 -28.516 -19.078 1 91.5 189 PRO B N 1
ATOM 5181 C CA . PRO B 1 189 ? 25.062 -28.094 -20.078 1 91.5 189 PRO B CA 1
ATOM 5182 C C . PRO B 1 189 ? 25.016 -26.578 -20.328 1 91.5 189 PRO B C 1
ATOM 5184 O O . PRO B 1 189 ? 26 -26.016 -20.812 1 91.5 189 PRO B O 1
ATOM 5187 N N . HIS B 1 190 ? 23.938 -25.875 -20.109 1 94.88 190 HIS B N 1
ATOM 5188 C CA . HIS B 1 190 ? 23.828 -24.453 -20.406 1 94.88 190 HIS B CA 1
ATOM 5189 C C . HIS B 1 190 ? 23.25 -23.688 -19.219 1 94.88 190 HIS B C 1
ATOM 5191 O O . HIS B 1 190 ? 22.516 -24.266 -18.391 1 94.88 190 HIS B O 1
ATOM 5197 N N . TYR B 1 191 ? 23.641 -22.406 -19.078 1 96.06 191 TYR B N 1
ATOM 5198 C CA . TYR B 1 191 ? 22.859 -21.438 -18.312 1 96.06 191 TYR B CA 1
ATOM 5199 C C . TYR B 1 191 ? 21.672 -20.922 -19.125 1 96.06 191 TYR B C 1
ATOM 5201 O O . TYR B 1 191 ? 21.844 -20.078 -20 1 96.06 191 TYR B O 1
ATOM 5209 N N . LEU B 1 192 ? 20.562 -21.344 -18.844 1 96.12 192 LEU B N 1
ATOM 5210 C CA . LEU B 1 192 ? 19.391 -21.094 -19.672 1 96.12 192 LEU B CA 1
ATOM 5211 C C . LEU B 1 192 ? 19.062 -19.594 -19.703 1 96.12 192 LEU B C 1
ATOM 5213 O O . LEU B 1 192 ? 18.719 -19.047 -20.75 1 96.12 192 LEU B O 1
ATOM 5217 N N . LEU B 1 193 ? 19.172 -18.953 -18.547 1 96.88 193 LEU B N 1
ATOM 5218 C CA . LEU B 1 193 ? 18.844 -17.547 -18.484 1 96.88 193 LEU B CA 1
ATOM 5219 C C . LEU B 1 193 ? 20.078 -16.703 -18.203 1 96.88 193 LEU B C 1
ATOM 5221 O O . LEU B 1 193 ? 19.969 -15.539 -17.797 1 96.88 193 LEU B O 1
ATOM 5225 N N . GLY B 1 194 ? 21.25 -17.375 -18.297 1 95.56 194 GLY B N 1
ATOM 5226 C CA . GLY B 1 194 ? 22.5 -16.625 -18.172 1 95.56 194 GLY B CA 1
ATOM 5227 C C . GLY B 1 194 ? 23.062 -16.641 -16.766 1 95.56 194 GLY B C 1
ATOM 5228 O O . GLY B 1 194 ? 22.547 -17.328 -15.883 1 95.56 194 GLY B O 1
ATOM 5229 N N . GLY B 1 195 ? 24.234 -15.945 -16.672 1 94.81 195 GLY B N 1
ATOM 5230 C CA . GLY B 1 195 ? 24.938 -15.836 -15.414 1 94.81 195 GLY B CA 1
ATOM 5231 C C . GLY B 1 195 ? 24.875 -14.445 -14.812 1 94.81 195 GLY B C 1
ATOM 5232 O O . GLY B 1 195 ? 24.891 -13.445 -15.539 1 94.81 195 GLY B O 1
ATOM 5233 N N . ASP B 1 196 ? 24.766 -14.414 -13.508 1 93.25 196 ASP B N 1
ATOM 5234 C CA . ASP B 1 196 ? 24.688 -13.109 -12.859 1 93.25 196 ASP B CA 1
ATOM 5235 C C . ASP B 1 196 ? 26.078 -12.562 -12.555 1 93.25 196 ASP B C 1
ATOM 5237 O O . ASP B 1 196 ? 27.078 -13.031 -13.117 1 93.25 196 ASP B O 1
ATOM 5241 N N . ASN B 1 197 ? 26.234 -11.516 -11.766 1 91.38 197 ASN B N 1
ATOM 5242 C CA . ASN B 1 197 ? 27.484 -10.805 -11.5 1 91.38 197 ASN B CA 1
ATOM 5243 C C . ASN B 1 197 ? 28.484 -11.695 -10.773 1 91.38 197 ASN B C 1
ATOM 5245 O O . ASN B 1 197 ? 29.688 -11.414 -10.773 1 91.38 197 ASN B O 1
ATOM 5249 N N . LEU B 1 198 ? 28.016 -12.773 -10.172 1 92.81 198 LEU B N 1
ATOM 5250 C CA . LEU B 1 198 ? 28.891 -13.695 -9.461 1 92.81 198 LEU B CA 1
ATOM 5251 C C . LEU B 1 198 ? 29.016 -15.016 -10.211 1 92.81 198 LEU B C 1
ATOM 5253 O O . LEU B 1 198 ? 29.469 -16.016 -9.656 1 92.81 198 LEU B O 1
ATOM 5257 N N . ALA B 1 199 ? 28.469 -15.062 -11.391 1 94.44 199 ALA B N 1
ATOM 5258 C CA . ALA B 1 199 ? 28.531 -16.234 -12.258 1 94.44 199 ALA B CA 1
ATOM 5259 C C . ALA B 1 199 ? 27.609 -17.344 -11.75 1 94.44 199 ALA B C 1
ATOM 5261 O O . ALA B 1 199 ? 27.938 -18.531 -11.859 1 94.44 199 ALA B O 1
ATOM 5262 N N . ARG B 1 200 ? 26.531 -16.969 -11.141 1 95.12 200 ARG B N 1
ATOM 5263 C CA . ARG B 1 200 ? 25.531 -17.922 -10.703 1 95.12 200 ARG B CA 1
ATOM 5264 C C . ARG B 1 200 ? 24.422 -18.062 -11.75 1 95.12 200 ARG B C 1
ATOM 5266 O O . ARG B 1 200 ? 24.156 -17.125 -12.516 1 95.12 200 ARG B O 1
ATOM 5273 N N . ASP B 1 201 ? 23.812 -19.203 -11.797 1 95.62 201 ASP B N 1
ATOM 5274 C CA . ASP B 1 201 ? 22.766 -19.5 -12.773 1 95.62 201 ASP B CA 1
ATOM 5275 C C . ASP B 1 201 ? 21.469 -18.766 -12.43 1 95.62 201 ASP B C 1
ATOM 5277 O O . ASP B 1 201 ? 20.812 -19.078 -11.43 1 95.62 201 ASP B O 1
ATOM 5281 N N . ILE B 1 202 ? 21.031 -17.891 -13.281 1 96 202 ILE B N 1
ATOM 5282 C CA . ILE B 1 202 ? 19.859 -17.047 -13.016 1 96 202 ILE B CA 1
ATOM 5283 C C . ILE B 1 202 ? 18.594 -17.891 -12.992 1 96 202 ILE B C 1
ATOM 5285 O O . ILE B 1 202 ? 17.703 -17.672 -12.172 1 96 202 ILE B O 1
ATOM 5289 N N . PHE B 1 203 ? 18.5 -18.891 -13.859 1 97.12 203 PHE B N 1
ATOM 5290 C CA . PHE B 1 203 ? 17.328 -19.734 -13.922 1 97.12 203 PHE B CA 1
ATOM 5291 C C . PHE B 1 203 ? 17.094 -20.438 -12.594 1 97.12 203 PHE B C 1
ATOM 5293 O O . PHE B 1 203 ? 15.992 -20.422 -12.047 1 97.12 203 PHE B O 1
ATOM 5300 N N . SER B 1 204 ? 18.125 -21.031 -12.109 1 96.81 204 SER B N 1
ATOM 5301 C CA . SER B 1 204 ? 18.031 -21.75 -10.852 1 96.81 204 SER B CA 1
ATOM 5302 C C . SER B 1 204 ? 17.688 -20.828 -9.695 1 96.81 204 SER B C 1
ATOM 5304 O O . SER B 1 204 ? 16.922 -21.188 -8.797 1 96.81 204 SER B O 1
ATOM 5306 N N . ARG B 1 205 ? 18.203 -19.641 -9.75 1 96.06 205 ARG B N 1
ATOM 5307 C CA . ARG B 1 205 ? 17.922 -18.672 -8.695 1 96.06 205 ARG B CA 1
ATOM 5308 C C . ARG B 1 205 ? 16.469 -18.203 -8.75 1 96.06 205 ARG B C 1
ATOM 5310 O O . ARG B 1 205 ? 15.844 -18.016 -7.707 1 96.06 205 ARG B O 1
ATOM 5317 N N . VAL B 1 206 ? 15.945 -18.078 -9.914 1 97.19 206 VAL B N 1
ATOM 5318 C CA . VAL B 1 206 ? 14.562 -17.625 -10.07 1 97.19 206 VAL B CA 1
ATOM 5319 C C . VAL B 1 206 ? 13.609 -18.688 -9.523 1 97.19 206 VAL B C 1
ATOM 5321 O O . VAL B 1 206 ? 12.688 -18.375 -8.766 1 97.19 206 VAL B O 1
ATOM 5324 N N . VAL B 1 207 ? 13.844 -19.938 -9.875 1 98.06 207 VAL B N 1
ATOM 5325 C CA . VAL B 1 207 ? 12.93 -20.984 -9.438 1 98.06 207 VAL B CA 1
ATOM 5326 C C . VAL B 1 207 ? 13.078 -21.219 -7.938 1 98.06 207 VAL B C 1
ATOM 5328 O O . VAL B 1 207 ? 12.094 -21.484 -7.242 1 98.06 207 VAL B O 1
ATOM 5331 N N . HIS B 1 208 ? 14.305 -21.094 -7.418 1 97.12 208 HIS B N 1
ATOM 5332 C CA . HIS B 1 208 ? 14.492 -21.219 -5.977 1 97.12 208 HIS B CA 1
ATOM 5333 C C . HIS B 1 208 ? 13.883 -20.031 -5.242 1 97.12 208 HIS B C 1
ATOM 5335 O O . HIS B 1 208 ? 13.484 -20.156 -4.078 1 97.12 208 HIS B O 1
ATOM 5341 N N . GLY B 1 209 ? 13.828 -18.891 -5.875 1 96.25 209 GLY B N 1
ATOM 5342 C CA . GLY B 1 209 ? 13.172 -17.719 -5.301 1 96.25 209 GLY B CA 1
ATOM 5343 C C . GLY B 1 209 ? 11.703 -17.953 -4.988 1 96.25 209 GLY B C 1
ATOM 5344 O O . GLY B 1 209 ? 11.172 -17.406 -4.023 1 96.25 209 GLY B O 1
ATOM 5345 N N . SER B 1 210 ? 11.062 -18.781 -5.773 1 97.12 210 SER B N 1
ATOM 5346 C CA . SER B 1 210 ? 9.656 -19.094 -5.539 1 97.12 210 SER B CA 1
ATOM 5347 C C . SER B 1 210 ? 9.469 -19.828 -4.211 1 97.12 210 SER B C 1
ATOM 5349 O O . SER B 1 210 ? 8.453 -19.656 -3.541 1 97.12 210 SER B O 1
ATOM 5351 N N . VAL B 1 211 ? 10.445 -20.594 -3.838 1 95.88 211 VAL B N 1
ATOM 5352 C CA . VAL B 1 211 ? 10.383 -21.328 -2.578 1 95.88 211 VAL B CA 1
ATOM 5353 C C . VAL B 1 211 ? 10.375 -20.359 -1.407 1 95.88 211 VAL B C 1
ATOM 5355 O O . VAL B 1 211 ? 9.586 -20.5 -0.475 1 95.88 211 VAL B O 1
ATOM 5358 N N . ILE B 1 212 ? 11.195 -19.375 -1.509 1 92.5 212 ILE B N 1
ATOM 5359 C CA . ILE B 1 212 ? 11.312 -18.391 -0.447 1 92.5 212 ILE B CA 1
ATOM 5360 C C . ILE B 1 212 ? 10 -17.625 -0.301 1 92.5 212 ILE B C 1
ATOM 5362 O O . ILE B 1 212 ? 9.508 -17.438 0.813 1 92.5 212 ILE B O 1
ATOM 5366 N N . VAL B 1 213 ? 9.438 -17.203 -1.388 1 94.06 213 VAL B N 1
ATOM 5367 C CA . VAL B 1 213 ? 8.188 -16.453 -1.378 1 94.06 213 VAL B CA 1
ATOM 5368 C C . VAL B 1 213 ? 7.062 -17.297 -0.806 1 94.06 213 VAL B C 1
ATOM 5370 O O . VAL B 1 213 ? 6.277 -16.828 0.02 1 94.06 213 VAL B O 1
ATOM 5373 N N . MET B 1 214 ? 7.047 -18.578 -1.192 1 94.31 214 MET B N 1
ATOM 5374 C CA . MET B 1 214 ? 5.945 -19.438 -0.796 1 94.31 214 MET B CA 1
ATOM 5375 C C . MET B 1 214 ? 6.043 -19.812 0.681 1 94.31 214 MET B C 1
ATOM 5377 O O . MET B 1 214 ? 5.027 -20.094 1.323 1 94.31 214 MET B O 1
ATOM 5381 N N . ILE B 1 215 ? 7.172 -19.766 1.24 1 90.19 215 ILE B N 1
ATOM 5382 C CA . ILE B 1 215 ? 7.348 -20.109 2.646 1 90.19 215 ILE B CA 1
ATOM 5383 C C . ILE B 1 215 ? 6.969 -18.922 3.521 1 90.19 215 ILE B C 1
ATOM 5385 O O . ILE B 1 215 ? 6.414 -19.094 4.609 1 90.19 215 ILE B O 1
ATOM 5389 N N . ILE B 1 216 ? 7.117 -17.734 3.047 1 92.12 216 ILE B N 1
ATOM 5390 C CA . ILE B 1 216 ? 6.98 -16.562 3.904 1 92.12 216 ILE B CA 1
ATOM 5391 C C . ILE B 1 216 ? 5.617 -15.914 3.678 1 92.12 216 ILE B C 1
ATOM 5393 O O . ILE B 1 216 ? 4.836 -15.75 4.617 1 92.12 216 ILE B O 1
ATOM 5397 N N . ALA B 1 217 ? 5.297 -15.602 2.434 1 95.56 217 ALA B N 1
ATOM 5398 C CA . ALA B 1 217 ? 4.172 -14.719 2.131 1 95.56 217 ALA B CA 1
ATOM 5399 C C . ALA B 1 217 ? 2.848 -15.344 2.559 1 95.56 217 ALA B C 1
ATOM 5401 O O . ALA B 1 217 ? 2.088 -14.75 3.322 1 95.56 217 ALA B O 1
ATOM 5402 N N . PRO B 1 218 ? 2.51 -16.641 2.121 1 96.19 218 PRO B N 1
ATOM 5403 C CA . PRO B 1 218 ? 1.23 -17.219 2.543 1 96.19 218 PRO B CA 1
ATOM 5404 C C . PRO B 1 218 ? 1.17 -17.484 4.043 1 96.19 218 PRO B C 1
ATOM 5406 O O . PRO B 1 218 ? 0.133 -17.266 4.676 1 96.19 218 PRO B O 1
ATOM 5409 N N . VAL B 1 219 ? 2.248 -17.922 4.648 1 93.69 219 VAL B N 1
ATOM 5410 C CA . VAL B 1 219 ? 2.268 -18.266 6.066 1 93.69 219 VAL B CA 1
ATOM 5411 C C . VAL B 1 219 ? 2.115 -17.016 6.91 1 93.69 219 VAL B C 1
ATOM 5413 O O . VAL B 1 219 ? 1.334 -16.984 7.863 1 93.69 219 VAL B O 1
ATOM 5416 N N . ALA B 1 220 ? 2.873 -16.016 6.578 1 94.88 220 ALA B N 1
ATOM 5417 C CA . ALA B 1 220 ? 2.76 -14.75 7.305 1 94.88 220 ALA B CA 1
ATOM 5418 C C . ALA B 1 220 ? 1.351 -14.172 7.195 1 94.88 220 ALA B C 1
ATOM 5420 O O . ALA B 1 220 ? 0.832 -13.594 8.148 1 94.88 220 ALA B O 1
ATOM 5421 N N . THR B 1 221 ? 0.763 -14.305 6.031 1 96.56 221 THR B N 1
ATOM 5422 C CA . THR B 1 221 ? -0.596 -13.812 5.824 1 96.56 221 THR B CA 1
ATOM 54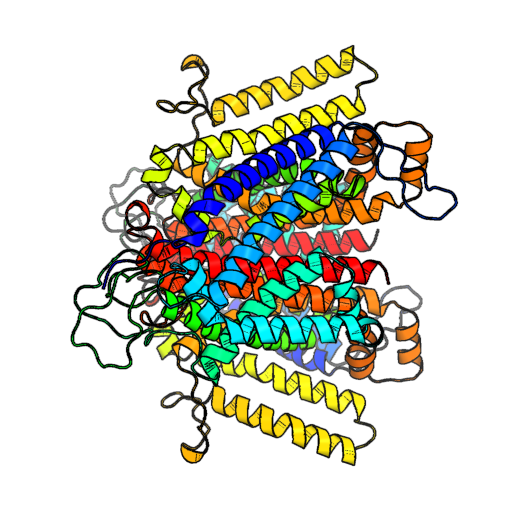23 C C . THR B 1 221 ? -1.582 -14.57 6.711 1 96.56 221 THR B C 1
ATOM 5425 O O . THR B 1 221 ? -2.502 -13.969 7.273 1 96.56 221 THR B O 1
ATOM 5428 N N . VAL B 1 222 ? -1.397 -15.883 6.871 1 96.5 222 VAL B N 1
ATOM 5429 C CA . VAL B 1 222 ? -2.256 -16.688 7.738 1 96.5 222 VAL B CA 1
ATOM 5430 C C . VAL B 1 222 ? -2.15 -16.188 9.18 1 96.5 222 VAL B C 1
ATOM 5432 O O . VAL B 1 222 ? -3.164 -16.031 9.867 1 96.5 222 VAL B O 1
ATOM 5435 N N . PHE B 1 223 ? -0.965 -15.898 9.602 1 95.94 223 PHE B N 1
ATOM 5436 C CA . PHE B 1 223 ? -0.765 -15.367 10.945 1 95.94 223 PHE B CA 1
ATOM 5437 C C . PHE B 1 223 ? -1.462 -14.023 11.109 1 95.94 223 PHE B C 1
ATOM 5439 O O . PHE B 1 223 ? -2.111 -13.773 12.125 1 95.94 223 PHE B O 1
ATOM 5446 N N . ALA B 1 224 ? -1.31 -13.195 10.133 1 97.25 224 ALA B N 1
ATOM 5447 C CA . ALA B 1 224 ? -1.947 -11.875 10.172 1 97.25 224 ALA B CA 1
ATOM 5448 C C . ALA B 1 224 ? -3.467 -12.008 10.234 1 97.25 224 ALA B C 1
ATOM 5450 O O . ALA B 1 224 ? -4.133 -11.234 10.93 1 97.25 224 ALA B O 1
ATOM 5451 N N . PHE B 1 225 ? -3.982 -12.969 9.492 1 97.5 225 PHE B N 1
ATOM 5452 C CA . PHE B 1 225 ? -5.422 -13.195 9.5 1 97.5 225 PHE B CA 1
ATOM 5453 C C . PHE B 1 225 ? -5.883 -13.672 10.875 1 97.5 225 PHE B C 1
ATOM 5455 O O . PHE B 1 225 ? -6.926 -13.242 11.367 1 97.5 225 PHE B O 1
ATOM 5462 N N . MET B 1 226 ? -5.141 -14.555 11.461 1 97.06 226 MET B N 1
ATOM 5463 C CA . MET B 1 226 ? -5.512 -15.047 12.789 1 97.06 226 MET B CA 1
ATOM 5464 C C . MET B 1 226 ? -5.508 -13.914 13.812 1 97.06 226 MET B C 1
ATOM 5466 O O . MET B 1 226 ? -6.418 -13.812 14.633 1 97.06 226 MET B O 1
ATOM 5470 N N . LEU B 1 227 ? -4.531 -13.07 13.695 1 97 227 LEU B N 1
ATOM 5471 C CA . LEU B 1 227 ? -4.453 -11.922 14.594 1 97 227 LEU B CA 1
ATOM 5472 C C . LEU B 1 227 ? -5.574 -10.93 14.297 1 97 227 LEU B C 1
ATOM 5474 O O . LEU B 1 227 ? -6.277 -10.492 15.219 1 97 227 LEU B O 1
ATOM 5478 N N . GLY B 1 228 ? -5.773 -10.609 13.062 1 97.12 228 GLY B N 1
ATOM 5479 C CA . GLY B 1 228 ? -6.801 -9.656 12.672 1 97.12 228 GLY B CA 1
ATOM 5480 C C . GLY B 1 228 ? -8.203 -10.117 13 1 97.12 228 GLY B C 1
ATOM 5481 O O . GLY B 1 228 ? -9.047 -9.32 13.422 1 97.12 228 GLY B O 1
ATOM 5482 N N . ILE B 1 229 ? -8.469 -11.391 12.797 1 97 229 ILE B N 1
ATOM 5483 C CA . ILE B 1 229 ? -9.773 -11.961 13.102 1 97 229 ILE B CA 1
ATOM 5484 C C . ILE B 1 229 ? -10.008 -11.938 14.609 1 97 229 ILE B C 1
ATOM 5486 O O . ILE B 1 229 ? -11.078 -11.547 15.078 1 97 229 ILE B O 1
ATOM 5490 N N . THR B 1 230 ? -9.008 -12.328 15.367 1 95.5 230 THR B N 1
ATOM 5491 C CA . THR B 1 230 ? -9.117 -12.422 16.812 1 95.5 230 THR B CA 1
ATOM 5492 C C . THR B 1 230 ? -9.414 -11.047 17.422 1 95.5 230 THR B C 1
ATOM 5494 O O . THR B 1 230 ? -10.172 -10.945 18.391 1 95.5 230 THR B O 1
ATOM 5497 N N . LEU B 1 231 ? -8.898 -10.016 16.875 1 95.25 231 LEU B N 1
ATOM 5498 C CA . LEU B 1 231 ? -9.094 -8.688 17.438 1 95.25 231 LEU B CA 1
ATOM 5499 C C . LEU B 1 231 ? -10.211 -7.945 16.703 1 95.25 231 LEU B C 1
ATOM 5501 O O . LEU B 1 231 ? -10.906 -7.121 17.312 1 95.25 231 LEU B O 1
ATOM 5505 N N . GLY B 1 232 ? -10.367 -8.234 15.438 1 95.94 232 GLY B N 1
ATOM 5506 C CA . GLY B 1 232 ? -11.328 -7.508 14.625 1 95.94 232 GLY B CA 1
ATOM 5507 C C . GLY B 1 232 ? -12.766 -7.898 14.914 1 95.94 232 GLY B C 1
ATOM 5508 O O . GLY B 1 232 ? -13.664 -7.051 14.891 1 95.94 232 GLY B O 1
ATOM 5509 N N . LEU B 1 233 ? -13.023 -9.164 15.117 1 95.5 233 LEU B N 1
ATOM 5510 C CA . LEU B 1 233 ? -14.383 -9.633 15.367 1 95.5 233 LEU B CA 1
ATOM 5511 C C . LEU B 1 233 ? -14.961 -8.984 16.625 1 95.5 233 LEU B C 1
ATOM 5513 O O . LEU B 1 233 ? -16.031 -8.383 16.578 1 95.5 233 LEU B O 1
ATOM 5517 N N . PRO B 1 234 ? -14.25 -9.055 17.766 1 92.88 234 PRO B N 1
ATOM 5518 C CA . PRO B 1 234 ? -14.797 -8.43 18.969 1 92.88 234 PRO B CA 1
ATOM 5519 C C . PRO B 1 234 ? -14.93 -6.91 18.844 1 92.88 234 PRO B C 1
ATOM 5521 O O . PRO B 1 234 ? -15.852 -6.316 19.406 1 92.88 234 PRO B O 1
ATOM 5524 N N . ALA B 1 235 ? -14.031 -6.328 18.172 1 93.12 235 ALA B N 1
ATOM 5525 C CA . ALA B 1 235 ? -14.125 -4.883 17.984 1 93.12 235 ALA B CA 1
ATOM 5526 C C . ALA B 1 235 ? -15.398 -4.508 17.219 1 93.12 235 ALA B C 1
ATOM 5528 O O . ALA B 1 235 ? -16.094 -3.555 17.594 1 93.12 235 ALA B O 1
ATOM 5529 N N . GLY B 1 236 ? -15.688 -5.273 16.172 1 91.44 236 GLY B N 1
ATOM 5530 C CA . GLY B 1 236 ? -16.891 -5.02 15.406 1 91.44 236 GLY B CA 1
ATOM 5531 C C . GLY B 1 236 ? -18.156 -5.438 16.125 1 91.44 236 GLY B C 1
ATOM 5532 O O . GLY B 1 236 ? -19.188 -4.758 16.047 1 91.44 236 GLY B O 1
ATOM 5533 N N . TYR B 1 237 ? -18.062 -6.508 16.859 1 92 237 TYR B N 1
ATOM 5534 C CA . TYR B 1 237 ? -19.25 -7.094 17.484 1 92 237 TYR B CA 1
ATOM 5535 C C . TYR B 1 237 ? -19.656 -6.285 18.719 1 92 237 TYR B C 1
ATOM 5537 O O . TYR B 1 237 ? -20.828 -5.961 18.891 1 92 237 TYR B O 1
ATOM 5545 N N . TYR B 1 238 ? -18.688 -5.973 19.578 1 86.69 238 TYR B N 1
ATOM 5546 C CA . TYR B 1 238 ? -18.984 -5.258 20.828 1 86.69 238 TYR B CA 1
ATOM 5547 C C . TYR B 1 238 ? -19.094 -3.758 20.578 1 86.69 238 TYR B C 1
ATOM 5549 O O . TYR B 1 238 ? -19.922 -3.08 21.188 1 86.69 238 TYR B O 1
ATOM 5557 N N . GLY B 1 239 ? -18.219 -3.305 19.734 1 85.31 239 GLY B N 1
ATOM 5558 C CA . GLY B 1 239 ? -18.172 -1.867 19.516 1 85.31 239 GLY B CA 1
ATOM 5559 C C . GLY B 1 239 ? -17.656 -1.099 20.719 1 85.31 239 GLY B C 1
ATOM 5560 O O . GLY B 1 239 ? -16.781 -1.575 21.438 1 85.31 239 GLY B O 1
ATOM 5561 N N . GLY B 1 240 ? -18 0.176 20.875 1 80.44 240 GLY B N 1
ATOM 5562 C CA . GLY B 1 240 ? -17.703 0.99 22.047 1 80.44 240 GLY B CA 1
ATOM 5563 C C . GLY B 1 240 ? -16.234 1.353 22.156 1 80.44 240 GLY B C 1
ATOM 5564 O O . GLY B 1 240 ? -15.578 1.653 21.141 1 80.44 240 GLY B O 1
ATOM 5565 N N . LYS B 1 241 ? -15.727 1.312 23.359 1 81.56 241 LYS B N 1
ATOM 5566 C CA . LYS B 1 241 ? -14.367 1.781 23.625 1 81.56 241 LYS B CA 1
ATOM 5567 C C . LYS B 1 241 ? -13.336 0.765 23.141 1 81.56 241 LYS B C 1
ATOM 5569 O O . LYS B 1 241 ? -12.242 1.139 22.719 1 81.56 241 LYS B O 1
ATOM 5574 N N . LEU B 1 242 ? -13.742 -0.471 23.234 1 83.62 242 LEU B N 1
ATOM 5575 C CA . LEU B 1 242 ? -12.844 -1.49 22.719 1 83.62 242 LEU B CA 1
ATOM 5576 C C . LEU B 1 242 ? -12.562 -1.258 21.234 1 83.62 242 LEU B C 1
ATOM 5578 O O . LEU B 1 242 ? -11.406 -1.295 20.797 1 83.62 242 LEU B O 1
ATOM 5582 N N . ASP B 1 243 ? -13.57 -1.002 20.578 1 88.88 243 ASP B N 1
ATOM 5583 C CA . ASP B 1 243 ? -13.461 -0.73 19.156 1 88.88 243 ASP B CA 1
ATOM 5584 C C . ASP B 1 243 ? -12.617 0.517 18.891 1 88.88 243 ASP B C 1
ATOM 5586 O O . ASP B 1 243 ? -11.734 0.505 18.047 1 88.88 243 ASP B O 1
ATOM 5590 N N . THR B 1 244 ? -12.852 1.482 19.75 1 85.25 244 THR B N 1
ATOM 5591 C CA . THR B 1 244 ? -12.172 2.758 19.547 1 85.25 244 THR B CA 1
ATOM 5592 C C . THR B 1 244 ? -10.672 2.617 19.781 1 85.25 244 THR B C 1
ATOM 5594 O O . THR B 1 244 ? -9.867 3.119 19 1 85.25 244 THR B O 1
ATOM 5597 N N . ILE B 1 245 ? -10.281 1.932 20.734 1 86.69 245 ILE B N 1
ATOM 5598 C CA . ILE B 1 245 ? -8.875 1.777 21.109 1 86.69 245 ILE B CA 1
ATOM 5599 C C . ILE B 1 245 ? -8.172 0.91 20.062 1 86.69 245 ILE B C 1
ATOM 5601 O O . ILE B 1 245 ? -7.098 1.27 19.578 1 86.69 245 ILE B O 1
ATOM 5605 N N . LEU B 1 246 ? -8.789 -0.206 19.75 1 92.06 246 LEU B N 1
ATOM 5606 C CA . LEU B 1 246 ? -8.172 -1.117 18.797 1 92.06 246 LEU B CA 1
ATOM 5607 C C . LEU B 1 246 ? -8.055 -0.465 17.422 1 92.06 246 LEU B C 1
ATOM 5609 O O . LEU B 1 246 ? -7.059 -0.648 16.719 1 92.06 246 LEU B O 1
ATOM 5613 N N . SER B 1 247 ? -9.062 0.312 17.078 1 92 247 SER B N 1
ATOM 5614 C CA . SER B 1 247 ? -9.039 1.013 15.797 1 92 247 SER B CA 1
ATOM 5615 C C . SER B 1 247 ? -7.949 2.082 15.773 1 92 247 SER B C 1
ATOM 5617 O O . SER B 1 247 ? -7.285 2.275 14.758 1 92 247 SER B O 1
ATOM 5619 N N . PHE B 1 248 ? -7.809 2.697 16.922 1 89.12 248 PHE B N 1
ATOM 5620 C CA . PHE B 1 248 ? -6.762 3.707 17.016 1 89.12 248 PHE B CA 1
ATOM 5621 C C . PHE B 1 248 ? -5.383 3.072 16.859 1 89.12 248 PHE B C 1
ATOM 5623 O O . PHE B 1 248 ? -4.535 3.588 16.141 1 89.12 248 PHE B O 1
ATOM 5630 N N . VAL B 1 249 ? -5.18 2.025 17.516 1 90.81 249 VAL B N 1
ATOM 5631 C CA . VAL B 1 249 ? -3.898 1.328 17.453 1 90.81 249 VAL B CA 1
ATOM 5632 C C . VAL B 1 249 ? -3.646 0.858 16.016 1 90.81 249 VAL B C 1
ATOM 5634 O O . VAL B 1 249 ? -2.535 0.991 15.5 1 90.81 249 VAL B O 1
ATOM 5637 N N . ALA B 1 250 ? -4.645 0.302 15.414 1 94.44 250 ALA B N 1
ATOM 5638 C CA . ALA B 1 250 ? -4.527 -0.152 14.031 1 94.44 250 ALA B CA 1
ATOM 5639 C C . ALA B 1 250 ? -4.164 1.005 13.109 1 94.44 250 ALA B C 1
ATOM 5641 O O . ALA B 1 250 ? -3.289 0.869 12.25 1 94.44 250 ALA B O 1
ATOM 5642 N N . ASN B 1 251 ? -4.75 2.146 13.312 1 92.69 251 ASN B N 1
ATOM 5643 C CA . ASN B 1 251 ? -4.484 3.316 12.484 1 92.69 251 ASN B CA 1
ATOM 5644 C C . ASN B 1 251 ? -3.078 3.861 12.719 1 92.69 251 ASN B C 1
ATOM 5646 O O . ASN B 1 251 ? -2.443 4.371 11.789 1 92.69 251 ASN B O 1
ATOM 5650 N N . LEU B 1 252 ? -2.693 3.775 13.922 1 90.81 252 LEU B N 1
ATOM 5651 C CA . LEU B 1 252 ? -1.34 4.207 14.25 1 90.81 252 LEU B CA 1
ATOM 5652 C C . LEU B 1 252 ? -0.306 3.361 13.516 1 90.81 252 LEU B C 1
ATOM 5654 O O . LEU B 1 252 ? 0.667 3.891 12.977 1 90.81 252 LEU B O 1
ATOM 5658 N N . ILE B 1 253 ? -0.504 2.094 13.508 1 92.31 253 ILE B N 1
ATOM 5659 C CA . ILE B 1 253 ? 0.418 1.181 12.844 1 92.31 253 ILE B CA 1
ATOM 5660 C C . ILE B 1 253 ? 0.387 1.427 11.336 1 92.31 253 ILE B C 1
ATOM 5662 O O . ILE B 1 253 ? 1.434 1.462 10.68 1 92.31 253 ILE B O 1
ATOM 5666 N N . LEU B 1 254 ? -0.764 1.612 10.797 1 91.44 254 LEU B N 1
ATOM 5667 C CA . LEU B 1 254 ? -0.922 1.807 9.359 1 91.44 254 LEU B CA 1
ATOM 5668 C C . LEU B 1 254 ? -0.324 3.141 8.922 1 91.44 254 LEU B C 1
ATOM 5670 O O . LEU B 1 254 ? -0.008 3.328 7.746 1 91.44 254 LEU B O 1
ATOM 5674 N N . ALA B 1 255 ? -0.213 4.039 9.891 1 90.56 255 ALA B N 1
ATOM 5675 C CA . ALA B 1 255 ? 0.334 5.359 9.586 1 90.56 255 ALA B CA 1
ATOM 5676 C C . ALA B 1 255 ? 1.858 5.32 9.523 1 90.56 255 ALA B C 1
ATOM 5678 O O . ALA B 1 255 ? 2.486 6.219 8.961 1 90.56 255 ALA B O 1
ATOM 5679 N N . PHE B 1 256 ? 2.369 4.328 10.07 1 85.94 256 PHE B N 1
ATOM 5680 C CA . PHE B 1 256 ? 3.82 4.195 10.117 1 85.94 256 PHE B CA 1
ATOM 5681 C C . PHE B 1 256 ? 4.363 3.67 8.789 1 85.94 256 PHE B C 1
ATOM 5683 O O . PHE B 1 256 ? 3.838 2.699 8.242 1 85.94 256 PHE B O 1
ATOM 5690 N N . PRO B 1 257 ? 5.359 4.285 8.266 1 82.44 257 PRO B N 1
ATOM 5691 C CA . PRO B 1 257 ? 5.957 3.77 7.031 1 82.44 257 PRO B CA 1
ATOM 5692 C C . PRO B 1 257 ? 6.59 2.393 7.215 1 82.44 257 PRO B C 1
ATOM 5694 O O . PRO B 1 257 ? 7.527 2.238 8 1 82.44 257 PRO B O 1
ATOM 5697 N N . VAL B 1 258 ? 6.102 1.501 6.449 1 83.12 258 VAL B N 1
ATOM 5698 C CA . VAL B 1 258 ? 6.465 0.095 6.59 1 83.12 258 VAL B CA 1
ATOM 5699 C C . VAL B 1 258 ? 7.965 -0.076 6.355 1 83.12 258 VAL B C 1
ATOM 5701 O O . VAL B 1 258 ? 8.633 -0.829 7.07 1 83.12 258 VAL B O 1
ATOM 5704 N N . ILE B 1 259 ? 8.492 0.6 5.469 1 78.25 259 ILE B N 1
ATOM 5705 C CA . ILE B 1 259 ? 9.898 0.435 5.102 1 78.25 259 ILE B CA 1
ATOM 5706 C C . ILE B 1 259 ? 10.789 0.915 6.246 1 78.25 259 ILE B C 1
ATOM 5708 O O . ILE B 1 259 ? 11.859 0.356 6.48 1 78.25 259 ILE B O 1
ATOM 5712 N N . LEU B 1 260 ? 10.359 2.025 6.879 1 79 260 LEU B N 1
ATOM 5713 C CA . LEU B 1 260 ? 11.109 2.514 8.031 1 79 260 LEU B CA 1
ATOM 5714 C C . LEU B 1 260 ? 11.086 1.494 9.164 1 79 260 LEU B C 1
ATOM 5716 O O . LEU B 1 260 ? 12.094 1.307 9.852 1 79 260 LEU B O 1
ATOM 5720 N N . LEU B 1 261 ? 9.953 0.948 9.32 1 82.31 261 LEU B N 1
ATOM 5721 C CA . LEU B 1 261 ? 9.844 -0.09 10.336 1 82.31 261 LEU B CA 1
ATOM 5722 C C . LEU B 1 261 ? 10.82 -1.229 10.062 1 82.31 261 LEU B C 1
ATOM 5724 O O . LEU B 1 261 ? 11.516 -1.689 10.969 1 82.31 261 LEU B O 1
ATOM 5728 N N . PHE B 1 262 ? 10.914 -1.698 8.812 1 80.94 262 PHE B N 1
ATOM 5729 C CA . PHE B 1 262 ? 11.812 -2.779 8.438 1 80.94 262 PHE B CA 1
ATOM 5730 C C . PHE B 1 262 ? 13.266 -2.375 8.672 1 80.94 262 PHE B C 1
ATOM 5732 O O . PHE B 1 262 ? 14.062 -3.164 9.188 1 80.94 262 PHE B O 1
ATOM 5739 N N . PHE B 1 263 ? 13.555 -1.2 8.305 1 78.56 263 PHE B N 1
ATOM 5740 C CA . PHE B 1 263 ? 14.914 -0.714 8.484 1 78.56 263 PHE B CA 1
ATOM 5741 C C . PHE B 1 263 ? 15.312 -0.735 9.953 1 78.56 263 PHE B C 1
ATOM 5743 O O . PHE B 1 263 ? 16.422 -1.156 10.305 1 78.56 263 PHE B O 1
ATOM 5750 N N . LEU B 1 264 ? 14.359 -0.272 10.766 1 78.94 264 LEU B N 1
ATOM 5751 C CA . LEU B 1 264 ? 14.625 -0.234 12.203 1 78.94 264 LEU B CA 1
ATOM 5752 C C . LEU B 1 264 ? 14.812 -1.643 12.758 1 78.94 264 LEU B C 1
ATOM 5754 O O . LEU B 1 264 ? 15.703 -1.876 13.578 1 78.94 264 LEU B O 1
ATOM 5758 N N . LEU B 1 265 ? 14.102 -2.545 12.273 1 83.12 265 LEU B N 1
ATOM 5759 C CA . LEU B 1 265 ? 14.109 -3.893 12.828 1 83.12 265 LEU B CA 1
ATOM 5760 C C . LEU B 1 265 ? 15.328 -4.676 12.352 1 83.12 265 LEU B C 1
ATOM 5762 O O . LEU B 1 265 ? 15.703 -5.68 12.969 1 83.12 265 LEU B O 1
ATOM 5766 N N . VAL B 1 266 ? 15.969 -4.238 11.227 1 79.31 266 VAL B N 1
ATOM 5767 C CA . VAL B 1 266 ? 17.141 -4.945 10.703 1 79.31 266 VAL B CA 1
ATOM 5768 C C . VAL B 1 266 ? 18.406 -4.301 11.234 1 79.31 266 VAL B C 1
ATOM 5770 O O . VAL B 1 266 ? 19.5 -4.832 11.055 1 79.31 266 VAL B O 1
ATOM 5773 N N . THR B 1 267 ? 18.281 -3.164 11.898 1 78.25 267 THR B N 1
ATOM 5774 C CA . THR B 1 267 ? 19.438 -2.518 12.484 1 78.25 267 THR B CA 1
ATOM 5775 C C . THR B 1 267 ? 20.078 -3.408 13.555 1 78.25 267 THR B C 1
ATOM 5777 O O . THR B 1 267 ? 19.375 -3.943 14.414 1 78.25 267 THR B O 1
ATOM 5780 N N . PRO B 1 268 ? 21.359 -3.547 13.5 1 76.75 268 PRO B N 1
ATOM 5781 C CA . PRO B 1 268 ? 22.047 -4.438 14.43 1 76.75 268 PRO B CA 1
ATOM 5782 C C . PRO B 1 268 ? 21.766 -4.105 15.891 1 76.75 268 PRO B C 1
ATOM 5784 O O . PRO B 1 268 ? 21.641 -5.012 16.719 1 76.75 268 PRO B O 1
ATOM 5787 N N . GLU B 1 269 ? 21.594 -2.854 16.234 1 76.12 269 GLU B N 1
ATOM 5788 C CA . GLU B 1 269 ? 21.344 -2.447 17.609 1 76.12 269 GLU B CA 1
ATOM 5789 C C . GLU B 1 269 ? 20 -2.99 18.109 1 76.12 269 GLU B C 1
ATOM 5791 O O . GLU B 1 269 ? 19.906 -3.473 19.234 1 76.12 269 GLU B O 1
ATOM 5796 N N . LEU B 1 270 ? 19.047 -2.928 17.266 1 78.31 270 LEU B N 1
ATOM 5797 C CA . LEU B 1 270 ? 17.734 -3.402 17.656 1 78.31 270 LEU B CA 1
ATOM 5798 C C . LEU B 1 270 ? 17.672 -4.926 17.672 1 78.31 270 LEU B C 1
ATOM 5800 O O . LEU B 1 270 ? 16.969 -5.523 18.484 1 78.31 270 LEU B O 1
ATOM 5804 N N . ILE B 1 271 ? 18.406 -5.5 16.781 1 78.81 271 ILE B N 1
ATOM 5805 C CA . ILE B 1 271 ? 18.5 -6.957 16.781 1 78.81 271 ILE B CA 1
ATOM 5806 C C . ILE B 1 271 ? 19.156 -7.438 18.078 1 78.81 271 ILE B C 1
ATOM 5808 O O . ILE B 1 271 ? 18.688 -8.391 18.688 1 78.81 271 ILE B O 1
ATOM 5812 N N . ASP B 1 272 ? 20.156 -6.676 18.469 1 78.38 272 ASP B N 1
ATOM 5813 C CA . ASP B 1 272 ? 20.891 -7.051 19.688 1 78.38 272 ASP B CA 1
ATOM 5814 C C . ASP B 1 272 ? 20.016 -6.848 20.922 1 78.38 272 ASP B C 1
ATOM 5816 O O . ASP B 1 272 ? 20.141 -7.598 21.906 1 78.38 272 ASP B O 1
ATOM 5820 N N . LEU B 1 273 ? 19.094 -5.855 20.875 1 78.81 273 LEU B N 1
ATOM 5821 C CA . LEU B 1 273 ? 18.172 -5.609 21.969 1 78.81 273 LEU B CA 1
ATOM 5822 C C . LEU B 1 273 ? 17.062 -6.664 22.016 1 78.81 273 LEU B C 1
ATOM 5824 O O . LEU B 1 273 ? 16.344 -6.781 23 1 78.81 273 LEU B O 1
ATOM 5828 N N . GLY B 1 274 ? 16.938 -7.449 20.938 1 80.69 274 GLY B N 1
ATOM 5829 C CA . GLY B 1 274 ? 15.969 -8.531 20.875 1 80.69 274 GLY B CA 1
ATOM 5830 C C . GLY B 1 274 ? 14.578 -8.055 20.484 1 80.69 274 GLY B C 1
ATOM 5831 O O . GLY B 1 274 ? 13.586 -8.727 20.766 1 80.69 274 GLY B O 1
ATOM 5832 N N . VAL B 1 275 ? 14.461 -6.957 19.891 1 84.06 275 VAL B N 1
ATOM 5833 C CA . VAL B 1 275 ? 13.164 -6.367 19.578 1 84.06 275 VAL B CA 1
ATOM 5834 C C . VAL B 1 275 ? 12.383 -7.301 18.656 1 84.06 275 VAL B C 1
ATOM 5836 O O . VAL B 1 275 ? 11.211 -7.59 18.891 1 84.06 275 VAL B O 1
ATOM 5839 N N . PRO B 1 276 ? 13.008 -7.871 17.594 1 85.06 276 PRO B N 1
ATOM 5840 C CA . PRO B 1 276 ? 12.258 -8.789 16.75 1 85.06 276 PRO B CA 1
ATOM 5841 C C . PRO B 1 276 ? 11.766 -10.023 17.5 1 85.06 276 PRO B C 1
ATOM 5843 O O . PRO B 1 276 ? 10.672 -10.523 17.219 1 85.06 276 PRO B O 1
ATOM 5846 N N . ASN B 1 277 ? 12.516 -10.438 18.438 1 84.19 277 ASN B N 1
ATOM 5847 C CA . ASN B 1 277 ? 12.133 -11.609 19.219 1 84.19 277 ASN B CA 1
ATOM 5848 C C . ASN B 1 277 ? 10.945 -11.312 20.125 1 84.19 277 ASN B C 1
ATOM 5850 O O . ASN B 1 277 ? 10.055 -12.141 20.297 1 84.19 277 ASN B O 1
ATOM 5854 N N . TYR B 1 278 ? 10.992 -10.172 20.703 1 86.44 278 TYR B N 1
ATOM 5855 C CA . TYR B 1 278 ? 9.867 -9.766 21.547 1 86.44 278 TYR B CA 1
ATOM 5856 C C . TYR B 1 278 ? 8.594 -9.602 20.719 1 86.44 278 TYR B C 1
ATOM 5858 O O . TYR B 1 278 ? 7.512 -9.984 21.156 1 86.44 278 TYR B O 1
ATOM 5866 N N . MET B 1 279 ? 8.766 -9.055 19.594 1 88.56 279 MET B N 1
ATOM 5867 C CA . MET B 1 279 ? 7.613 -8.914 18.703 1 88.56 279 MET B CA 1
ATOM 5868 C C . MET B 1 279 ? 7.066 -10.273 18.281 1 88.56 279 MET B C 1
ATOM 5870 O O . MET B 1 279 ? 5.852 -10.477 18.25 1 88.56 279 MET B O 1
ATOM 5874 N N . ALA B 1 280 ? 7.957 -11.148 17.953 1 88.81 280 ALA B N 1
ATOM 5875 C CA . ALA B 1 280 ? 7.551 -12.5 17.578 1 88.81 280 ALA B CA 1
ATOM 5876 C C . ALA B 1 280 ? 6.785 -13.18 18.719 1 88.81 280 ALA B C 1
ATOM 5878 O O . ALA B 1 280 ? 5.777 -13.844 18.484 1 88.81 280 ALA B O 1
ATOM 5879 N N . ALA B 1 281 ? 7.297 -12.977 19.938 1 87.94 281 ALA B N 1
ATOM 5880 C CA . ALA B 1 281 ? 6.66 -13.57 21.109 1 87.94 281 ALA B CA 1
ATOM 5881 C C . ALA B 1 281 ? 5.215 -13.109 21.25 1 87.94 281 ALA B C 1
ATOM 5883 O O . ALA B 1 281 ? 4.328 -13.906 21.578 1 87.94 281 ALA B O 1
ATOM 5884 N N . VAL B 1 282 ? 4.973 -11.922 20.922 1 89.31 282 VAL B N 1
ATOM 5885 C CA . VAL B 1 282 ? 3.631 -11.367 21.062 1 89.31 282 VAL B CA 1
ATOM 5886 C C . VAL B 1 282 ? 2.77 -11.766 19.875 1 89.31 282 VAL B C 1
ATOM 5888 O O . VAL B 1 282 ? 1.654 -12.266 20.047 1 89.31 282 VAL B O 1
ATOM 5891 N N . LEU B 1 283 ? 3.271 -11.641 18.703 1 91.56 283 LEU B N 1
ATOM 5892 C CA . LEU B 1 283 ? 2.502 -11.852 17.484 1 91.56 283 LEU B CA 1
ATOM 5893 C C . LEU B 1 283 ? 2.191 -13.328 17.281 1 91.56 283 LEU B C 1
ATOM 5895 O O . LEU B 1 283 ? 1.108 -13.68 16.797 1 91.56 283 LEU B O 1
ATOM 5899 N N . PHE B 1 284 ? 3.133 -14.164 17.641 1 89.94 284 PHE B N 1
ATOM 5900 C CA . PHE B 1 284 ? 2.965 -15.594 17.375 1 89.94 284 PHE B CA 1
ATOM 5901 C C . PHE B 1 284 ? 2.098 -16.234 18.453 1 89.94 284 PHE B C 1
ATOM 5903 O O . PHE B 1 284 ? 1.748 -17.422 18.344 1 89.94 284 PHE B O 1
ATOM 5910 N N . LEU B 1 285 ? 1.723 -15.484 19.453 1 91.5 285 LEU B N 1
ATOM 5911 C CA . LEU B 1 285 ? 0.784 -15.953 20.469 1 91.5 285 LEU B CA 1
ATOM 5912 C C . LEU B 1 285 ? -0.635 -16 19.906 1 91.5 285 LEU B C 1
ATOM 5914 O O . LEU B 1 285 ? -1.478 -16.75 20.406 1 91.5 285 LEU B O 1
ATOM 5918 N N . PHE B 1 286 ? -0.867 -15.305 18.891 1 92 286 PHE B N 1
ATOM 5919 C CA . PHE B 1 286 ? -2.229 -15.109 18.406 1 92 286 PHE B CA 1
ATOM 5920 C C . PHE B 1 286 ? -2.75 -16.359 17.734 1 92 286 PHE B C 1
ATOM 5922 O O . PHE B 1 286 ? -3.93 -16.703 17.859 1 92 286 PHE B O 1
ATOM 5929 N N . PRO B 1 287 ? -1.907 -17.094 17.016 1 93.56 287 PRO B N 1
ATOM 5930 C CA . PRO B 1 287 ? -2.418 -18.375 16.516 1 93.56 287 PRO B CA 1
ATOM 5931 C C . PRO B 1 287 ? -2.889 -19.281 17.641 1 93.56 287 PRO B C 1
ATOM 5933 O O . PRO B 1 287 ? -3.906 -19.969 17.5 1 93.56 287 PRO B O 1
ATOM 5936 N N . LEU B 1 288 ? -2.203 -19.281 18.734 1 93.06 288 LEU B N 1
ATOM 5937 C CA . LEU B 1 288 ? -2.6 -20.078 19.891 1 93.06 288 LEU B CA 1
ATOM 5938 C C . LEU B 1 288 ? -3.932 -19.594 20.453 1 93.06 288 LEU B C 1
ATOM 5940 O O . LEU B 1 288 ? -4.824 -20.406 20.734 1 93.06 288 LEU B O 1
ATOM 5944 N N . ILE B 1 289 ? -4.012 -18.359 20.562 1 92.38 289 ILE B N 1
ATOM 5945 C CA . ILE B 1 289 ? -5.242 -17.766 21.078 1 92.38 289 ILE B CA 1
ATOM 5946 C C . ILE B 1 289 ? -6.395 -18.031 20.109 1 92.38 289 ILE B C 1
ATOM 5948 O O . ILE B 1 289 ? -7.48 -18.438 20.531 1 92.38 289 ILE B O 1
ATOM 5952 N N . PHE B 1 290 ? -6.125 -17.891 18.875 1 94.81 290 PHE B N 1
ATOM 5953 C CA . PHE B 1 290 ? -7.148 -18.062 17.859 1 94.81 290 PHE B CA 1
ATOM 5954 C C . PHE B 1 290 ? -7.699 -19.484 17.875 1 94.81 290 PHE B C 1
ATOM 5956 O O . PHE B 1 290 ? -8.914 -19.672 17.969 1 94.81 290 PHE B O 1
ATOM 5963 N N . PHE B 1 291 ? -6.832 -20.453 17.828 1 94.81 291 PHE B N 1
ATOM 5964 C CA . PHE B 1 291 ? -7.273 -21.844 17.812 1 94.81 291 PHE B CA 1
ATOM 5965 C C . PHE B 1 291 ? -7.891 -22.234 19.141 1 94.81 291 PHE B C 1
ATOM 5967 O O . PHE B 1 291 ? -8.828 -23.031 19.203 1 94.81 291 PHE B O 1
ATOM 5974 N N . GLY B 1 292 ? -7.379 -21.734 20.234 1 93.38 292 GLY B N 1
ATOM 5975 C CA . GLY B 1 292 ? -7.969 -21.984 21.531 1 93.38 292 GLY B CA 1
ATOM 5976 C C . GLY B 1 292 ? -9.398 -21.5 21.641 1 93.38 292 GLY B C 1
ATOM 5977 O O . GLY B 1 292 ? -10.281 -22.25 22.062 1 93.38 292 GLY B O 1
ATOM 5978 N N . VAL B 1 293 ? -9.617 -20.281 21.203 1 91.75 293 VAL B N 1
ATOM 5979 C CA . VAL B 1 293 ? -10.945 -19.688 21.281 1 91.75 293 VAL B CA 1
ATOM 5980 C C . VAL B 1 293 ? -11.883 -20.359 20.297 1 91.75 293 VAL B C 1
ATOM 5982 O O . VAL B 1 293 ? -13.062 -20.578 20.594 1 91.75 293 VAL B O 1
ATOM 5985 N N . LEU B 1 294 ? -11.352 -20.672 19.141 1 93.25 294 LEU B N 1
ATOM 5986 C CA . LEU B 1 294 ? -12.141 -21.328 18.094 1 93.25 294 LEU B CA 1
ATOM 5987 C C . LEU B 1 294 ? -12.68 -22.672 18.594 1 93.25 294 LEU B C 1
ATOM 5989 O O . LEU B 1 294 ? -13.875 -22.953 18.438 1 93.25 294 LEU B O 1
ATOM 5993 N N . ILE B 1 295 ? -11.875 -23.453 19.234 1 93.69 295 ILE B N 1
ATOM 5994 C CA . ILE B 1 295 ? -12.25 -24.797 19.688 1 93.69 295 ILE B CA 1
ATOM 5995 C C . ILE B 1 295 ? -13.102 -24.703 20.938 1 93.69 295 ILE B C 1
ATOM 5997 O O . ILE B 1 295 ? -14.141 -25.359 21.047 1 93.69 295 ILE B O 1
ATOM 6001 N N . ASN B 1 296 ? -12.734 -23.859 21.844 1 91.25 296 ASN B N 1
ATOM 6002 C CA . ASN B 1 296 ? -13.453 -23.734 23.109 1 91.25 296 ASN B CA 1
ATOM 6003 C C . ASN B 1 296 ? -14.859 -23.188 22.891 1 91.25 296 ASN B C 1
ATOM 6005 O O . ASN B 1 296 ? -15.789 -23.531 23.625 1 91.25 296 ASN B O 1
ATOM 6009 N N . SER B 1 297 ? -15.016 -22.312 21.953 1 91.12 297 SER B N 1
ATOM 6010 C CA . SER B 1 297 ? -16.328 -21.703 21.719 1 91.12 297 SER B CA 1
ATOM 6011 C C . SER B 1 297 ? -17.312 -22.734 21.172 1 91.12 297 SER B C 1
ATOM 6013 O O . SER B 1 297 ? -18.516 -22.641 21.422 1 91.12 297 SER B O 1
ATOM 6015 N N . ARG B 1 298 ? -16.797 -23.641 20.469 1 90.38 298 ARG B N 1
ATOM 6016 C CA . ARG B 1 298 ? -17.672 -24.641 19.844 1 90.38 298 ARG B CA 1
ATOM 6017 C C . ARG B 1 298 ? -17.953 -25.797 20.812 1 90.38 298 ARG B C 1
ATOM 6019 O O . ARG B 1 298 ? -19.078 -26.281 20.875 1 90.38 298 ARG B O 1
ATOM 6026 N N . TYR B 1 299 ? -17 -26.234 21.641 1 90.62 299 TYR B N 1
ATOM 6027 C CA . TYR B 1 299 ? -17.109 -27.5 22.344 1 90.62 299 TYR B CA 1
ATOM 6028 C C . TYR B 1 299 ? -17.125 -27.281 23.859 1 90.62 299 TYR B C 1
ATOM 6030 O O . TYR B 1 299 ? -16.969 -28.234 24.625 1 90.62 299 TYR B O 1
ATOM 6038 N N . HIS B 1 300 ? -17.234 -26.078 24.281 1 86.81 300 HIS B N 1
ATOM 6039 C CA . HIS B 1 300 ? -17.172 -25.781 25.703 1 86.81 300 HIS B CA 1
ATOM 6040 C C . HIS B 1 300 ? -18.234 -26.562 26.469 1 86.81 300 HIS B C 1
ATOM 6042 O O . HIS B 1 300 ? -18.078 -26.844 27.672 1 86.81 300 HIS B O 1
ATOM 6048 N N . THR B 1 301 ? -19.328 -26.953 25.797 1 86.19 301 THR B N 1
ATOM 6049 C CA . THR B 1 301 ? -20.406 -27.688 26.453 1 86.19 301 THR B CA 1
ATOM 6050 C C . THR B 1 301 ? -20.062 -29.172 26.562 1 86.19 301 THR B C 1
ATOM 6052 O O . THR B 1 301 ? -20.734 -29.922 27.281 1 86.19 301 THR B O 1
ATOM 6055 N N . GLN B 1 302 ? -19.078 -29.656 25.844 1 92.62 302 GLN B N 1
ATOM 6056 C CA . GLN B 1 302 ? -18.562 -31.031 25.922 1 92.62 302 GLN B CA 1
ATOM 6057 C C . GLN B 1 302 ? -17.125 -31.062 26.422 1 92.62 302 GLN B C 1
ATOM 6059 O O . GLN B 1 302 ? -16.188 -31.141 25.609 1 92.62 302 GLN B O 1
ATOM 6064 N N . PRO B 1 303 ? -16.938 -31.078 27.656 1 90.06 303 PRO B N 1
ATOM 6065 C CA . PRO B 1 303 ? -15.609 -30.859 28.234 1 90.06 303 PRO B CA 1
ATOM 6066 C C . PRO B 1 303 ? -14.578 -31.875 27.781 1 90.06 303 PRO B C 1
ATOM 6068 O O . PRO B 1 303 ? -13.422 -31.531 27.531 1 90.06 303 PRO B O 1
ATOM 6071 N N . SER B 1 304 ? -15 -33.156 27.703 1 92.06 304 SER B N 1
ATOM 6072 C CA . SER B 1 304 ? -14.039 -34.156 27.281 1 92.06 304 SER B CA 1
ATOM 6073 C C . SER B 1 304 ? -13.57 -33.938 25.844 1 92.06 304 SER B C 1
ATOM 6075 O O . SER B 1 304 ? -12.375 -34 25.562 1 92.06 304 SER B O 1
ATOM 6077 N N . LYS B 1 305 ? -14.469 -33.719 24.969 1 92.25 305 LYS B N 1
ATOM 6078 C CA . LYS B 1 305 ? -14.125 -33.438 23.578 1 92.25 305 LYS B CA 1
ATOM 6079 C C . LYS B 1 305 ? -13.352 -32.125 23.453 1 92.25 305 LYS B C 1
ATOM 6081 O O . LYS B 1 305 ? -12.414 -32.031 22.656 1 92.25 305 LYS B O 1
ATOM 6086 N N . ASN B 1 306 ? -13.758 -31.188 24.203 1 93.06 306 ASN B N 1
ATOM 6087 C CA . ASN B 1 306 ? -13.086 -29.891 24.203 1 93.06 306 ASN B CA 1
ATOM 6088 C C . ASN B 1 306 ? -11.617 -30.031 24.609 1 93.06 306 ASN B C 1
ATOM 6090 O O . ASN B 1 306 ? -10.734 -29.5 23.922 1 93.06 306 ASN B O 1
ATOM 6094 N N . ALA B 1 307 ? -11.398 -30.766 25.656 1 92.44 307 ALA B N 1
ATOM 6095 C CA . ALA B 1 307 ? -10.039 -30.953 26.141 1 92.44 307 ALA B CA 1
ATOM 6096 C C . ALA B 1 307 ? -9.18 -31.703 25.141 1 92.44 307 ALA B C 1
ATOM 6098 O O . ALA B 1 307 ? -8 -31.406 24.953 1 92.44 307 ALA B O 1
ATOM 6099 N N . LEU B 1 308 ? -9.766 -32.688 24.547 1 92.81 308 LEU B N 1
ATOM 6100 C CA . LEU B 1 308 ? -9.047 -33.5 23.562 1 92.81 308 LEU B CA 1
ATOM 6101 C C . LEU B 1 308 ? -8.672 -32.656 22.344 1 92.81 308 LEU B C 1
ATOM 6103 O O . LEU B 1 308 ? -7.531 -32.688 21.875 1 92.81 308 LEU B O 1
ATOM 6107 N N . TYR B 1 309 ? -9.648 -31.938 21.844 1 93.5 309 TYR B N 1
ATOM 6108 C CA . TYR B 1 309 ? -9.391 -31.125 20.672 1 93.5 309 TYR B CA 1
ATOM 6109 C C . TYR B 1 309 ? -8.406 -30 20.984 1 93.5 309 TYR B C 1
ATOM 6111 O O . TYR B 1 309 ? -7.547 -29.672 20.156 1 93.5 309 TYR B O 1
ATOM 6119 N N . LEU B 1 310 ? -8.547 -29.406 22.094 1 93.5 310 LEU B N 1
ATOM 6120 C CA . LEU B 1 310 ? -7.621 -28.359 22.5 1 93.5 310 LEU B CA 1
ATOM 6121 C C . LEU B 1 310 ? -6.199 -28.891 22.594 1 93.5 310 LEU B C 1
ATOM 6123 O O . LEU B 1 310 ? -5.258 -28.266 22.109 1 93.5 310 LEU B O 1
ATOM 6127 N N . ALA B 1 311 ? -6.078 -30.031 23.234 1 93.56 311 ALA B N 1
ATOM 6128 C CA . ALA B 1 311 ? -4.75 -30.625 23.375 1 93.56 311 ALA B CA 1
ATOM 6129 C C . ALA B 1 311 ? -4.156 -31 22.031 1 93.56 311 ALA B C 1
ATOM 6131 O O . ALA B 1 311 ? -2.973 -30.766 21.781 1 93.56 311 ALA B O 1
ATOM 6132 N N . PHE B 1 312 ? -4.93 -31.547 21.188 1 92.94 312 PHE B N 1
ATOM 6133 C CA . PHE B 1 312 ? -4.469 -32.031 19.891 1 92.94 312 PHE B CA 1
ATOM 6134 C C . PHE B 1 312 ? -3.992 -30.859 19.031 1 92.94 312 PHE B C 1
ATOM 6136 O O . PHE B 1 312 ? -3.051 -31 18.25 1 92.94 312 PHE B O 1
ATOM 6143 N N . VAL B 1 313 ? -4.598 -29.734 19.156 1 92.25 313 VAL B N 1
ATOM 6144 C CA . VAL B 1 313 ? -4.273 -28.609 18.281 1 92.25 313 VAL B CA 1
ATOM 6145 C C . VAL B 1 313 ? -3.283 -27.672 18.984 1 92.25 313 VAL B C 1
ATOM 6147 O O . VAL B 1 313 ? -2.297 -27.25 18.375 1 92.25 313 VAL B O 1
ATOM 6150 N N . LEU B 1 314 ? -3.434 -27.375 20.25 1 92.44 314 LEU B N 1
ATOM 6151 C CA . LEU B 1 314 ? -2.646 -26.359 20.938 1 92.44 314 LEU B CA 1
ATOM 6152 C C . LEU B 1 314 ? -1.268 -26.906 21.312 1 92.44 314 LEU B C 1
ATOM 6154 O O . LEU B 1 314 ? -0.305 -26.141 21.406 1 92.44 314 LEU B O 1
ATOM 6158 N N . ILE B 1 315 ? -1.161 -28.172 21.484 1 90.81 315 ILE B N 1
ATOM 6159 C CA . ILE B 1 315 ? 0.141 -28.719 21.844 1 90.81 315 ILE B CA 1
ATOM 6160 C C . ILE B 1 315 ? 1.112 -28.547 20.672 1 90.81 315 ILE B C 1
ATOM 6162 O O . ILE B 1 315 ? 2.193 -27.984 20.828 1 90.81 315 ILE B O 1
ATOM 6166 N N . PRO B 1 316 ? 0.742 -29.031 19.516 1 89.81 316 PRO B N 1
ATOM 6167 C CA . PRO B 1 316 ? 1.665 -28.828 18.406 1 89.81 316 PRO B CA 1
ATOM 6168 C C . PRO B 1 316 ? 1.884 -27.344 18.094 1 89.81 316 PRO B C 1
ATOM 6170 O O . PRO B 1 316 ? 3.004 -26.938 17.766 1 89.81 316 PRO B O 1
ATOM 6173 N N . VAL B 1 317 ? 0.896 -26.531 18.109 1 89.19 317 VAL B N 1
ATOM 6174 C CA . VAL B 1 317 ? 1.012 -25.109 17.828 1 89.19 317 VAL B CA 1
ATOM 6175 C C . VAL B 1 317 ? 1.847 -24.438 18.922 1 89.19 317 VAL B C 1
ATOM 6177 O O . VAL B 1 317 ? 2.652 -23.547 18.625 1 89.19 317 VAL B O 1
ATOM 6180 N N . GLY B 1 318 ? 1.591 -24.859 20.156 1 88.25 318 GLY B N 1
ATOM 6181 C CA . GLY B 1 318 ? 2.389 -24.359 21.25 1 88.25 318 GLY B CA 1
ATOM 6182 C C . GLY B 1 318 ? 3.861 -24.703 21.141 1 88.25 318 GLY B C 1
ATOM 6183 O O . GLY B 1 318 ? 4.727 -23.875 21.406 1 88.25 318 GLY B O 1
ATOM 6184 N N . TYR B 1 319 ? 4.102 -25.875 20.703 1 84.75 319 TYR B N 1
ATOM 6185 C CA . TYR B 1 319 ? 5.48 -26.297 20.469 1 84.75 319 TYR B CA 1
ATOM 6186 C C . TYR B 1 319 ? 6.125 -25.438 19.391 1 84.75 319 TYR B C 1
ATOM 6188 O O . TYR B 1 319 ? 7.27 -25 19.531 1 84.75 319 TYR B O 1
ATOM 6196 N N . ALA B 1 320 ? 5.402 -25.266 18.297 1 82.44 320 ALA B N 1
ATOM 6197 C CA . ALA B 1 320 ? 5.91 -24.438 17.203 1 82.44 320 ALA B CA 1
ATOM 6198 C C . ALA B 1 320 ? 6.191 -23.016 17.672 1 82.44 320 ALA B C 1
ATOM 6200 O O . ALA B 1 320 ? 7.152 -22.391 17.234 1 82.44 320 ALA B O 1
ATOM 6201 N N . TYR B 1 321 ? 5.344 -22.531 18.547 1 83.69 321 TYR B N 1
ATOM 6202 C CA . TYR B 1 321 ? 5.488 -21.188 19.109 1 83.69 321 TYR B CA 1
ATOM 6203 C C . TYR B 1 321 ? 6.777 -21.078 19.922 1 83.69 321 TYR B C 1
ATOM 6205 O O . TYR B 1 321 ? 7.586 -20.172 19.703 1 83.69 321 TYR B O 1
ATOM 6213 N N . VAL B 1 322 ? 6.996 -22.031 20.766 1 80.19 322 VAL B N 1
ATOM 6214 C CA . VAL B 1 322 ? 8.164 -21.984 21.641 1 80.19 322 VAL B CA 1
ATOM 6215 C C . VAL B 1 322 ? 9.43 -22.219 20.828 1 80.19 322 VAL B C 1
ATOM 6217 O O . VAL B 1 322 ? 10.445 -21.562 21.047 1 80.19 322 VAL B O 1
ATOM 6220 N N . ALA B 1 323 ? 9.352 -23.062 19.875 1 76.12 323 ALA B N 1
ATOM 6221 C CA . ALA B 1 323 ? 10.492 -23.344 19.016 1 76.12 323 ALA B CA 1
ATOM 6222 C C . ALA B 1 323 ? 10.836 -22.125 18.156 1 76.12 323 ALA B C 1
ATOM 6224 O O . ALA B 1 323 ? 12.008 -21.891 17.844 1 76.12 323 ALA B O 1
ATOM 6225 N N . GLY B 1 324 ? 9.867 -21.453 17.719 1 74.44 324 GLY B N 1
ATOM 6226 C CA . GLY B 1 324 ? 10.07 -20.312 16.844 1 74.44 324 GLY B CA 1
ATOM 6227 C C . GLY B 1 324 ? 10.695 -19.125 17.562 1 74.44 324 GLY B C 1
ATOM 6228 O O . GLY B 1 324 ? 11.492 -18.391 16.969 1 74.44 324 GLY B O 1
ATOM 6229 N N . ILE B 1 325 ? 10.398 -18.969 18.828 1 73.38 325 ILE B N 1
ATOM 6230 C CA . ILE B 1 325 ? 10.836 -17.781 19.531 1 73.38 325 ILE B CA 1
ATOM 6231 C C . ILE B 1 325 ? 12.117 -18.078 20.312 1 73.38 325 ILE B C 1
ATOM 6233 O O . ILE B 1 325 ? 12.852 -17.156 20.672 1 73.38 325 ILE B O 1
ATOM 6237 N N . SER B 1 326 ? 12.367 -19.359 20.5 1 70.56 326 SER B N 1
ATOM 6238 C CA . SER B 1 326 ? 13.516 -19.734 21.312 1 70.56 326 SER B CA 1
ATOM 6239 C C . SER B 1 326 ? 14.828 -19.516 20.578 1 70.56 326 SER B C 1
ATOM 6241 O O . SER B 1 326 ? 15.031 -20.062 19.484 1 70.56 326 SER B O 1
ATOM 6243 N N . GLU B 1 327 ? 15.453 -18.531 20.844 1 68.81 327 GLU B N 1
ATOM 6244 C CA . GLU B 1 327 ? 16.766 -18.266 20.266 1 68.81 327 GLU B CA 1
ATOM 6245 C C . GLU B 1 327 ? 17.859 -18.344 21.328 1 68.81 327 GLU B C 1
ATOM 6247 O O . GLU B 1 327 ? 17.719 -17.766 22.406 1 68.81 327 GLU B O 1
ATOM 6252 N N . LYS B 1 328 ? 18.906 -19.078 20.766 1 60.72 328 LYS B N 1
ATOM 6253 C CA . LYS B 1 328 ? 20.047 -19.203 21.672 1 60.72 328 LYS B CA 1
ATOM 6254 C C . LYS B 1 328 ? 20.672 -17.844 21.969 1 60.72 328 LYS B C 1
ATOM 6256 O O . LYS B 1 328 ? 20.75 -16.984 21.094 1 60.72 328 LYS B O 1
ATOM 6261 N N . ASP B 1 329 ? 20.812 -17.516 23.109 1 59.31 329 ASP B N 1
ATOM 6262 C CA . ASP B 1 329 ? 21.562 -16.344 23.562 1 59.31 329 ASP B CA 1
ATOM 6263 C C . ASP B 1 329 ? 20.641 -15.164 23.828 1 59.31 329 ASP B C 1
ATOM 6265 O O . ASP B 1 329 ? 21.094 -14.016 23.906 1 59.31 329 ASP B O 1
ATOM 6269 N N . THR B 1 330 ? 19.344 -15.492 23.547 1 61.34 330 THR B N 1
ATOM 6270 C CA . THR B 1 330 ? 18.438 -14.414 23.906 1 61.34 330 THR B CA 1
ATOM 6271 C C . THR B 1 330 ? 17.703 -14.734 25.203 1 61.34 330 THR B C 1
ATOM 6273 O O . THR B 1 330 ? 17.75 -15.867 25.688 1 61.34 330 THR B O 1
ATOM 6276 N N . VAL B 1 331 ? 17.141 -13.758 25.781 1 59.34 331 VAL B N 1
ATOM 6277 C CA . VAL B 1 331 ? 16.406 -13.891 27.047 1 59.34 331 VAL B CA 1
ATOM 6278 C C . VAL B 1 331 ? 15.211 -14.82 26.844 1 59.34 331 VAL B C 1
ATOM 6280 O O . VAL B 1 331 ? 14.664 -15.352 27.828 1 59.34 331 VAL B O 1
ATOM 6283 N N . LEU B 1 332 ? 14.984 -15.18 25.594 1 61.38 332 LEU B N 1
ATOM 6284 C CA . LEU B 1 332 ? 13.805 -16 25.359 1 61.38 332 LEU B CA 1
ATOM 6285 C C . LEU B 1 332 ? 14.188 -17.453 25.109 1 61.38 332 LEU B C 1
ATOM 6287 O O . LEU B 1 332 ? 13.469 -18.188 24.422 1 61.38 332 LEU B O 1
ATOM 6291 N N . TYR B 1 333 ? 15.266 -17.859 25.516 1 59.53 333 TYR B N 1
ATOM 6292 C CA . TYR B 1 333 ? 15.711 -19.234 25.297 1 59.53 333 TYR B CA 1
ATOM 6293 C C . TYR B 1 333 ? 15.039 -20.188 26.297 1 59.53 333 TYR B C 1
ATOM 6295 O O . TYR B 1 333 ? 15.391 -20.203 27.484 1 59.53 333 TYR B O 1
ATOM 6303 N N . PHE B 1 334 ? 13.883 -20.734 25.859 1 62.84 334 PHE B N 1
ATOM 6304 C CA . PHE B 1 334 ? 13.086 -21.562 26.766 1 62.84 334 PHE B CA 1
ATOM 6305 C C . PHE B 1 334 ? 13.281 -23.047 26.453 1 62.84 334 PHE B C 1
ATOM 6307 O O . PHE B 1 334 ? 13.133 -23.891 27.344 1 62.84 334 PHE B O 1
ATOM 6314 N N . LEU B 1 335 ? 13.586 -23.328 25.188 1 63.31 335 LEU B N 1
ATOM 6315 C CA . LEU B 1 335 ? 13.516 -24.734 24.812 1 63.31 335 LEU B CA 1
ATOM 6316 C C . LEU B 1 335 ? 14.883 -25.391 24.891 1 63.31 335 LEU B C 1
ATOM 6318 O O . LEU B 1 335 ? 15.883 -24.828 24.453 1 63.31 335 LEU B O 1
ATOM 6322 N N . PRO B 1 336 ? 14.898 -26.5 25.688 1 61.91 336 PRO B N 1
ATOM 6323 C CA . PRO B 1 336 ? 16.141 -27.281 25.656 1 61.91 336 PRO B CA 1
ATOM 6324 C C . PRO B 1 336 ? 16.578 -27.641 24.234 1 61.91 336 PRO B C 1
ATOM 6326 O O . PRO B 1 336 ? 15.758 -27.688 23.328 1 61.91 336 PRO B O 1
ATOM 6329 N N . GLU B 1 337 ? 17.891 -27.609 24.031 1 60.28 337 GLU B N 1
ATOM 6330 C CA . GLU B 1 337 ? 18.531 -27.859 22.734 1 60.28 337 GLU B CA 1
ATOM 6331 C C . GLU B 1 337 ? 17.922 -29.047 22.031 1 60.28 337 GLU B C 1
ATOM 6333 O O . GLU B 1 337 ? 17.781 -29.047 20.797 1 60.28 337 GLU B O 1
ATOM 6338 N N . ALA B 1 338 ? 17.516 -30.062 22.812 1 58.75 338 ALA B N 1
ATOM 6339 C CA . ALA B 1 338 ? 16.984 -31.297 22.219 1 58.75 338 ALA B CA 1
ATOM 6340 C C . ALA B 1 338 ? 15.641 -31.047 21.547 1 58.75 338 ALA B C 1
ATOM 6342 O O . ALA B 1 338 ? 15.273 -31.75 20.609 1 58.75 338 ALA B O 1
ATOM 6343 N N . LEU B 1 339 ? 14.984 -30.047 21.969 1 61.88 339 LEU B N 1
ATOM 6344 C CA . LEU B 1 339 ? 13.641 -29.797 21.453 1 61.88 339 LEU B CA 1
ATOM 6345 C C . LEU B 1 339 ? 13.648 -28.641 20.453 1 61.88 339 LEU B C 1
ATOM 6347 O O . LEU B 1 339 ? 12.641 -28.391 19.781 1 61.88 339 LEU B O 1
ATOM 6351 N N . ASP B 1 340 ? 14.695 -28.016 20.359 1 61.47 340 ASP B N 1
ATOM 6352 C CA . ASP B 1 340 ? 14.812 -26.859 19.484 1 61.47 340 ASP B CA 1
ATOM 6353 C C . ASP B 1 340 ? 15.125 -27.297 18.047 1 61.47 340 ASP B C 1
ATOM 6355 O O . ASP B 1 340 ? 16.234 -27.109 17.562 1 61.47 340 ASP B O 1
ATOM 6359 N N . LYS B 1 341 ? 14.336 -28.062 17.484 1 60.25 341 LYS B N 1
ATOM 6360 C CA . LYS B 1 341 ? 14.523 -28.656 16.156 1 60.25 341 LYS B CA 1
ATOM 6361 C C . LYS B 1 341 ? 14.266 -27.641 15.047 1 60.25 341 LYS B C 1
ATOM 6363 O O . LYS B 1 341 ? 14.617 -27.891 13.891 1 60.25 341 LYS B O 1
ATOM 6368 N N . PHE B 1 342 ? 13.688 -26.609 15.391 1 64.5 342 PHE B N 1
ATOM 6369 C CA . PHE B 1 342 ? 13.336 -25.672 14.328 1 64.5 342 PHE B CA 1
ATOM 6370 C C . PHE B 1 342 ? 13.844 -24.281 14.656 1 64.5 342 PHE B C 1
ATOM 6372 O O . PHE B 1 342 ? 13.578 -23.75 15.742 1 64.5 342 PHE B O 1
ATOM 6379 N N . THR B 1 343 ? 15.008 -23.953 14.062 1 63.97 343 THR B N 1
ATOM 6380 C CA . THR B 1 343 ? 15.477 -22.578 14.266 1 63.97 343 THR B CA 1
ATOM 6381 C C . THR B 1 343 ? 15.258 -21.75 13.016 1 63.97 343 THR B C 1
ATOM 6383 O O . THR B 1 343 ? 15.656 -22.141 11.914 1 63.97 343 THR B O 1
ATOM 6386 N N . LEU B 1 344 ? 14.469 -20.797 13.188 1 72.19 344 LEU B N 1
ATOM 6387 C CA . LEU B 1 344 ? 14.289 -19.844 12.102 1 72.19 344 LEU B CA 1
ATOM 6388 C C . LEU B 1 344 ? 15.469 -18.875 12.023 1 72.19 344 LEU B C 1
ATOM 6390 O O . LEU B 1 344 ? 15.828 -18.25 13.016 1 72.19 344 LEU B O 1
ATOM 6394 N N . PRO B 1 345 ? 16.109 -18.922 10.852 1 77.12 345 PRO B N 1
ATOM 6395 C CA . PRO B 1 345 ? 17.172 -17.922 10.727 1 77.12 345 PRO B CA 1
ATOM 6396 C C . PRO B 1 345 ? 16.719 -16.516 11.094 1 77.12 345 PRO B C 1
ATOM 6398 O O . PRO B 1 345 ? 15.57 -16.141 10.82 1 77.12 345 PRO B O 1
ATOM 6401 N N . LYS B 1 346 ? 17.594 -15.773 11.734 1 77.62 346 LYS B N 1
ATOM 6402 C CA . LYS B 1 346 ? 17.297 -14.445 12.273 1 77.62 346 LYS B CA 1
ATOM 6403 C C . LYS B 1 346 ? 16.75 -13.523 11.195 1 77.62 346 LYS B C 1
ATOM 6405 O O . LYS B 1 346 ? 15.812 -12.758 11.445 1 77.62 346 LYS B O 1
ATOM 6410 N N . GLU B 1 347 ? 17.297 -13.617 9.977 1 80.31 347 GLU B N 1
ATOM 6411 C CA . GLU B 1 347 ? 16.875 -12.734 8.891 1 80.31 347 GLU B CA 1
ATOM 6412 C C . GLU B 1 347 ? 15.438 -13.031 8.469 1 80.31 347 GLU B C 1
ATOM 6414 O O . GLU B 1 347 ? 14.68 -12.109 8.164 1 80.31 347 GLU B O 1
ATOM 6419 N N . ILE B 1 348 ? 15.117 -14.312 8.547 1 82.94 348 ILE B N 1
ATOM 6420 C CA . ILE B 1 348 ? 13.773 -14.711 8.156 1 82.94 348 ILE B CA 1
ATOM 6421 C C . ILE B 1 348 ? 12.781 -14.281 9.234 1 82.94 348 ILE B C 1
ATOM 6423 O O . ILE B 1 348 ? 11.664 -13.852 8.93 1 82.94 348 ILE B O 1
ATOM 6427 N N . LEU B 1 349 ? 13.219 -14.375 10.484 1 84.56 349 LEU B N 1
ATOM 6428 C CA . LEU B 1 349 ? 12.352 -14 11.594 1 84.56 349 LEU B CA 1
ATOM 6429 C C . LEU B 1 349 ? 11.984 -12.523 11.523 1 84.56 349 LEU B C 1
ATOM 6431 O O . LEU B 1 349 ? 10.82 -12.156 11.727 1 84.56 349 LEU B O 1
ATOM 6435 N N . VAL B 1 350 ? 12.984 -11.695 11.234 1 85.88 350 VAL B N 1
ATOM 6436 C CA . VAL B 1 350 ? 12.773 -10.258 11.172 1 85.88 350 VAL B CA 1
ATOM 6437 C C . VAL B 1 350 ? 11.766 -9.93 10.07 1 85.88 350 VAL B C 1
ATOM 6439 O O . VAL B 1 350 ? 10.844 -9.141 10.281 1 85.88 350 VAL B O 1
ATOM 6442 N N . VAL B 1 351 ? 11.961 -10.578 8.945 1 87.06 351 VAL B N 1
ATOM 6443 C CA . VAL B 1 351 ? 11.078 -10.344 7.805 1 87.06 351 VAL B CA 1
ATOM 6444 C C . VAL B 1 351 ? 9.672 -10.844 8.117 1 87.06 351 VAL B C 1
ATOM 6446 O O . VAL B 1 351 ? 8.688 -10.148 7.871 1 87.06 351 VAL B O 1
ATOM 6449 N N . PHE B 1 352 ? 9.617 -11.992 8.695 1 89.44 352 PHE B N 1
ATOM 6450 C CA . PHE B 1 352 ? 8.344 -12.641 8.984 1 89.44 352 PHE B CA 1
ATOM 6451 C C . PHE B 1 352 ? 7.535 -11.812 9.977 1 89.44 352 PHE B C 1
ATOM 6453 O O . PHE B 1 352 ? 6.359 -11.523 9.75 1 89.44 352 PHE B O 1
ATOM 6460 N N . VAL B 1 353 ? 8.117 -11.398 11.047 1 89.94 353 VAL B N 1
ATOM 6461 C CA . VAL B 1 353 ? 7.449 -10.648 12.109 1 89.94 353 VAL B CA 1
ATOM 6462 C C . VAL B 1 353 ? 7.012 -9.289 11.578 1 89.94 353 VAL B C 1
ATOM 6464 O O . VAL B 1 353 ? 5.922 -8.812 11.906 1 89.94 353 VAL B O 1
ATOM 6467 N N . SER B 1 354 ? 7.855 -8.703 10.781 1 89.75 354 SER B N 1
ATOM 6468 C CA . SER B 1 354 ? 7.527 -7.398 10.211 1 89.75 354 SER B CA 1
ATOM 6469 C C . SER B 1 354 ? 6.305 -7.488 9.305 1 89.75 354 SER B C 1
ATOM 6471 O O . SER B 1 354 ? 5.418 -6.633 9.359 1 89.75 354 SER B O 1
ATOM 6473 N N . VAL B 1 355 ? 6.277 -8.492 8.516 1 90.69 355 VAL B N 1
ATOM 6474 C CA . VAL B 1 355 ? 5.18 -8.672 7.57 1 90.69 355 VAL B CA 1
ATOM 6475 C C . VAL B 1 355 ? 3.879 -8.93 8.328 1 90.69 355 VAL B C 1
ATOM 6477 O O . VAL B 1 355 ? 2.836 -8.367 7.992 1 90.69 355 VAL B O 1
ATOM 6480 N N . VAL B 1 356 ? 3.934 -9.781 9.32 1 94.12 356 VAL B N 1
ATOM 6481 C CA . VAL B 1 356 ? 2.744 -10.07 10.117 1 94.12 356 VAL B CA 1
ATOM 6482 C C . VAL B 1 356 ? 2.26 -8.797 10.805 1 94.12 356 VAL B C 1
ATOM 6484 O O . VAL B 1 356 ? 1.062 -8.5 10.812 1 94.12 356 VAL B O 1
ATOM 6487 N N . PHE B 1 357 ? 3.174 -8.039 11.328 1 93.62 357 PHE B N 1
ATOM 6488 C CA . PHE B 1 357 ? 2.875 -6.82 12.07 1 93.62 357 PHE B CA 1
ATOM 6489 C C . PHE B 1 357 ? 2.186 -5.801 11.172 1 93.62 357 PHE B C 1
ATOM 6491 O O . PHE B 1 357 ? 1.218 -5.156 11.578 1 93.62 357 PHE B O 1
ATOM 6498 N N . VAL B 1 358 ? 2.623 -5.719 9.992 1 91 358 VAL B N 1
ATOM 6499 C CA . VAL B 1 358 ? 2.141 -4.676 9.094 1 91 358 VAL B CA 1
ATOM 6500 C C . VAL B 1 358 ? 0.81 -5.102 8.477 1 91 358 VAL B C 1
ATOM 6502 O O . VAL B 1 358 ? -0.059 -4.262 8.227 1 91 358 VAL B O 1
ATOM 6505 N N . ASN B 1 359 ? 0.586 -6.336 8.234 1 94.56 359 ASN B N 1
ATOM 6506 C CA . ASN B 1 359 ? -0.618 -6.824 7.566 1 94.56 359 ASN B CA 1
ATOM 6507 C C . ASN B 1 359 ? -1.78 -6.961 8.547 1 94.56 359 ASN B C 1
ATOM 6509 O O . ASN B 1 359 ? -2.943 -6.863 8.156 1 94.56 359 ASN B O 1
ATOM 6513 N N . SER B 1 360 ? -1.527 -7.121 9.797 1 96.31 360 SER B N 1
ATOM 6514 C CA . SER B 1 360 ? -2.539 -7.449 10.797 1 96.31 360 SER B CA 1
ATOM 6515 C C . SER B 1 360 ? -3.564 -6.328 10.93 1 96.31 360 SER B C 1
ATOM 6517 O O . SER B 1 360 ? -4.77 -6.582 10.992 1 96.31 360 SER B O 1
ATOM 6519 N N . PRO B 1 361 ? -3.125 -5.066 10.969 1 96 361 PRO B N 1
ATOM 6520 C CA . PRO B 1 361 ? -4.117 -3.998 11.109 1 96 361 PRO B CA 1
ATOM 6521 C C . PRO B 1 361 ? -5.082 -3.924 9.93 1 96 361 PRO B C 1
ATOM 6523 O O . PRO B 1 361 ? -6.254 -3.58 10.109 1 96 361 PRO B O 1
ATOM 6526 N N . THR B 1 362 ? -4.637 -4.238 8.781 1 94.25 362 THR B N 1
ATOM 6527 C CA . THR B 1 362 ? -5.512 -4.219 7.621 1 94.25 362 THR B CA 1
ATOM 6528 C C . THR B 1 362 ? -6.539 -5.348 7.699 1 94.25 362 THR B C 1
ATOM 6530 O O . THR B 1 362 ? -7.703 -5.16 7.336 1 94.25 362 THR B O 1
ATOM 6533 N N . VAL B 1 363 ? -6.066 -6.488 8.125 1 96.88 363 VAL B N 1
ATOM 6534 C CA . VAL B 1 363 ? -7 -7.594 8.32 1 96.88 363 VAL B CA 1
ATOM 6535 C C . VAL B 1 363 ? -8 -7.242 9.414 1 96.88 363 VAL B C 1
ATOM 6537 O O . VAL B 1 363 ? -9.203 -7.504 9.281 1 96.88 363 VAL B O 1
ATOM 6540 N N . PHE B 1 364 ? -7.516 -6.617 10.477 1 96.88 364 PHE B N 1
ATOM 6541 C CA . PHE B 1 364 ? -8.367 -6.137 11.562 1 96.88 364 PHE B CA 1
ATOM 6542 C C . PHE B 1 364 ? -9.484 -5.258 11.016 1 96.88 364 PHE B C 1
ATOM 6544 O O . PHE B 1 364 ? -10.656 -5.449 11.359 1 96.88 364 PHE B O 1
ATOM 6551 N N . ARG B 1 365 ? -9.141 -4.434 10.133 1 92.62 365 ARG B N 1
ATOM 6552 C CA . ARG B 1 365 ? -10.086 -3.453 9.602 1 92.62 365 ARG B CA 1
ATOM 6553 C C . ARG B 1 365 ? -11.164 -4.133 8.766 1 92.62 365 ARG B C 1
ATOM 6555 O O . ARG B 1 365 ? -12.344 -3.793 8.867 1 92.62 365 ARG B O 1
ATOM 6562 N N . ILE B 1 366 ? -10.781 -4.988 7.957 1 93.31 366 ILE B N 1
ATOM 6563 C CA . ILE B 1 366 ? -11.758 -5.637 7.09 1 93.31 366 ILE B CA 1
ATOM 6564 C C . ILE B 1 366 ? -12.672 -6.535 7.922 1 93.31 366 ILE B C 1
ATOM 6566 O O . ILE B 1 366 ? -13.891 -6.543 7.727 1 93.31 366 ILE B O 1
ATOM 6570 N N . VAL B 1 367 ? -12.125 -7.223 8.891 1 96.44 367 VAL B N 1
ATOM 6571 C CA . VAL B 1 367 ? -12.914 -8.109 9.734 1 96.44 367 VAL B CA 1
ATOM 6572 C C . VAL B 1 367 ? -13.875 -7.285 10.586 1 96.44 367 VAL B C 1
ATOM 6574 O O . VAL B 1 367 ? -15.055 -7.629 10.719 1 96.44 367 VAL B O 1
ATOM 6577 N N . ARG B 1 368 ? -13.336 -6.234 11.141 1 94.69 368 ARG B N 1
ATOM 6578 C CA . ARG B 1 368 ? -14.172 -5.328 11.922 1 94.69 368 ARG B CA 1
ATOM 6579 C C . ARG B 1 368 ? -15.328 -4.793 11.086 1 94.69 368 ARG B C 1
ATOM 6581 O O . ARG B 1 368 ? -16.469 -4.789 11.539 1 94.69 368 ARG B O 1
ATOM 6588 N N . GLY B 1 369 ? -15.031 -4.355 9.898 1 89.88 369 GLY B N 1
ATOM 6589 C CA . GLY B 1 369 ? -16.062 -3.826 9.023 1 89.88 369 GLY B CA 1
ATOM 6590 C C . GLY B 1 369 ? -17.141 -4.848 8.68 1 89.88 369 GLY B C 1
ATOM 6591 O O . GLY B 1 369 ? -18.328 -4.535 8.695 1 89.88 369 GLY B O 1
ATOM 6592 N N . LEU B 1 370 ? -16.75 -6.027 8.391 1 92.56 370 LEU B N 1
ATOM 6593 C CA . LEU B 1 370 ? -17.688 -7.102 8.078 1 92.56 370 LEU B CA 1
ATOM 6594 C C . LEU B 1 370 ? -18.547 -7.453 9.297 1 92.56 370 LEU B C 1
ATOM 6596 O O . LEU B 1 370 ? -19.75 -7.699 9.172 1 92.56 370 LEU B O 1
ATOM 6600 N N . ALA B 1 371 ? -17.891 -7.477 10.453 1 94.31 371 ALA B N 1
ATOM 6601 C CA . ALA B 1 371 ? -18.609 -7.781 11.688 1 94.31 371 ALA B CA 1
ATOM 6602 C C . ALA B 1 371 ? -19.656 -6.719 11.984 1 94.31 371 ALA B C 1
ATOM 6604 O O . ALA B 1 371 ? -20.766 -7.043 12.43 1 94.31 371 ALA B O 1
ATOM 6605 N N . LEU B 1 372 ? -19.375 -5.504 11.805 1 89.44 372 LEU B N 1
ATOM 6606 C CA . LEU B 1 372 ? -20.312 -4.402 12.016 1 89.44 372 LEU B CA 1
ATOM 6607 C C . LEU B 1 372 ? -21.531 -4.539 11.117 1 89.44 372 LEU B C 1
ATOM 6609 O O . LEU B 1 372 ? -22.656 -4.207 11.523 1 89.44 372 LEU B O 1
ATOM 6613 N N . ASP B 1 373 ? -21.312 -5.051 9.938 1 87.69 373 ASP B N 1
ATOM 6614 C CA . ASP B 1 373 ? -22.391 -5.199 8.961 1 87.69 373 ASP B CA 1
ATOM 6615 C C . ASP B 1 373 ? -23.234 -6.434 9.266 1 87.69 373 ASP B C 1
ATOM 6617 O O . ASP B 1 373 ? -24.469 -6.363 9.273 1 87.69 373 ASP B O 1
ATOM 6621 N N . ILE B 1 374 ? -22.625 -7.496 9.57 1 92.88 374 ILE B N 1
ATOM 6622 C CA . ILE B 1 374 ? -23.281 -8.797 9.664 1 92.88 374 ILE B CA 1
ATOM 6623 C C . ILE B 1 374 ? -23.969 -8.922 11.023 1 92.88 374 ILE B C 1
ATOM 6625 O O . ILE B 1 374 ? -24.984 -9.609 11.148 1 92.88 374 ILE B O 1
ATOM 6629 N N . LYS B 1 375 ? -23.484 -8.227 12.023 1 92.75 375 LYS B N 1
ATOM 6630 C CA . LYS B 1 375 ? -24.016 -8.383 13.375 1 92.75 375 LYS B CA 1
ATOM 6631 C C . LYS B 1 375 ? -25.484 -7.93 13.438 1 92.75 375 LYS B C 1
ATOM 6633 O O . LYS B 1 375 ? -26.219 -8.312 14.352 1 92.75 375 LYS B O 1
ATOM 6638 N N . THR B 1 376 ? -25.938 -7.191 12.422 1 91.06 376 THR B N 1
ATOM 6639 C CA . THR B 1 376 ? -27.297 -6.648 12.422 1 91.06 376 THR B CA 1
ATOM 6640 C C . THR B 1 376 ? -28.266 -7.602 11.734 1 91.06 376 THR B C 1
ATOM 6642 O O . THR B 1 376 ? -29.469 -7.348 11.688 1 91.06 376 THR B O 1
ATOM 6645 N N . ARG B 1 377 ? -27.781 -8.68 11.297 1 93.12 377 ARG B N 1
ATOM 6646 C CA . ARG B 1 377 ? -28.625 -9.625 10.562 1 93.12 377 ARG B CA 1
ATOM 6647 C C . ARG B 1 377 ? -29.5 -10.43 11.523 1 93.12 377 ARG B C 1
ATOM 6649 O O . ARG B 1 377 ? -29.141 -10.617 12.688 1 93.12 377 ARG B O 1
ATOM 6656 N N . ASP B 1 378 ? -30.594 -10.969 11.07 1 92.69 378 ASP B N 1
ATOM 6657 C CA . ASP B 1 378 ? -31.625 -11.641 11.875 1 92.69 378 ASP B CA 1
ATOM 6658 C C . ASP B 1 378 ? -31.078 -12.922 12.492 1 92.69 378 ASP B C 1
ATOM 6660 O O . ASP B 1 378 ? -31.422 -13.273 13.617 1 92.69 378 ASP B O 1
ATOM 6664 N N . TYR B 1 379 ? -30.266 -13.617 11.812 1 92.38 379 TYR B N 1
ATOM 6665 C CA . TYR B 1 379 ? -29.781 -14.891 12.336 1 92.38 379 TYR B CA 1
ATOM 6666 C C . TYR B 1 379 ? -28.875 -14.672 13.539 1 92.38 379 TYR B C 1
ATOM 6668 O O . TYR B 1 379 ? -28.75 -15.539 14.398 1 92.38 379 TYR B O 1
ATOM 6676 N N . VAL B 1 380 ? -28.266 -13.562 13.602 1 93.31 380 VAL B N 1
ATOM 6677 C CA . VAL B 1 380 ? -27.422 -13.242 14.742 1 93.31 380 VAL B CA 1
ATOM 6678 C C . VAL B 1 380 ? -28.297 -12.953 15.969 1 93.31 380 VAL B C 1
ATOM 6680 O O . VAL B 1 380 ? -28 -13.422 17.062 1 93.31 380 VAL B O 1
ATOM 6683 N N . ALA B 1 381 ? -29.359 -12.227 15.789 1 92.62 381 ALA B N 1
ATOM 6684 C CA . ALA B 1 381 ? -30.312 -11.961 16.859 1 92.62 381 ALA B CA 1
ATOM 6685 C C . ALA B 1 381 ? -30.922 -13.258 17.391 1 92.62 381 ALA B C 1
ATOM 6687 O O . ALA B 1 381 ? -31.125 -13.406 18.594 1 92.62 381 ALA B O 1
ATOM 6688 N N . ALA B 1 382 ? -31.188 -14.078 16.484 1 94.12 382 ALA B N 1
ATOM 6689 C CA . ALA B 1 382 ? -31.734 -15.375 16.859 1 94.12 382 ALA B CA 1
ATOM 6690 C C . ALA B 1 382 ? -30.75 -16.172 17.719 1 94.12 382 ALA B C 1
ATOM 6692 O O . ALA B 1 382 ? -31.141 -16.812 18.703 1 94.12 382 ALA B O 1
ATOM 6693 N N . ALA B 1 383 ? -29.531 -16.125 17.375 1 92.94 383 ALA B N 1
ATOM 6694 C CA . ALA B 1 383 ? -28.5 -16.828 18.125 1 92.94 383 ALA B CA 1
ATOM 6695 C C . ALA B 1 383 ? -28.359 -16.234 19.531 1 92.94 383 ALA B C 1
ATOM 6697 O O . ALA B 1 383 ? -28.125 -16.969 20.5 1 92.94 383 ALA B O 1
ATOM 6698 N N . GLN B 1 384 ? -28.453 -14.977 19.641 1 91.25 384 GLN B N 1
ATOM 6699 C CA . GLN B 1 384 ? -28.391 -14.297 20.922 1 91.25 384 GLN B CA 1
ATOM 6700 C C . GLN B 1 384 ? -29.562 -14.68 21.812 1 91.25 384 GLN B C 1
ATOM 6702 O O . GLN B 1 384 ? -29.391 -14.906 23.016 1 91.25 384 GLN B O 1
ATOM 6707 N N . THR B 1 385 ? -30.672 -14.805 21.219 1 91.5 385 THR B N 1
ATOM 6708 C CA . THR B 1 385 ? -31.875 -15.164 21.969 1 91.5 385 THR B CA 1
ATOM 6709 C C . THR B 1 385 ? -31.797 -16.609 22.469 1 91.5 385 THR B C 1
ATOM 6711 O O . THR B 1 385 ? -32.344 -16.938 23.516 1 91.5 385 THR B O 1
ATOM 6714 N N . ARG B 1 386 ? -31.094 -17.391 21.734 1 92.75 386 ARG B N 1
ATOM 6715 C CA . ARG B 1 386 ? -30.906 -18.781 22.125 1 92.75 386 ARG B CA 1
ATOM 6716 C C . ARG B 1 386 ? -29.891 -18.906 23.25 1 92.75 386 ARG B C 1
ATOM 6718 O O . ARG B 1 386 ? -29.719 -19.969 23.828 1 92.75 386 ARG B O 1
ATOM 6725 N N . GLY B 1 387 ? -29.156 -17.859 23.516 1 88.44 387 GLY B N 1
ATOM 6726 C CA . GLY B 1 387 ? -28.203 -17.828 24.609 1 88.44 387 GLY B CA 1
ATOM 6727 C C . GLY B 1 387 ? -26.828 -18.344 24.219 1 88.44 387 GLY B C 1
ATOM 6728 O O . GLY B 1 387 ? -26.078 -18.828 25.062 1 88.44 387 GLY B O 1
ATOM 6729 N N . GLU B 1 388 ? -26.562 -18.312 23 1 90.5 388 GLU B N 1
ATOM 6730 C CA . GLU B 1 388 ? -25.25 -18.75 22.531 1 90.5 388 GLU B CA 1
ATOM 6731 C C . GLU B 1 388 ? -24.156 -17.797 23 1 90.5 388 GLU B C 1
ATOM 6733 O O . GLU B 1 388 ? -24.391 -16.609 23.172 1 90.5 388 GLU B O 1
ATOM 6738 N N . GLY B 1 389 ? -22.969 -18.359 23.219 1 89.94 389 GLY B N 1
ATOM 6739 C CA . GLY B 1 389 ? -21.828 -17.547 23.625 1 89.94 389 GLY B CA 1
ATOM 6740 C C . GLY B 1 389 ? -21.406 -16.547 22.578 1 89.94 389 GLY B C 1
ATOM 6741 O O . GLY B 1 389 ? -21.531 -16.797 21.375 1 89.94 389 GLY B O 1
ATOM 6742 N N . THR B 1 390 ? -20.844 -15.477 22.969 1 90.69 390 THR B N 1
ATOM 6743 C CA . THR B 1 390 ? -20.453 -14.398 22.062 1 90.69 390 THR B CA 1
ATOM 6744 C C . THR B 1 390 ? -19.375 -14.867 21.094 1 90.69 390 THR B C 1
ATOM 6746 O O . THR B 1 390 ? -19.438 -14.547 19.906 1 90.69 390 THR B O 1
ATOM 6749 N N . TRP B 1 391 ? -18.469 -15.617 21.578 1 92.56 391 TRP B N 1
ATOM 6750 C CA . TRP B 1 391 ? -17.391 -16.109 20.703 1 92.56 391 TRP B CA 1
ATOM 6751 C C . TRP B 1 391 ? -17.922 -17.125 19.703 1 92.56 391 TRP B C 1
ATOM 6753 O O . TRP B 1 391 ? -17.438 -17.203 18.578 1 92.56 391 TRP B O 1
ATOM 6763 N N . TYR B 1 392 ? -18.906 -17.859 20.156 1 93.69 392 TYR B N 1
ATOM 6764 C CA . TYR B 1 392 ? -19.531 -18.781 19.234 1 93.69 392 TYR B CA 1
ATOM 6765 C C . TYR B 1 392 ? -20.234 -18.031 18.094 1 93.69 392 TYR B C 1
ATOM 6767 O O . TYR B 1 392 ? -20.078 -18.375 16.922 1 93.69 392 TYR B O 1
ATOM 6775 N N . ILE B 1 393 ? -20.938 -16.984 18.484 1 94.88 393 ILE B N 1
ATOM 6776 C CA . ILE B 1 393 ? -21.656 -16.188 17.5 1 94.88 393 ILE B CA 1
ATOM 6777 C C . ILE B 1 393 ? -20.672 -15.555 16.516 1 94.88 393 ILE B C 1
ATOM 6779 O O . ILE B 1 393 ? -20.875 -15.594 15.305 1 94.88 393 ILE B O 1
ATOM 6783 N N . MET B 1 394 ? -19.609 -15.039 17.031 1 95.5 394 MET B N 1
ATOM 6784 C CA . MET B 1 394 ? -18.625 -14.336 16.203 1 95.5 394 MET B CA 1
ATOM 6785 C C . MET B 1 394 ? -17.906 -15.305 15.273 1 95.5 394 MET B C 1
ATOM 6787 O O . MET B 1 394 ? -17.812 -15.055 14.07 1 95.5 394 MET B O 1
ATOM 6791 N N . LEU B 1 395 ? -17.469 -16.484 15.766 1 95.81 395 LEU B N 1
ATOM 6792 C CA . LEU B 1 395 ? -16.562 -17.359 15.023 1 95.81 395 LEU B CA 1
ATOM 6793 C C . LEU B 1 395 ? -17.344 -18.359 14.18 1 95.81 395 LEU B C 1
ATOM 6795 O O . LEU B 1 395 ? -16.859 -18.797 13.133 1 95.81 395 LEU B O 1
ATOM 6799 N N . TRP B 1 396 ? -18.531 -18.672 14.602 1 95.19 396 TRP B N 1
ATOM 6800 C CA . TRP B 1 396 ? -19.219 -19.781 13.93 1 95.19 396 TRP B CA 1
ATOM 6801 C C . TRP B 1 396 ? -20.484 -19.297 13.242 1 95.19 396 TRP B C 1
ATOM 6803 O O . TRP B 1 396 ? -21.078 -20.031 12.445 1 95.19 396 TRP B O 1
ATOM 6813 N N . GLU B 1 397 ? -20.922 -18.094 13.438 1 94.5 397 GLU B N 1
ATOM 6814 C CA . GLU B 1 397 ? -22.078 -17.531 12.75 1 94.5 397 GLU B CA 1
ATOM 6815 C C . GLU B 1 397 ? -21.656 -16.359 11.859 1 94.5 397 GLU B C 1
ATOM 6817 O O . GLU B 1 397 ? -21.875 -16.375 10.648 1 94.5 397 GLU B O 1
ATOM 6822 N N . ILE B 1 398 ? -20.891 -15.461 12.414 1 95.81 398 ILE B N 1
ATOM 6823 C CA . ILE B 1 398 ? -20.562 -14.242 11.68 1 95.81 398 ILE B CA 1
ATOM 6824 C C . ILE B 1 398 ? -19.406 -14.531 10.711 1 95.81 398 ILE B C 1
ATOM 6826 O O . ILE B 1 398 ? -19.516 -14.242 9.516 1 95.81 398 ILE B O 1
ATOM 6830 N N . LEU B 1 399 ? -18.328 -15.125 11.164 1 95.81 399 LEU B N 1
ATOM 6831 C CA . LEU B 1 399 ? -17.094 -15.289 10.398 1 95.81 399 LEU B CA 1
ATOM 6832 C C . LEU B 1 399 ? -17.344 -16.109 9.141 1 95.81 399 LEU B C 1
ATOM 6834 O O . LEU B 1 399 ? -16.906 -15.742 8.047 1 95.81 399 LEU B O 1
ATOM 6838 N N . PRO B 1 400 ? -18.109 -17.234 9.266 1 93.5 400 PRO B N 1
ATOM 6839 C CA . PRO B 1 400 ? -18.359 -18.031 8.062 1 93.5 400 PRO B CA 1
ATOM 6840 C C . PRO B 1 400 ? -19.141 -17.266 6.988 1 93.5 400 PRO B C 1
ATOM 6842 O O . PRO B 1 400 ? -18.984 -17.547 5.797 1 93.5 400 PRO B O 1
ATOM 6845 N N . ASN B 1 401 ? -19.922 -16.359 7.391 1 91.69 401 ASN B N 1
ATOM 6846 C CA . ASN B 1 401 ? -20.703 -15.586 6.438 1 91.69 401 ASN B CA 1
ATOM 6847 C C . ASN B 1 401 ? -19.875 -14.461 5.824 1 91.69 401 ASN B C 1
ATOM 6849 O O . ASN B 1 401 ? -20.312 -13.797 4.883 1 91.69 401 ASN B O 1
ATOM 6853 N N . ALA B 1 402 ? -18.719 -14.266 6.355 1 92.81 402 ALA B N 1
ATOM 6854 C CA . ALA B 1 402 ? -17.797 -13.25 5.828 1 92.81 402 ALA B CA 1
ATOM 6855 C C . ALA B 1 402 ? -16.688 -13.898 5.004 1 92.81 402 ALA B C 1
ATOM 6857 O O . ALA B 1 402 ? -15.688 -13.25 4.684 1 92.81 402 ALA B O 1
ATOM 6858 N N . ARG B 1 403 ? -16.828 -15.125 4.629 1 91 403 ARG B N 1
ATOM 6859 C CA . ARG B 1 403 ? -15.758 -15.875 3.986 1 91 403 ARG B CA 1
ATOM 6860 C C . ARG B 1 403 ? -15.438 -15.305 2.609 1 91 403 ARG B C 1
ATOM 6862 O O . ARG B 1 403 ? -14.273 -15.266 2.203 1 91 403 ARG B O 1
ATOM 6869 N N . GLY B 1 404 ? -16.422 -14.953 1.786 1 88.38 404 GLY B N 1
ATOM 6870 C CA . GLY B 1 404 ? -16.219 -14.422 0.448 1 88.38 404 GLY B CA 1
ATOM 6871 C C . GLY B 1 404 ? -15.219 -13.281 0.404 1 88.38 404 GLY B C 1
ATOM 6872 O O . GLY B 1 404 ? -14.125 -13.438 -0.136 1 88.38 404 GLY B O 1
ATOM 6873 N N . PRO B 1 405 ? -15.586 -12.203 1.128 1 90.19 405 PRO B N 1
ATOM 6874 C CA . PRO B 1 405 ? -14.672 -11.047 1.133 1 90.19 405 PRO B CA 1
ATOM 6875 C C . PRO B 1 405 ? -13.328 -11.367 1.777 1 90.19 405 PRO B C 1
ATOM 6877 O O . PRO B 1 405 ? -12.305 -10.797 1.383 1 90.19 405 PRO B O 1
ATOM 6880 N N . LEU B 1 406 ? -13.305 -12.219 2.719 1 94.62 406 LEU B N 1
ATOM 6881 C CA . LEU B 1 406 ? -12.07 -12.523 3.43 1 94.62 406 LEU B CA 1
ATOM 6882 C C . LEU B 1 406 ? -11.117 -13.328 2.551 1 94.62 406 LEU B C 1
ATOM 6884 O O . LEU B 1 406 ? -9.906 -13.141 2.602 1 94.62 406 LEU B O 1
ATOM 6888 N N . ILE B 1 407 ? -11.656 -14.25 1.749 1 93.25 407 ILE B N 1
ATOM 6889 C CA . ILE B 1 407 ? -10.82 -15.039 0.851 1 93.25 407 ILE B CA 1
ATOM 6890 C C . ILE B 1 407 ? -10.219 -14.133 -0.219 1 93.25 407 ILE B C 1
ATOM 6892 O O . ILE B 1 407 ? -9.055 -14.281 -0.586 1 93.25 407 ILE B O 1
ATOM 6896 N N . VAL B 1 408 ? -11.055 -13.219 -0.72 1 92.31 408 VAL B N 1
ATOM 6897 C CA . VAL B 1 408 ? -10.57 -12.242 -1.695 1 92.31 408 VAL B CA 1
ATOM 6898 C C . VAL B 1 408 ? -9.43 -11.43 -1.094 1 92.31 408 VAL B C 1
ATOM 6900 O O . VAL B 1 408 ? -8.375 -11.273 -1.715 1 92.31 408 VAL B O 1
ATOM 6903 N N . ASP B 1 409 ? -9.625 -10.977 0.138 1 95 409 ASP B N 1
ATOM 6904 C CA . ASP B 1 409 ? -8.594 -10.188 0.804 1 95 409 ASP B CA 1
ATOM 6905 C C . ASP B 1 409 ? -7.344 -11.023 1.058 1 95 409 ASP B C 1
ATOM 6907 O O . ASP B 1 409 ? -6.227 -10.508 0.986 1 95 409 ASP B O 1
ATOM 6911 N N . PHE B 1 410 ? -7.52 -12.25 1.409 1 95.75 410 PHE B N 1
ATOM 6912 C CA . PHE B 1 410 ? -6.402 -13.156 1.654 1 95.75 410 PHE B CA 1
ATOM 6913 C C . PHE B 1 410 ? -5.504 -13.25 0.427 1 95.75 410 PHE B C 1
ATOM 6915 O O . PHE B 1 410 ? -4.277 -13.164 0.541 1 95.75 410 PHE B O 1
ATOM 6922 N N . CYS B 1 411 ? -6.078 -13.391 -0.784 1 94.81 411 CYS B N 1
ATOM 6923 C CA . CYS B 1 411 ? -5.332 -13.469 -2.035 1 94.81 411 CYS B CA 1
ATOM 6924 C C . CYS B 1 411 ? -4.59 -12.172 -2.311 1 94.81 411 CYS B C 1
ATOM 6926 O O . CYS B 1 411 ? -3.402 -12.18 -2.637 1 94.81 411 CYS B O 1
ATOM 6928 N N . LEU B 1 412 ? -5.27 -11.133 -2.133 1 94.25 412 LEU B N 1
ATOM 6929 C CA . LEU B 1 412 ? -4.676 -9.828 -2.396 1 94.25 412 LEU B CA 1
ATOM 6930 C C . LEU B 1 412 ? -3.529 -9.547 -1.43 1 94.25 412 LEU B C 1
ATOM 6932 O O . LEU B 1 412 ? -2.504 -8.984 -1.822 1 94.25 412 LEU B O 1
ATOM 6936 N N . ARG B 1 413 ? -3.713 -9.969 -0.228 1 96.19 413 ARG B N 1
ATOM 6937 C CA . ARG B 1 413 ? -2.707 -9.711 0.8 1 96.19 413 ARG B CA 1
ATOM 6938 C C . ARG B 1 413 ? -1.431 -10.5 0.522 1 96.19 413 ARG B C 1
ATOM 6940 O O . ARG B 1 413 ? -0.328 -10.016 0.787 1 96.19 413 ARG B O 1
ATOM 6947 N N . ILE B 1 414 ? -1.561 -11.664 0.048 1 96.94 414 ILE B N 1
ATOM 6948 C CA . ILE B 1 414 ? -0.382 -12.43 -0.349 1 96.94 414 ILE B CA 1
ATOM 6949 C C . ILE B 1 414 ? 0.374 -11.672 -1.443 1 96.94 414 ILE B C 1
ATOM 6951 O O . ILE B 1 414 ? 1.606 -11.633 -1.438 1 96.94 414 ILE B O 1
ATOM 6955 N N . GLY B 1 415 ? -0.388 -11.172 -2.395 1 96 415 GLY B N 1
ATOM 6956 C CA . GLY B 1 415 ? 0.231 -10.367 -3.434 1 96 415 GLY B CA 1
ATOM 6957 C C . GLY B 1 415 ? 1 -9.18 -2.887 1 96 415 GLY B C 1
ATOM 6958 O O . GLY B 1 415 ? 2.156 -8.961 -3.252 1 96 415 GLY B O 1
ATOM 6959 N N . TYR B 1 416 ? 0.378 -8.445 -1.955 1 92.25 416 TYR B N 1
ATOM 6960 C CA . TYR B 1 416 ? 1.023 -7.293 -1.336 1 92.25 416 TYR B CA 1
ATOM 6961 C C . TYR B 1 416 ? 2.27 -7.715 -0.566 1 92.25 416 TYR B C 1
ATOM 6963 O O . TYR B 1 416 ? 3.287 -7.016 -0.592 1 92.25 416 TYR B O 1
ATOM 6971 N N . THR B 1 417 ? 2.15 -8.758 0.094 1 94.31 417 THR B N 1
ATOM 6972 C CA . THR B 1 417 ? 3.277 -9.273 0.865 1 94.31 417 THR B CA 1
ATOM 6973 C C . THR B 1 417 ? 4.43 -9.664 -0.056 1 94.31 417 THR B C 1
ATOM 6975 O O . THR B 1 417 ? 5.594 -9.438 0.27 1 94.31 417 THR B O 1
ATOM 6978 N N . THR B 1 418 ? 4.062 -10.281 -1.147 1 95.5 418 THR B N 1
ATOM 6979 C CA . THR B 1 418 ? 5.074 -10.656 -2.127 1 95.5 418 THR B CA 1
ATOM 6980 C C . THR B 1 418 ? 5.801 -9.422 -2.656 1 95.5 418 THR B C 1
ATOM 6982 O O . THR B 1 418 ? 7.027 -9.422 -2.775 1 95.5 418 THR B O 1
ATOM 6985 N N . ILE B 1 419 ? 5.102 -8.438 -2.934 1 92.62 419 ILE B N 1
ATOM 6986 C CA . ILE B 1 419 ? 5.688 -7.176 -3.389 1 92.62 419 ILE B CA 1
ATOM 6987 C C . ILE B 1 419 ? 6.582 -6.598 -2.293 1 92.62 419 ILE B C 1
ATOM 6989 O O . ILE B 1 419 ? 7.688 -6.129 -2.57 1 92.62 419 ILE B O 1
ATOM 6993 N N . LEU B 1 420 ? 6.078 -6.648 -1.1 1 90.56 420 LEU B N 1
ATOM 6994 C CA . LEU B 1 420 ? 6.844 -6.141 0.033 1 90.56 420 LEU B CA 1
ATOM 6995 C C . LEU B 1 420 ? 8.156 -6.898 0.184 1 90.56 420 LEU B C 1
ATOM 6997 O O . LEU B 1 420 ? 9.211 -6.293 0.409 1 90.56 420 LEU B O 1
ATOM 7001 N N . LEU B 1 421 ? 8.086 -8.211 0.053 1 90.88 421 LEU B N 1
ATOM 7002 C CA . LEU B 1 421 ? 9.289 -9.031 0.123 1 90.88 421 LEU B CA 1
ATOM 7003 C C . LEU B 1 421 ? 10.266 -8.656 -0.987 1 90.88 421 LEU B C 1
ATOM 7005 O O . LEU B 1 421 ? 11.477 -8.578 -0.754 1 90.88 421 LEU B O 1
ATOM 7009 N N . GLY B 1 422 ? 9.711 -8.547 -2.158 1 90.56 422 GLY B N 1
ATOM 7010 C CA . GLY B 1 422 ? 10.539 -8.109 -3.273 1 90.56 422 GLY B CA 1
ATOM 7011 C C . GLY B 1 422 ? 11.195 -6.758 -3.035 1 90.56 422 GLY B C 1
ATOM 7012 O O . GLY B 1 422 ? 12.367 -6.57 -3.35 1 90.56 422 GLY B O 1
ATOM 7013 N N . THR B 1 423 ? 10.477 -5.871 -2.449 1 87.5 423 THR B N 1
ATOM 7014 C CA . THR B 1 423 ? 10.969 -4.527 -2.178 1 87.5 423 THR B CA 1
ATOM 7015 C C . THR B 1 423 ? 12.078 -4.559 -1.127 1 87.5 423 THR B C 1
ATOM 7017 O O . THR B 1 423 ? 13.102 -3.896 -1.278 1 87.5 423 THR B O 1
ATOM 7020 N N . LEU B 1 424 ? 11.859 -5.254 -0.108 1 86.12 424 LEU B N 1
ATOM 7021 C CA . LEU B 1 424 ? 12.867 -5.383 0.939 1 86.12 424 LEU B CA 1
ATOM 7022 C C . LEU B 1 424 ? 14.141 -6.008 0.388 1 86.12 424 LEU B C 1
ATOM 7024 O O . LEU B 1 424 ? 15.242 -5.535 0.685 1 86.12 424 LEU B O 1
ATOM 7028 N N . GLY B 1 425 ? 13.977 -7.078 -0.366 1 87.06 425 GLY B N 1
ATOM 7029 C CA . GLY B 1 425 ? 15.133 -7.684 -1.009 1 87.06 425 GLY B CA 1
ATOM 7030 C C . GLY B 1 425 ? 15.852 -6.742 -1.959 1 87.06 425 GLY B C 1
ATOM 7031 O O . GLY B 1 425 ? 17.078 -6.73 -2.018 1 87.06 425 GLY B O 1
ATOM 7032 N N . PHE B 1 426 ? 15.086 -5.98 -2.637 1 86.19 426 PHE B N 1
ATOM 7033 C CA . PHE B 1 426 ? 15.625 -5.016 -3.59 1 86.19 426 PHE B CA 1
ATOM 7034 C C . PHE B 1 426 ? 16.5 -3.992 -2.883 1 86.19 426 PHE B C 1
ATOM 7036 O O . PHE B 1 426 ? 17.5 -3.541 -3.438 1 86.19 426 PHE B O 1
ATOM 7043 N N . PHE B 1 427 ? 16.234 -3.721 -1.647 1 81.44 427 PHE B N 1
ATOM 7044 C CA . PHE B 1 427 ? 16.984 -2.713 -0.918 1 81.44 427 PHE B CA 1
ATOM 7045 C C . PHE B 1 427 ? 18.016 -3.369 -0.007 1 81.44 427 PHE B C 1
ATOM 7047 O O . PHE B 1 427 ? 18.688 -2.688 0.772 1 81.44 427 PHE B O 1
ATOM 7054 N N . GLY B 1 428 ? 18.047 -4.656 -0.06 1 80.69 428 GLY B N 1
ATOM 7055 C CA . GLY B 1 428 ? 19.016 -5.371 0.745 1 80.69 428 GLY B CA 1
ATOM 7056 C C . GLY B 1 428 ? 18.625 -5.473 2.207 1 80.69 428 GLY B C 1
ATOM 7057 O O . GLY B 1 428 ? 19.484 -5.613 3.076 1 80.69 428 GLY B O 1
ATOM 7058 N N . LEU B 1 429 ? 17.375 -5.215 2.584 1 77.56 429 LEU B N 1
ATOM 7059 C CA . LEU B 1 429 ? 16.906 -5.219 3.961 1 77.56 429 LEU B CA 1
ATOM 7060 C C . LEU B 1 429 ? 16.234 -6.551 4.301 1 77.56 429 LEU B C 1
ATOM 7062 O O . LEU B 1 429 ? 15.812 -6.762 5.438 1 77.56 429 LEU B O 1
ATOM 7066 N N . GLY B 1 430 ? 16.141 -7.383 3.418 1 75.69 430 GLY B N 1
ATOM 7067 C CA . GLY B 1 430 ? 15.43 -8.625 3.641 1 75.69 430 GLY B CA 1
ATOM 7068 C C . GLY B 1 430 ? 16.344 -9.773 4.031 1 75.69 430 GLY B C 1
ATOM 7069 O O . GLY B 1 430 ? 16.938 -9.766 5.113 1 75.69 430 GLY B O 1
ATOM 7070 N N . LEU B 1 431 ? 16.484 -10.594 3.227 1 81.69 431 LEU B N 1
ATOM 7071 C CA . LEU B 1 431 ? 17.219 -11.844 3.43 1 81.69 431 LEU B CA 1
ATOM 7072 C C . LEU B 1 431 ? 18.703 -11.664 3.129 1 81.69 431 LEU B C 1
ATOM 7074 O O . LEU B 1 431 ? 19.141 -10.57 2.762 1 81.69 431 LEU B O 1
ATOM 7078 N N . ALA B 1 432 ? 19.453 -12.648 3.467 1 84.25 432 ALA B N 1
ATOM 7079 C CA . ALA B 1 432 ? 20.891 -12.609 3.227 1 84.25 432 ALA B CA 1
ATOM 7080 C C . ALA B 1 432 ? 21.188 -12.312 1.761 1 84.25 432 ALA B C 1
ATOM 7082 O O . ALA B 1 432 ? 20.391 -12.633 0.879 1 84.25 432 ALA B O 1
ATOM 7083 N N . SER B 1 433 ? 22.234 -11.664 1.541 1 81.69 433 SER B N 1
ATOM 7084 C CA . SER B 1 433 ? 22.625 -11.227 0.205 1 81.69 433 SER B CA 1
ATOM 7085 C C . SER B 1 433 ? 22.719 -12.406 -0.756 1 81.69 433 SER B C 1
ATOM 7087 O O . SER B 1 433 ? 22.531 -12.242 -1.964 1 81.69 433 SER B O 1
ATOM 7089 N N . GLU B 1 434 ? 22.953 -13.555 -0.225 1 87.81 434 GLU B N 1
ATOM 7090 C CA . GLU B 1 434 ? 23.141 -14.719 -1.078 1 87.81 434 GLU B CA 1
ATOM 7091 C C . GLU B 1 434 ? 21.797 -15.398 -1.38 1 87.81 434 GLU B C 1
ATOM 7093 O O . GLU B 1 434 ? 21.719 -16.266 -2.25 1 87.81 434 GLU B O 1
ATOM 7098 N N . SER B 1 435 ? 20.844 -14.922 -0.729 1 89.62 435 SER B N 1
ATOM 7099 C CA . SER B 1 435 ? 19.531 -15.539 -0.91 1 89.62 435 SER B CA 1
ATOM 7100 C C . SER B 1 435 ? 19.047 -15.391 -2.346 1 89.62 435 SER B C 1
ATOM 7102 O O . SER B 1 435 ? 19.219 -14.336 -2.961 1 89.62 435 SER B O 1
ATOM 7104 N N . PRO B 1 436 ? 18.469 -16.469 -2.918 1 92.88 436 PRO B N 1
ATOM 7105 C CA . PRO B 1 436 ? 17.984 -16.406 -4.297 1 92.88 436 PRO B CA 1
ATOM 7106 C C . PRO B 1 436 ? 16.609 -15.742 -4.406 1 92.88 436 PRO B C 1
ATOM 7108 O O . PRO B 1 436 ? 15.914 -15.922 -5.402 1 92.88 436 PRO B O 1
ATOM 7111 N N . ASP B 1 437 ? 16.219 -15.008 -3.354 1 92.06 437 ASP B N 1
ATOM 7112 C CA . ASP B 1 437 ? 14.93 -14.344 -3.42 1 92.06 437 ASP B CA 1
ATOM 7113 C C . ASP B 1 437 ? 14.875 -13.367 -4.59 1 92.06 437 ASP B C 1
ATOM 7115 O O . ASP B 1 437 ? 15.906 -12.859 -5.031 1 92.06 437 ASP B O 1
ATOM 7119 N N . TRP B 1 438 ? 13.742 -13.141 -5.105 1 94.12 438 TRP B N 1
ATOM 7120 C CA . TRP B 1 438 ? 13.555 -12.383 -6.34 1 94.12 438 TRP B CA 1
ATOM 7121 C C . TRP B 1 438 ? 14.008 -10.938 -6.164 1 94.12 438 TRP B C 1
ATOM 7123 O O . TRP B 1 438 ? 14.648 -10.367 -7.051 1 94.12 438 TRP B O 1
ATOM 7133 N N . GLY B 1 439 ? 13.711 -10.367 -5.004 1 89.75 439 GLY B N 1
ATOM 7134 C CA . GLY B 1 439 ? 14.078 -8.984 -4.766 1 89.75 439 GLY B CA 1
ATOM 7135 C C . GLY B 1 439 ? 15.57 -8.75 -4.77 1 89.75 439 GLY B C 1
ATOM 7136 O O . GLY B 1 439 ? 16.062 -7.832 -5.43 1 89.75 439 GLY B O 1
ATOM 7137 N N . SER B 1 440 ? 16.344 -9.57 -4.094 1 89.31 440 SER B N 1
ATOM 7138 C CA . SER B 1 440 ? 17.797 -9.453 -4.043 1 89.31 440 SER B CA 1
ATOM 7139 C C . SER B 1 440 ? 18.422 -9.719 -5.406 1 89.31 440 SER B C 1
ATOM 7141 O O . SER B 1 440 ? 19.438 -9.117 -5.762 1 89.31 440 SER B O 1
ATOM 7143 N N . THR B 1 441 ? 17.781 -10.617 -6.125 1 90.38 441 THR B N 1
ATOM 7144 C CA . THR B 1 441 ? 18.281 -10.93 -7.457 1 90.38 441 THR B CA 1
ATOM 7145 C C . THR B 1 441 ? 18.062 -9.75 -8.406 1 90.38 441 THR B C 1
ATOM 7147 O O . THR B 1 441 ? 18.922 -9.477 -9.258 1 90.38 441 THR B O 1
ATOM 7150 N N . ILE B 1 442 ? 17.016 -9.094 -8.25 1 88.38 442 ILE B N 1
ATOM 7151 C CA . ILE B 1 442 ? 16.75 -7.898 -9.047 1 88.38 442 ILE B CA 1
ATOM 7152 C C . ILE B 1 442 ? 17.75 -6.809 -8.672 1 88.38 442 ILE B C 1
ATOM 7154 O O . ILE B 1 442 ? 18.266 -6.109 -9.547 1 88.38 442 ILE B O 1
ATOM 7158 N N . ASN B 1 443 ? 18.016 -6.668 -7.398 1 85 443 ASN B N 1
ATOM 7159 C CA . ASN B 1 443 ? 18.969 -5.676 -6.91 1 85 443 ASN B CA 1
ATOM 7160 C C . ASN B 1 443 ? 20.359 -5.891 -7.504 1 85 443 ASN B C 1
ATOM 7162 O O . ASN B 1 443 ? 21.031 -4.926 -7.879 1 85 443 ASN B O 1
ATOM 7166 N N . ALA B 1 444 ? 20.766 -7.082 -7.578 1 82.62 444 ALA B N 1
ATOM 7167 C CA . ALA B 1 444 ? 22.078 -7.414 -8.094 1 82.62 444 ALA B CA 1
ATOM 7168 C C . ALA B 1 444 ? 22.203 -7.039 -9.57 1 82.62 444 ALA B C 1
ATOM 7170 O O . ALA B 1 444 ? 23.297 -6.695 -10.039 1 82.62 444 ALA B O 1
ATOM 7171 N N . GLY B 1 445 ? 21.109 -7.059 -10.266 1 81.62 445 GLY B N 1
ATOM 7172 C CA . GLY B 1 445 ? 21.141 -6.805 -11.695 1 81.62 445 GLY B CA 1
ATOM 7173 C C . GLY B 1 445 ? 20.766 -5.375 -12.055 1 81.62 445 GLY B C 1
ATOM 7174 O O . GLY B 1 445 ? 20.906 -4.969 -13.211 1 81.62 445 GLY B O 1
ATOM 7175 N N . ARG B 1 446 ? 20.422 -4.559 -11.078 1 76.25 446 ARG B N 1
ATOM 7176 C CA . ARG B 1 446 ? 19.812 -3.264 -11.383 1 76.25 446 ARG B CA 1
ATOM 7177 C C . ARG B 1 446 ? 20.859 -2.299 -11.953 1 76.25 446 ARG B C 1
ATOM 7179 O O . ARG B 1 446 ? 20.547 -1.484 -12.82 1 76.25 446 ARG B O 1
ATOM 7186 N N . LYS B 1 447 ? 22.047 -2.383 -11.492 1 74.62 447 LYS B N 1
ATOM 7187 C CA . LYS B 1 447 ? 23.078 -1.443 -11.922 1 74.62 447 LYS B CA 1
ATOM 7188 C C . LYS B 1 447 ? 23.484 -1.691 -13.367 1 74.62 447 LYS B C 1
ATOM 7190 O O . LYS B 1 447 ? 24 -0.796 -14.039 1 74.62 447 LYS B O 1
ATOM 7195 N N . LEU B 1 448 ? 23.156 -2.875 -13.844 1 79.38 448 LEU B N 1
ATOM 7196 C CA . LEU B 1 448 ? 23.578 -3.242 -15.188 1 79.38 448 LEU B CA 1
ATOM 7197 C C . LEU B 1 448 ? 22.375 -3.422 -16.109 1 79.38 448 LEU B C 1
ATOM 7199 O O . LEU B 1 448 ? 22.484 -4.082 -17.156 1 79.38 448 LEU B O 1
ATOM 7203 N N . LEU B 1 449 ? 21.297 -2.855 -15.75 1 73.81 449 LEU B N 1
ATOM 7204 C CA . LEU B 1 449 ? 20.047 -3.105 -16.453 1 73.81 449 LEU B CA 1
ATOM 7205 C C . LEU B 1 449 ? 20.141 -2.65 -17.906 1 73.81 449 LEU B C 1
ATOM 7207 O O . LEU B 1 449 ? 19.578 -3.287 -18.797 1 73.81 449 LEU B O 1
ATOM 7211 N N . LEU B 1 450 ? 20.844 -1.652 -18.156 1 71.31 450 LEU B N 1
ATOM 7212 C CA . LEU B 1 450 ? 20.891 -1.103 -19.5 1 71.31 450 LEU B CA 1
ATOM 7213 C C . LEU B 1 450 ? 21.781 -1.957 -20.406 1 71.31 450 LEU B C 1
ATOM 7215 O O . LEU B 1 450 ? 21.547 -2.037 -21.609 1 71.31 450 LEU B O 1
ATOM 7219 N N . PHE B 1 451 ? 22.719 -2.617 -19.781 1 79.56 451 PHE B N 1
ATOM 7220 C CA . PHE B 1 451 ? 23.672 -3.385 -20.578 1 79.56 451 PHE B CA 1
ATOM 7221 C C . PHE B 1 451 ? 23.344 -4.875 -20.516 1 79.56 451 PHE B C 1
ATOM 7223 O O . PHE B 1 451 ? 23.641 -5.617 -21.453 1 79.56 451 PHE B O 1
ATOM 7230 N N . ALA B 1 452 ? 22.766 -5.25 -19.391 1 87.94 452 ALA B N 1
ATOM 7231 C CA . ALA B 1 452 ? 22.484 -6.664 -19.141 1 87.94 452 ALA B CA 1
ATOM 7232 C C . ALA B 1 452 ? 21.078 -6.852 -18.562 1 87.94 452 ALA B C 1
ATOM 7234 O O . ALA B 1 452 ? 20.938 -7.121 -17.359 1 87.94 452 ALA B O 1
ATOM 7235 N N . GLN B 1 453 ? 20.125 -6.941 -19.438 1 85 453 GLN B N 1
ATOM 7236 C CA . GLN B 1 453 ? 18.719 -6.977 -19.031 1 85 453 GLN B CA 1
ATOM 7237 C C . GLN B 1 453 ? 18.344 -8.344 -18.453 1 85 453 GLN B C 1
ATOM 7239 O O . GLN B 1 453 ? 17.406 -8.453 -17.672 1 85 453 GLN B O 1
ATOM 7244 N N . HIS B 1 454 ? 19.094 -9.352 -18.828 1 90.94 454 HIS B N 1
ATOM 7245 C CA . HIS B 1 454 ? 18.766 -10.703 -18.391 1 90.94 454 HIS B CA 1
ATOM 7246 C C . HIS B 1 454 ? 18.984 -10.875 -16.906 1 90.94 454 HIS B C 1
ATOM 7248 O O . HIS B 1 454 ? 18.516 -11.844 -16.297 1 90.94 454 HIS B O 1
ATOM 7254 N N . LEU B 1 455 ? 19.703 -9.953 -16.297 1 89.75 455 LEU B N 1
ATOM 7255 C CA . LEU B 1 455 ? 20.016 -10.055 -14.875 1 89.75 455 LEU B CA 1
ATOM 7256 C C . LEU B 1 455 ? 18.766 -9.781 -14.031 1 89.75 455 LEU B C 1
ATOM 7258 O O . LEU B 1 455 ? 18.516 -10.477 -13.055 1 89.75 455 LEU B O 1
ATOM 7262 N N . ALA B 1 456 ? 17.953 -8.797 -14.445 1 89.31 456 ALA B N 1
ATOM 7263 C CA . ALA B 1 456 ? 16.875 -8.344 -13.57 1 89.31 456 ALA B CA 1
ATOM 7264 C C . ALA B 1 456 ? 15.508 -8.766 -14.117 1 89.31 456 ALA B C 1
ATOM 7266 O O . ALA B 1 456 ? 14.539 -8.883 -13.367 1 89.31 456 ALA B O 1
ATOM 7267 N N . LEU B 1 457 ? 15.406 -9.117 -15.328 1 90.5 457 LEU B N 1
ATOM 7268 C CA . LEU B 1 457 ? 14.109 -9.312 -15.977 1 90.5 457 LEU B CA 1
ATOM 7269 C C . LEU B 1 457 ? 13.477 -10.625 -15.531 1 90.5 457 LEU B C 1
ATOM 7271 O O . LEU B 1 457 ? 12.289 -10.664 -15.195 1 90.5 457 LEU B O 1
ATOM 7275 N N . PRO B 1 458 ? 14.234 -11.711 -15.484 1 94.44 458 PRO B N 1
ATOM 7276 C CA . PRO B 1 458 ? 13.586 -12.977 -15.125 1 94.44 458 PRO B CA 1
ATOM 7277 C C . PRO B 1 458 ? 12.977 -12.945 -13.727 1 94.44 458 PRO B C 1
ATOM 7279 O O . PRO B 1 458 ? 11.805 -13.289 -13.547 1 94.44 458 PRO B O 1
ATOM 7282 N N . PRO B 1 459 ? 13.727 -12.523 -12.719 1 94.19 459 PRO B N 1
ATOM 7283 C CA . PRO B 1 459 ? 13.102 -12.453 -11.398 1 94.19 459 PRO B CA 1
ATOM 7284 C C . PRO B 1 459 ? 11.961 -11.445 -11.336 1 94.19 459 PRO B C 1
ATOM 7286 O O . PRO B 1 459 ? 10.984 -11.664 -10.617 1 94.19 459 PRO B O 1
ATOM 7289 N N . ALA B 1 460 ? 12.078 -10.359 -12.039 1 91.56 460 ALA B N 1
ATOM 7290 C CA . ALA B 1 460 ? 11.008 -9.367 -12.086 1 91.56 460 ALA B CA 1
ATOM 7291 C C . ALA B 1 460 ? 9.734 -9.961 -12.695 1 91.56 460 ALA B C 1
ATOM 7293 O O . ALA B 1 460 ? 8.633 -9.734 -12.188 1 91.56 460 ALA B O 1
ATOM 7294 N N . ILE B 1 461 ? 9.891 -10.719 -13.727 1 93.69 461 ILE B N 1
ATOM 7295 C CA . ILE B 1 461 ? 8.758 -11.336 -14.398 1 93.69 461 ILE B CA 1
ATOM 7296 C C . ILE B 1 461 ? 8.125 -12.383 -13.484 1 93.69 461 ILE B C 1
ATOM 7298 O O . ILE B 1 461 ? 6.898 -12.523 -13.445 1 93.69 461 ILE B O 1
ATOM 7302 N N . ALA B 1 462 ? 8.969 -13.102 -12.773 1 96.5 462 ALA B N 1
ATOM 7303 C CA . ALA B 1 462 ? 8.453 -14.086 -11.828 1 96.5 462 ALA B CA 1
ATOM 7304 C C . ALA B 1 462 ? 7.598 -13.414 -10.75 1 96.5 462 ALA B C 1
ATOM 7306 O O . ALA B 1 462 ? 6.473 -13.836 -10.492 1 96.5 462 ALA B O 1
ATOM 7307 N N . LEU B 1 463 ? 8.094 -12.367 -10.227 1 95.94 463 LEU B N 1
ATOM 7308 C CA . LEU B 1 463 ? 7.383 -11.617 -9.195 1 95.94 463 LEU B CA 1
ATOM 7309 C C . LEU B 1 463 ? 6.082 -11.039 -9.742 1 95.94 463 LEU B C 1
ATOM 7311 O O . LEU B 1 463 ? 5.02 -11.211 -9.141 1 95.94 463 LEU B O 1
ATOM 7315 N N . LEU B 1 464 ? 6.18 -10.477 -10.898 1 94.75 464 LEU B N 1
ATOM 7316 C CA . LEU B 1 464 ? 5.031 -9.828 -11.523 1 94.75 464 LEU B CA 1
ATOM 7317 C C . LEU B 1 464 ? 3.949 -10.852 -11.867 1 94.75 464 LEU B C 1
ATOM 7319 O O . LEU B 1 464 ? 2.762 -10.594 -11.656 1 94.75 464 LEU B O 1
ATOM 7323 N N . SER B 1 465 ? 4.344 -11.938 -12.383 1 96.44 465 SER B N 1
ATOM 7324 C CA . SER B 1 465 ? 3.373 -12.938 -12.812 1 96.44 465 SER B CA 1
ATOM 7325 C C . SER B 1 465 ? 2.639 -13.539 -11.617 1 96.44 465 SER B C 1
ATOM 7327 O O . SER B 1 465 ? 1.434 -13.781 -11.68 1 96.44 465 SER B O 1
ATOM 7329 N N . LEU B 1 466 ? 3.336 -13.742 -10.523 1 97.75 466 LEU B N 1
ATOM 7330 C CA . LEU B 1 466 ? 2.68 -14.258 -9.328 1 97.75 466 LEU B CA 1
ATOM 7331 C C . LEU B 1 466 ? 1.676 -13.25 -8.773 1 97.75 466 LEU B C 1
ATOM 7333 O O . LEU B 1 466 ? 0.532 -13.602 -8.484 1 97.75 466 LEU B O 1
ATOM 7337 N N . VAL B 1 467 ? 2.094 -12.031 -8.68 1 97.06 467 VAL B N 1
ATOM 7338 C CA . VAL B 1 467 ? 1.226 -11 -8.125 1 97.06 467 VAL B CA 1
ATOM 7339 C C . VAL B 1 467 ? 0.041 -10.766 -9.062 1 97.06 467 VAL B C 1
ATOM 7341 O O . VAL B 1 467 ? -1.094 -10.602 -8.609 1 97.06 467 VAL B O 1
ATOM 7344 N N . LEU B 1 468 ? 0.318 -10.758 -10.344 1 96.31 468 LEU B N 1
ATOM 7345 C CA . LEU B 1 468 ? -0.773 -10.641 -11.305 1 96.31 468 LEU B CA 1
ATOM 7346 C C . LEU B 1 468 ? -1.762 -11.789 -11.141 1 96.31 468 LEU B C 1
ATOM 7348 O O . LEU B 1 468 ? -2.977 -11.578 -11.164 1 96.31 468 LEU B O 1
ATOM 7352 N N . GLY B 1 469 ? -1.243 -12.977 -11.031 1 97.56 469 GLY B N 1
ATOM 7353 C CA . GLY B 1 469 ? -2.096 -14.133 -10.797 1 97.56 469 GLY B CA 1
ATOM 7354 C C . GLY B 1 469 ? -2.979 -13.984 -9.57 1 97.56 469 GLY B C 1
ATOM 7355 O O . GLY B 1 469 ? -4.172 -14.289 -9.625 1 97.56 469 GLY B O 1
ATOM 7356 N N . LEU B 1 470 ? -2.416 -13.508 -8.531 1 97.56 470 LEU B N 1
ATOM 7357 C CA . LEU B 1 470 ? -3.166 -13.328 -7.293 1 97.56 470 LEU B CA 1
ATOM 7358 C C . LEU B 1 470 ? -4.238 -12.258 -7.453 1 97.56 470 LEU B C 1
ATOM 7360 O O . LEU B 1 470 ? -5.348 -12.398 -6.941 1 97.56 470 LEU B O 1
ATOM 7364 N N . ASN B 1 471 ? -3.939 -11.203 -8.148 1 95.31 471 ASN B N 1
ATOM 7365 C CA . ASN B 1 471 ? -4.922 -10.156 -8.414 1 95.31 471 ASN B CA 1
ATOM 7366 C C . ASN B 1 471 ? -6.086 -10.68 -9.25 1 95.31 471 ASN B C 1
ATOM 7368 O O . ASN B 1 471 ? -7.246 -10.398 -8.945 1 95.31 471 ASN B O 1
ATOM 7372 N N . LEU B 1 472 ? -5.77 -11.398 -10.273 1 94.19 472 LEU B N 1
ATOM 7373 C CA . LEU B 1 472 ? -6.805 -11.945 -11.148 1 94.19 472 LEU B CA 1
ATOM 7374 C C . LEU B 1 472 ? -7.648 -12.977 -10.406 1 94.19 472 LEU B C 1
ATOM 7376 O O . LEU B 1 472 ? -8.867 -13.055 -10.609 1 94.19 472 LEU B O 1
ATOM 7380 N N . LEU B 1 473 ? -6.957 -13.719 -9.625 1 95.06 473 LEU B N 1
ATOM 7381 C CA . LEU B 1 473 ? -7.668 -14.695 -8.805 1 95.06 473 LEU B CA 1
ATOM 7382 C C . LEU B 1 473 ? -8.656 -14.008 -7.871 1 95.06 473 LEU B C 1
ATOM 7384 O O . LEU B 1 473 ? -9.805 -14.438 -7.746 1 95.06 473 LEU B O 1
ATOM 7388 N N . ALA B 1 474 ? -8.211 -12.984 -7.238 1 93.25 474 ALA B N 1
ATOM 7389 C CA . ALA B 1 474 ? -9.07 -12.219 -6.336 1 93.25 474 ALA B CA 1
ATOM 7390 C C . ALA B 1 474 ? -10.25 -11.609 -7.082 1 93.25 474 ALA B C 1
ATOM 7392 O O . ALA B 1 474 ? -11.383 -11.625 -6.586 1 93.25 474 ALA B O 1
ATOM 7393 N N . ASP B 1 475 ? -10.016 -11.117 -8.234 1 89.25 475 ASP B N 1
ATOM 7394 C CA . ASP B 1 475 ? -11.078 -10.539 -9.055 1 89.25 475 ASP B CA 1
ATOM 7395 C C . ASP B 1 475 ? -12.094 -11.602 -9.461 1 89.25 475 ASP B C 1
ATOM 7397 O O . ASP B 1 475 ? -13.305 -11.359 -9.422 1 89.25 475 ASP B O 1
ATOM 7401 N N . GLY B 1 476 ? -11.602 -12.742 -9.883 1 88.62 476 GLY B N 1
ATOM 7402 C CA . GLY B 1 476 ? -12.5 -13.836 -10.227 1 88.62 476 GLY B CA 1
ATOM 7403 C C . GLY B 1 476 ? -13.367 -14.281 -9.07 1 88.62 476 GLY B C 1
ATOM 7404 O O . GLY B 1 476 ? -14.562 -14.516 -9.242 1 88.62 476 GLY B O 1
ATOM 7405 N N . LEU B 1 477 ? -12.812 -14.32 -7.926 1 89.12 477 LEU B N 1
ATOM 7406 C CA . LEU B 1 477 ? -13.539 -14.727 -6.727 1 89.12 477 LEU B CA 1
ATOM 7407 C C . LEU B 1 477 ? -14.562 -13.672 -6.32 1 89.12 477 LEU B C 1
ATOM 7409 O O . LEU B 1 477 ? -15.664 -14 -5.891 1 89.12 477 LEU B O 1
ATOM 7413 N N . ARG B 1 478 ? -14.133 -12.469 -6.43 1 85.5 478 ARG B N 1
ATOM 7414 C CA . ARG B 1 478 ? -15.039 -11.367 -6.094 1 85.5 478 ARG B CA 1
ATOM 7415 C C . ARG B 1 478 ? -16.266 -11.367 -7 1 85.5 478 ARG B C 1
ATOM 7417 O O . ARG B 1 478 ? -17.391 -11.18 -6.531 1 85.5 478 ARG B O 1
ATOM 7424 N N . GLU B 1 479 ? -16.047 -11.555 -8.242 1 80.38 479 GLU B N 1
ATOM 7425 C CA . GLU B 1 479 ? -17.141 -11.578 -9.211 1 80.38 479 GLU B CA 1
ATOM 7426 C C . GLU B 1 479 ? -18.125 -12.711 -8.922 1 80.38 479 GLU B C 1
ATOM 7428 O O . GLU B 1 479 ? -19.328 -12.523 -8.984 1 80.38 479 GLU B O 1
ATOM 7433 N N . GLU B 1 480 ? -17.594 -13.797 -8.57 1 79.56 480 GLU B N 1
ATOM 7434 C CA . GLU B 1 480 ? -18.438 -14.977 -8.352 1 79.56 480 GLU B CA 1
ATOM 7435 C C . GLU B 1 480 ? -19.125 -14.914 -7 1 79.56 480 GLU B C 1
ATOM 7437 O O . GLU B 1 480 ? -20.219 -15.477 -6.828 1 79.56 480 GLU B O 1
ATOM 7442 N N . SER B 1 481 ? -18.547 -14.188 -6.059 1 76.81 481 SER B N 1
ATOM 7443 C CA . SER B 1 481 ? -19.156 -14.047 -4.742 1 76.81 481 SER B CA 1
ATOM 7444 C C . SER B 1 481 ? -20.359 -13.102 -4.781 1 76.81 481 SER B C 1
ATOM 7446 O O . SER B 1 481 ? -21.281 -13.234 -3.979 1 76.81 481 SER B O 1
ATOM 7448 N N . LEU B 1 482 ? -20.312 -12.188 -5.719 1 66.62 482 LEU B N 1
ATOM 7449 C CA . LEU B 1 482 ? -21.406 -11.227 -5.844 1 66.62 482 LEU B CA 1
ATOM 7450 C C . LEU B 1 482 ? -22.609 -11.852 -6.543 1 66.62 482 LEU B C 1
ATOM 7452 O O . LEU B 1 482 ? -23.734 -11.375 -6.398 1 66.62 482 LEU B O 1
ATOM 7456 N N . LYS B 1 483 ? -22.406 -12.961 -7.328 1 63.84 483 LYS B N 1
ATOM 7457 C CA . LYS B 1 483 ? -23.5 -13.641 -8.016 1 63.84 483 LYS B CA 1
ATOM 7458 C C . LYS B 1 483 ? -24.297 -14.523 -7.059 1 63.84 483 LYS B C 1
ATOM 7460 O O . LYS B 1 483 ? -25.391 -14.961 -7.375 1 63.84 483 LYS B O 1
ATOM 7465 N N . ASP B 1 484 ? -23.688 -14.75 -5.805 1 54.47 484 ASP B N 1
ATOM 7466 C CA . ASP B 1 484 ? -24.453 -15.547 -4.848 1 54.47 484 ASP B CA 1
ATOM 7467 C C . ASP B 1 484 ? -25.391 -14.68 -4.027 1 54.47 484 ASP B C 1
ATOM 7469 O O . ASP B 1 484 ? -25.062 -13.539 -3.684 1 54.47 484 ASP B O 1
#

Nearest PDB structures (foldseek):
  8j5q-assembly1_C  TM=8.271E-01  e=4.432E-08  Mycobacterium tuberculosis H37Rv
  8xfc-assembly1_C  TM=8.589E-01  e=8.422E-08  Mycobacterium tuberculosis H37Rv
  8wda-assembly1_B  TM=6.695E-01  e=5.208E-03  Mycobacterium tuberculosis H37Rv
  8wd9-assembly1_B  TM=5.496E-01  e=5.336E-02  Mycobacterium tuberculosis H37Rv
  8xfc-assembly1_C  TM=8.587E-01  e=1.226E-07  Mycobacterium tuberculosis H37Rv

Secondary structure (DSSP, 8-state):
-PPPPSSHHHHHHHHHHHHHHHHHHHHHHHHHHHHHHH-------B-TTS-B----SHHHHHHHHHHHHHHHHHHHHHHHHHHHTTSPTTTTHHHHHHHHHTHHHHHHHHHHHHHHHHTGGGSHHHHHGGG-HHHHHHHHHHHHHHHHHHHHHTT--S--S-TT---TT-TTPPTTEEPPTTS-TTS-SEETT-B-TTS-BHHHHHHHHHHHHHHHHHHHHHHHHHHHHHHHHHHHHH-HHHHHHHHHHHHHHHHS-HHHHHHHHHSHHHHHHTHHHHHHHHHTHHHHHHHHHHHHHHHTT-HHHHHHHHHHHHHHHHHHHHHHH--TTSTT--S-TTT------HHHHHHHHHHHHHHHHHHHHHHHHHHHHHTTSHHHHHHHHTT--HHHIIIIIIHHHTHHHHHHHHHHHHHHHHHHHHHHHHTT-SS-TT---HHHHHHHHHTTTTT-GGGTHHHHHHHHHHHHHHHHHHHHHHHHHHT-/-PPPPSSHHHHHHHHHHHHHHHHHHHHHHHHHHHHHHH-------B-TTS-B----SHHHHHHHHHHHHHHHHHHHHHHHHHHHTTSPTTTTHHHHHHHHHTHHHHHHHHHHHHHHHHTGGGSHHHHHGGG-HHHHHHHHHHHHHHHHHHHHHTT--S--S-TT---TT-TTPPTTEEPPTTS-TTS-SEETT-B-TTS-BHHHHHHHHHHHHHHHHHHHHHHHHHHHHHHHHHHHHH-HHHHHHHHHHHHHHHHS-HHHHHHHHHSHHHHHHTHHHHHHHHHTHHHHHHHHHHHHHHHTTSHHHHHHHHHHHHHHHHHHHHHHH--TTSTT--S-TTT------HHHHHHHHHHHHHHHHHHHHHHHHHHHHHTTSHHHHHHHHTT--HHHIIIIIIHHHTHHHHHHHHHHHHHHHHHHHHHHHHTT-SS-TT---HHHHHHHHHTTTTT-GGGTHHHHHHHHHHHHHHHHHHHHHHHHHHT-

InterPro domains:
  IPR000515 ABC transporter type 1, transmembrane domain MetI-like [PF00528] (228-477)
  IPR000515 ABC transporter type 1, transmembrane domain MetI-like [PS50928] (210-474)
  IPR000515 ABC transporter type 1, transmembrane domain MetI-like [cd06261] (214-299)
  IPR035906 MetI-like superfamily [G3DSA:1.10.3720.10] (202-480)
  IPR035906 MetI-like superfamily [SSF161098] (207-468)
  IPR050366 Binding-protein-dependent transport system permease [PTHR43386] (344-480)

Solvent-accessible surface area (backbone atoms only — not comparable to full-atom values): 49003 Å² total; per-residue (Å²): 124,74,64,40,44,62,39,24,71,66,28,66,66,46,46,61,55,45,50,51,44,48,51,51,38,51,52,43,49,53,51,46,50,56,45,59,74,67,52,73,82,66,78,69,53,65,43,95,83,71,50,70,50,72,58,76,62,71,65,32,52,48,51,52,51,40,50,51,42,48,51,49,48,51,49,52,51,50,46,52,46,57,55,19,62,75,43,61,88,65,47,22,8,33,56,12,51,52,46,46,43,39,42,69,39,53,51,50,49,53,52,51,50,53,52,44,65,73,46,18,90,76,44,58,71,70,20,49,26,74,75,30,70,58,13,42,52,9,44,49,39,36,49,47,47,52,41,41,16,46,38,35,69,73,65,70,35,63,57,58,54,58,54,78,46,61,47,91,91,30,53,62,34,60,51,15,35,47,53,69,85,86,55,66,92,81,52,51,62,50,27,58,43,6,20,30,88,71,14,22,38,42,50,20,17,42,50,50,12,36,34,53,48,60,63,43,28,57,51,31,46,51,53,12,43,34,42,6,46,62,54,8,36,54,26,24,64,71,33,68,65,59,24,51,52,54,49,48,53,31,40,51,56,70,26,44,50,63,67,58,53,50,52,53,55,63,32,66,69,39,48,72,71,36,52,55,48,54,50,36,54,59,63,55,44,28,55,53,51,38,54,49,51,58,48,43,45,71,25,61,88,40,58,70,61,28,52,51,53,45,50,66,51,45,48,60,51,46,50,51,43,48,24,61,45,31,33,89,92,44,98,51,54,74,58,55,74,88,67,46,80,48,73,65,56,67,49,55,46,43,49,44,42,50,52,23,62,64,45,17,40,58,36,18,49,53,35,18,53,49,27,53,59,51,60,72,37,68,71,48,52,52,42,53,73,73,62,57,54,68,61,30,46,45,61,70,53,47,44,65,73,44,41,63,65,48,53,30,48,51,34,42,47,31,29,52,40,44,44,49,50,30,51,31,15,42,71,64,64,35,54,60,86,78,42,42,36,37,16,34,41,26,42,73,15,54,87,38,41,91,83,37,50,62,42,26,45,58,28,48,49,53,53,28,44,39,22,30,10,23,45,30,29,23,50,22,44,49,57,52,50,68,75,101,123,73,64,40,44,62,38,24,72,66,26,66,66,47,45,61,56,46,52,52,43,48,50,51,35,51,52,42,49,51,50,48,51,57,46,59,75,68,52,72,80,67,77,69,53,63,42,95,82,72,50,70,51,72,56,75,60,71,65,32,52,50,52,51,51,39,50,51,40,48,51,48,48,51,50,52,53,49,45,54,47,57,55,18,62,74,44,61,88,66,47,22,8,34,57,10,51,52,46,47,43,38,42,70,40,52,52,50,49,52,53,51,50,53,52,45,64,74,46,18,89,77,44,57,71,70,20,50,26,73,74,30,70,57,11,41,52,9,44,50,38,37,49,46,46,52,41,40,15,45,38,36,69,72,65,71,36,62,56,59,53,60,55,78,45,60,46,91,89,32,53,63,33,60,52,15,35,47,54,70,86,87,57,65,91,82,53,51,63,49,28,59,42,6,20,29,89,70,13,22,36,42,50,19,18,42,50,50,13,35,33,54,48,59,64,43,26,56,52,31,46,51,53,10,43,34,40,6,45,62,54,9,35,54,26,24,64,72,33,68,66,60,23,51,53,53,52,48,53,31,40,52,56,70,25,45,51,63,67,59,51,50,52,54,54,64,32,67,69,37,47,72,71,36,51,56,49,54,49,36,55,57,61,54,43,27,56,53,50,36,54,49,52,56,46,43,46,71,25,60,89,39,58,69,60,28,52,51,53,45,49,66,51,45,47,60,52,48,48,52,43,48,25,59,45,32,34,90,91,44,97,51,54,74,58,55,75,89,66,45,79,49,74,66,54,66,49,55,47,43,49,44,45,50,52,23,60,65,46,17,39,58,38,19,49,54,34,18,53,49,27,52,60,52,62,72,37,67,69,47,53,51,42,53,73,70,63,56,54,69,61,30,46,45,62,70,53,48,45,65,73,44,41,60,67,48,52,28,47,51,34,42,48,30,30,52,42,45,44,49,51,30,50,31,15,41,71,65,65,36,54,62,86,79,44,42,34,40,15,35,41,26,41,72,14,54,88,38,40,90,82,38,48,61,43,25,44,58,29,48,50,53,52,28,45,38,23,29,10,23,46,32,28,23,50,23,45,48,58,53,52,67,75,100

Sequence (968 aa):
MEPLSWTGSFGSTLTPALVIAASVFLAGVILQLIVGFFAPEVKLQANADGTIQSRGGLLGQLERLNGQIFMLIVLIFAAIIVVSWFMPYGKAGIVGEISKRFIPVWIALIVTFTLSITFKRKLGLYGKLFDSTVGMIGFALVMFWVFTSIFVGVFDMIATHDPLQQISGLKIKVPGIPVPDGQDADFFPHYLLGGDNLARDIFSRVVHGSVIVMIIAPVATVFAFMLGITLGLPAGYYGGKLDTILSFVANLILAFPVILLFFLLVTPELIDLGVPNYMAAVLFLFPLIFFGVLINSRYHTQPSKNALYLAFVLIPVGYAYVAGISEKDTVLYFLPEALDKFTLPKEILVVFVSVVFVNSPTVFRIVRGLALDIKTRDYVAAAQTRGEGTWYIMLWEILPNARGPLIVDFCLRIGYTTILLGTLGFFGLGLASESPDWGSTINAGRKLLLFAQHLALPPAIALLSLVLGLNLLADGLREESLKDMEPLSWTGSFGSTLTPALVIAASVFLAGVILQLIVGFFAPEVKLQANADGTIQSRGGLLGQLERLNGQIFMLIVLIFAAIIVVSWFMPYGKAGIVGEISKRFIPVWIALIVTFTLSITFKRKLGLYGKLFDSTVGMIGFALVMFWVFTSIFVGVFDMIATHDPLQQISGLKIKVPGIPVPDGQDADFFPHYLLGGDNLARDIFSRVVHGSVIVMIIAPVATVFAFMLGITLGLPAGYYGGKLDTILSFVANLILAFPVILLFFLLVTPELIDLGVPNYMAAVLFLFPLIFFGVLINSRYHTQPSKNALYLAFVLIPVGYAYVAGISEKDTVLYFLPEALDKFTLPKEILVVFVSVVFVNSPTVFRIVRGLALDIKTRDYVAAAQTRGEGTWYIMLWEILPNARGPLIVDFCLRIGYTTILLGTLGFFGLGLASESPDWGSTINAGRKLLLFAQHLALPPAIALLSLVLGLNLLADGLREESLKD